Protein AF-0000000085270522 (afdb_homodimer)

Organism: Cherax quadricarinatus (NCBI:txid27406)

Radius of gyration: 50.1 Å; Cα contacts (8 Å, |Δi|>4): 2113; chains: 2; bounding box: 85×179×143 Å

Secondary structure (DSSP, 8-state):
----------------------------TTPBPPPPEEEEEEESS-TTTHHHHHHHHHT-SS-GGGEEEEEEE-S-SSSHHHHHHHHHHHHGGGSSEEEEEE-SS----TT-SSS----HHHHHHHHHHHHHHHHHHHHTT-SEEEEE-TT-EE--TTHHHHHHHHT-SEEEEPPB-STT--SEESEE-TTS-EE--TTHHHHHTTSS-SEEEESEE-SEEEEETTBGGGGG--S-GGGSTT--S-S-HHHHHHHHHHHHT--EEEE-SS--EE-PPPPPTT--HHHHHHHHHHHHHHHHHHSPPPP--TTTGGGSPPPPPPB-TTSSEEEEEE-TT-HHHHHHHHHHHHHHTB--EEEE---GGG--HHHHHHHT--B-TT---TTT-PPPBHHHHHHHHHHHHHHHHHHHHT-SEEEEEESSEEEPTTHHHHHHHHHHHHHHH---SEEEEEEEE-TT---PBPTT-SSEEE---EEEEEEEEEEHHHHHHHHHT-GGGGB--HHHHHHHHTT--S-HHHHHT-------EEEESS-SEEESS-TTSTT---TTTTS-B----------------------------------/----------------------------TTPBPPPPEEEEEEESS-TTTHHHHHHHHHT-SS-GGGEEEEEEE-S-SSSHHHHHHHHHHHHGGGSSEEEEEE-SS----TT-SSS----HHHHHHHHHHHHHHHHHHHHTT-SEEEEE-TT-EE--TTHHHHHHHHT-SEEEEPPB-STT--SEESEE-TTS-EE--TTHHHHHTTSS-SEEEESEE-SEEEEETTBGGGGG--S-GGGSTT--S-S-HHHHHHHHHHHHT--EEEE-SS--EE-PPPPPTT--HHHHHHHHHHHHHHHHHHSPPPP--TTTGGGSPPPPPPB-TTSSEEEEEE-TT-HHHHHHHHHHHHHHTB--EEEE---GGG--HHHHHHHT--B-TT---TTT--PPBHHHHHHHHHHHHHHHHHHHHT-SEEEEEESSEEEPTTHHHHHHHHHHHHHHH---SEEEEEEEE-TT---PBPTT-SSEEE---EEEEEEEEEEHHHHHHHHHT-GGGGB--HHHHHHHHTT--S-HHHHHT-------EEEESS-SEEESS-TTSTT---TTTTSPBPP--------------------------------

Foldseek 3Di:
DDPPDDPDPPPPPPPPPVPPPPPPPPPPPPDDADAAEEEEEEDAQCLAQQQLLVVQVVLAPHQQQSYEYEYEYAQHPDCVLVLVVLSCVPCQVRHNHYDYDYDPDHNADPPDDQRQADDPVNLVVVQVSVQVSLVVCVVVVGQKYKYAYSQWRFPDRHVVVVVVVLVAQKEFEWADAADLDTFAAQAADPQGDGDHDPCSVCVNVVVPFFKDFHLFGDNIMMGGCVDPLCVQFGQQQVSDPPRDYDSHRRSSRSNSCVVSVGTHIYGHNDHGTHGYDGDDNPDHCVVVVLRVLQRQLVCLLPHPGRDGDPSSVVSHDDFDAADQLPWPAEEEEDAPVCVSLVVSVVVNRRSVRHDHHYQHFQALQPDDPVVLVVVQADAAPPDADPPPRAFFFSLLVRNVVSVLVVLVVCLVVVTFKYKYFYRFKGFHRPLSVVVNLVVVCCVVQHPAFKEAQEFDDDPPDDWDARPPDDWKTQDAQTQGGGIMMGGNVNSVLLVVQVQRNHPDGPSQSLNLLCPHHPDVVSNVSRVHRNHHYMYTPPHGMYGSDDPPDPPDDDSRPPGHHDDPDDDDDDPPDCPVDDDDPPPCPPDDDDDDDDD/DDCPDDPPDPDPPPPPPVPPPPPPPPPPPPDDADAAEEEEEEDAQCLAQQQLLVVQVVLAPHQQQSYEYEYEYAQHPDCVLVLVVLSCVVCQVRHNHYDYDYDPDHNADPPDDQRQADDPVNLVVVQVSVQVSVVVCVVVVGQKYKYAYSQWRFPDRHVVVVVVVLVAQKEFEWADAADLDTFAAAAADPQGDGDHDPCSVCVRVVVPFFKDFHLFGDNIMMGGCVDPLNVQFGQQQVSDPPRDYDSHRRSSRSNSCVVSVGTHIYGHNDHGTHGYDGDDNPDHCVVVVLRVLQRQLVCLLPHPGRDGDPSSVVSHDDFDAADQLPWPAEEEEDAPVCVSLVVSVVVNRRSVRHDHHYQHFQALQPDDPVVLVVVLADAAPPDADPPPRAFFFSLLVRRVVSVLVVLVVCLVVVTFKYKYFYRQKGFHGPLSVVVNLVVVCPVVQHPAFKEAQEFDDDPPDDWDDRPPDDWKTQDAQTQGGGIMMGGNVNSVLLVVQVQRNHPDGPSQSLNLLCPHHPDVVSNVSRVHRNHHYMYTPPHGMYGSDDPPDPPDDDSRPPGHHDDPDDPPPDPPDCPVPCPPPPPCPPPDDDDPPDD

Solvent-accessible surface area (backbone atoms only — not comparable to full-atom values): 66411 Å² total; per-residue (Å²): 131,81,76,71,74,80,74,76,78,68,80,75,74,74,72,73,70,72,72,74,69,72,67,70,68,74,61,59,52,76,42,64,55,74,75,34,32,30,35,38,39,54,47,60,61,35,45,89,35,37,39,43,23,54,34,38,57,69,55,40,64,60,69,44,63,35,30,30,40,40,38,41,32,45,41,33,81,58,55,32,65,60,52,50,51,56,50,41,76,75,46,48,83,60,32,57,41,72,52,76,50,76,45,86,75,46,46,62,59,92,85,51,83,56,76,56,56,84,45,71,66,57,37,52,51,50,24,50,52,53,41,49,51,53,50,48,32,59,71,31,47,31,40,23,40,32,43,39,40,50,57,43,42,52,75,41,40,52,50,67,59,51,56,59,68,68,69,51,51,28,35,22,66,41,32,45,47,58,88,91,45,54,46,56,37,53,26,62,44,96,86,69,40,81,38,84,35,88,58,37,60,40,44,74,71,49,76,46,69,45,72,43,80,33,64,37,65,44,65,41,35,36,33,37,52,46,22,55,41,47,74,58,51,44,31,47,57,88,78,34,84,90,64,81,72,71,90,37,41,68,61,28,29,34,51,22,26,53,75,36,48,39,64,31,28,39,33,40,77,54,85,39,28,35,34,66,73,81,76,52,71,88,38,44,65,66,56,53,54,51,40,49,52,38,47,53,52,58,41,41,73,84,38,73,73,86,56,60,39,81,86,38,49,79,70,53,75,78,76,54,73,59,36,46,83,87,35,70,40,29,38,33,41,38,50,76,90,41,55,68,42,50,51,47,47,49,54,46,27,47,74,68,18,45,44,64,43,80,38,75,34,44,54,22,86,75,58,49,70,68,60,35,52,74,72,44,49,32,67,31,85,84,60,50,39,88,84,78,64,37,61,64,23,31,14,34,48,14,53,29,48,34,52,48,54,48,33,49,48,32,58,76,69,61,35,57,33,35,39,40,34,48,52,61,59,36,79,38,73,60,45,70,62,48,50,50,52,49,52,56,49,43,68,71,72,45,86,67,18,33,35,36,32,13,67,38,62,57,92,83,61,76,52,58,67,38,85,96,47,87,44,41,22,42,57,54,49,39,72,39,78,43,24,37,34,37,23,34,66,28,32,47,56,57,57,71,55,51,46,46,62,47,35,61,46,49,41,53,45,53,26,34,32,45,64,41,50,87,56,61,75,65,37,64,76,44,81,74,44,79,43,40,52,31,25,44,55,74,59,45,34,42,63,69,51,51,91,87,39,90,85,51,78,61,73,39,74,76,34,65,64,70,73,84,76,78,81,83,78,76,81,73,82,74,82,70,74,71,94,77,72,87,72,80,76,85,80,89,75,96,74,84,77,85,129,132,84,75,70,76,81,72,80,78,71,82,76,76,74,73,74,70,74,71,72,69,73,67,70,71,74,58,60,52,76,42,65,53,74,76,34,32,30,36,38,36,55,48,60,59,36,45,88,34,37,39,42,24,55,35,38,58,69,54,40,64,60,70,44,63,34,30,30,40,38,38,40,33,46,41,34,82,59,54,33,64,59,52,49,51,57,49,43,75,74,46,47,84,59,31,57,41,71,50,75,50,76,44,87,77,45,45,65,60,93,85,52,82,56,76,57,55,85,46,70,66,56,39,53,50,50,23,51,52,52,40,50,49,52,49,49,32,59,73,32,47,31,39,24,41,33,42,38,41,49,57,41,43,52,76,41,40,53,50,65,60,51,56,60,68,68,68,49,53,28,35,25,65,40,33,45,48,57,87,90,45,54,47,57,36,53,27,61,45,95,84,69,42,83,37,86,35,87,58,37,60,41,43,74,71,48,76,46,67,44,71,43,81,32,63,35,64,44,65,40,37,36,33,38,51,46,24,56,42,46,74,57,52,43,30,47,57,88,77,35,82,90,64,81,72,72,91,38,41,70,60,27,28,34,51,22,25,54,74,35,48,39,62,29,28,39,33,40,77,54,85,39,27,35,34,64,71,80,76,52,73,88,40,47,65,68,55,53,54,51,37,49,52,38,48,53,51,56,41,42,73,82,37,73,73,84,56,61,39,81,87,40,48,80,70,54,75,78,76,53,74,61,35,45,81,89,34,70,43,28,39,34,41,37,52,75,89,41,54,68,42,51,52,48,48,48,54,45,27,47,74,67,16,46,44,65,43,81,39,75,34,46,54,21,86,75,58,50,70,69,59,35,50,75,71,45,49,31,67,30,86,84,60,48,39,86,83,77,63,37,62,63,23,32,14,36,49,13,53,31,48,35,54,49,53,48,35,50,50,34,59,75,69,61,36,58,35,34,39,41,34,49,54,60,60,36,78,39,73,61,45,68,61,48,51,51,52,49,52,54,48,42,67,71,72,44,85,68,17,33,35,37,33,12,68,38,63,58,92,84,61,77,53,57,66,38,84,97,47,86,43,40,24,41,57,53,48,40,73,38,77,44,25,36,36,36,24,34,68,30,33,48,56,57,55,72,54,51,45,45,61,48,34,60,46,49,41,55,46,53,25,33,32,46,63,42,50,88,55,61,75,66,37,66,76,43,80,74,44,77,44,38,51,30,24,42,54,73,59,44,35,42,62,68,51,51,90,88,39,90,84,51,80,62,72,39,75,76,36,66,63,71,74,84,77,78,82,80,83,76,84,71,82,79,80,69,78,69,90,72,80,75,77,76,76,79,84,76,81,83,73,79,74,72,135

InterPro domains:
  IPR002654 Glycosyl transferase, family 25 [PF01755] (328-498)
  IPR002654 Glycosyl transferase, family 25 [cd06532] (329-510)
  IPR029044 Nucleotide-diphospho-sugar transferases [G3DSA:3.90.550.10] (20-205)
  IPR029044 Nucleotide-diphospho-sugar transferases [SSF53448] (37-293)
  IPR050757 Collagen-modifying Glycosyltransferase 25 [PTHR10730] (30-572)

Sequence (1190 aa):
MSYFPPIPSAPRLFLLLGSALIILGAADQNQLKKPSVLVVLLARNKEHTLPYFLTLFERLEYPKKRLSLFIRSDHNSDKTITILDDWLRHNKHKYHSCDVKLDGLSTSYPGDTKGTEWGQERFNNLIKIKEEALALARHKWADYIWFLDMDVFLTRGDILETLIYEGKGIVAPMLNSLATYSNYWGDMTEDYWYTRSEDYIPILERRQKGCFALPMVHSCVFVDLRRVASDRLTFAPLNVSNYNGPNDDIITFAVSAKNAGIDMYVCNSEVYGFIPPPLDDDQHIDVDLKQLLSIKLEVLVEHPPLPVSKLLSKYLPPMPKKDKAGFDEIYLISLPRRPERRERMNLCFDELGLDVKLFDAVDGKKLNESYLRELGVKQMNVYKDPWSKRDMTFGEIGCFLSHYFIWEDIVNNGYKKVLLFEDDIRFEPYFREKVKHMIRQADRLLKWDLIYLGRKKLKNSDEPWVEDSDTLVHVDYSYWTLCYAITLEGAKKLLDGQPLGQLVPVDEYLPIMFNKHPETEWMEMFPVRNLNAFSVAPLYVYPTHYTGELGYISDTEESPIIQETDETAAAMESNLEGKGLELEVGFNGLVKDEFMSYFPPIPSAPRLFLLLGSALIILGAADQNQLKKPSVLVVLLARNKEHTLPYFLTLFERLEYPKKRLSLFIRSDHNSDKTITILDDWLRHNKHKYHSCDVKLDGLSTSYPGDTKGTEWGQERFNNLIKIKEEALALARHKWADYIWFLDMDVFLTRGDILETLIYEGKGIVAPMLNSLATYSNYWGDMTEDYWYTRSEDYIPILERRQKGCFALPMVHSCVFVDLRRVASDRLTFAPLNVSNYNGPNDDIITFAVSAKNAGIDMYVCNSEVYGFIPPPLDDDQHIDVDLKQLLSIKLEVLVEHPPLPVSKLLSKYLPPMPKKDKAGFDEIYLISLPRRPERRERMNLCFDELGLDVKLFDAVDGKKLNESYLRELGVKQMNVYKDPWSKRDMTFGEIGCFLSHYFIWEDIVNNGYKKVLLFEDDIRFEPYFREKVKHMIRQADRLLKWDLIYLGRKKLKNSDEPWVEDSDTLVHVDYSYWTLCYAITLEGAKKLLDGQPLGQLVPVDEYLPIMFNKHPETEWMEMFPVRNLNAFSVAPLYVYPTHYTGELGYISDTEESPIIQETDETAAAMESNLEGKGLELEVGFNGLVKDEF

pLDDT: mean 85.93, std 21.38, range [16.38, 98.88]

Nearest PDB structures (foldseek):
  6tex-assembly1_A  TM=8.568E-01  e=4.575E-19  Homo sapiens
  6te3-assembly1_A-2  TM=8.269E-01  e=4.056E-19  Homo sapiens
  9gzk-assembly1_A  TM=5.766E-01  e=9.547E-09  Listeria monocytogenes
  6yv9-assembly1_A  TM=5.882E-01  e=3.180E-08  Pyrobaculum calidifontis JCM 11548
  6scy-assembly1_A  TM=4.820E-01  e=1.778E-02  Methanococcus maripaludis S2

Structure (mmCIF, N/CA/C/O backbone):
data_AF-0000000085270522-model_v1
#
loop_
_entity.id
_entity.type
_entity.pdbx_description
1 polymer 'Glycosyltransferase 25 family member'
#
loop_
_atom_site.group_PDB
_atom_site.id
_atom_site.type_symbol
_atom_site.label_atom_id
_atom_site.label_alt_id
_atom_site.label_comp_id
_atom_site.label_asym_id
_atom_site.label_entity_id
_atom_site.label_seq_id
_atom_site.pdbx_PDB_ins_code
_atom_site.Cartn_x
_atom_site.Cartn_y
_atom_site.Cartn_z
_atom_site.occupancy
_atom_site.B_iso_or_equiv
_atom_site.auth_seq_id
_atom_site.auth_comp_id
_atom_site.auth_asym_id
_atom_site.auth_atom_id
_atom_site.pdbx_PDB_model_num
ATOM 1 N N . MET A 1 1 ? -21.062 -22.078 77.938 1 22.45 1 MET A N 1
ATOM 2 C CA . MET A 1 1 ? -19.625 -22.188 77.812 1 22.45 1 MET A CA 1
ATOM 3 C C . MET A 1 1 ? -19.266 -23.344 76.875 1 22.45 1 MET A C 1
ATOM 5 O O . MET A 1 1 ? -18.109 -23.781 76.812 1 22.45 1 MET A O 1
ATOM 9 N N . SER A 1 2 ? -20.297 -23.812 76.188 1 23.7 2 SER A N 1
ATOM 10 C CA . SER A 1 2 ? -20.375 -25.125 75.562 1 23.7 2 SER A CA 1
ATOM 11 C C . SER A 1 2 ? -19.297 -25.266 74.5 1 23.7 2 SER A C 1
ATOM 13 O O . SER A 1 2 ? -19.078 -24.344 73.688 1 23.7 2 SER A O 1
ATOM 15 N N . TYR A 1 3 ? -18.312 -26.109 74.812 1 24.31 3 TYR A N 1
ATOM 16 C CA . TYR A 1 3 ? -17.016 -26.453 74.25 1 24.31 3 TYR A CA 1
ATOM 17 C C . TYR A 1 3 ? -17.156 -27.109 72.875 1 24.31 3 TYR A C 1
ATOM 19 O O . TYR A 1 3 ? -17.578 -28.25 72.812 1 24.31 3 TYR A O 1
ATOM 27 N N . PHE A 1 4 ? -17.797 -26.438 72 1 26.86 4 PHE A N 1
ATOM 28 C CA . PHE A 1 4 ? -18.125 -27.109 70.75 1 26.86 4 PHE A CA 1
ATOM 29 C C . PHE A 1 4 ? -16.875 -27.641 70.062 1 26.86 4 PHE A C 1
ATOM 31 O O . PHE A 1 4 ? -15.812 -27.016 70.125 1 26.86 4 PHE A O 1
ATOM 38 N N . PRO A 1 5 ? -16.891 -28.953 69.938 1 30.36 5 PRO A N 1
ATOM 39 C CA . PRO A 1 5 ? -15.734 -29.734 69.5 1 30.36 5 PRO A CA 1
ATOM 40 C C . PRO A 1 5 ? -15.133 -29.188 68.25 1 30.36 5 PRO A C 1
ATOM 42 O O . PRO A 1 5 ? -15.828 -28.547 67.438 1 30.36 5 PRO A O 1
ATOM 45 N N . PRO A 1 6 ? -13.734 -29.062 68.25 1 26.23 6 PRO A N 1
ATOM 46 C CA . PRO A 1 6 ? -12.938 -28.359 67.25 1 26.23 6 PRO A CA 1
ATOM 47 C C . PRO A 1 6 ? -12.961 -29.062 65.875 1 26.23 6 PRO A C 1
ATOM 49 O O . PRO A 1 6 ? -12.812 -30.297 65.812 1 26.23 6 PRO A O 1
ATOM 52 N N . ILE A 1 7 ? -13.977 -28.812 65.062 1 30.88 7 ILE A N 1
ATOM 53 C CA . ILE A 1 7 ? -14.188 -29.531 63.812 1 30.88 7 ILE A CA 1
ATOM 54 C C . ILE A 1 7 ? -12.867 -29.672 63.062 1 30.88 7 ILE A C 1
ATOM 56 O O . ILE A 1 7 ? -12.078 -28.734 63 1 30.88 7 ILE A O 1
ATOM 60 N N . PRO A 1 8 ? -12.531 -30.922 62.844 1 26.56 8 PRO A N 1
ATOM 61 C CA . PRO A 1 8 ? -11.25 -31.297 62.25 1 26.56 8 PRO A CA 1
ATOM 62 C C . PRO A 1 8 ? -10.93 -30.5 61 1 26.56 8 PRO A C 1
ATOM 64 O O . PRO A 1 8 ? -11.844 -29.984 60.344 1 26.56 8 PRO A O 1
ATOM 67 N N . SER A 1 9 ? -9.672 -30 60.906 1 24.62 9 SER A N 1
ATOM 68 C CA . SER A 1 9 ? -8.984 -29.125 59.969 1 24.62 9 SER A CA 1
ATOM 69 C C . SER A 1 9 ? -8.945 -29.734 58.562 1 24.62 9 SER A C 1
ATOM 71 O O . SER A 1 9 ? -8.344 -30.781 58.375 1 24.62 9 SER A O 1
ATOM 73 N N . ALA A 1 10 ? -10.07 -29.984 57.938 1 26.05 10 ALA A N 1
ATOM 74 C CA . ALA A 1 10 ? -9.961 -30.609 56.625 1 26.05 10 ALA A CA 1
ATOM 75 C C . ALA A 1 10 ? -8.859 -29.953 55.781 1 26.05 10 ALA A C 1
ATOM 77 O O . ALA A 1 10 ? -8.68 -28.734 55.844 1 26.05 10 ALA A O 1
ATOM 78 N N . PRO A 1 11 ? -7.875 -30.812 55.406 1 27.36 11 PRO A N 1
ATOM 79 C CA . PRO A 1 11 ? -6.754 -30.297 54.594 1 27.36 11 PRO A CA 1
ATOM 80 C C . PRO A 1 11 ? -7.215 -29.531 53.375 1 27.36 11 PRO A C 1
ATOM 82 O O . PRO A 1 11 ? -8.125 -29.969 52.656 1 27.36 11 PRO A O 1
ATOM 85 N N . ARG A 1 12 ? -7.301 -28.141 53.438 1 24.67 12 ARG A N 1
ATOM 86 C CA . ARG A 1 12 ? -7.629 -27.281 52.312 1 24.67 12 ARG A CA 1
ATOM 87 C C . ARG A 1 12 ? -6.77 -27.609 51.125 1 24.67 12 ARG A C 1
ATOM 89 O O . ARG A 1 12 ? -5.543 -27.484 51.156 1 24.67 12 ARG A O 1
ATOM 96 N N . LEU A 1 13 ? -7.094 -28.766 50.5 1 23.56 13 LEU A N 1
ATOM 97 C CA . LEU A 1 13 ? -6.48 -28.984 49.219 1 23.56 13 LEU A CA 1
ATOM 98 C C . LEU A 1 13 ? -6.516 -27.719 48.375 1 23.56 13 LEU A C 1
ATOM 100 O O . LEU A 1 13 ? -7.594 -27.203 48.062 1 23.56 13 LEU A O 1
ATOM 104 N N . PHE A 1 14 ? -5.492 -26.875 48.594 1 23.78 14 PHE A N 1
ATOM 105 C CA . PHE A 1 14 ? -5.242 -25.719 47.719 1 23.78 14 PHE A CA 1
ATOM 106 C C . PHE A 1 14 ? -5.219 -26.141 46.25 1 23.78 14 PHE A C 1
ATOM 108 O O . PHE A 1 14 ? -4.336 -26.891 45.844 1 23.78 14 PHE A O 1
ATOM 115 N N . LEU A 1 15 ? -6.414 -26.484 45.75 1 24.66 15 LEU A N 1
ATOM 116 C CA . LEU A 1 15 ? -6.453 -26.562 44.312 1 24.66 15 LEU A CA 1
ATOM 117 C C . LEU A 1 15 ? -5.793 -25.344 43.656 1 24.66 15 LEU A C 1
ATOM 119 O O . LEU A 1 15 ? -6.27 -24.219 43.844 1 24.66 15 LEU A O 1
ATOM 123 N N . LEU A 1 16 ? -4.496 -25.438 43.594 1 25.52 16 LEU A N 1
ATOM 124 C CA . LEU A 1 16 ? -3.768 -24.516 42.719 1 25.52 16 LEU A CA 1
ATOM 125 C C . LEU A 1 16 ? -4.418 -24.438 41.344 1 25.52 16 LEU A C 1
ATOM 127 O O . LEU A 1 16 ? -4.34 -25.375 40.562 1 25.52 16 LEU A O 1
ATOM 131 N N . LEU A 1 17 ? -5.664 -24.031 41.312 1 27.61 17 LEU A N 1
ATOM 132 C CA . LEU A 1 17 ? -6.16 -23.656 40 1 27.61 17 LEU A CA 1
ATOM 133 C C . LEU A 1 17 ? -5.148 -22.781 39.281 1 27.61 17 LEU A C 1
ATOM 135 O O . LEU A 1 17 ? -4.863 -21.656 39.688 1 27.61 17 LEU A O 1
ATOM 139 N N . GLY A 1 18 ? -4.137 -23.422 38.75 1 25.7 18 GLY A N 1
ATOM 140 C CA . GLY A 1 18 ? -3.299 -22.766 37.781 1 25.7 18 GLY A CA 1
ATOM 141 C C . GLY A 1 18 ? -4.09 -21.938 36.781 1 25.7 18 GLY A C 1
ATOM 142 O O . GLY A 1 18 ? -4.879 -22.484 36 1 25.7 18 GLY A O 1
ATOM 143 N N . SER A 1 19 ? -4.629 -20.844 37.219 1 27.61 19 SER A N 1
ATOM 144 C CA . SER A 1 19 ? -5.215 -19.906 36.281 1 27.61 19 SER A CA 1
ATOM 145 C C . SER A 1 19 ? -4.297 -19.688 35.094 1 27.61 19 SER A C 1
ATOM 147 O O . SER A 1 19 ? -3.166 -19.219 35.25 1 27.61 19 SER A O 1
ATOM 149 N N . ALA A 1 20 ? -4.266 -20.625 34.156 1 28.91 20 ALA A N 1
ATOM 150 C CA . ALA A 1 20 ? -3.76 -20.297 32.844 1 28.91 20 ALA A CA 1
ATOM 151 C C . ALA A 1 20 ? -4.18 -18.891 32.406 1 28.91 20 ALA A C 1
ATOM 153 O O . ALA A 1 20 ? -5.359 -18.625 32.156 1 28.91 20 ALA A O 1
ATOM 154 N N . LEU A 1 21 ? -3.621 -17.969 33.062 1 29.44 21 LEU A N 1
ATOM 155 C CA . LEU A 1 21 ? -3.711 -16.625 32.5 1 29.44 21 LEU A CA 1
ATOM 156 C C . LEU A 1 21 ? -3.549 -16.672 30.984 1 29.44 21 LEU A C 1
ATOM 158 O O . LEU A 1 21 ? -2.498 -17.078 30.484 1 29.44 21 LEU A O 1
ATOM 162 N N . ILE A 1 22 ? -4.555 -17.094 30.297 1 29.66 22 ILE A N 1
ATOM 163 C CA . ILE A 1 22 ? -4.613 -16.797 28.875 1 29.66 22 ILE A CA 1
ATOM 164 C C . ILE A 1 22 ? -3.979 -15.438 28.609 1 29.66 22 ILE A C 1
ATOM 166 O O . ILE A 1 22 ? -4.516 -14.406 29.016 1 29.66 22 ILE A O 1
ATOM 170 N N . ILE A 1 23 ? -2.732 -15.391 28.766 1 32.22 23 ILE A N 1
ATOM 171 C CA . ILE A 1 23 ? -2.043 -14.258 28.172 1 32.22 23 ILE A CA 1
ATOM 172 C C . ILE A 1 23 ? -2.645 -13.945 26.812 1 32.22 23 ILE A C 1
ATOM 174 O O . ILE A 1 23 ? -2.5 -14.734 25.859 1 32.22 23 ILE A O 1
ATOM 178 N N . LEU A 1 24 ? -3.838 -13.516 26.766 1 35.56 24 LEU A N 1
ATOM 179 C CA . LEU A 1 24 ? -4.191 -12.828 25.516 1 35.56 24 LEU A CA 1
ATOM 180 C C . LEU A 1 24 ? -2.982 -12.102 24.938 1 35.56 24 LEU A C 1
ATOM 182 O O . LEU A 1 24 ? -2.434 -11.195 25.562 1 35.56 24 LEU A O 1
ATOM 186 N N . GLY A 1 25 ? -2.102 -12.758 24.422 1 37.97 25 GLY A N 1
ATOM 187 C CA . GLY A 1 25 ? -1.004 -12.148 23.688 1 37.97 25 GLY A CA 1
ATOM 188 C C . GLY A 1 25 ? -1.348 -10.781 23.109 1 37.97 25 GLY A C 1
ATOM 189 O O . GLY A 1 25 ? -2.311 -10.648 22.359 1 37.97 25 GLY A O 1
ATOM 190 N N . ALA A 1 26 ? -1.16 -9.703 23.844 1 44.06 26 ALA A N 1
ATOM 191 C CA . ALA A 1 26 ? -1.218 -8.32 23.375 1 44.06 26 ALA A CA 1
ATOM 192 C C . ALA A 1 26 ? -0.814 -8.227 21.906 1 44.06 26 ALA A C 1
ATOM 194 O O . ALA A 1 26 ? 0.273 -8.672 21.516 1 44.06 26 ALA A O 1
ATOM 195 N N . ALA A 1 27 ? -1.762 -8.297 21 1 54.91 27 ALA A N 1
ATOM 196 C CA . ALA A 1 27 ? -1.503 -8.109 19.562 1 54.91 27 ALA A CA 1
ATOM 197 C C . ALA A 1 27 ? -0.39 -7.086 19.344 1 54.91 27 ALA A C 1
ATOM 199 O O . ALA A 1 27 ? -0.372 -6.031 19.984 1 54.91 27 ALA A O 1
ATOM 200 N N . ASP A 1 28 ? 0.717 -7.523 18.812 1 74.81 28 ASP A N 1
ATOM 201 C CA . ASP A 1 28 ? 1.861 -6.695 18.438 1 74.81 28 ASP A CA 1
ATOM 202 C C . ASP A 1 28 ? 1.429 -5.52 17.562 1 74.81 28 ASP A C 1
ATOM 204 O O . ASP A 1 28 ? 1.005 -5.711 16.422 1 74.81 28 ASP A O 1
ATOM 208 N N . GLN A 1 29 ? 1.287 -4.332 18.125 1 80 29 GLN A N 1
ATOM 209 C CA . GLN A 1 29 ? 0.833 -3.143 17.422 1 80 29 GLN A CA 1
ATOM 210 C C . GLN A 1 29 ? 1.698 -2.871 16.188 1 80 29 GLN A C 1
ATOM 212 O O . GLN A 1 29 ? 1.316 -2.092 15.312 1 80 29 GLN A O 1
ATOM 217 N N . ASN A 1 30 ? 2.736 -3.639 16.062 1 85.19 30 ASN A N 1
ATOM 218 C CA . ASN A 1 30 ? 3.648 -3.311 14.977 1 85.19 30 ASN A CA 1
ATOM 219 C C . ASN A 1 30 ? 3.574 -4.344 13.859 1 85.19 30 ASN A C 1
ATOM 221 O O . ASN A 1 30 ? 4.25 -4.207 12.836 1 85.19 30 ASN A O 1
ATOM 225 N N . GLN A 1 31 ? 2.707 -5.305 14.07 1 92.81 31 GLN A N 1
ATOM 226 C CA . GLN A 1 31 ? 2.566 -6.281 13 1 92.81 31 GLN A CA 1
ATOM 227 C C . GLN A 1 31 ? 1.949 -5.652 11.75 1 92.81 31 GLN A C 1
ATOM 229 O O . GLN A 1 31 ? 0.882 -5.039 11.828 1 92.81 31 GLN A O 1
ATOM 234 N N . LEU A 1 32 ? 2.602 -5.852 10.602 1 95.69 32 LEU A N 1
ATOM 235 C CA . LEU A 1 32 ? 2.121 -5.277 9.344 1 95.69 32 LEU A CA 1
ATOM 236 C C . LEU A 1 32 ? 1.318 -6.305 8.547 1 95.69 32 LEU A C 1
ATOM 238 O O . LEU A 1 32 ? 1.613 -7.5 8.594 1 95.69 32 LEU A O 1
ATOM 242 N N . LYS A 1 33 ? 0.346 -5.863 7.859 1 97.12 33 LYS A N 1
ATOM 243 C CA . LYS A 1 33 ? -0.403 -6.688 6.914 1 97.12 33 LYS A CA 1
ATOM 244 C C . LYS A 1 33 ? 0.466 -7.09 5.727 1 97.12 33 LYS A C 1
ATOM 246 O O . LYS A 1 33 ? 1.41 -6.379 5.371 1 97.12 33 LYS A O 1
ATOM 251 N N . LYS A 1 34 ? 0.089 -8.234 5.145 1 97.56 34 LYS A N 1
ATOM 252 C CA . LYS A 1 34 ? 0.748 -8.617 3.896 1 97.56 34 LYS A CA 1
ATOM 253 C C . LYS A 1 34 ? 0.37 -7.668 2.762 1 97.56 34 LYS A C 1
ATOM 255 O O . LYS A 1 34 ? -0.689 -7.039 2.799 1 97.56 34 LYS A O 1
ATOM 260 N N . PRO A 1 35 ? 1.231 -7.539 1.759 1 98.06 35 PRO A N 1
ATOM 261 C CA . PRO A 1 35 ? 0.934 -6.637 0.643 1 98.06 35 PRO A CA 1
ATOM 262 C C . PRO A 1 35 ? -0.366 -6.992 -0.074 1 98.06 35 PRO A C 1
ATOM 264 O O . PRO A 1 35 ? -0.77 -8.156 -0.083 1 98.06 35 PRO A O 1
ATOM 267 N N . SER A 1 36 ? -1.025 -5.973 -0.592 1 98.62 36 SER A N 1
ATOM 268 C CA . SER A 1 36 ? -2.262 -6.16 -1.346 1 98.62 36 SER A CA 1
ATOM 269 C C . SER A 1 36 ? -1.973 -6.57 -2.787 1 98.62 36 SER A C 1
ATOM 271 O O . SER A 1 36 ? -1.01 -6.094 -3.393 1 98.62 36 SER A O 1
ATOM 273 N N . VAL A 1 37 ? -2.832 -7.465 -3.293 1 98.81 37 VAL A N 1
ATOM 274 C CA . VAL A 1 37 ? -2.621 -7.977 -4.645 1 98.81 37 VAL A CA 1
ATOM 275 C C . VAL A 1 37 ? -3.943 -7.98 -5.41 1 98.81 37 VAL A C 1
ATOM 277 O O . VAL A 1 37 ? -4.945 -8.516 -4.926 1 98.81 37 VAL A O 1
ATOM 280 N N . LEU A 1 38 ? -3.967 -7.266 -6.535 1 98.88 38 LEU A N 1
ATOM 281 C CA . LEU A 1 38 ? -5.078 -7.449 -7.461 1 98.88 38 LEU A CA 1
ATOM 282 C C . LEU A 1 38 ? -4.793 -8.586 -8.438 1 98.88 38 LEU A C 1
ATOM 284 O O . LEU A 1 38 ? -3.816 -8.531 -9.188 1 98.88 38 LEU A O 1
ATOM 288 N N . VAL A 1 39 ? -5.602 -9.617 -8.398 1 98.88 39 VAL A N 1
ATOM 289 C CA . VAL A 1 39 ? -5.41 -10.781 -9.258 1 98.88 39 VAL A CA 1
ATOM 290 C C . VAL A 1 39 ? -6.316 -10.68 -10.477 1 98.88 39 VAL A C 1
ATOM 292 O O . VAL A 1 39 ? -7.535 -10.523 -10.344 1 98.88 39 VAL A O 1
ATOM 295 N N . VAL A 1 40 ? -5.695 -10.781 -11.641 1 98.88 40 VAL A N 1
ATOM 296 C CA . VAL A 1 40 ? -6.422 -10.703 -12.906 1 98.88 40 VAL A CA 1
ATOM 297 C C . VAL A 1 40 ? -6.645 -12.102 -13.461 1 98.88 40 VAL A C 1
ATOM 299 O O . VAL A 1 40 ? -5.684 -12.812 -13.781 1 98.88 40 VAL A O 1
ATOM 302 N N . LEU A 1 41 ? -7.898 -12.469 -13.562 1 98.75 41 LEU A N 1
ATOM 303 C CA . LEU A 1 41 ? -8.305 -13.789 -14.031 1 98.75 41 LEU A CA 1
ATOM 304 C C . LEU A 1 41 ? -9.203 -13.672 -15.258 1 98.75 41 LEU A C 1
ATOM 306 O O . LEU A 1 41 ? -10.328 -13.18 -15.164 1 98.75 41 LEU A O 1
ATOM 310 N N . LEU A 1 42 ? -8.664 -14.164 -16.391 1 98.12 42 LEU A N 1
ATOM 311 C CA . LEU A 1 42 ? -9.398 -14.109 -17.656 1 98.12 42 LEU A CA 1
ATOM 312 C C . LEU A 1 42 ? -9.641 -15.516 -18.203 1 98.12 42 LEU A C 1
ATOM 314 O O . LEU A 1 42 ? -8.734 -16.344 -18.219 1 98.12 42 LEU A O 1
ATOM 318 N N . ALA A 1 43 ? -10.914 -15.812 -18.625 1 96.19 43 ALA A N 1
ATOM 319 C CA . ALA A 1 43 ? -11.219 -17.172 -19.094 1 96.19 43 ALA A CA 1
ATOM 320 C C . ALA A 1 43 ? -12.023 -17.141 -20.391 1 96.19 43 ALA A C 1
ATOM 322 O O . ALA A 1 43 ? -12.922 -16.312 -20.547 1 96.19 43 ALA A O 1
ATOM 323 N N . ARG A 1 44 ? -11.625 -17.984 -21.297 1 94.81 44 ARG A N 1
ATOM 324 C CA . ARG A 1 44 ? -12.367 -18.312 -22.516 1 94.81 44 ARG A CA 1
ATOM 325 C C . ARG A 1 44 ? -12.25 -19.797 -22.859 1 94.81 44 ARG A C 1
ATOM 327 O O . ARG A 1 44 ? -11.164 -20.266 -23.203 1 94.81 44 ARG A O 1
ATOM 334 N N . ASN A 1 45 ? -13.375 -20.469 -22.766 1 92.88 45 ASN A N 1
ATOM 335 C CA . ASN A 1 45 ? -13.422 -21.906 -23.062 1 92.88 45 ASN A CA 1
ATOM 336 C C . ASN A 1 45 ? -12.438 -22.688 -22.188 1 92.88 45 ASN A C 1
ATOM 338 O O . ASN A 1 45 ? -11.609 -23.438 -22.703 1 92.88 45 ASN A O 1
ATOM 342 N N . LYS A 1 46 ? -12.617 -22.531 -20.906 1 95.31 46 LYS A N 1
ATOM 343 C CA . LYS A 1 46 ? -11.711 -23.156 -19.953 1 95.31 46 LYS A CA 1
ATOM 344 C C . LYS A 1 46 ? -12.461 -24.109 -19.031 1 95.31 46 LYS A C 1
ATOM 346 O O . LYS A 1 46 ? -12.023 -24.375 -17.906 1 95.31 46 LYS A O 1
ATOM 351 N N . GLU A 1 47 ? -13.516 -24.688 -19.562 1 96.12 47 GLU A N 1
ATOM 352 C CA . GLU A 1 47 ? -14.312 -25.625 -18.781 1 96.12 47 GLU A CA 1
ATOM 353 C C . GLU A 1 47 ? -13.453 -26.734 -18.188 1 96.12 47 GLU A C 1
ATOM 355 O O . GLU A 1 47 ? -13.586 -27.078 -17.016 1 96.12 47 GLU A O 1
ATOM 360 N N . HIS A 1 48 ? -12.539 -27.25 -18.922 1 95.38 48 HIS A N 1
ATOM 361 C CA . HIS A 1 48 ? -11.789 -28.438 -18.547 1 95.38 48 HIS A CA 1
ATOM 362 C C . HIS A 1 48 ? -10.68 -28.125 -17.562 1 95.38 48 HIS A C 1
ATOM 364 O O . HIS A 1 48 ? -10.203 -29 -16.844 1 95.38 48 HIS A O 1
ATOM 370 N N . THR A 1 49 ? -10.227 -26.859 -17.438 1 97.25 49 THR A N 1
ATOM 371 C CA . THR A 1 49 ? -9.117 -26.516 -16.562 1 97.25 49 THR A CA 1
ATOM 372 C C . THR A 1 49 ? -9.633 -25.859 -15.281 1 97.25 49 THR A C 1
ATOM 374 O O . THR A 1 49 ? -9.008 -25.969 -14.219 1 97.25 49 THR A O 1
ATOM 377 N N . LEU A 1 50 ? -10.789 -25.219 -15.273 1 98.25 50 LEU A N 1
ATOM 378 C CA . LEU A 1 50 ? -11.281 -24.328 -14.227 1 98.25 50 LEU A CA 1
ATOM 379 C C . LEU A 1 50 ? -11.43 -25.078 -12.906 1 98.25 50 LEU A C 1
ATOM 381 O O . LEU A 1 50 ? -11.078 -24.562 -11.844 1 98.25 50 LEU A O 1
ATOM 385 N N . PRO A 1 51 ? -11.953 -26.328 -12.938 1 98.38 51 PRO A N 1
ATOM 386 C CA . PRO A 1 51 ? -12.117 -27.016 -11.648 1 98.38 51 PRO A CA 1
ATOM 387 C C . PRO A 1 51 ? -10.789 -27.188 -10.914 1 98.38 51 PRO A C 1
ATOM 389 O O . PRO A 1 51 ? -10.719 -26.984 -9.695 1 98.38 51 PRO A O 1
ATOM 392 N N . TYR A 1 52 ? -9.734 -27.562 -11.656 1 98.19 52 TYR A N 1
ATOM 393 C CA . TYR A 1 52 ? -8.414 -27.734 -11.055 1 98.19 52 TYR A CA 1
ATOM 394 C C . TYR A 1 52 ? -7.812 -26.391 -10.656 1 98.19 52 TYR A C 1
ATOM 396 O O . TYR A 1 52 ? -7.312 -26.234 -9.539 1 98.19 52 TYR A O 1
ATOM 404 N N . PHE A 1 53 ? -7.945 -25.438 -11.57 1 98.44 53 PHE A N 1
ATOM 405 C CA . PHE A 1 53 ? -7.367 -24.125 -11.352 1 98.44 53 PHE A CA 1
ATOM 406 C C . PHE A 1 53 ? -7.961 -23.469 -10.109 1 98.44 53 PHE A C 1
ATOM 408 O O . PHE A 1 53 ? -7.227 -23 -9.234 1 98.44 53 PHE A O 1
ATOM 415 N N . LEU A 1 54 ? -9.281 -23.406 -10.078 1 98.75 54 LEU A N 1
ATOM 416 C CA . LEU A 1 54 ? -9.969 -22.719 -8.992 1 98.75 54 LEU A CA 1
ATOM 417 C C . LEU A 1 54 ? -9.719 -23.406 -7.656 1 98.75 54 LEU A C 1
ATOM 419 O O . LEU A 1 54 ? -9.594 -22.734 -6.629 1 98.75 54 LEU A O 1
ATOM 423 N N . THR A 1 55 ? -9.617 -24.734 -7.691 1 98.44 55 THR A N 1
ATOM 424 C CA . THR A 1 55 ? -9.305 -25.469 -6.469 1 98.44 55 THR A CA 1
ATOM 425 C C . THR A 1 55 ? -7.918 -25.109 -5.953 1 98.44 55 THR A C 1
ATOM 427 O O . THR A 1 55 ? -7.742 -24.828 -4.766 1 98.44 55 THR A O 1
ATOM 430 N N . LEU A 1 56 ? -6.996 -25.125 -6.855 1 98.19 56 LEU A N 1
ATOM 431 C CA . LEU A 1 56 ? -5.625 -24.766 -6.488 1 98.19 56 LEU A CA 1
ATOM 432 C C . LEU A 1 56 ? -5.535 -23.312 -6.059 1 98.19 56 LEU A C 1
ATOM 434 O O . LEU A 1 56 ? -4.789 -22.969 -5.137 1 98.19 56 LEU A O 1
ATOM 438 N N . PHE A 1 57 ? -6.305 -22.422 -6.672 1 98.31 57 PHE A N 1
ATOM 439 C CA . PHE A 1 57 ? -6.324 -21 -6.348 1 98.31 57 PHE A CA 1
ATOM 440 C C . PHE A 1 57 ? -6.848 -20.766 -4.934 1 98.31 57 PHE A C 1
ATOM 442 O O . PHE A 1 57 ? -6.309 -19.953 -4.191 1 98.31 57 PHE A O 1
ATOM 449 N N . GLU A 1 58 ? -7.809 -21.5 -4.551 1 97.25 58 GLU A N 1
ATOM 450 C CA . GLU A 1 58 ? -8.367 -21.422 -3.205 1 97.25 58 GLU A CA 1
ATOM 451 C C . GLU A 1 58 ? -7.34 -21.812 -2.152 1 97.25 58 GLU A C 1
ATOM 453 O O . GLU A 1 58 ? -7.387 -21.344 -1.017 1 97.25 58 GLU A O 1
ATOM 458 N N . ARG A 1 59 ? -6.422 -22.594 -2.559 1 96.31 59 ARG A N 1
ATOM 459 C CA . ARG A 1 59 ? -5.496 -23.188 -1.602 1 96.31 59 ARG A CA 1
ATOM 460 C C . ARG A 1 59 ? -4.238 -22.344 -1.454 1 96.31 59 ARG A C 1
ATOM 462 O O . ARG A 1 59 ? -3.309 -22.719 -0.737 1 96.31 59 ARG A O 1
ATOM 469 N N . LEU A 1 60 ? -4.207 -21.25 -2.152 1 97.5 60 LEU A N 1
ATOM 470 C CA . LEU A 1 60 ? -3.084 -20.328 -1.97 1 97.5 60 LEU A CA 1
ATOM 471 C C . LEU A 1 60 ? -2.945 -19.922 -0.506 1 97.5 60 LEU A C 1
ATOM 473 O O . LEU A 1 60 ? -3.945 -19.672 0.168 1 97.5 60 LEU A O 1
ATOM 477 N N . GLU A 1 61 ? -1.696 -19.938 -0.044 1 97.69 61 GLU A N 1
ATOM 478 C CA . GLU A 1 61 ? -1.402 -19.516 1.325 1 97.69 61 GLU A CA 1
ATOM 479 C C . GLU A 1 61 ? -1.135 -18.016 1.406 1 97.69 61 GLU A C 1
ATOM 481 O O . GLU A 1 61 ? 0.003 -17.594 1.626 1 97.69 61 GLU A O 1
ATOM 486 N N . TYR A 1 62 ? -2.092 -17.312 1.385 1 97.75 62 TYR A N 1
ATOM 487 C CA . TYR A 1 62 ? -2.105 -15.852 1.453 1 97.75 62 TYR A CA 1
ATOM 488 C C . TYR A 1 62 ? -3.438 -15.344 1.99 1 97.75 62 TYR A C 1
ATOM 490 O O . TYR A 1 62 ? -4.496 -15.875 1.643 1 97.75 62 TYR A O 1
ATOM 498 N N . PRO A 1 63 ? -3.441 -14.352 2.875 1 97.38 63 PRO A N 1
ATOM 499 C CA . PRO A 1 63 ? -4.727 -13.867 3.377 1 97.38 63 PRO A CA 1
ATOM 500 C C . PRO A 1 63 ? -5.664 -13.414 2.26 1 97.38 63 PRO A C 1
ATOM 502 O O . PRO A 1 63 ? -5.332 -12.5 1.502 1 97.38 63 PRO A O 1
ATOM 505 N N . LYS A 1 64 ? -6.824 -13.992 2.158 1 97.75 64 LYS A N 1
ATOM 506 C CA . LYS A 1 64 ? -7.754 -13.727 1.062 1 97.75 64 LYS A CA 1
ATOM 507 C C . LYS A 1 64 ? -8.234 -12.273 1.087 1 97.75 64 LYS A C 1
ATOM 509 O O . LYS A 1 64 ? -8.5 -11.688 0.038 1 97.75 64 LYS A O 1
ATOM 514 N N . LYS A 1 65 ? -8.203 -11.656 2.236 1 96.62 65 LYS A N 1
ATOM 515 C CA . LYS A 1 65 ? -8.641 -10.273 2.371 1 96.62 65 LYS A CA 1
ATOM 516 C C . LYS A 1 65 ? -7.602 -9.305 1.813 1 96.62 65 LYS A C 1
ATOM 518 O O . LYS A 1 65 ? -7.863 -8.109 1.677 1 96.62 65 LYS A O 1
ATOM 523 N N . ARG A 1 66 ? -6.422 -9.812 1.473 1 98.19 66 ARG A N 1
ATOM 524 C CA . ARG A 1 66 ? -5.398 -9 0.826 1 98.19 66 ARG A CA 1
ATOM 525 C C . ARG A 1 66 ? -5.395 -9.219 -0.684 1 98.19 66 ARG A C 1
ATOM 527 O O . ARG A 1 66 ? -4.547 -8.68 -1.394 1 98.19 66 ARG A O 1
ATOM 534 N N . LEU A 1 67 ? -6.41 -9.984 -1.111 1 98.69 67 LEU A N 1
ATOM 535 C CA . LEU A 1 67 ? -6.566 -10.266 -2.535 1 98.69 67 LEU A CA 1
ATOM 536 C C . LEU A 1 67 ? -7.863 -9.656 -3.064 1 98.69 67 LEU A C 1
ATOM 538 O O . LEU A 1 67 ? -8.938 -9.875 -2.496 1 98.69 67 LEU A O 1
ATOM 542 N N . SER A 1 68 ? -7.715 -8.82 -4.055 1 98.75 68 SER A N 1
ATOM 543 C CA . SER A 1 68 ? -8.852 -8.391 -4.871 1 98.75 68 SER A CA 1
ATOM 544 C C . SER A 1 68 ? -8.859 -9.102 -6.219 1 98.75 68 SER A C 1
ATOM 546 O O . SER A 1 68 ? -7.809 -9.297 -6.832 1 98.75 68 SER A O 1
ATOM 548 N N . LEU A 1 69 ? -10.062 -9.484 -6.652 1 98.81 69 LEU A N 1
ATOM 549 C CA . LEU A 1 69 ? -10.156 -10.266 -7.883 1 98.81 69 LEU A CA 1
ATOM 550 C C . LEU A 1 69 ? -10.758 -9.438 -9.008 1 98.81 69 LEU A C 1
ATOM 552 O O . LEU A 1 69 ? -11.719 -8.695 -8.797 1 98.81 69 LEU A O 1
ATOM 556 N N . PHE A 1 70 ? -10.102 -9.453 -10.133 1 98.81 70 PHE A N 1
ATOM 557 C CA . PHE A 1 70 ? -10.594 -8.945 -11.406 1 98.81 70 PHE A CA 1
ATOM 558 C C . PHE A 1 70 ? -10.867 -10.094 -12.375 1 98.81 70 PHE A C 1
ATOM 560 O O . PHE A 1 70 ? -9.938 -10.672 -12.945 1 98.81 70 PHE A O 1
ATOM 567 N N . ILE A 1 71 ? -12.188 -10.43 -12.617 1 98.81 71 ILE A N 1
ATOM 568 C CA . ILE A 1 71 ? -12.547 -11.617 -13.383 1 98.81 71 ILE A CA 1
ATOM 569 C C . ILE A 1 71 ? -13.359 -11.219 -14.609 1 98.81 71 ILE A C 1
ATOM 571 O O . ILE A 1 71 ? -14.375 -10.523 -14.484 1 98.81 71 ILE A O 1
ATOM 575 N N . ARG A 1 72 ? -12.852 -11.594 -15.75 1 98.56 72 ARG A N 1
ATOM 576 C CA . ARG A 1 72 ? -13.562 -11.391 -17.016 1 98.56 72 ARG A CA 1
ATOM 577 C C . ARG A 1 72 ? -13.656 -12.688 -17.797 1 98.56 72 ARG A C 1
ATOM 579 O O . ARG A 1 72 ? -12.703 -13.469 -17.844 1 98.56 72 ARG A O 1
ATOM 586 N N . SER A 1 73 ? -14.781 -12.984 -18.391 1 97.81 73 SER A N 1
ATOM 587 C CA . SER A 1 73 ? -14.992 -14.117 -19.281 1 97.81 73 SER A CA 1
ATOM 588 C C . SER A 1 73 ? -16 -13.773 -20.391 1 97.81 73 SER A C 1
ATOM 590 O O . SER A 1 73 ? -17.047 -13.18 -20.109 1 97.81 73 SER A O 1
ATOM 592 N N . ASP A 1 74 ? -15.547 -14.07 -21.562 1 94.5 74 ASP A N 1
ATOM 593 C CA . ASP A 1 74 ? -16.406 -13.805 -22.719 1 94.5 74 ASP A CA 1
ATOM 594 C C . ASP A 1 74 ? -16.141 -14.797 -23.844 1 94.5 74 ASP A C 1
ATOM 596 O O . ASP A 1 74 ? -15.18 -15.578 -23.781 1 94.5 74 ASP A O 1
ATOM 600 N N . HIS A 1 75 ? -17.109 -14.891 -24.859 1 93.31 75 HIS A N 1
ATOM 601 C CA . HIS A 1 75 ? -16.953 -15.664 -26.078 1 93.31 75 HIS A CA 1
ATOM 602 C C . HIS A 1 75 ? -16.672 -17.125 -25.781 1 93.31 75 HIS A C 1
ATOM 604 O O . HIS A 1 75 ? -15.758 -17.719 -26.328 1 93.31 75 HIS A O 1
ATOM 610 N N . ASN A 1 76 ? -17.438 -17.641 -24.844 1 92.88 76 ASN A N 1
ATOM 611 C CA . ASN A 1 76 ? -17.312 -19.047 -24.484 1 92.88 76 ASN A CA 1
ATOM 612 C C . ASN A 1 76 ? -18.344 -19.906 -25.234 1 92.88 76 ASN A C 1
ATOM 614 O O . ASN A 1 76 ? -19.469 -19.469 -25.453 1 92.88 76 ASN A O 1
ATOM 618 N N . SER A 1 77 ? -17.969 -21.078 -25.562 1 91.62 77 SER A N 1
ATOM 619 C CA . SER A 1 77 ? -18.875 -22.047 -26.156 1 91.62 77 SER A CA 1
ATOM 620 C C . SER A 1 77 ? -19.062 -23.266 -25.25 1 91.62 77 SER A C 1
ATOM 622 O O . SER A 1 77 ? -19.609 -24.281 -25.672 1 91.62 77 SER A O 1
ATOM 624 N N . ASP A 1 78 ? -18.578 -23.219 -24.062 1 92.75 78 ASP A N 1
ATOM 625 C CA . ASP A 1 78 ? -18.641 -24.312 -23.094 1 92.75 78 ASP A CA 1
ATOM 626 C C . ASP A 1 78 ? -19.203 -23.828 -21.766 1 92.75 78 ASP A C 1
ATOM 628 O O . ASP A 1 78 ? -19.891 -22.812 -21.703 1 92.75 78 ASP A O 1
ATOM 632 N N . LYS A 1 79 ? -18.922 -24.578 -20.656 1 96.12 79 LYS A N 1
ATOM 633 C CA . LYS A 1 79 ? -19.547 -24.281 -19.359 1 96.12 79 LYS A CA 1
ATOM 634 C C . LYS A 1 79 ? -18.641 -23.375 -18.516 1 96.12 79 LYS A C 1
ATOM 636 O O . LYS A 1 79 ? -18.75 -23.375 -17.281 1 96.12 79 LYS A O 1
ATOM 641 N N . THR A 1 80 ? -17.828 -22.625 -19.125 1 96.94 80 THR A N 1
ATOM 642 C CA . THR A 1 80 ? -16.875 -21.781 -18.406 1 96.94 80 THR A CA 1
ATOM 643 C C . THR A 1 80 ? -17.609 -20.797 -17.484 1 96.94 80 THR A C 1
ATOM 645 O O . THR A 1 80 ? -17.297 -20.719 -16.297 1 96.94 80 THR A O 1
ATOM 648 N N . ILE A 1 81 ? -18.594 -20.156 -17.984 1 97.88 81 ILE A N 1
ATOM 649 C CA . ILE A 1 81 ? -19.312 -19.141 -17.219 1 97.88 81 ILE A CA 1
ATOM 650 C C . ILE A 1 81 ? -20.062 -19.797 -16.062 1 97.88 81 ILE A C 1
ATOM 652 O O . ILE A 1 81 ? -20.062 -19.281 -14.938 1 97.88 81 ILE A O 1
ATOM 656 N N . THR A 1 82 ? -20.641 -20.938 -16.344 1 97.75 82 THR A N 1
ATOM 657 C CA . THR A 1 82 ? -21.375 -21.672 -15.32 1 97.75 82 THR A CA 1
ATOM 658 C C . THR A 1 82 ? -20.469 -22.031 -14.141 1 97.75 82 THR A C 1
ATOM 660 O O . THR A 1 82 ? -20.859 -21.875 -12.984 1 97.75 82 THR A O 1
ATOM 663 N N . ILE A 1 83 ? -19.312 -22.484 -14.438 1 98.38 83 ILE A N 1
ATOM 664 C CA . ILE A 1 83 ? -18.359 -22.891 -13.414 1 98.38 83 ILE A CA 1
ATOM 665 C C . ILE A 1 83 ? -17.922 -21.672 -12.609 1 98.38 83 ILE A C 1
ATOM 667 O O . ILE A 1 83 ? -17.891 -21.719 -11.375 1 98.38 83 ILE A O 1
ATOM 671 N N . LEU A 1 84 ? -17.625 -20.578 -13.266 1 98.5 84 LEU A N 1
ATOM 672 C CA . LEU A 1 84 ? -17.188 -19.359 -12.594 1 98.5 84 LEU A CA 1
ATOM 673 C C . LEU A 1 84 ? -18.297 -18.828 -11.68 1 98.5 84 LEU A C 1
ATOM 675 O O . LEU A 1 84 ? -18.016 -18.422 -10.547 1 98.5 84 LEU A O 1
ATOM 679 N N . ASP A 1 85 ? -19.469 -18.828 -12.164 1 98 85 ASP A N 1
ATOM 680 C CA . ASP A 1 85 ? -20.594 -18.359 -11.375 1 98 85 ASP A CA 1
ATOM 681 C C . ASP A 1 85 ? -20.766 -19.172 -10.102 1 98 85 ASP A C 1
ATOM 683 O O . ASP A 1 85 ? -20.984 -18.625 -9.023 1 98 85 ASP A O 1
ATOM 687 N N . ASP A 1 86 ? -20.734 -20.438 -10.305 1 98 86 ASP A N 1
ATOM 688 C CA . ASP A 1 86 ? -20.875 -21.328 -9.156 1 98 86 ASP A CA 1
ATOM 689 C C . ASP A 1 86 ? -19.766 -21.094 -8.141 1 98 86 ASP A C 1
ATOM 691 O O . ASP A 1 86 ? -20.016 -20.984 -6.938 1 98 86 ASP A O 1
ATOM 695 N N . TRP A 1 87 ? -18.578 -21 -8.578 1 98.44 87 TRP A N 1
ATOM 696 C CA . TRP A 1 87 ? -17.438 -20.766 -7.699 1 98.44 87 TRP A CA 1
ATOM 697 C C . TRP A 1 87 ? -17.578 -19.422 -6.977 1 98.44 87 TRP A C 1
ATOM 699 O O . TRP A 1 87 ? -17.328 -19.344 -5.77 1 98.44 87 TRP A O 1
ATOM 709 N N . LEU A 1 88 ? -18 -18.406 -7.672 1 98.38 88 LEU A N 1
ATOM 710 C CA . LEU A 1 88 ? -18.125 -17.047 -7.125 1 98.38 88 LEU A CA 1
ATOM 711 C C . LEU A 1 88 ? -19.219 -17.016 -6.062 1 98.38 88 LEU A C 1
ATOM 713 O O . LEU A 1 88 ? -19.094 -16.312 -5.059 1 98.38 88 LEU A O 1
ATOM 717 N N . ARG A 1 89 ? -20.281 -17.734 -6.258 1 97.75 89 ARG A N 1
ATOM 718 C CA . ARG A 1 89 ? -21.375 -17.781 -5.289 1 97.75 89 ARG A CA 1
ATOM 719 C C . ARG A 1 89 ? -20.875 -18.234 -3.926 1 97.75 89 ARG A C 1
ATOM 721 O O . ARG A 1 89 ? -21.344 -17.781 -2.891 1 97.75 89 ARG A O 1
ATOM 728 N N . HIS A 1 90 ? -19.859 -19.031 -3.963 1 97.5 90 HIS A N 1
ATOM 729 C CA . HIS A 1 90 ? -19.422 -19.656 -2.717 1 97.5 90 HIS A CA 1
ATOM 730 C C . HIS A 1 90 ? -18.172 -18.969 -2.176 1 97.5 90 HIS A C 1
ATOM 732 O O . HIS A 1 90 ? -17.891 -19.031 -0.975 1 97.5 90 HIS A O 1
ATOM 738 N N . ASN A 1 91 ? -17.438 -18.328 -3.045 1 97.62 91 ASN A N 1
ATOM 739 C CA . ASN A 1 91 ? -16.109 -17.922 -2.605 1 97.62 91 ASN A CA 1
ATOM 740 C C . ASN A 1 91 ? -15.945 -16.406 -2.678 1 97.62 91 ASN A C 1
ATOM 742 O O . ASN A 1 91 ? -15.023 -15.844 -2.074 1 97.62 91 ASN A O 1
ATOM 746 N N . LYS A 1 92 ? -16.781 -15.688 -3.359 1 97.56 92 LYS A N 1
ATOM 747 C CA . LYS A 1 92 ? -16.625 -14.266 -3.637 1 97.56 92 LYS A CA 1
ATOM 748 C C . LYS A 1 92 ? -16.453 -13.469 -2.344 1 97.56 92 LYS A C 1
ATOM 750 O O . LYS A 1 92 ? -15.625 -12.57 -2.266 1 97.56 92 LYS A O 1
ATOM 755 N N . HIS A 1 93 ? -17.188 -13.82 -1.273 1 97.06 93 HIS A N 1
ATOM 756 C CA . HIS A 1 93 ? -17.25 -13.055 -0.034 1 97.06 93 HIS A CA 1
ATOM 757 C C . HIS A 1 93 ? -15.953 -13.195 0.762 1 97.06 93 HIS A C 1
ATOM 759 O O . HIS A 1 93 ? -15.703 -12.414 1.685 1 97.06 93 HIS A O 1
ATOM 765 N N . LYS A 1 94 ? -15.133 -14.18 0.416 1 97.69 94 LYS A N 1
ATOM 766 C CA . LYS A 1 94 ? -13.906 -14.445 1.158 1 97.69 94 LYS A CA 1
ATOM 767 C C . LYS A 1 94 ? -12.805 -13.461 0.773 1 97.69 94 LYS A C 1
ATOM 769 O O . LYS A 1 94 ? -11.836 -13.289 1.512 1 97.69 94 LYS A O 1
ATOM 774 N N . TYR A 1 95 ? -12.953 -12.812 -0.339 1 98.38 95 TYR A N 1
ATOM 775 C CA . TYR A 1 95 ? -11.891 -11.953 -0.859 1 98.38 95 TYR A CA 1
ATOM 776 C C . TYR A 1 95 ? -12.188 -10.484 -0.561 1 98.38 95 TYR A C 1
ATOM 778 O O . TYR A 1 95 ? -13.305 -10.141 -0.167 1 98.38 95 TYR A O 1
ATOM 786 N N . HIS A 1 96 ? -11.125 -9.648 -0.667 1 98.19 96 HIS A N 1
ATOM 787 C CA . HIS A 1 96 ? -11.258 -8.227 -0.365 1 98.19 96 HIS A CA 1
ATOM 788 C C . HIS A 1 96 ? -12.336 -7.574 -1.229 1 98.19 96 HIS A C 1
ATOM 790 O O . HIS A 1 96 ? -13.195 -6.855 -0.721 1 98.19 96 HIS A O 1
ATOM 796 N N . SER A 1 97 ? -12.211 -7.781 -2.486 1 97.88 97 SER A N 1
ATOM 797 C CA . SER A 1 97 ? -13.203 -7.332 -3.451 1 97.88 97 SER A CA 1
ATOM 798 C C . SER A 1 97 ? -13.148 -8.156 -4.73 1 97.88 97 SER A C 1
ATOM 800 O O . SER A 1 97 ? -12.156 -8.836 -4.996 1 97.88 97 SER A O 1
ATOM 802 N N . CYS A 1 98 ? -14.312 -8.203 -5.434 1 98.12 98 CYS A N 1
ATOM 803 C CA . CYS A 1 98 ? -14.391 -8.914 -6.707 1 98.12 98 CYS A CA 1
ATOM 804 C C . CYS A 1 98 ? -15.07 -8.047 -7.766 1 98.12 98 CYS A C 1
ATOM 806 O O . CYS A 1 98 ? -16.234 -7.684 -7.617 1 98.12 98 CYS A O 1
ATOM 808 N N . ASP A 1 99 ? -14.305 -7.652 -8.727 1 98.44 99 ASP A N 1
ATOM 809 C CA . ASP A 1 99 ? -14.852 -7.027 -9.93 1 98.44 99 ASP A CA 1
ATOM 810 C C . ASP A 1 99 ? -15.078 -8.055 -11.031 1 98.44 99 ASP A C 1
ATOM 812 O O . ASP A 1 99 ? -14.125 -8.469 -11.703 1 98.44 99 ASP A O 1
ATOM 816 N N . VAL A 1 100 ? -16.359 -8.445 -11.25 1 98.5 100 VAL A N 1
ATOM 817 C CA . VAL A 1 100 ? -16.672 -9.594 -12.102 1 98.5 100 VAL A CA 1
ATOM 818 C C . VAL A 1 100 ? -17.578 -9.164 -13.25 1 98.5 100 VAL A C 1
ATOM 820 O O . VAL A 1 100 ? -18.594 -8.492 -13.031 1 98.5 100 VAL A O 1
ATOM 823 N N . LYS A 1 101 ? -17.156 -9.438 -14.461 1 98.19 101 LYS A N 1
ATOM 824 C CA . LYS A 1 101 ? -18 -9.312 -15.648 1 98.19 101 LYS A CA 1
ATOM 825 C C . LYS A 1 101 ? -17.969 -10.594 -16.469 1 98.19 101 LYS A C 1
ATOM 827 O O . LYS A 1 101 ? -16.953 -10.914 -17.109 1 98.19 101 LYS A O 1
ATOM 832 N N . LEU A 1 102 ? -19.062 -11.352 -16.484 1 97.38 102 LEU A N 1
ATOM 833 C CA . LEU A 1 102 ? -19.203 -12.602 -17.219 1 97.38 102 LEU A CA 1
ATOM 834 C C . LEU A 1 102 ? -20.234 -12.445 -18.344 1 97.38 102 LEU A C 1
ATOM 836 O O . LEU A 1 102 ? -21.422 -12.266 -18.078 1 97.38 102 LEU A O 1
ATOM 840 N N . ASP A 1 103 ? -19.719 -12.523 -19.531 1 94.69 103 ASP A N 1
ATOM 841 C CA . ASP A 1 103 ? -20.578 -12.383 -20.703 1 94.69 103 ASP A CA 1
ATOM 842 C C . ASP A 1 103 ? -21.109 -13.75 -21.156 1 94.69 103 ASP A C 1
ATOM 844 O O . ASP A 1 103 ? -20.422 -14.477 -21.875 1 94.69 103 ASP A O 1
ATOM 848 N N . GLY A 1 104 ? -22.359 -14.031 -20.922 1 90 104 GLY A N 1
ATOM 849 C CA . GLY A 1 104 ? -22.953 -15.297 -21.312 1 90 104 GLY A CA 1
ATOM 850 C C . GLY A 1 104 ? -23.578 -15.266 -22.688 1 90 104 GLY A C 1
ATOM 851 O O . GLY A 1 104 ? -24.094 -16.281 -23.172 1 90 104 GLY A O 1
ATOM 852 N N . LEU A 1 105 ? -23.406 -14.203 -23.375 1 88.19 105 LEU A N 1
ATOM 853 C CA . LEU A 1 105 ? -24.125 -14.031 -24.641 1 88.19 105 LEU A CA 1
ATOM 854 C C . LEU A 1 105 ? -23.219 -14.297 -25.828 1 88.19 105 LEU A C 1
ATOM 856 O O . LEU A 1 105 ? -23.594 -15.016 -26.75 1 88.19 105 LEU A O 1
ATOM 860 N N . SER A 1 106 ? -22.062 -13.781 -25.781 1 87.75 106 SER A N 1
ATOM 861 C CA . SER A 1 106 ? -21.141 -13.984 -26.906 1 87.75 106 SER A CA 1
ATOM 862 C C . SER A 1 106 ? -20.516 -15.375 -26.859 1 87.75 106 SER A C 1
ATOM 864 O O . SER A 1 106 ? -20.109 -15.836 -25.797 1 87.75 106 SER A O 1
ATOM 866 N N . THR A 1 107 ? -20.453 -15.945 -28.078 1 86.5 107 THR A N 1
ATOM 867 C CA . THR A 1 107 ? -19.938 -17.312 -28.094 1 86.5 107 THR A CA 1
ATOM 868 C C . THR A 1 107 ? -18.641 -17.391 -28.891 1 86.5 107 THR A C 1
ATOM 870 O O . THR A 1 107 ? -17.859 -18.328 -28.703 1 86.5 107 THR A O 1
ATOM 873 N N . SER A 1 108 ? -18.484 -16.484 -29.812 1 87.62 108 SER A N 1
ATOM 874 C CA . SER A 1 108 ? -17.297 -16.516 -30.641 1 87.62 108 SER A CA 1
ATOM 875 C C . SER A 1 108 ? -16.984 -15.133 -31.203 1 87.62 108 SER A C 1
ATOM 877 O O . SER A 1 108 ? -17.812 -14.227 -31.156 1 87.62 108 SER A O 1
ATOM 879 N N . TYR A 1 109 ? -15.719 -15.008 -31.625 1 87.19 109 TYR A N 1
ATOM 880 C CA . TYR A 1 109 ? -15.328 -13.82 -32.375 1 87.19 109 TYR A CA 1
ATOM 881 C C . TYR A 1 109 ? -15.625 -13.984 -33.844 1 87.19 109 TYR A C 1
ATOM 883 O O . TYR A 1 109 ? -15.711 -15.102 -34.344 1 87.19 109 TYR A O 1
ATOM 891 N N . PRO A 1 110 ? -15.742 -12.773 -34.469 1 84.12 110 PRO A N 1
ATOM 892 C CA . PRO A 1 110 ? -15.883 -12.898 -35.906 1 84.12 110 PRO A CA 1
ATOM 893 C C . PRO A 1 110 ? -14.695 -13.609 -36.562 1 84.12 110 PRO A C 1
ATOM 895 O O . PRO A 1 110 ? -13.539 -13.297 -36.25 1 84.12 110 PRO A O 1
ATOM 898 N N . GLY A 1 111 ? -14.953 -14.664 -37.344 1 81.31 111 GLY A N 1
ATOM 899 C CA . GLY A 1 111 ? -13.891 -15.383 -38.031 1 81.31 111 GLY A CA 1
ATOM 900 C C . GLY A 1 111 ? -13.469 -16.656 -37.312 1 81.31 111 GLY A C 1
ATOM 901 O O . GLY A 1 111 ? -12.688 -17.438 -37.844 1 81.31 111 GLY A O 1
ATOM 902 N N . ASP A 1 112 ? -14.023 -16.844 -36.156 1 82.06 112 ASP A N 1
ATOM 903 C CA . ASP A 1 112 ? -13.688 -18.047 -35.406 1 82.06 112 ASP A CA 1
ATOM 904 C C . ASP A 1 112 ? -14.258 -19.297 -36.094 1 82.06 112 ASP A C 1
ATOM 906 O O . ASP A 1 112 ? -15.422 -19.312 -36.469 1 82.06 112 ASP A O 1
ATOM 910 N N . THR A 1 113 ? -13.398 -20.203 -36.375 1 77.94 113 THR A N 1
ATOM 911 C CA . THR A 1 113 ? -13.859 -21.484 -36.906 1 77.94 113 THR A CA 1
ATOM 912 C C . THR A 1 113 ? -13.633 -22.594 -35.875 1 77.94 113 THR A C 1
ATOM 914 O O . THR A 1 113 ? -14.469 -23.484 -35.719 1 77.94 113 THR A O 1
ATOM 917 N N . LYS A 1 114 ? -12.602 -22.469 -35.156 1 75.12 114 LYS A N 1
ATOM 918 C CA . LYS A 1 114 ? -12.219 -23.516 -34.219 1 75.12 114 LYS A CA 1
ATOM 919 C C . LYS A 1 114 ? -12.398 -23.062 -32.781 1 75.12 114 LYS A C 1
ATOM 921 O O . LYS A 1 114 ? -12.406 -23.891 -31.859 1 75.12 114 LYS A O 1
ATOM 926 N N . GLY A 1 115 ? -12.641 -21.859 -32.625 1 73.69 115 GLY A N 1
ATOM 927 C CA . GLY A 1 115 ? -12.914 -21.328 -31.297 1 73.69 115 GLY A CA 1
ATOM 928 C C . GLY A 1 115 ? -11.656 -21.016 -30.516 1 73.69 115 GLY A C 1
ATOM 929 O O . GLY A 1 115 ? -11.734 -20.562 -29.375 1 73.69 115 GLY A O 1
ATOM 930 N N . THR A 1 116 ? -10.461 -21.156 -31.078 1 76.81 116 THR A N 1
ATOM 931 C CA . THR A 1 116 ? -9.203 -20.938 -30.359 1 76.81 116 THR A CA 1
ATOM 932 C C . THR A 1 116 ? -8.336 -19.922 -31.078 1 76.81 116 THR A C 1
ATOM 934 O O . THR A 1 116 ? -7.223 -19.625 -30.641 1 76.81 116 THR A O 1
ATOM 937 N N . GLU A 1 117 ? -8.883 -19.312 -32.094 1 79.19 117 GLU A N 1
ATOM 938 C CA . GLU A 1 117 ? -8.109 -18.422 -32.969 1 79.19 117 GLU A CA 1
ATOM 939 C C . GLU A 1 117 ? -7.809 -17.109 -32.281 1 79.19 117 GLU A C 1
ATOM 941 O O . GLU A 1 117 ? -8.57 -16.656 -31.406 1 79.19 117 GLU A O 1
ATOM 946 N N . TRP A 1 118 ? -6.684 -16.547 -32.656 1 85 118 TRP A N 1
ATOM 947 C CA . TRP A 1 118 ? -6.273 -15.227 -32.188 1 85 118 TRP A CA 1
ATOM 948 C C . TRP A 1 118 ? -6.469 -14.164 -33.25 1 85 118 TRP A C 1
ATOM 950 O O . TRP A 1 118 ? -5.512 -13.75 -33.906 1 85 118 TRP A O 1
ATOM 960 N N . GLY A 1 119 ? -7.668 -13.711 -33.375 1 86.25 119 GLY A N 1
ATOM 961 C CA . GLY A 1 119 ? -7.961 -12.641 -34.312 1 86.25 119 GLY A CA 1
ATOM 962 C C . GLY A 1 119 ? -7.688 -11.258 -33.75 1 86.25 119 GLY A C 1
ATOM 963 O O . GLY A 1 119 ? -7.379 -11.117 -32.562 1 86.25 119 GLY A O 1
ATOM 964 N N . GLN A 1 120 ? -7.773 -10.258 -34.594 1 90.19 120 GLN A N 1
ATOM 965 C CA . GLN A 1 120 ? -7.5 -8.883 -34.188 1 90.19 120 GLN A CA 1
ATOM 966 C C . GLN A 1 120 ? -8.484 -8.406 -33.125 1 90.19 120 GLN A C 1
ATOM 968 O O . GLN A 1 120 ? -8.117 -7.68 -32.188 1 90.19 120 GLN A O 1
ATOM 973 N N . GLU A 1 121 ? -9.68 -8.797 -33.281 1 91.94 121 GLU A N 1
ATOM 974 C CA . GLU A 1 121 ? -10.695 -8.391 -32.312 1 91.94 121 GLU A CA 1
ATOM 975 C C . GLU A 1 121 ? -10.43 -8.992 -30.938 1 91.94 121 GLU A C 1
ATOM 977 O O . GLU A 1 121 ? -10.664 -8.344 -29.922 1 91.94 121 GLU A O 1
ATOM 982 N N . ARG A 1 122 ? -10.031 -10.18 -30.906 1 92.06 122 ARG A N 1
ATOM 983 C CA . ARG A 1 122 ? -9.688 -10.812 -29.641 1 92.06 122 ARG A CA 1
ATOM 984 C C . ARG A 1 122 ? -8.516 -10.094 -28.969 1 92.06 122 ARG A C 1
ATOM 986 O O . ARG A 1 122 ? -8.555 -9.828 -27.766 1 92.06 122 ARG A O 1
ATOM 993 N N . PHE A 1 123 ? -7.543 -9.742 -29.781 1 94.25 123 PHE A N 1
ATOM 994 C CA . PHE A 1 123 ? -6.402 -9.008 -29.25 1 94.25 123 PHE A CA 1
ATOM 995 C C . PHE A 1 123 ? -6.84 -7.664 -28.688 1 94.25 123 PHE A C 1
ATOM 997 O O . PHE A 1 123 ? -6.449 -7.297 -27.578 1 94.25 123 PHE A O 1
ATOM 1004 N N . ASN A 1 124 ? -7.633 -6.996 -29.453 1 95.56 124 ASN A N 1
ATOM 1005 C CA . ASN A 1 124 ? -8.117 -5.695 -29 1 95.56 124 ASN A CA 1
ATOM 1006 C C . ASN A 1 124 ? -8.891 -5.805 -27.688 1 95.56 124 ASN A C 1
ATOM 1008 O O . ASN A 1 124 ? -8.711 -4.98 -26.781 1 95.56 124 ASN A O 1
ATOM 1012 N N . ASN A 1 125 ? -9.719 -6.75 -27.641 1 95.31 125 ASN A N 1
ATOM 1013 C CA . ASN A 1 125 ? -10.516 -6.957 -26.438 1 95.31 125 ASN A CA 1
ATOM 1014 C C . ASN A 1 125 ? -9.641 -7.266 -25.234 1 95.31 125 ASN A C 1
ATOM 1016 O O . ASN A 1 125 ? -9.844 -6.711 -24.156 1 95.31 125 ASN A O 1
ATOM 1020 N N . LEU A 1 126 ? -8.711 -8.102 -25.391 1 96.19 126 LEU A N 1
ATOM 1021 C CA . LEU A 1 126 ? -7.82 -8.484 -24.297 1 96.19 126 LEU A CA 1
ATOM 1022 C C . LEU A 1 126 ? -6.988 -7.289 -23.844 1 96.19 126 LEU A C 1
ATOM 1024 O O . LEU A 1 126 ? -6.766 -7.105 -22.641 1 96.19 126 LEU A O 1
ATOM 1028 N N . ILE A 1 127 ? -6.484 -6.551 -24.781 1 97.88 127 ILE A N 1
ATOM 1029 C CA . ILE A 1 127 ? -5.707 -5.355 -24.469 1 97.88 127 ILE A CA 1
ATOM 1030 C C . ILE A 1 127 ? -6.551 -4.391 -23.641 1 97.88 127 ILE A C 1
ATOM 1032 O O . ILE A 1 127 ? -6.09 -3.879 -22.609 1 97.88 127 ILE A O 1
ATOM 1036 N N . LYS A 1 128 ? -7.723 -4.254 -24.047 1 97.88 128 LYS A N 1
ATOM 1037 C CA . LYS A 1 128 ? -8.641 -3.373 -23.328 1 97.88 128 LYS A CA 1
ATOM 1038 C C . LYS A 1 128 ? -8.875 -3.871 -21.906 1 97.88 128 LYS A C 1
ATOM 1040 O O . LYS A 1 128 ? -8.828 -3.094 -20.953 1 97.88 128 LYS A O 1
ATOM 1045 N N . ILE A 1 129 ? -9.172 -5.105 -21.766 1 98.25 129 ILE A N 1
ATOM 1046 C CA . ILE A 1 129 ? -9.477 -5.707 -20.469 1 98.25 129 ILE A CA 1
ATOM 1047 C C . ILE A 1 129 ? -8.266 -5.582 -19.547 1 98.25 129 ILE A C 1
ATOM 1049 O O . ILE A 1 129 ? -8.398 -5.207 -18.375 1 98.25 129 ILE A O 1
ATOM 1053 N N . LYS A 1 130 ? -7.07 -5.875 -20.016 1 98.56 130 LYS A N 1
ATOM 1054 C CA . LYS A 1 130 ? -5.867 -5.828 -19.203 1 98.56 130 LYS A CA 1
ATOM 1055 C C . LYS A 1 130 ? -5.52 -4.395 -18.812 1 98.56 130 LYS A C 1
ATOM 1057 O O . LYS A 1 130 ? -5.027 -4.141 -17.719 1 98.56 130 LYS A O 1
ATOM 1062 N N . GLU A 1 131 ? -5.777 -3.465 -19.734 1 98.38 131 GLU A N 1
ATOM 1063 C CA . GLU A 1 131 ? -5.598 -2.055 -19.406 1 98.38 131 GLU A CA 1
ATOM 1064 C C . GLU A 1 131 ? -6.555 -1.616 -18.297 1 98.38 131 GLU A C 1
ATOM 1066 O O . GLU A 1 131 ? -6.184 -0.836 -17.422 1 98.38 131 GLU A O 1
ATOM 1071 N N . GLU A 1 132 ? -7.746 -2.104 -18.422 1 98.5 132 GLU A N 1
ATOM 1072 C CA . GLU A 1 132 ? -8.727 -1.813 -17.375 1 98.5 132 GLU A CA 1
ATOM 1073 C C . GLU A 1 132 ? -8.273 -2.359 -16.016 1 98.5 132 GLU A C 1
ATOM 1075 O O . GLU A 1 132 ? -8.43 -1.699 -14.992 1 98.5 132 GLU A O 1
ATOM 1080 N N . ALA A 1 133 ? -7.77 -3.553 -16.031 1 98.69 133 ALA A N 1
ATOM 1081 C CA . ALA A 1 133 ? -7.285 -4.172 -14.805 1 98.69 133 ALA A CA 1
ATOM 1082 C C . ALA A 1 133 ? -6.125 -3.377 -14.211 1 98.69 133 ALA A C 1
ATOM 1084 O O . ALA A 1 133 ? -6.078 -3.15 -13 1 98.69 133 ALA A O 1
ATOM 1085 N N . LEU A 1 134 ? -5.211 -2.982 -15.047 1 98.44 134 LEU A N 1
ATOM 1086 C CA . LEU A 1 134 ? -4.07 -2.184 -14.617 1 98.44 134 LEU A CA 1
ATOM 1087 C C . LEU A 1 134 ? -4.527 -0.868 -14 1 98.44 134 LEU A C 1
ATOM 1089 O O . LEU A 1 134 ? -4.039 -0.469 -12.938 1 98.44 134 LEU A O 1
ATOM 1093 N N . ALA A 1 135 ? -5.438 -0.235 -14.641 1 98.19 135 ALA A N 1
ATOM 1094 C CA . ALA A 1 135 ? -5.984 1.025 -14.141 1 98.19 135 ALA A CA 1
ATOM 1095 C C . ALA A 1 135 ? -6.676 0.833 -12.797 1 98.19 135 ALA A C 1
ATOM 1097 O O . ALA A 1 135 ? -6.508 1.646 -11.883 1 98.19 135 ALA A O 1
ATOM 1098 N N . LEU A 1 136 ? -7.438 -0.202 -12.711 1 98.31 136 LEU A N 1
ATOM 1099 C CA . LEU A 1 136 ? -8.141 -0.49 -11.469 1 98.31 136 LEU A CA 1
ATOM 1100 C C . LEU A 1 136 ? -7.152 -0.732 -10.328 1 98.31 136 LEU A C 1
ATOM 1102 O O . LEU A 1 136 ? -7.352 -0.246 -9.219 1 98.31 136 LEU A O 1
ATOM 1106 N N . ALA A 1 137 ? -6.152 -1.543 -10.617 1 98.62 137 ALA A N 1
ATOM 1107 C CA . ALA A 1 137 ? -5.145 -1.836 -9.602 1 98.62 137 ALA A CA 1
ATOM 1108 C C . ALA A 1 137 ? -4.496 -0.555 -9.078 1 98.62 137 ALA A C 1
ATOM 1110 O O . ALA A 1 137 ? -4.32 -0.386 -7.871 1 98.62 137 ALA A O 1
ATOM 1111 N N . ARG A 1 138 ? -4.133 0.331 -9.992 1 98.06 138 ARG A N 1
ATOM 1112 C CA . ARG A 1 138 ? -3.523 1.606 -9.625 1 98.06 138 ARG A CA 1
ATOM 1113 C C . ARG A 1 138 ? -4.496 2.473 -8.836 1 98.06 138 ARG A C 1
ATOM 1115 O O . ARG A 1 138 ? -4.117 3.09 -7.836 1 98.06 138 ARG A O 1
ATOM 1122 N N . HIS A 1 139 ? -5.699 2.49 -9.266 1 97.62 139 HIS A N 1
ATOM 1123 C CA . HIS A 1 139 ? -6.719 3.299 -8.602 1 97.62 139 HIS A CA 1
ATOM 1124 C C . HIS A 1 139 ? -6.969 2.811 -7.184 1 97.62 139 HIS A C 1
ATOM 1126 O O . HIS A 1 139 ? -7.234 3.613 -6.285 1 97.62 139 HIS A O 1
ATOM 1132 N N . LYS A 1 140 ? -6.875 1.549 -6.938 1 97.44 140 LYS A N 1
ATOM 1133 C CA . LYS A 1 140 ? -7.121 0.935 -5.637 1 97.44 140 LYS A CA 1
ATOM 1134 C C . LYS A 1 140 ? -5.875 0.997 -4.754 1 97.44 140 LYS A C 1
ATOM 1136 O O . LYS A 1 140 ? -5.922 0.648 -3.574 1 97.44 140 LYS A O 1
ATOM 1141 N N . TRP A 1 141 ? -4.789 1.417 -5.332 1 97.81 141 TRP A N 1
ATOM 1142 C CA . TRP A 1 141 ? -3.49 1.464 -4.668 1 97.81 141 TRP A CA 1
ATOM 1143 C C . TRP A 1 141 ? -3.033 0.066 -4.266 1 97.81 141 TRP A C 1
ATOM 1145 O O . TRP A 1 141 ? -2.518 -0.132 -3.162 1 97.81 141 TRP A O 1
ATOM 1155 N N . ALA A 1 142 ? -3.346 -0.937 -5.148 1 98.69 142 ALA A N 1
ATOM 1156 C CA . ALA A 1 142 ? -2.791 -2.27 -4.926 1 98.69 142 ALA A CA 1
ATOM 1157 C C . ALA A 1 142 ? -1.265 -2.236 -4.934 1 98.69 142 ALA A C 1
ATOM 1159 O O . ALA A 1 142 ? -0.656 -1.544 -5.754 1 98.69 142 ALA A O 1
ATOM 1160 N N . ASP A 1 143 ? -0.652 -2.988 -4.023 1 98.62 143 ASP A N 1
ATOM 1161 C CA . ASP A 1 143 ? 0.804 -3.086 -4.023 1 98.62 143 ASP A CA 1
ATOM 1162 C C . ASP A 1 143 ? 1.303 -3.832 -5.262 1 98.62 143 ASP A C 1
ATOM 1164 O O . ASP A 1 143 ? 2.328 -3.469 -5.84 1 98.62 143 ASP A O 1
ATOM 1168 N N . TYR A 1 144 ? 0.544 -4.855 -5.613 1 98.75 144 TYR A N 1
ATOM 1169 C CA . TYR A 1 144 ? 0.921 -5.707 -6.734 1 98.75 144 TYR A CA 1
ATOM 1170 C C . TYR A 1 144 ? -0.284 -6.02 -7.609 1 98.75 144 TYR A C 1
ATOM 1172 O O . TYR A 1 144 ? -1.427 -5.961 -7.152 1 98.75 144 TYR A O 1
ATOM 1180 N N . ILE A 1 145 ? 0.005 -6.281 -8.844 1 98.88 145 ILE A N 1
ATOM 1181 C CA . ILE A 1 145 ? -0.979 -6.879 -9.742 1 98.88 145 ILE A CA 1
ATOM 1182 C C . ILE A 1 145 ? -0.44 -8.195 -10.297 1 98.88 145 ILE A C 1
ATOM 1184 O O . ILE A 1 145 ? 0.747 -8.305 -10.609 1 98.88 145 ILE A O 1
ATOM 1188 N N . TRP A 1 146 ? -1.287 -9.18 -10.266 1 98.88 146 TRP A N 1
ATOM 1189 C CA . TRP A 1 146 ? -0.91 -10.531 -10.672 1 98.88 146 TRP A CA 1
ATOM 1190 C C . TRP A 1 146 ? -1.773 -11.016 -11.836 1 98.88 146 TRP A C 1
ATOM 1192 O O . TRP A 1 146 ? -2.963 -11.289 -11.656 1 98.88 146 TRP A O 1
ATOM 1202 N N . PHE A 1 147 ? -1.178 -11.078 -13.016 1 98.81 147 PHE A N 1
ATOM 1203 C CA . PHE A 1 147 ? -1.856 -11.641 -14.18 1 98.81 147 PHE A CA 1
ATOM 1204 C C . PHE A 1 147 ? -1.687 -13.156 -14.219 1 98.81 147 PHE A C 1
ATOM 1206 O O . PHE A 1 147 ? -0.586 -13.656 -14.461 1 98.81 147 PHE A O 1
ATOM 1213 N N . LEU A 1 148 ? -2.766 -13.852 -14 1 98.69 148 LEU A N 1
ATOM 1214 C CA . LEU A 1 148 ? -2.721 -15.305 -13.859 1 98.69 148 LEU A CA 1
ATOM 1215 C C . LEU A 1 148 ? -3.711 -15.977 -14.805 1 98.69 148 LEU A C 1
ATOM 1217 O O . LEU A 1 148 ? -4.926 -15.836 -14.633 1 98.69 148 LEU A O 1
ATOM 1221 N N . ASP A 1 149 ? -3.182 -16.719 -15.789 1 98 149 ASP A N 1
ATOM 1222 C CA . ASP A 1 149 ? -4.035 -17.453 -16.719 1 98 149 ASP A CA 1
ATOM 1223 C C . ASP A 1 149 ? -4.746 -18.609 -16.016 1 98 149 ASP A C 1
ATOM 1225 O O . ASP A 1 149 ? -4.152 -19.281 -15.172 1 98 149 ASP A O 1
ATOM 1229 N N . MET A 1 150 ? -5.902 -18.906 -16.438 1 97.69 150 MET A N 1
ATOM 1230 C CA . MET A 1 150 ? -6.73 -19.859 -15.688 1 97.69 150 MET A CA 1
ATOM 1231 C C . MET A 1 150 ? -6.5 -21.281 -16.172 1 97.69 150 MET A C 1
ATOM 1233 O O . MET A 1 150 ? -7.379 -22.141 -16.031 1 97.69 150 MET A O 1
ATOM 1237 N N . ASP A 1 151 ? -5.438 -21.484 -16.812 1 97.19 151 ASP A N 1
ATOM 1238 C CA . ASP A 1 151 ? -4.98 -22.844 -17.109 1 97.19 151 ASP A CA 1
ATOM 1239 C C . ASP A 1 151 ? -3.598 -23.094 -16.516 1 97.19 151 ASP A C 1
ATOM 1241 O O . ASP A 1 151 ? -2.918 -24.047 -16.891 1 97.19 151 ASP A O 1
ATOM 1245 N N . VAL A 1 152 ? -3.176 -22.172 -15.633 1 98.38 152 VAL A N 1
ATOM 1246 C CA . VAL A 1 152 ? -1.983 -22.391 -14.82 1 98.38 152 VAL A CA 1
ATOM 1247 C C . VAL A 1 152 ? -2.346 -23.188 -13.57 1 98.38 152 VAL A C 1
ATOM 1249 O O . VAL A 1 152 ? -3.271 -22.828 -12.844 1 98.38 152 VAL A O 1
ATOM 1252 N N . PHE A 1 153 ? -1.617 -24.281 -13.32 1 98.44 153 PHE A N 1
ATOM 1253 C CA . PHE A 1 153 ? -1.848 -25.109 -12.141 1 98.44 153 PHE A CA 1
ATOM 1254 C C . PHE A 1 153 ? -0.726 -24.922 -11.125 1 98.44 153 PHE A C 1
ATOM 1256 O O . PHE A 1 153 ? 0.316 -25.578 -11.219 1 98.44 153 PHE A O 1
ATOM 1263 N N . LEU A 1 154 ? -1.014 -24.125 -10.172 1 97.5 154 LEU A N 1
ATOM 1264 C CA . LEU A 1 154 ? -0.014 -23.812 -9.148 1 97.5 154 LEU A CA 1
ATOM 1265 C C . LEU A 1 154 ? 0.032 -24.906 -8.086 1 97.5 154 LEU A C 1
ATOM 1267 O O . LEU A 1 154 ? -0.915 -25.062 -7.312 1 97.5 154 LEU A O 1
ATOM 1271 N N . THR A 1 155 ? 1.13 -25.562 -7.988 1 94.94 155 THR A N 1
ATOM 1272 C CA . THR A 1 155 ? 1.245 -26.672 -7.062 1 94.94 155 THR A CA 1
ATOM 1273 C C . THR A 1 155 ? 1.85 -26.219 -5.734 1 94.94 155 THR A C 1
ATOM 1275 O O . THR A 1 155 ? 1.835 -26.969 -4.754 1 94.94 155 THR A O 1
ATOM 1278 N N . ARG A 1 156 ? 2.281 -25.031 -5.684 1 93.62 156 ARG A N 1
ATOM 1279 C CA . ARG A 1 156 ? 2.805 -24.469 -4.445 1 93.62 156 ARG A CA 1
ATOM 1280 C C . ARG A 1 156 ? 1.896 -23.359 -3.924 1 93.62 156 ARG A C 1
ATOM 1282 O O . ARG A 1 156 ? 1.658 -22.359 -4.613 1 93.62 156 ARG A O 1
ATOM 1289 N N . GLY A 1 157 ? 1.564 -23.531 -2.643 1 94.75 157 GLY A N 1
ATOM 1290 C CA . GLY A 1 157 ? 0.627 -22.562 -2.074 1 94.75 157 GLY A CA 1
ATOM 1291 C C . GLY A 1 157 ? 1.286 -21.266 -1.646 1 94.75 157 GLY A C 1
ATOM 1292 O O . GLY A 1 157 ? 0.612 -20.25 -1.48 1 94.75 157 GLY A O 1
ATOM 1293 N N . ASP A 1 158 ? 2.584 -21.234 -1.425 1 96.44 158 ASP A N 1
ATOM 1294 C CA . ASP A 1 158 ? 3.275 -20.062 -0.893 1 96.44 158 ASP A CA 1
ATOM 1295 C C . ASP A 1 158 ? 3.896 -19.234 -2.016 1 96.44 158 ASP A C 1
ATOM 1297 O O . ASP A 1 158 ? 4.824 -18.453 -1.779 1 96.44 158 ASP A O 1
ATOM 1301 N N . ILE A 1 159 ? 3.422 -19.438 -3.18 1 97 159 ILE A N 1
ATOM 1302 C CA . ILE A 1 159 ? 4.027 -18.844 -4.367 1 97 159 ILE A CA 1
ATOM 1303 C C . ILE A 1 159 ? 4.027 -17.328 -4.238 1 97 159 ILE A C 1
ATOM 1305 O O . ILE A 1 159 ? 5.004 -16.656 -4.602 1 97 159 ILE A O 1
ATOM 1309 N N . LEU A 1 160 ? 2.982 -16.672 -3.74 1 97.44 160 LEU A N 1
ATOM 1310 C CA . LEU A 1 160 ? 2.9 -15.219 -3.635 1 97.44 160 LEU A CA 1
ATOM 1311 C C . LEU A 1 160 ? 3.979 -14.688 -2.697 1 97.44 160 LEU A C 1
ATOM 1313 O O . LEU A 1 160 ? 4.637 -13.688 -3.01 1 97.44 160 LEU A O 1
ATOM 1317 N N . GLU A 1 161 ? 4.164 -15.352 -1.637 1 96.81 161 GLU A N 1
ATOM 1318 C CA . GLU A 1 161 ? 5.211 -14.938 -0.702 1 96.81 161 GLU A CA 1
ATOM 1319 C C . GLU A 1 161 ? 6.59 -15.023 -1.346 1 96.81 161 GLU A C 1
ATOM 1321 O O . GLU A 1 161 ? 7.434 -14.148 -1.139 1 96.81 161 GLU A O 1
ATOM 1326 N N . THR A 1 162 ? 6.711 -16.031 -2.084 1 96 162 THR A N 1
ATOM 1327 C CA . THR A 1 162 ? 7.988 -16.234 -2.764 1 96 162 THR A CA 1
ATOM 1328 C C . THR A 1 162 ? 8.242 -15.125 -3.773 1 96 162 THR A C 1
ATOM 1330 O O . THR A 1 162 ? 9.344 -14.578 -3.834 1 96 162 THR A O 1
ATOM 1333 N N . LEU A 1 163 ? 7.277 -14.844 -4.531 1 97 163 LEU A N 1
ATOM 1334 C CA . LEU A 1 163 ? 7.43 -13.812 -5.555 1 97 163 LEU A CA 1
ATOM 1335 C C . LEU A 1 163 ? 7.68 -12.445 -4.922 1 97 163 LEU A C 1
ATOM 1337 O O . LEU A 1 163 ? 8.477 -11.664 -5.434 1 97 163 LEU A O 1
ATOM 1341 N N . ILE A 1 164 ? 6.98 -12.125 -3.84 1 97.5 164 ILE A N 1
ATOM 1342 C CA . ILE A 1 164 ? 7.168 -10.867 -3.123 1 97.5 164 ILE A CA 1
ATOM 1343 C C . ILE A 1 164 ? 8.586 -10.797 -2.566 1 97.5 164 ILE A C 1
ATOM 1345 O O . ILE A 1 164 ? 9.242 -9.758 -2.646 1 97.5 164 ILE A O 1
ATOM 1349 N N . TYR A 1 165 ? 9.086 -11.875 -2.094 1 95.88 165 TYR A N 1
ATOM 1350 C CA . TYR A 1 165 ? 10.406 -11.961 -1.48 1 95.88 165 TYR A CA 1
ATOM 1351 C C . TYR A 1 165 ? 11.5 -11.688 -2.504 1 95.88 165 TYR A C 1
ATOM 1353 O O . TYR A 1 165 ? 12.539 -11.117 -2.168 1 95.88 165 TYR A O 1
ATOM 1361 N N . GLU A 1 166 ? 11.266 -12.062 -3.732 1 95.25 166 GLU A N 1
ATOM 1362 C CA . GLU A 1 166 ? 12.273 -11.867 -4.77 1 95.25 166 GLU A CA 1
ATOM 1363 C C . GLU A 1 166 ? 12.539 -10.383 -5 1 95.25 166 GLU A C 1
ATOM 1365 O O . GLU A 1 166 ? 13.609 -10 -5.477 1 95.25 166 GLU A O 1
ATOM 1370 N N . GLY A 1 167 ? 11.523 -9.547 -4.781 1 95.38 167 GLY A N 1
ATOM 1371 C CA . GLY A 1 167 ? 11.711 -8.102 -4.801 1 95.38 167 GLY A CA 1
ATOM 1372 C C . GLY A 1 167 ? 11.977 -7.555 -6.191 1 95.38 167 GLY A C 1
ATOM 1373 O O . GLY A 1 167 ? 12.781 -6.637 -6.363 1 95.38 167 GLY A O 1
ATOM 1374 N N . LYS A 1 168 ? 11.375 -8.18 -7.215 1 96.62 168 LYS A N 1
ATOM 1375 C CA . LYS A 1 168 ? 11.562 -7.738 -8.594 1 96.62 168 LYS A CA 1
ATOM 1376 C C . LYS A 1 168 ? 10.375 -6.906 -9.07 1 96.62 168 LYS A C 1
ATOM 1378 O O . LYS A 1 168 ? 9.266 -7.039 -8.555 1 96.62 168 LYS A O 1
ATOM 1383 N N . GLY A 1 169 ? 10.609 -5.988 -10.047 1 97.56 169 GLY A N 1
ATOM 1384 C CA . GLY A 1 169 ? 9.531 -5.199 -10.625 1 97.56 169 GLY A CA 1
ATOM 1385 C C . GLY A 1 169 ? 8.508 -6.039 -11.367 1 97.56 169 GLY A C 1
ATOM 1386 O O . GLY A 1 169 ? 7.305 -5.852 -11.203 1 97.56 169 GLY A O 1
ATOM 1387 N N . ILE A 1 170 ? 9.047 -6.891 -12.195 1 98.38 170 ILE A N 1
ATOM 1388 C CA . ILE A 1 170 ? 8.25 -7.879 -12.914 1 98.38 170 ILE A CA 1
ATOM 1389 C C . ILE A 1 170 ? 8.891 -9.258 -12.781 1 98.38 170 ILE A C 1
ATOM 1391 O O . ILE A 1 170 ? 10.062 -9.438 -13.125 1 98.38 170 ILE A O 1
ATOM 1395 N N . VAL A 1 171 ? 8.078 -10.188 -12.273 1 98.44 171 VAL A N 1
ATOM 1396 C CA . VAL A 1 171 ? 8.648 -11.516 -12.062 1 98.44 171 VAL A CA 1
ATOM 1397 C C . VAL A 1 171 ? 7.586 -12.578 -12.312 1 98.44 171 VAL A C 1
ATOM 1399 O O . VAL A 1 171 ? 6.391 -12.328 -12.125 1 98.44 171 VAL A O 1
ATOM 1402 N N . ALA A 1 172 ? 7.992 -13.719 -12.812 1 98.56 172 ALA A N 1
ATOM 1403 C CA . ALA A 1 172 ? 7.145 -14.898 -13 1 98.56 172 ALA A CA 1
ATOM 1404 C C . ALA A 1 172 ? 7.836 -16.156 -12.484 1 98.56 172 ALA A C 1
ATOM 1406 O O . ALA A 1 172 ? 9.055 -16.312 -12.625 1 98.56 172 ALA A O 1
ATOM 1407 N N . PRO A 1 173 ? 7.059 -17 -11.875 1 98.38 173 PRO A N 1
ATOM 1408 C CA . PRO A 1 173 ? 7.609 -18.344 -11.641 1 98.38 173 PRO A CA 1
ATOM 1409 C C . PRO A 1 173 ? 7.711 -19.172 -12.914 1 98.38 173 PRO A C 1
ATOM 1411 O O . PRO A 1 173 ? 6.793 -19.156 -13.742 1 98.38 173 PRO A O 1
ATOM 1414 N N . MET A 1 174 ? 8.781 -19.828 -13.078 1 98.19 174 MET A N 1
ATOM 1415 C CA . MET A 1 174 ? 8.859 -20.719 -14.234 1 98.19 174 MET A CA 1
ATOM 1416 C C . MET A 1 174 ? 7.863 -21.859 -14.109 1 98.19 174 MET A C 1
ATOM 1418 O O . MET A 1 174 ? 7.832 -22.547 -13.094 1 98.19 174 MET A O 1
ATOM 1422 N N . LEU A 1 175 ? 7.121 -22.016 -15.094 1 98.19 175 LEU A N 1
ATOM 1423 C CA . LEU A 1 175 ? 6.117 -23.062 -15.117 1 98.19 175 LEU A CA 1
ATOM 1424 C C . LEU A 1 175 ? 6.586 -24.234 -15.969 1 98.19 175 LEU A C 1
ATOM 1426 O O . LEU A 1 175 ? 7.172 -24.047 -17.031 1 98.19 175 LEU A O 1
ATOM 1430 N N . ASN A 1 176 ? 6.383 -25.406 -15.422 1 96.5 176 ASN A N 1
ATOM 1431 C CA . ASN A 1 176 ? 6.637 -26.609 -16.203 1 96.5 176 ASN A CA 1
ATOM 1432 C C . ASN A 1 176 ? 5.527 -26.859 -17.219 1 96.5 176 ASN A C 1
ATOM 1434 O O . ASN A 1 176 ? 4.367 -26.516 -16.969 1 96.5 176 ASN A O 1
ATOM 1438 N N . SER A 1 177 ? 5.949 -27.359 -18.297 1 96.44 177 SER A N 1
ATOM 1439 C CA . SER A 1 177 ? 5 -27.672 -19.359 1 96.44 177 SER A CA 1
ATOM 1440 C C . SER A 1 177 ? 5.41 -28.922 -20.141 1 96.44 177 SER A C 1
ATOM 1442 O O . SER A 1 177 ? 5.957 -29.859 -19.562 1 96.44 177 SER A O 1
ATOM 1444 N N . LEU A 1 178 ? 4.898 -28.953 -21.391 1 92.56 178 LEU A N 1
ATOM 1445 C CA . LEU A 1 178 ? 5.238 -30.078 -22.266 1 92.56 178 LEU A CA 1
ATOM 1446 C C . LEU A 1 178 ? 6.375 -29.703 -23.203 1 92.56 178 LEU A C 1
ATOM 1448 O O . LEU A 1 178 ? 6.453 -28.562 -23.672 1 92.56 178 LEU A O 1
ATOM 1452 N N . ALA A 1 179 ? 7.277 -30.625 -23.375 1 88.25 179 ALA A N 1
ATOM 1453 C CA . ALA A 1 179 ? 8.422 -30.422 -24.25 1 88.25 179 ALA A CA 1
ATOM 1454 C C . ALA A 1 179 ? 9.281 -29.25 -23.781 1 88.25 179 ALA A C 1
ATOM 1456 O O . ALA A 1 179 ? 9.672 -29.188 -22.609 1 88.25 179 ALA A O 1
ATOM 1457 N N . THR A 1 180 ? 9.57 -28.312 -24.688 1 90.69 180 THR A N 1
ATOM 1458 C CA . THR A 1 180 ? 10.453 -27.219 -24.328 1 90.69 180 THR A CA 1
ATOM 1459 C C . THR A 1 180 ? 9.664 -25.938 -24.109 1 90.69 180 THR A C 1
ATOM 1461 O O . THR A 1 180 ? 10.234 -24.844 -24.109 1 90.69 180 THR A O 1
ATOM 1464 N N . TYR A 1 181 ? 8.367 -26.109 -23.922 1 93.75 181 TYR A N 1
ATOM 1465 C CA . TYR A 1 181 ? 7.547 -24.906 -23.719 1 93.75 181 TYR A CA 1
ATOM 1466 C C . TYR A 1 181 ? 7.574 -24.484 -22.266 1 93.75 181 TYR A C 1
ATOM 1468 O O . TYR A 1 181 ? 7.598 -25.328 -21.359 1 93.75 181 TYR A O 1
ATOM 1476 N N . SER A 1 182 ? 7.598 -23.234 -22.062 1 96.19 182 SER A N 1
ATOM 1477 C CA . SER A 1 182 ? 7.398 -22.625 -20.766 1 96.19 182 SER A CA 1
ATOM 1478 C C . SER A 1 182 ? 6.824 -21.203 -20.891 1 96.19 182 SER A C 1
ATOM 1480 O O . SER A 1 182 ? 6.414 -20.797 -21.984 1 96.19 182 SER A O 1
ATOM 1482 N N . ASN A 1 183 ? 6.691 -20.484 -19.797 1 97.62 183 ASN A N 1
ATOM 1483 C CA . ASN A 1 183 ? 6.012 -19.203 -19.781 1 97.62 183 ASN A CA 1
ATOM 1484 C C . ASN A 1 183 ? 6.996 -18.047 -19.922 1 97.62 183 ASN A C 1
ATOM 1486 O O . ASN A 1 183 ? 6.812 -16.984 -19.312 1 97.62 183 ASN A O 1
ATOM 1490 N N . TYR A 1 184 ? 8.07 -18.25 -20.641 1 95.44 184 TYR A N 1
ATOM 1491 C CA . TYR A 1 184 ? 9.016 -17.172 -20.891 1 95.44 184 TYR A CA 1
ATOM 1492 C C . TYR A 1 184 ? 9.688 -17.344 -22.25 1 95.44 184 TYR A C 1
ATOM 1494 O O . TYR A 1 184 ? 9.664 -18.438 -22.812 1 95.44 184 TYR A O 1
ATOM 1502 N N . TRP A 1 185 ? 10.203 -16.234 -22.734 1 88.25 185 TRP A N 1
ATOM 1503 C CA . TRP A 1 185 ? 11.031 -16.234 -23.938 1 88.25 185 TRP A CA 1
ATOM 1504 C C . TRP A 1 185 ? 12.5 -16.031 -23.578 1 88.25 185 TRP A C 1
ATOM 1506 O O . TRP A 1 185 ? 12.844 -15.117 -22.828 1 88.25 185 TRP A O 1
ATOM 1516 N N . GLY A 1 186 ? 13.297 -16.859 -24.109 1 87.19 186 GLY A N 1
ATOM 1517 C CA . GLY A 1 186 ? 14.719 -16.703 -23.875 1 87.19 186 GLY A CA 1
ATOM 1518 C C . GLY A 1 186 ? 15.305 -15.477 -24.547 1 87.19 186 GLY A C 1
ATOM 1519 O O . GLY A 1 186 ? 16.219 -14.844 -24 1 87.19 186 GLY A O 1
ATOM 1520 N N . ASP A 1 187 ? 14.859 -15.172 -25.688 1 85.31 187 ASP A N 1
ATOM 1521 C CA . ASP A 1 187 ? 15.289 -13.992 -26.422 1 85.31 187 ASP A CA 1
ATOM 1522 C C . ASP A 1 187 ? 14.219 -13.547 -27.422 1 85.31 187 ASP A C 1
ATOM 1524 O O . ASP A 1 187 ? 13.227 -14.25 -27.641 1 85.31 187 ASP A O 1
ATOM 1528 N N . MET A 1 188 ? 14.398 -12.289 -27.828 1 83.06 188 MET A N 1
ATOM 1529 C CA . MET A 1 188 ? 13.453 -11.703 -28.781 1 83.06 188 MET A CA 1
ATOM 1530 C C . MET A 1 188 ? 14.195 -11 -29.922 1 83.06 188 MET A C 1
ATOM 1532 O O . MET A 1 188 ? 15.141 -10.25 -29.672 1 83.06 188 MET A O 1
ATOM 1536 N N . THR A 1 189 ? 13.766 -11.266 -31.078 1 80.44 189 THR A N 1
ATOM 1537 C CA . THR A 1 189 ? 14.383 -10.648 -32.25 1 80.44 189 THR A CA 1
ATOM 1538 C C . THR A 1 189 ? 13.969 -9.188 -32.375 1 80.44 189 THR A C 1
ATOM 1540 O O . THR A 1 189 ? 13.102 -8.719 -31.625 1 80.44 189 THR A O 1
ATOM 1543 N N . GLU A 1 190 ? 14.586 -8.578 -33.281 1 76.25 190 GLU A N 1
ATOM 1544 C CA . GLU A 1 190 ? 14.266 -7.176 -33.531 1 76.25 190 GLU A CA 1
ATOM 1545 C C . GLU A 1 190 ? 12.836 -7.016 -34.031 1 76.25 190 GLU A C 1
ATOM 1547 O O . GLU A 1 190 ? 12.203 -5.984 -33.812 1 76.25 190 GLU A O 1
ATOM 1552 N N . ASP A 1 191 ? 12.344 -8.078 -34.656 1 76.12 191 ASP A N 1
ATOM 1553 C CA . ASP A 1 191 ? 10.977 -8.055 -35.156 1 76.12 191 ASP A CA 1
ATOM 1554 C C . ASP A 1 191 ? 10.008 -8.656 -34.156 1 76.12 191 ASP A C 1
ATOM 1556 O O . ASP A 1 191 ? 8.883 -9.031 -34.5 1 76.12 191 ASP A O 1
ATOM 1560 N N . TYR A 1 192 ? 10.5 -8.859 -33.031 1 78.5 192 TYR A N 1
ATOM 1561 C CA . TYR A 1 192 ? 9.695 -9.172 -31.859 1 78.5 192 TYR A CA 1
ATOM 1562 C C . TYR A 1 192 ? 9.203 -10.617 -31.906 1 78.5 192 TYR A C 1
ATOM 1564 O O . TYR A 1 192 ? 8.109 -10.922 -31.422 1 78.5 192 TYR A O 1
ATOM 1572 N N . TRP A 1 193 ? 9.961 -11.492 -32.562 1 74.38 193 TRP A N 1
ATOM 1573 C CA . TRP A 1 193 ? 9.664 -12.914 -32.562 1 74.38 193 TRP A CA 1
ATOM 1574 C C . TRP A 1 193 ? 10.547 -13.656 -31.547 1 74.38 193 TRP A C 1
ATOM 1576 O O . TRP A 1 193 ? 11.68 -13.234 -31.281 1 74.38 193 TRP A O 1
ATOM 1586 N N . TYR A 1 194 ? 9.984 -14.68 -31.109 1 80.5 194 TYR A N 1
ATOM 1587 C CA . TYR A 1 194 ? 10.711 -15.523 -30.172 1 80.5 194 TYR A CA 1
ATOM 1588 C C . TYR A 1 194 ? 11.953 -16.125 -30.812 1 80.5 194 TYR A C 1
ATOM 1590 O O . TYR A 1 194 ? 11.914 -16.562 -31.969 1 80.5 194 TYR A O 1
ATOM 1598 N N . THR A 1 195 ? 13.086 -16.047 -30.062 1 80.38 195 THR A N 1
ATOM 1599 C CA . THR A 1 195 ? 14.289 -16.797 -30.406 1 80.38 195 THR A CA 1
ATOM 1600 C C . THR A 1 195 ? 14.906 -17.422 -29.156 1 80.38 195 THR A C 1
ATOM 1602 O O . THR A 1 195 ? 14.875 -16.812 -28.078 1 80.38 195 THR A O 1
ATOM 1605 N N . ARG A 1 196 ? 15.391 -18.656 -29.375 1 81.56 196 ARG A N 1
ATOM 1606 C CA . ARG A 1 196 ? 15.93 -19.359 -28.219 1 81.56 196 ARG A CA 1
ATOM 1607 C C . ARG A 1 196 ? 17.328 -18.859 -27.891 1 81.56 196 ARG A C 1
ATOM 1609 O O . ARG A 1 196 ? 18.172 -18.719 -28.781 1 81.56 196 ARG A O 1
ATOM 1616 N N . SER A 1 197 ? 17.469 -18.578 -26.703 1 85.44 197 SER A N 1
ATOM 1617 C CA . SER A 1 197 ? 18.781 -18.172 -26.219 1 85.44 197 SER A CA 1
ATOM 1618 C C . SER A 1 197 ? 19.609 -19.375 -25.781 1 85.44 197 SER A C 1
ATOM 1620 O O . SER A 1 197 ? 19.062 -20.469 -25.609 1 85.44 197 SER A O 1
ATOM 1622 N N . GLU A 1 198 ? 20.812 -19.172 -25.594 1 86.62 198 GLU A N 1
ATOM 1623 C CA . GLU A 1 198 ? 21.703 -20.25 -25.172 1 86.62 198 GLU A CA 1
ATOM 1624 C C . GLU A 1 198 ? 21.359 -20.766 -23.781 1 86.62 198 GLU A C 1
ATOM 1626 O O . GLU A 1 198 ? 21.531 -21.953 -23.484 1 86.62 198 GLU A O 1
ATOM 1631 N N . ASP A 1 199 ? 20.812 -19.891 -23.062 1 91.56 199 ASP A N 1
ATOM 1632 C CA . ASP A 1 199 ? 20.547 -20.25 -21.672 1 91.56 199 ASP A CA 1
ATOM 1633 C C . ASP A 1 199 ? 19.125 -20.781 -21.5 1 91.56 199 ASP A C 1
ATOM 1635 O O . ASP A 1 199 ? 18.719 -21.125 -20.391 1 91.56 199 ASP A O 1
ATOM 1639 N N . TYR A 1 200 ? 18.406 -20.906 -22.5 1 93.31 200 TYR A N 1
ATOM 1640 C CA . TYR A 1 200 ? 17.016 -21.297 -22.391 1 93.31 200 TYR A CA 1
ATOM 1641 C C . TYR A 1 200 ? 16.891 -22.688 -21.781 1 93.31 200 TYR A C 1
ATOM 1643 O O . TYR A 1 200 ? 16.172 -22.891 -20.812 1 93.31 200 TYR A O 1
ATOM 1651 N N . ILE A 1 201 ? 17.625 -23.641 -22.359 1 92.12 201 ILE A N 1
ATOM 1652 C CA . ILE A 1 201 ? 17.5 -25.031 -21.922 1 92.12 201 ILE A CA 1
ATOM 1653 C C . ILE A 1 201 ? 18.078 -25.203 -20.531 1 92.12 201 ILE A C 1
ATOM 1655 O O . ILE A 1 201 ? 17.469 -25.812 -19.656 1 92.12 201 ILE A O 1
ATOM 1659 N N . PRO A 1 202 ? 19.219 -24.594 -20.234 1 93.12 202 PRO A N 1
ATOM 1660 C CA . PRO A 1 202 ? 19.75 -24.688 -18.875 1 93.12 202 PRO A CA 1
ATOM 1661 C C . PRO A 1 202 ? 18.781 -24.125 -17.828 1 93.12 202 PRO A C 1
ATOM 1663 O O . PRO A 1 202 ? 18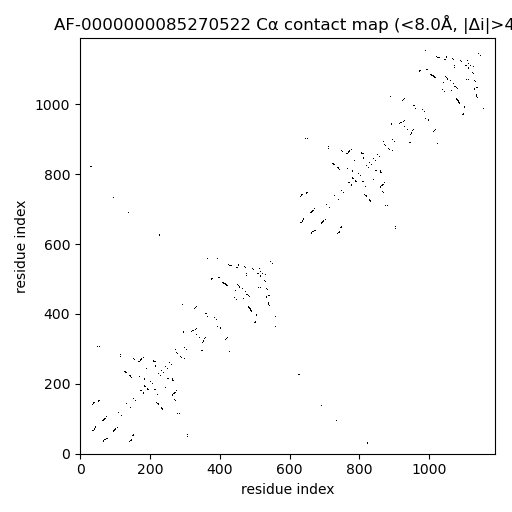.703 -24.672 -16.719 1 93.12 202 PRO A O 1
ATOM 1666 N N . ILE A 1 203 ? 18.109 -23.141 -18.156 1 95.38 203 ILE A N 1
ATOM 1667 C CA . ILE A 1 203 ? 17.141 -22.547 -17.234 1 95.38 203 ILE A CA 1
ATOM 1668 C C . ILE A 1 203 ? 15.914 -23.438 -17.109 1 95.38 203 ILE A C 1
ATOM 1670 O O . ILE A 1 203 ? 15.461 -23.75 -16.016 1 95.38 203 ILE A O 1
ATOM 1674 N N . LEU A 1 204 ? 15.492 -23.922 -18.234 1 95.31 204 LEU A N 1
ATOM 1675 C CA . LEU A 1 204 ? 14.297 -24.75 -18.297 1 95.31 204 LEU A CA 1
ATOM 1676 C C . LEU A 1 204 ? 14.484 -26.047 -17.5 1 95.31 204 LEU A C 1
ATOM 1678 O O . LEU A 1 204 ? 13.578 -26.469 -16.797 1 95.31 204 LEU A O 1
ATOM 1682 N N . GLU A 1 205 ? 15.703 -26.625 -17.609 1 91.31 205 GLU A N 1
ATOM 1683 C CA . GLU A 1 205 ? 15.992 -27.906 -16.984 1 91.31 205 GLU A CA 1
ATOM 1684 C C . GLU A 1 205 ? 16.547 -27.719 -15.578 1 91.31 205 GLU A C 1
ATOM 1686 O O . GLU A 1 205 ? 16.906 -28.703 -14.914 1 91.31 205 GLU A O 1
ATOM 1691 N N . ARG A 1 206 ? 16.672 -26.438 -15.125 1 93.5 206 ARG A N 1
ATOM 1692 C CA . ARG A 1 206 ? 17.125 -26.078 -13.789 1 93.5 206 ARG A CA 1
ATOM 1693 C C . ARG A 1 206 ? 18.562 -26.547 -13.555 1 93.5 206 ARG A C 1
ATOM 1695 O O . ARG A 1 206 ? 18.922 -26.953 -12.445 1 93.5 206 ARG A O 1
ATOM 1702 N N . ARG A 1 207 ? 19.25 -26.609 -14.602 1 92.56 207 ARG A N 1
ATOM 1703 C CA . ARG A 1 207 ? 20.703 -26.719 -14.445 1 92.56 207 ARG A CA 1
ATOM 1704 C C . ARG A 1 207 ? 21.297 -25.422 -13.914 1 92.56 207 ARG A C 1
ATOM 1706 O O . ARG A 1 207 ? 22.281 -25.438 -13.172 1 92.56 207 ARG A O 1
ATOM 1713 N N . GLN A 1 208 ? 20.609 -24.391 -14.305 1 93.94 208 GLN A N 1
ATOM 1714 C CA . GLN A 1 208 ? 20.828 -23.078 -13.727 1 93.94 208 GLN A CA 1
ATOM 1715 C C . GLN A 1 208 ? 19.625 -22.625 -12.906 1 93.94 208 GLN A C 1
ATOM 1717 O O . GLN A 1 208 ? 18.531 -22.438 -13.445 1 93.94 208 GLN A O 1
ATOM 1722 N N . LYS A 1 209 ? 19.953 -22.375 -11.609 1 96 209 LYS A N 1
ATOM 1723 C CA . LYS A 1 209 ? 18.844 -22.016 -10.727 1 96 209 LYS A CA 1
ATOM 1724 C C . LYS A 1 209 ? 18.953 -20.562 -10.281 1 96 209 LYS A C 1
ATOM 1726 O O . LYS A 1 209 ? 20.062 -20.047 -10.109 1 96 209 LYS A O 1
ATOM 1731 N N . GLY A 1 210 ? 17.828 -19.922 -10.133 1 96.44 210 GLY A N 1
ATOM 1732 C CA . GLY A 1 210 ? 17.781 -18.531 -9.703 1 96.44 210 GLY A CA 1
ATOM 1733 C C . GLY A 1 210 ? 16.688 -17.734 -10.406 1 96.44 210 GLY A C 1
ATOM 1734 O O . GLY A 1 210 ? 15.648 -18.281 -10.773 1 96.44 210 GLY A O 1
ATOM 1735 N N . CYS A 1 211 ? 16.844 -16.5 -10.383 1 97.06 211 CYS A N 1
ATOM 1736 C CA . CYS A 1 211 ? 16 -15.586 -11.125 1 97.06 211 CYS A CA 1
ATOM 1737 C C . CYS A 1 211 ? 16.766 -14.938 -12.273 1 97.06 211 CYS A C 1
ATOM 1739 O O . CYS A 1 211 ? 17.828 -14.336 -12.055 1 97.06 211 CYS A O 1
ATOM 1741 N N . PHE A 1 212 ? 16.234 -15 -13.438 1 97.12 212 PHE A N 1
ATOM 1742 C CA . PHE A 1 212 ? 16.969 -14.594 -14.641 1 97.12 212 PHE A CA 1
ATOM 1743 C C . PHE A 1 212 ? 16.219 -13.492 -15.375 1 97.12 212 PHE A C 1
ATOM 1745 O O . PHE A 1 212 ? 14.992 -13.562 -15.539 1 97.12 212 PHE A O 1
ATOM 1752 N N . ALA A 1 213 ? 16.922 -12.484 -15.781 1 95.44 213 ALA A N 1
ATOM 1753 C CA . ALA A 1 213 ? 16.344 -11.422 -16.594 1 95.44 213 ALA A CA 1
ATOM 1754 C C . ALA A 1 213 ? 16.125 -11.883 -18.031 1 95.44 213 ALA A C 1
ATOM 1756 O O . ALA A 1 213 ? 17.062 -12.375 -18.672 1 95.44 213 ALA A O 1
ATOM 1757 N N . LEU A 1 214 ? 14.914 -11.75 -18.484 1 94.69 214 LEU A N 1
ATOM 1758 C CA . LEU A 1 214 ? 14.539 -12.203 -19.812 1 94.69 214 LEU A CA 1
ATOM 1759 C C . LEU A 1 214 ? 13.719 -11.148 -20.547 1 94.69 214 LEU A C 1
ATOM 1761 O O . LEU A 1 214 ? 13.211 -10.211 -19.922 1 94.69 214 LEU A O 1
ATOM 1765 N N . PRO A 1 215 ? 13.609 -11.273 -21.844 1 92.56 215 PRO A N 1
ATOM 1766 C CA . PRO A 1 215 ? 12.859 -10.266 -22.609 1 92.56 215 PRO A CA 1
ATOM 1767 C C . PRO A 1 215 ? 11.359 -10.312 -22.328 1 92.56 215 PRO A C 1
ATOM 1769 O O . PRO A 1 215 ? 10.68 -9.289 -22.438 1 92.56 215 PRO A O 1
ATOM 1772 N N . MET A 1 216 ? 10.922 -11.539 -21.938 1 94.56 216 MET A N 1
ATOM 1773 C CA . MET A 1 216 ? 9.469 -11.594 -21.781 1 94.56 216 MET A CA 1
ATOM 1774 C C . MET A 1 216 ? 9.062 -12.758 -20.891 1 94.56 216 MET A C 1
ATOM 1776 O O . MET A 1 216 ? 9.633 -13.852 -20.984 1 94.56 216 MET A O 1
ATOM 1780 N N . VAL A 1 217 ? 8.156 -12.508 -20.047 1 97.31 217 VAL A N 1
ATOM 1781 C CA . VAL A 1 217 ? 7.445 -13.523 -19.281 1 97.31 217 VAL A CA 1
ATOM 1782 C C . VAL A 1 217 ? 5.938 -13.367 -19.484 1 97.31 217 VAL A C 1
ATOM 1784 O O . VAL A 1 217 ? 5.457 -12.266 -19.766 1 97.31 217 VAL A O 1
ATOM 1787 N N . HIS A 1 218 ? 5.23 -14.477 -19.344 1 96.81 218 HIS A N 1
ATOM 1788 C CA . HIS A 1 218 ? 3.793 -14.414 -19.594 1 96.81 218 HIS A CA 1
ATOM 1789 C C . HIS A 1 218 ? 3.051 -15.469 -18.781 1 96.81 218 HIS A C 1
ATOM 1791 O O . HIS A 1 218 ? 3.672 -16.25 -18.062 1 96.81 218 HIS A O 1
ATOM 1797 N N . SER A 1 219 ? 1.736 -15.438 -18.719 1 97.88 219 SER A N 1
ATOM 1798 C CA . SER A 1 219 ? 0.79 -16.422 -18.219 1 97.88 219 SER A CA 1
ATOM 1799 C C . SER A 1 219 ? 0.678 -16.359 -16.688 1 97.88 219 SER A C 1
ATOM 1801 O O . SER A 1 219 ? -0.325 -16.797 -16.125 1 97.88 219 SER A O 1
ATOM 1803 N N . CYS A 1 220 ? 1.67 -15.984 -16.031 1 98.5 220 CYS A N 1
ATOM 1804 C CA . CYS A 1 220 ? 1.733 -15.828 -14.586 1 98.5 220 CYS A CA 1
ATOM 1805 C C . CYS A 1 220 ? 2.664 -14.688 -14.203 1 98.5 220 CYS A C 1
ATOM 1807 O O . CYS A 1 220 ? 3.717 -14.906 -13.609 1 98.5 220 CYS A O 1
ATOM 1809 N N . VAL A 1 221 ? 2.215 -13.477 -14.438 1 98.75 221 VAL A N 1
ATOM 1810 C CA . VAL A 1 221 ? 3.07 -12.297 -14.352 1 98.75 221 VAL A CA 1
ATOM 1811 C C . VAL A 1 221 ? 2.713 -11.492 -13.102 1 98.75 221 VAL A C 1
ATOM 1813 O O . VAL A 1 221 ? 1.567 -11.07 -12.938 1 98.75 221 VAL A O 1
ATOM 1816 N N . PHE A 1 222 ? 3.711 -11.32 -12.25 1 98.69 222 PHE A N 1
ATOM 1817 C CA . PHE A 1 222 ? 3.586 -10.586 -11 1 98.69 222 PHE A CA 1
ATOM 1818 C C . PHE A 1 222 ? 4.309 -9.242 -11.078 1 98.69 222 PHE A C 1
ATOM 1820 O O . PHE A 1 222 ? 5.516 -9.195 -11.328 1 98.69 222 PHE A O 1
ATOM 1827 N N . VAL A 1 223 ? 3.57 -8.148 -10.898 1 98.81 223 VAL A N 1
ATOM 1828 C CA . VAL A 1 223 ? 4.117 -6.809 -11.109 1 98.81 223 VAL A CA 1
ATOM 1829 C C . VAL A 1 223 ? 4.055 -6.012 -9.812 1 98.81 223 VAL A C 1
ATOM 1831 O O . VAL A 1 223 ? 3.01 -5.965 -9.156 1 98.81 223 VAL A O 1
ATOM 1834 N N . ASP A 1 224 ? 5.145 -5.426 -9.391 1 98.5 224 ASP A N 1
ATOM 1835 C CA . ASP A 1 224 ? 5.219 -4.535 -8.234 1 98.5 224 ASP A CA 1
ATOM 1836 C C . ASP A 1 224 ? 4.785 -3.119 -8.609 1 98.5 224 ASP A C 1
ATOM 1838 O O . ASP A 1 224 ? 5.543 -2.377 -9.234 1 98.5 224 ASP A O 1
ATOM 1842 N N . LEU A 1 225 ? 3.619 -2.703 -8.25 1 98.31 225 LEU A N 1
ATOM 1843 C CA . LEU A 1 225 ? 3.053 -1.417 -8.633 1 98.31 225 LEU A CA 1
ATOM 1844 C C . LEU A 1 225 ? 3.557 -0.304 -7.723 1 98.31 225 LEU A C 1
ATOM 1846 O O . LEU A 1 225 ? 3.273 0.873 -7.957 1 98.31 225 LEU A O 1
ATOM 1850 N N . ARG A 1 226 ? 4.281 -0.626 -6.688 1 97.69 226 ARG A N 1
ATOM 1851 C CA . ARG A 1 226 ? 4.816 0.357 -5.754 1 97.69 226 ARG A CA 1
ATOM 1852 C C . ARG A 1 226 ? 5.984 1.121 -6.367 1 97.69 226 ARG A C 1
ATOM 1854 O O . ARG A 1 226 ? 6.391 2.164 -5.852 1 97.69 226 ARG A O 1
ATOM 1861 N N . ARG A 1 227 ? 6.512 0.64 -7.43 1 97.44 227 ARG A N 1
ATOM 1862 C CA . ARG A 1 227 ? 7.645 1.269 -8.102 1 97.44 227 ARG A CA 1
ATOM 1863 C C . ARG A 1 227 ? 7.18 2.408 -9 1 97.44 227 ARG A C 1
ATOM 1865 O O . ARG A 1 227 ? 6.172 2.285 -9.695 1 97.44 227 ARG A O 1
ATOM 1872 N N . VAL A 1 228 ? 7.949 3.48 -9 1 96.5 228 VAL A N 1
ATOM 1873 C CA . VAL A 1 228 ? 7.605 4.648 -9.805 1 96.5 228 VAL A CA 1
ATOM 1874 C C . VAL A 1 228 ? 7.59 4.266 -11.289 1 96.5 228 VAL A C 1
ATOM 1876 O O . 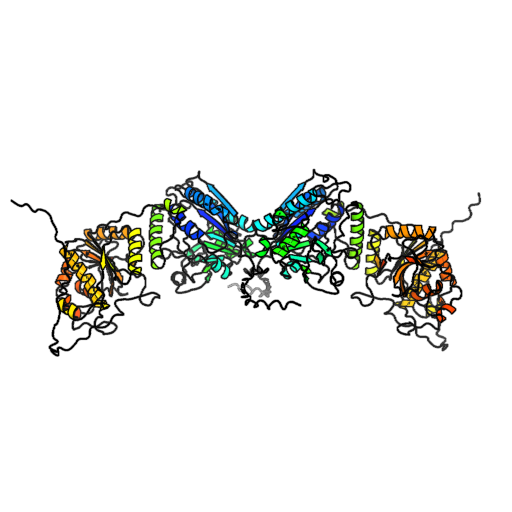VAL A 1 228 ? 6.684 4.656 -12.023 1 96.5 228 VAL A O 1
ATOM 1879 N N . ALA A 1 229 ? 8.523 3.457 -11.711 1 96.06 229 ALA A N 1
ATOM 1880 C CA . ALA A 1 229 ? 8.664 3.053 -13.109 1 96.06 229 ALA A CA 1
ATOM 1881 C C . ALA A 1 229 ? 7.445 2.268 -13.578 1 96.06 229 ALA A C 1
ATOM 1883 O O . ALA A 1 229 ? 7.152 2.219 -14.773 1 96.06 229 ALA A O 1
ATOM 1884 N N . SER A 1 230 ? 6.719 1.661 -12.672 1 97.19 230 SER A N 1
ATOM 1885 C CA . SER A 1 230 ? 5.578 0.822 -13.031 1 97.19 230 SER A CA 1
ATOM 1886 C C . SER A 1 230 ? 4.445 1.651 -13.625 1 97.19 230 SER A C 1
ATOM 1888 O O . SER A 1 230 ? 3.547 1.11 -14.273 1 97.19 230 SER A O 1
ATOM 1890 N N . ASP A 1 231 ? 4.477 2.965 -13.422 1 95.94 231 ASP A N 1
ATOM 1891 C CA . ASP A 1 231 ? 3.43 3.84 -13.945 1 95.94 231 ASP A CA 1
ATOM 1892 C C . ASP A 1 231 ? 3.455 3.875 -15.469 1 95.94 231 ASP A C 1
ATOM 1894 O O . ASP A 1 231 ? 2.475 4.266 -16.109 1 95.94 231 ASP A O 1
ATOM 1898 N N . ARG A 1 232 ? 4.508 3.451 -16.047 1 95.56 232 ARG A N 1
ATOM 1899 C CA . ARG A 1 232 ? 4.672 3.527 -17.484 1 95.56 232 ARG A CA 1
ATOM 1900 C C . ARG A 1 232 ? 4.309 2.203 -18.156 1 95.56 232 ARG A C 1
ATOM 1902 O O . ARG A 1 232 ? 4.328 2.094 -19.375 1 95.56 232 ARG A O 1
ATOM 1909 N N . LEU A 1 233 ? 4.023 1.224 -17.391 1 97.75 233 LEU A N 1
ATOM 1910 C CA . LEU A 1 233 ? 3.652 -0.078 -17.938 1 97.75 233 LEU A CA 1
ATOM 1911 C C . LEU A 1 233 ? 2.277 -0.02 -18.594 1 97.75 233 LEU A C 1
ATOM 1913 O O . LEU A 1 233 ? 1.359 0.612 -18.062 1 97.75 233 LEU A O 1
ATOM 1917 N N . THR A 1 234 ? 2.107 -0.627 -19.719 1 98.19 234 THR A N 1
ATOM 1918 C CA . THR A 1 234 ? 0.849 -0.626 -20.453 1 98.19 234 THR A CA 1
ATOM 1919 C C . THR A 1 234 ? 0.764 -1.835 -21.391 1 98.19 234 THR A C 1
ATOM 1921 O O . THR A 1 234 ? 1.789 -2.402 -21.766 1 98.19 234 THR A O 1
ATOM 1924 N N . PHE A 1 235 ? -0.441 -2.254 -21.656 1 98.06 235 PHE A N 1
ATOM 1925 C CA . PHE A 1 235 ? -0.695 -3.312 -22.625 1 98.06 235 PHE A CA 1
ATOM 1926 C C . PHE A 1 235 ? -1.137 -2.729 -23.953 1 98.06 235 PHE A C 1
ATOM 1928 O O . PHE A 1 235 ? -1.291 -3.459 -24.938 1 98.06 235 PHE A O 1
ATOM 1935 N N . ALA A 1 236 ? -1.309 -1.462 -24.016 1 97.25 236 ALA A N 1
ATOM 1936 C CA . ALA A 1 236 ? -1.831 -0.806 -25.203 1 97.25 236 ALA A CA 1
ATOM 1937 C C . ALA A 1 236 ? -0.699 -0.258 -26.062 1 97.25 236 ALA A C 1
ATOM 1939 O O . ALA A 1 236 ? 0.033 0.641 -25.641 1 97.25 236 ALA A O 1
ATOM 1940 N N . PRO A 1 237 ? -0.663 -0.703 -27.281 1 95.56 237 PRO A N 1
ATOM 1941 C CA . PRO A 1 237 ? 0.395 -0.23 -28.188 1 95.56 237 PRO A CA 1
ATOM 1942 C C . PRO A 1 237 ? 0.388 1.287 -28.359 1 95.56 237 PRO A C 1
ATOM 1944 O O . PRO A 1 237 ? 1.451 1.905 -28.453 1 95.56 237 PRO A O 1
ATOM 1947 N N . LEU A 1 238 ? -0.697 1.899 -28.297 1 94.19 238 LEU A N 1
ATOM 1948 C CA . LEU A 1 238 ? -0.841 3.334 -28.531 1 94.19 238 LEU A CA 1
ATOM 1949 C C . LEU A 1 238 ? -0.197 4.129 -27.391 1 94.19 238 LEU A C 1
ATOM 1951 O O . LEU A 1 238 ? 0.136 5.301 -27.562 1 94.19 238 LEU A O 1
ATOM 1955 N N . ASN A 1 239 ? -0.032 3.521 -26.297 1 94.69 239 ASN A N 1
ATOM 1956 C CA . ASN A 1 239 ? 0.524 4.199 -25.125 1 94.69 239 ASN A CA 1
ATOM 1957 C C . ASN A 1 239 ? 2.041 4.047 -25.062 1 94.69 239 ASN A C 1
ATOM 1959 O O . ASN A 1 239 ? 2.686 4.594 -24.172 1 94.69 239 ASN A O 1
ATOM 1963 N N . VAL A 1 240 ? 2.576 3.318 -25.953 1 93.19 240 VAL A N 1
ATOM 1964 C CA . VAL A 1 240 ? 4.02 3.107 -25.969 1 93.19 240 VAL A CA 1
ATOM 1965 C C . VAL A 1 240 ? 4.656 4.012 -27.016 1 93.19 240 VAL A C 1
ATOM 1967 O O . VAL A 1 240 ? 4.277 3.975 -28.188 1 93.19 240 VAL A O 1
ATOM 1970 N N . SER A 1 241 ? 5.578 4.699 -26.547 1 90.38 241 SER A N 1
ATOM 1971 C CA . SER A 1 241 ? 6.25 5.617 -27.453 1 90.38 241 SER A CA 1
ATOM 1972 C C . SER A 1 241 ? 7.031 4.863 -28.531 1 90.38 241 SER A C 1
ATOM 1974 O O . SER A 1 241 ? 7.789 3.938 -28.219 1 90.38 241 SER A O 1
ATOM 1976 N N . ASN A 1 242 ? 6.848 5.215 -29.797 1 88.38 242 ASN A N 1
ATOM 1977 C CA . ASN A 1 242 ? 7.578 4.664 -30.938 1 88.38 242 ASN A CA 1
ATOM 1978 C C . ASN A 1 242 ? 7.398 3.152 -31.031 1 88.38 242 ASN A C 1
ATOM 1980 O O . ASN A 1 242 ? 8.367 2.424 -31.281 1 88.38 242 ASN A O 1
ATOM 1984 N N . TYR A 1 243 ? 6.219 2.758 -30.781 1 90.88 243 TYR A N 1
ATOM 1985 C CA . TYR A 1 243 ? 5.961 1.324 -30.844 1 90.88 243 TYR A CA 1
ATOM 1986 C C . TYR A 1 243 ? 5.828 0.859 -32.281 1 90.88 243 TYR A C 1
ATOM 1988 O O . TYR A 1 243 ? 5.004 1.38 -33.062 1 90.88 243 TYR A O 1
ATOM 1996 N N . ASN A 1 244 ? 6.617 -0.123 -32.688 1 88.56 244 ASN A N 1
ATOM 1997 C CA . ASN A 1 244 ? 6.57 -0.692 -34.031 1 88.56 244 ASN A CA 1
ATOM 1998 C C . ASN A 1 244 ? 6.332 -2.199 -34 1 88.56 244 ASN A C 1
ATOM 2000 O O . ASN A 1 244 ? 6.648 -2.906 -34.969 1 88.56 244 ASN A O 1
ATOM 2004 N N . GLY A 1 245 ? 5.867 -2.688 -32.969 1 89.62 245 GLY A N 1
ATOM 2005 C CA . GLY A 1 245 ? 5.605 -4.109 -32.844 1 89.62 245 GLY A CA 1
ATOM 2006 C C . GLY A 1 245 ? 4.184 -4.492 -33.219 1 89.62 245 GLY A C 1
ATOM 2007 O O . GLY A 1 245 ? 3.418 -3.66 -33.688 1 89.62 245 GLY A O 1
ATOM 2008 N N . PRO A 1 246 ? 3.893 -5.738 -33.094 1 91.88 246 PRO A N 1
ATOM 2009 C CA . PRO A 1 246 ? 2.545 -6.211 -33.406 1 91.88 246 PRO A CA 1
ATOM 2010 C C . PRO A 1 246 ? 1.504 -5.789 -32.375 1 91.88 246 PRO A C 1
ATOM 2012 O O . PRO A 1 246 ? 1.86 -5.355 -31.281 1 91.88 246 PRO A O 1
ATOM 2015 N N . ASN A 1 247 ? 0.226 -5.867 -32.812 1 93.25 247 ASN A N 1
ATOM 2016 C CA . ASN A 1 247 ? -0.877 -5.668 -31.891 1 93.25 247 ASN A CA 1
ATOM 2017 C C . ASN A 1 247 ? -1.06 -6.875 -30.969 1 93.25 247 ASN A C 1
ATOM 2019 O O . ASN A 1 247 ? -1.92 -7.723 -31.219 1 93.25 247 ASN A O 1
ATOM 2023 N N . ASP A 1 248 ? -0.287 -6.914 -29.984 1 92.94 248 ASP A N 1
ATOM 2024 C CA . ASP A 1 248 ? -0.199 -8.023 -29.047 1 92.94 248 ASP A CA 1
ATOM 2025 C C . ASP A 1 248 ? 0.026 -7.512 -27.625 1 92.94 248 ASP A C 1
ATOM 2027 O O . ASP A 1 248 ? 0.954 -6.738 -27.375 1 92.94 248 ASP A O 1
ATOM 2031 N N . ASP A 1 249 ? -0.794 -7.973 -26.75 1 95.31 249 ASP A N 1
ATOM 2032 C CA . ASP A 1 249 ? -0.745 -7.457 -25.375 1 95.31 249 ASP A CA 1
ATOM 2033 C C . ASP A 1 249 ? 0.58 -7.812 -24.703 1 95.31 249 ASP A C 1
ATOM 2035 O O . ASP A 1 249 ? 1.181 -6.977 -24.031 1 95.31 249 ASP A O 1
ATOM 2039 N N . ILE A 1 250 ? 1.075 -9.047 -24.859 1 94.81 250 ILE A N 1
ATOM 2040 C CA . ILE A 1 250 ? 2.248 -9.531 -24.141 1 94.81 250 ILE A CA 1
ATOM 2041 C C . ILE A 1 250 ? 3.5 -8.836 -24.656 1 94.81 250 ILE A C 1
ATOM 2043 O O . ILE A 1 250 ? 4.355 -8.414 -23.875 1 94.81 250 ILE A O 1
ATOM 2047 N N . ILE A 1 251 ? 3.625 -8.672 -25.984 1 94.19 251 ILE A N 1
ATOM 2048 C CA . ILE A 1 251 ? 4.781 -8.016 -26.594 1 94.19 251 ILE A CA 1
ATOM 2049 C C . ILE A 1 251 ? 4.773 -6.531 -26.25 1 94.19 251 ILE A C 1
ATOM 2051 O O . ILE A 1 251 ? 5.809 -5.965 -25.891 1 94.19 251 ILE A O 1
ATOM 2055 N N . THR A 1 252 ? 3.613 -5.922 -26.359 1 96.06 252 THR A N 1
ATOM 2056 C CA . THR A 1 252 ? 3.494 -4.512 -26 1 96.06 252 THR A CA 1
ATOM 2057 C C . THR A 1 252 ? 3.943 -4.277 -24.562 1 96.06 252 THR A C 1
ATOM 2059 O O . THR A 1 252 ? 4.688 -3.334 -24.281 1 96.06 252 THR A O 1
ATOM 2062 N N . PHE A 1 253 ? 3.475 -5.125 -23.688 1 97.75 253 PHE A N 1
ATOM 2063 C CA . PHE A 1 253 ? 3.832 -5.004 -22.281 1 97.75 253 PHE A CA 1
ATOM 2064 C C . PHE A 1 253 ? 5.336 -5.141 -22.094 1 97.75 253 PHE A C 1
ATOM 2066 O O . PHE A 1 253 ? 5.945 -4.375 -21.344 1 97.75 253 PHE A O 1
ATOM 2073 N N . ALA A 1 254 ? 5.926 -6.09 -22.75 1 95.94 254 ALA A N 1
ATOM 2074 C CA . ALA A 1 254 ? 7.367 -6.305 -22.656 1 95.94 254 ALA A CA 1
ATOM 2075 C C . ALA A 1 254 ? 8.133 -5.078 -23.141 1 95.94 254 ALA A C 1
ATOM 2077 O O . ALA A 1 254 ? 9.117 -4.668 -22.531 1 95.94 254 ALA A O 1
ATOM 2078 N N . VAL A 1 255 ? 7.688 -4.523 -24.219 1 94.88 255 VAL A N 1
ATOM 2079 C CA . VAL A 1 255 ? 8.352 -3.35 -24.781 1 94.88 255 VAL A CA 1
ATOM 2080 C C . VAL A 1 255 ? 8.172 -2.158 -23.828 1 94.88 255 VAL A C 1
ATOM 2082 O O . VAL A 1 255 ? 9.109 -1.387 -23.625 1 94.88 255 VAL A O 1
ATOM 2085 N N . SER A 1 256 ? 6.988 -2.059 -23.297 1 96.19 256 SER A N 1
ATOM 2086 C CA . SER A 1 256 ? 6.75 -0.974 -22.359 1 96.19 256 SER A CA 1
ATOM 2087 C C . SER A 1 256 ? 7.641 -1.109 -21.125 1 96.19 256 SER A C 1
ATOM 2089 O O . SER A 1 256 ? 8.133 -0.11 -20.594 1 96.19 256 SER A O 1
ATOM 2091 N N . ALA A 1 257 ? 7.801 -2.297 -20.625 1 96.25 257 ALA A N 1
ATOM 2092 C CA . ALA A 1 257 ? 8.68 -2.555 -19.5 1 96.25 257 ALA A CA 1
ATOM 2093 C C . ALA A 1 257 ? 10.125 -2.174 -19.812 1 96.25 257 ALA A C 1
ATOM 2095 O O . ALA A 1 257 ? 10.781 -1.501 -19.016 1 96.25 257 ALA A O 1
ATOM 2096 N N . LYS A 1 258 ? 10.555 -2.566 -20.953 1 93 258 LYS A N 1
ATOM 2097 C CA . LYS A 1 258 ? 11.906 -2.225 -21.391 1 93 258 LYS A CA 1
ATOM 2098 C C . LYS A 1 258 ? 12.094 -0.711 -21.453 1 93 258 LYS A C 1
ATOM 2100 O O . LYS A 1 258 ? 13.094 -0.182 -20.969 1 93 258 LYS A O 1
ATOM 2105 N N . ASN A 1 259 ? 11.148 -0.052 -22.031 1 93.75 259 ASN A N 1
ATOM 2106 C CA . ASN A 1 259 ? 11.195 1.402 -22.141 1 93.75 259 ASN A CA 1
ATOM 2107 C C . ASN A 1 259 ? 11.195 2.07 -20.766 1 93.75 259 ASN A C 1
ATOM 2109 O O . ASN A 1 259 ? 11.789 3.137 -20.594 1 93.75 259 ASN A O 1
ATOM 2113 N N . ALA A 1 260 ? 10.523 1.422 -19.859 1 93.94 260 ALA A N 1
ATOM 2114 C CA . ALA A 1 260 ? 10.43 1.968 -18.5 1 93.94 260 ALA A CA 1
ATOM 2115 C C . ALA A 1 260 ? 11.664 1.624 -17.688 1 93.94 260 ALA A C 1
ATOM 2117 O O . ALA A 1 260 ? 11.805 2.068 -16.547 1 93.94 260 ALA A O 1
ATOM 2118 N N . GLY A 1 261 ? 12.492 0.811 -18.203 1 93.81 261 GLY A N 1
ATOM 2119 C CA . GLY A 1 261 ? 13.695 0.393 -17.5 1 93.81 261 GLY A CA 1
ATOM 2120 C C . GLY A 1 261 ? 13.438 -0.683 -16.469 1 93.81 261 GLY A C 1
ATOM 2121 O O . GLY A 1 261 ? 14.133 -0.753 -15.445 1 93.81 261 GLY A O 1
ATOM 2122 N N . ILE A 1 262 ? 12.406 -1.416 -16.672 1 95.62 262 ILE A N 1
ATOM 2123 C CA . ILE A 1 262 ? 12.086 -2.506 -15.75 1 95.62 262 ILE A CA 1
ATOM 2124 C C . ILE A 1 262 ? 12.406 -3.846 -16.406 1 95.62 262 ILE A C 1
ATOM 2126 O O . ILE A 1 262 ? 11.852 -4.176 -17.469 1 95.62 262 ILE A O 1
ATOM 2130 N N . ASP A 1 263 ? 13.242 -4.602 -15.766 1 95.38 263 ASP A N 1
ATOM 2131 C CA . ASP A 1 263 ? 13.547 -5.938 -16.266 1 95.38 263 ASP A CA 1
ATOM 2132 C C . ASP A 1 263 ? 12.461 -6.934 -15.859 1 95.38 263 ASP A C 1
ATOM 2134 O O . ASP A 1 263 ? 11.852 -6.797 -14.805 1 95.38 263 ASP A O 1
ATOM 2138 N N . MET A 1 264 ? 12.273 -7.898 -16.734 1 97.31 264 MET A N 1
ATOM 2139 C CA . MET A 1 264 ? 11.391 -9.016 -16.422 1 97.31 264 MET A CA 1
ATOM 2140 C C . MET A 1 264 ? 12.195 -10.242 -16 1 97.31 264 MET A C 1
ATOM 2142 O O . MET A 1 264 ? 13.219 -10.555 -16.609 1 97.31 264 MET A O 1
ATOM 2146 N N . TYR A 1 265 ? 11.695 -10.922 -14.945 1 97.88 265 TYR A N 1
ATOM 2147 C CA . TYR A 1 265 ? 12.461 -12.039 -14.406 1 97.88 265 TYR A CA 1
ATOM 2148 C C . TYR A 1 265 ? 11.625 -13.312 -14.391 1 97.88 265 TYR A C 1
ATOM 2150 O O . TYR A 1 265 ? 10.414 -13.266 -14.195 1 97.88 265 TYR A O 1
ATOM 2158 N N . VAL A 1 266 ? 12.289 -14.43 -14.625 1 97.88 266 VAL A N 1
ATOM 2159 C CA . VAL A 1 266 ? 11.711 -15.742 -14.352 1 97.88 266 VAL A CA 1
ATOM 2160 C C . VAL A 1 266 ? 12.508 -16.438 -13.242 1 97.88 266 VAL A C 1
ATOM 2162 O O . VAL A 1 266 ? 13.742 -16.406 -13.242 1 97.88 266 VAL A O 1
ATOM 2165 N N . CYS A 1 267 ? 11.805 -16.969 -12.289 1 98 267 CYS A N 1
ATOM 2166 C CA . CYS A 1 267 ? 12.453 -17.656 -11.18 1 98 267 CYS A CA 1
ATOM 2167 C C . CYS A 1 267 ? 12.148 -19.156 -11.211 1 98 267 CYS A C 1
ATOM 2169 O O . CYS A 1 267 ? 10.992 -19.547 -11.367 1 98 267 CYS A O 1
ATOM 2171 N N . ASN A 1 268 ? 13.242 -19.984 -11.055 1 96.81 268 ASN A N 1
ATOM 2172 C CA . ASN A 1 268 ? 13.023 -21.422 -11.242 1 96.81 268 ASN A CA 1
ATOM 2173 C C . ASN A 1 268 ? 13.602 -22.219 -10.086 1 96.81 268 ASN A C 1
ATOM 2175 O O . ASN A 1 268 ? 13.938 -23.406 -10.258 1 96.81 268 ASN A O 1
ATOM 2179 N N . SER A 1 269 ? 13.719 -21.578 -8.938 1 94.81 269 SER A N 1
ATOM 2180 C CA . SER A 1 269 ? 14.352 -22.25 -7.801 1 94.81 269 SER A CA 1
ATOM 2181 C C . SER A 1 269 ? 13.555 -23.469 -7.371 1 94.81 269 SER A C 1
ATOM 2183 O O . SER A 1 269 ? 14.117 -24.422 -6.809 1 94.81 269 SER A O 1
ATOM 2185 N N . GLU A 1 270 ? 12.312 -23.484 -7.617 1 93.5 270 GLU A N 1
ATOM 2186 C CA . GLU A 1 270 ? 11.422 -24.594 -7.312 1 93.5 270 GLU A CA 1
ATOM 2187 C C . GLU A 1 270 ? 10.43 -24.844 -8.445 1 93.5 270 GLU A C 1
ATOM 2189 O O . GLU A 1 270 ? 10.367 -24.047 -9.398 1 93.5 270 GLU A O 1
ATOM 2194 N N . VAL A 1 271 ? 9.828 -26.016 -8.32 1 94.75 271 VAL A N 1
ATOM 2195 C CA . VAL A 1 271 ? 8.703 -26.25 -9.227 1 94.75 271 VAL A CA 1
ATOM 2196 C C . VAL A 1 271 ? 7.445 -25.594 -8.664 1 94.75 271 VAL A C 1
ATOM 2198 O O . VAL A 1 271 ? 6.875 -26.062 -7.68 1 94.75 271 VAL A O 1
ATOM 2201 N N . TYR A 1 272 ? 7.012 -24.609 -9.367 1 95.88 272 TYR A N 1
ATOM 2202 C CA . TYR A 1 272 ? 5.945 -23.781 -8.836 1 95.88 272 TYR A CA 1
ATOM 2203 C C . TYR A 1 272 ? 4.586 -24.219 -9.375 1 95.88 272 TYR A C 1
ATOM 2205 O O . TYR A 1 272 ? 3.553 -23.953 -8.758 1 95.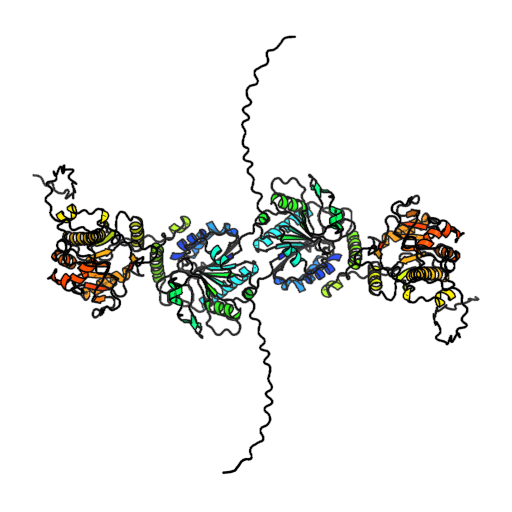88 272 TYR A O 1
ATOM 2213 N N . GLY A 1 273 ? 4.645 -24.688 -10.523 1 97.56 273 GLY A N 1
ATOM 2214 C CA . GLY A 1 273 ? 3.393 -25.062 -11.164 1 97.56 273 GLY A CA 1
ATOM 2215 C C . GLY A 1 273 ? 3.568 -25.516 -12.602 1 97.56 273 GLY A C 1
ATOM 2216 O O . GLY A 1 273 ? 4.695 -25.703 -13.07 1 97.56 273 GLY A O 1
ATOM 2217 N N . PHE A 1 274 ? 2.406 -25.781 -13.289 1 98.12 274 PHE A N 1
ATOM 2218 C CA . PHE A 1 274 ? 2.379 -26.344 -14.633 1 98.12 274 PHE A CA 1
ATOM 2219 C C . PHE A 1 274 ? 1.438 -25.547 -15.531 1 98.12 274 PHE A C 1
ATOM 2221 O O . PHE A 1 274 ? 0.495 -24.906 -15.047 1 98.12 274 PHE A O 1
ATOM 2228 N N . ILE A 1 275 ? 1.706 -25.562 -16.812 1 98.06 275 ILE A N 1
ATOM 2229 C CA . ILE A 1 275 ? 0.848 -24.891 -17.766 1 98.06 275 ILE A CA 1
ATOM 2230 C C . ILE A 1 275 ? 0.87 -25.656 -19.094 1 98.06 275 ILE A C 1
ATOM 2232 O O . ILE A 1 275 ? 1.923 -26.125 -19.531 1 98.06 275 ILE A O 1
ATOM 2236 N N . PRO A 1 276 ? -0.296 -25.859 -19.719 1 96.25 276 PRO A N 1
ATOM 2237 C CA . PRO A 1 276 ? -0.27 -26.438 -21.062 1 96.25 276 PRO A CA 1
ATOM 2238 C C . PRO A 1 276 ? 0.259 -25.469 -22.109 1 96.25 276 PRO A C 1
ATOM 2240 O O . PRO A 1 276 ? 0.13 -24.25 -21.953 1 96.25 276 PRO A O 1
ATOM 2243 N N . PRO A 1 277 ? 0.884 -26.047 -23.141 1 94 277 PRO A N 1
ATOM 2244 C CA . PRO A 1 277 ? 1.261 -25.156 -24.25 1 94 277 PRO A CA 1
ATOM 2245 C C . PRO A 1 277 ? 0.052 -24.547 -24.953 1 94 277 PRO A C 1
ATOM 2247 O O . PRO A 1 277 ? -1.041 -25.125 -24.906 1 94 277 PRO A O 1
ATOM 2250 N N . PRO A 1 278 ? 0.279 -23.469 -25.562 1 90 278 PRO A N 1
ATOM 2251 C CA . PRO A 1 278 ? -0.829 -22.844 -26.297 1 90 278 PRO A CA 1
ATOM 2252 C C . PRO A 1 278 ? -1.234 -23.641 -27.531 1 90 278 PRO A C 1
ATOM 2254 O O . PRO A 1 278 ? -0.426 -24.391 -28.078 1 90 278 PRO A O 1
ATOM 2257 N N . LEU A 1 279 ? -2.459 -23.375 -27.906 1 87.81 279 LEU A N 1
ATOM 2258 C CA . LEU A 1 279 ? -2.957 -24.016 -29.109 1 87.81 279 LEU A CA 1
ATOM 2259 C C . LEU A 1 279 ? -2.527 -23.25 -30.359 1 87.81 279 LEU A C 1
ATOM 2261 O O . LEU A 1 279 ? -2.5 -22.016 -30.344 1 87.81 279 LEU A O 1
ATOM 2265 N N . ASP A 1 280 ? -2.256 -24.016 -31.328 1 80.81 280 ASP A N 1
ATOM 2266 C CA . ASP A 1 280 ? -2.033 -23.375 -32.625 1 80.81 280 ASP A CA 1
ATOM 2267 C C . ASP A 1 280 ? -3.357 -22.984 -33.281 1 80.81 280 ASP A C 1
ATOM 2269 O O . ASP A 1 280 ? -4.414 -23.516 -32.906 1 80.81 280 ASP A O 1
ATOM 2273 N N . ASP A 1 281 ? -3.283 -22.094 -34.219 1 75.19 281 ASP A N 1
ATOM 2274 C CA . ASP A 1 281 ? -4.473 -21.531 -34.844 1 75.19 281 ASP A CA 1
ATOM 2275 C C . ASP A 1 281 ? -5.305 -22.625 -35.5 1 75.19 281 ASP A C 1
ATOM 2277 O O . ASP A 1 281 ? -6.527 -22.484 -35.625 1 75.19 281 ASP A O 1
ATOM 2281 N N . ASP A 1 282 ? -4.715 -23.641 -35.844 1 78 282 ASP A N 1
ATOM 2282 C CA . ASP A 1 282 ? -5.434 -24.656 -36.594 1 78 282 ASP A CA 1
ATOM 2283 C C . ASP A 1 282 ? -5.883 -25.812 -35.688 1 78 282 ASP A C 1
ATOM 2285 O O . ASP A 1 282 ? -6.547 -26.734 -36.156 1 78 282 ASP A O 1
ATOM 2289 N N . GLN A 1 283 ? -5.707 -25.609 -34.406 1 83.19 283 GLN A N 1
ATOM 2290 C CA . GLN A 1 283 ? -6.031 -26.688 -33.5 1 83.19 283 GLN A CA 1
ATOM 2291 C C . GLN A 1 283 ? -7.34 -26.422 -32.75 1 83.19 283 GLN A C 1
ATOM 2293 O O . GLN A 1 283 ? -7.645 -25.281 -32.406 1 83.19 283 GLN A O 1
ATOM 2298 N N . HIS A 1 284 ? -8.062 -27.5 -32.594 1 83.44 284 HIS A N 1
ATOM 2299 C CA . HIS A 1 284 ? -9.344 -27.438 -31.891 1 83.44 284 HIS A CA 1
ATOM 2300 C C . HIS A 1 284 ? -9.18 -27.656 -30.391 1 83.44 284 HIS A C 1
ATOM 2302 O O . HIS A 1 284 ? -8.109 -28.094 -29.938 1 83.44 284 HIS A O 1
ATOM 2308 N N . ILE A 1 285 ? -10.219 -27.438 -29.672 1 85.94 285 ILE A N 1
ATOM 2309 C CA . ILE A 1 285 ? -10.242 -27.5 -28.219 1 85.94 285 ILE A CA 1
ATOM 2310 C C . ILE A 1 285 ? -9.938 -28.922 -27.75 1 85.94 285 ILE A C 1
ATOM 2312 O O . ILE A 1 285 ? -9.469 -29.125 -26.641 1 85.94 285 ILE A O 1
ATOM 2316 N N . ASP A 1 286 ? -10.133 -29.875 -28.625 1 87.25 286 ASP A N 1
ATOM 2317 C CA . ASP A 1 286 ? -9.859 -31.266 -28.297 1 87.25 286 ASP A CA 1
ATOM 2318 C C . ASP A 1 286 ? -8.383 -31.484 -27.984 1 87.25 286 ASP A C 1
ATOM 2320 O O . ASP A 1 286 ? -8.023 -32.312 -27.156 1 87.25 286 ASP A O 1
ATOM 2324 N N . VAL A 1 287 ? -7.613 -30.734 -28.625 1 89.62 287 VAL A N 1
ATOM 2325 C CA . VAL A 1 287 ? -6.176 -30.812 -28.375 1 89.62 287 VAL A CA 1
ATOM 2326 C C . VAL A 1 287 ? -5.855 -30.312 -26.969 1 89.62 287 VAL A C 1
ATOM 2328 O O . VAL A 1 287 ? -4.977 -30.844 -26.297 1 89.62 287 VAL A O 1
ATOM 2331 N N . ASP A 1 288 ? -6.57 -29.359 -26.594 1 90.88 288 ASP A N 1
ATOM 2332 C CA . ASP A 1 288 ? -6.363 -28.812 -25.266 1 90.88 288 ASP A CA 1
ATOM 2333 C C . ASP A 1 288 ? -6.691 -29.828 -24.188 1 90.88 288 ASP A C 1
ATOM 2335 O O . ASP A 1 288 ? -6.027 -29.891 -23.141 1 90.88 288 ASP A O 1
ATOM 2339 N N . LEU A 1 289 ? -7.68 -30.594 -24.438 1 92 289 LEU A N 1
ATOM 2340 C CA . LEU A 1 289 ? -8.047 -31.672 -23.516 1 92 289 LEU A CA 1
ATOM 2341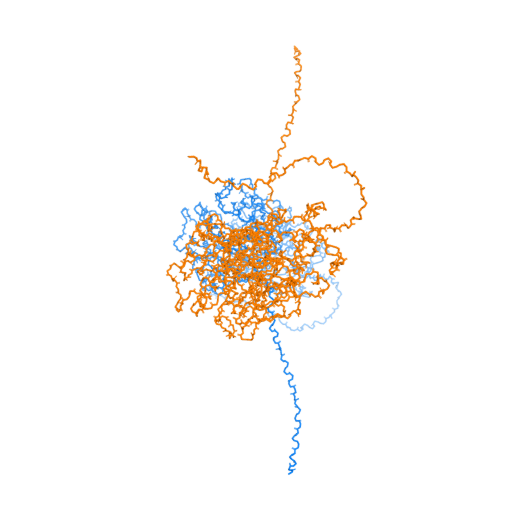 C C . LEU A 1 289 ? -6.934 -32.688 -23.391 1 92 289 LEU A C 1
ATOM 2343 O O . LEU A 1 289 ? -6.621 -33.156 -22.297 1 92 289 LEU A O 1
ATOM 2347 N N . LYS A 1 290 ? -6.379 -33 -24.484 1 92.19 290 LYS A N 1
ATOM 2348 C CA . LYS A 1 290 ? -5.273 -33.969 -24.5 1 92.19 290 LYS A CA 1
ATOM 2349 C C . LYS A 1 290 ? -4.039 -33.375 -23.812 1 92.19 290 LYS A C 1
ATOM 2351 O O . LYS A 1 290 ? -3.291 -34.125 -23.156 1 92.19 290 LYS A O 1
ATOM 2356 N N . GLN A 1 291 ? -3.875 -32.156 -24 1 93.88 291 GLN A N 1
ATOM 2357 C CA . GLN A 1 291 ? -2.748 -31.516 -23.344 1 93.88 291 GLN A CA 1
ATOM 2358 C C . GLN A 1 291 ? -2.928 -31.5 -21.828 1 93.88 291 GLN A C 1
ATOM 2360 O O . GLN A 1 291 ? -1.963 -31.688 -21.078 1 93.88 291 GLN A O 1
ATOM 2365 N N . LEU A 1 292 ? -4.145 -31.219 -21.438 1 95.75 292 LEU A N 1
ATOM 2366 C CA . LEU A 1 292 ? -4.418 -31.281 -20.016 1 95.75 292 LEU A CA 1
ATOM 2367 C C . LEU A 1 292 ? -4.102 -32.688 -19.453 1 95.75 292 LEU A C 1
ATOM 2369 O O . LEU A 1 292 ? -3.512 -32.812 -18.391 1 95.75 292 LEU A O 1
ATOM 2373 N N . LEU A 1 293 ? -4.527 -33.688 -20.188 1 95.44 293 LEU A N 1
ATOM 2374 C CA . LEU A 1 293 ? -4.207 -35.062 -19.781 1 95.44 293 LEU A CA 1
ATOM 2375 C C . LEU A 1 293 ? -2.701 -35.25 -19.641 1 95.44 293 LEU A C 1
ATOM 2377 O O . LEU A 1 293 ? -2.229 -35.812 -18.656 1 95.44 293 LEU A O 1
ATOM 2381 N N . SER A 1 294 ? -1.982 -34.781 -20.609 1 95.56 294 SER A N 1
ATOM 2382 C CA . SER A 1 294 ? -0.527 -34.875 -20.594 1 95.56 294 SER A CA 1
ATOM 2383 C C . SER A 1 294 ? 0.071 -34.125 -19.406 1 95.56 294 SER A C 1
ATOM 2385 O O . SER A 1 294 ? 1.037 -34.594 -18.797 1 95.56 294 SER A O 1
ATOM 2387 N N . ILE A 1 295 ? -0.47 -33 -19.125 1 96.75 295 ILE A N 1
ATOM 2388 C CA . ILE A 1 295 ? 0.005 -32.219 -18 1 96.75 295 ILE A CA 1
ATOM 2389 C C . ILE A 1 295 ? -0.256 -32.969 -16.688 1 96.75 295 ILE A C 1
ATOM 2391 O O . ILE A 1 295 ? 0.606 -33.031 -15.812 1 96.75 295 ILE A O 1
ATOM 2395 N N . LYS A 1 296 ? -1.431 -33.531 -16.578 1 96.88 296 LYS A N 1
ATOM 2396 C CA . LYS A 1 296 ? -1.764 -34.312 -15.383 1 96.88 296 LYS A CA 1
ATOM 2397 C C . LYS A 1 296 ? -0.775 -35.469 -15.172 1 96.88 296 LYS A C 1
ATOM 2399 O O . LYS A 1 296 ? -0.374 -35.75 -14.047 1 96.88 296 LYS A O 1
ATOM 2404 N N . LEU A 1 297 ? -0.42 -36.094 -16.25 1 96.31 297 LEU A N 1
ATOM 2405 C CA . LEU A 1 297 ? 0.558 -37.156 -16.172 1 96.31 297 LEU A CA 1
ATOM 2406 C C . LEU A 1 297 ? 1.918 -36.656 -15.734 1 96.31 297 LEU A C 1
ATOM 2408 O O . LEU A 1 297 ? 2.602 -37.281 -14.922 1 96.31 297 LEU A O 1
ATOM 2412 N N . GLU A 1 298 ? 2.25 -35.5 -16.266 1 94.62 298 GLU A N 1
ATOM 2413 C CA . GLU A 1 298 ? 3.512 -34.875 -15.883 1 94.62 298 GLU A CA 1
ATOM 2414 C C . GLU A 1 298 ? 3.521 -34.5 -14.398 1 94.62 298 GLU A C 1
ATOM 2416 O O . GLU A 1 298 ? 4.543 -34.656 -13.727 1 94.62 298 GLU A O 1
ATOM 2421 N N . VAL A 1 299 ? 2.457 -34.031 -13.93 1 95.88 299 VAL A N 1
ATOM 2422 C CA . VAL A 1 299 ? 2.316 -33.625 -12.523 1 95.88 299 VAL A CA 1
ATOM 2423 C C . VAL A 1 299 ? 2.564 -34.844 -11.633 1 95.88 299 VAL A C 1
ATOM 2425 O O . VAL A 1 299 ? 3.238 -34.75 -10.609 1 95.88 299 VAL A O 1
ATOM 2428 N N . LEU A 1 300 ? 2.096 -36.031 -12.031 1 94.75 300 LEU A N 1
ATOM 2429 C CA . LEU A 1 300 ? 2.143 -37.25 -11.234 1 94.75 300 LEU A CA 1
ATOM 2430 C C . LEU A 1 300 ? 3.578 -37.719 -11.07 1 94.75 300 LEU A C 1
ATOM 2432 O O . LEU A 1 300 ? 3.855 -38.594 -10.227 1 94.75 300 LEU A O 1
ATOM 2436 N N . VAL A 1 301 ? 4.465 -37.25 -11.867 1 91.5 301 VAL A N 1
ATOM 2437 C CA . VAL A 1 301 ? 5.852 -37.688 -11.789 1 91.5 301 VAL A CA 1
ATOM 2438 C C . VAL A 1 301 ? 6.434 -37.344 -10.422 1 91.5 301 VAL A C 1
ATOM 2440 O O . VAL A 1 301 ? 7.129 -38.156 -9.812 1 91.5 301 VAL A O 1
ATOM 2443 N N . GLU A 1 302 ? 6.078 -36.156 -9.945 1 89.06 302 GLU A N 1
ATOM 2444 C CA . GLU A 1 302 ? 6.691 -35.781 -8.68 1 89.06 302 GLU A CA 1
ATOM 2445 C C . GLU A 1 302 ? 5.66 -35.188 -7.723 1 89.06 302 GLU A C 1
ATOM 2447 O O . GLU A 1 302 ? 5.996 -34.781 -6.605 1 89.06 302 GLU A O 1
ATOM 2452 N N . HIS A 1 303 ? 4.457 -35.156 -8.156 1 91.88 303 HIS A N 1
ATOM 2453 C CA . HIS A 1 303 ? 3.424 -34.531 -7.34 1 91.88 303 HIS A CA 1
ATOM 2454 C C . HIS A 1 303 ? 2.176 -35.406 -7.266 1 91.88 303 HIS A C 1
ATOM 2456 O O . HIS A 1 303 ? 1.976 -36.281 -8.109 1 91.88 303 HIS A O 1
ATOM 2462 N N . PRO A 1 304 ? 1.438 -35.188 -6.152 1 94.06 304 PRO A N 1
ATOM 2463 C CA . PRO A 1 304 ? 0.121 -35.844 -6.145 1 94.06 304 PRO A CA 1
ATOM 2464 C C . PRO A 1 304 ? -0.79 -35.312 -7.258 1 94.06 304 PRO A C 1
ATOM 2466 O O . PRO A 1 304 ? -0.498 -34.281 -7.879 1 94.06 304 PRO A O 1
ATOM 2469 N N . PRO A 1 305 ? -1.798 -36.094 -7.504 1 95.94 305 PRO A N 1
ATOM 2470 C CA . PRO A 1 305 ? -2.732 -35.625 -8.539 1 95.94 305 PRO A CA 1
ATOM 2471 C C . PRO A 1 305 ? -3.299 -34.25 -8.242 1 95.94 305 PRO A C 1
ATOM 2473 O O . PRO A 1 305 ? -3.475 -33.875 -7.082 1 95.94 305 PRO A O 1
ATOM 2476 N N . LEU A 1 306 ? -3.602 -33.469 -9.297 1 96.94 306 LEU A N 1
ATOM 2477 C CA . LEU A 1 306 ? -4.23 -32.156 -9.125 1 96.94 306 LEU A CA 1
ATOM 2478 C C . LEU A 1 306 ? -5.527 -32.281 -8.328 1 96.94 306 LEU A C 1
ATOM 2480 O O . LEU A 1 306 ? -6.406 -33.094 -8.68 1 96.94 306 LEU A O 1
ATOM 2484 N N . PRO A 1 307 ? -5.621 -31.547 -7.312 1 97.12 307 PRO A N 1
ATOM 2485 C CA . PRO A 1 307 ? -6.828 -31.641 -6.484 1 97.12 307 PRO A CA 1
ATOM 2486 C C . PRO A 1 307 ? -8.031 -30.938 -7.113 1 97.12 307 PRO A C 1
ATOM 2488 O O . PRO A 1 307 ? -7.855 -30.016 -7.918 1 97.12 307 PRO A O 1
ATOM 2491 N N . VAL A 1 308 ? -9.211 -31.375 -6.793 1 97.75 308 VAL A N 1
ATOM 2492 C CA . VAL A 1 308 ? -10.461 -30.719 -7.168 1 97.75 308 VAL A CA 1
ATOM 2493 C C . VAL A 1 308 ? -11.398 -30.672 -5.965 1 97.75 308 VAL A C 1
ATOM 2495 O O . VAL A 1 308 ? -11.609 -31.688 -5.289 1 97.75 308 VAL A O 1
ATOM 2498 N N . SER A 1 309 ? -11.953 -29.531 -5.703 1 97.19 309 SER A N 1
ATOM 2499 C CA . SER A 1 309 ? -12.867 -29.375 -4.578 1 97.19 309 SER A CA 1
ATOM 2500 C C . SER A 1 309 ? -14.164 -30.141 -4.797 1 97.19 309 SER A C 1
ATOM 2502 O O . SER A 1 309 ? -14.539 -30.422 -5.938 1 97.19 309 SER A O 1
ATOM 2504 N N . LYS A 1 310 ? -14.828 -30.375 -3.643 1 96.75 310 LYS A N 1
ATOM 2505 C CA . LYS A 1 310 ? -16.109 -31.062 -3.73 1 96.75 310 LYS A CA 1
ATOM 2506 C C . LYS A 1 310 ? -17.109 -30.234 -4.547 1 96.75 310 LYS A C 1
ATOM 2508 O O . LYS A 1 310 ? -17.891 -30.797 -5.328 1 96.75 310 LYS A O 1
ATOM 2513 N N . LEU A 1 311 ? -17.016 -28.969 -4.434 1 96.56 311 LEU A N 1
ATOM 2514 C CA . LEU A 1 311 ? -17.906 -28.047 -5.133 1 96.56 311 LEU A CA 1
ATOM 2515 C C . LEU A 1 311 ? -17.75 -28.188 -6.645 1 96.56 311 LEU A C 1
ATOM 2517 O O . LEU A 1 311 ? -18.734 -28.125 -7.379 1 96.56 311 LEU A O 1
ATOM 2521 N N . LEU A 1 312 ? -16.531 -28.422 -7.086 1 97.81 312 LEU A N 1
ATOM 2522 C CA . LEU A 1 312 ? -16.25 -28.312 -8.516 1 97.81 312 LEU A CA 1
ATOM 2523 C C . LEU A 1 312 ? -16.109 -29.703 -9.141 1 97.81 312 LEU A C 1
ATOM 2525 O O . LEU A 1 312 ? -15.992 -29.828 -10.359 1 97.81 312 LEU A O 1
ATOM 2529 N N . SER A 1 313 ? -16.219 -30.75 -8.359 1 96.94 313 SER A N 1
ATOM 2530 C CA . SER A 1 313 ? -16.031 -32.125 -8.828 1 96.94 313 SER A CA 1
ATOM 2531 C C . SER A 1 313 ? -17.109 -32.5 -9.828 1 96.94 313 SER A C 1
ATOM 2533 O O . SER A 1 313 ? -16.859 -33.344 -10.719 1 96.94 313 SER A O 1
ATOM 2535 N N . LYS A 1 314 ? -18.266 -31.906 -9.734 1 96.62 314 LYS A N 1
ATOM 2536 C CA . LYS A 1 314 ? -19.391 -32.25 -10.594 1 96.62 314 LYS A CA 1
ATOM 2537 C C . LYS A 1 314 ? -19.125 -31.812 -12.039 1 96.62 314 LYS A C 1
ATOM 2539 O O . LYS A 1 314 ? -19.797 -32.281 -12.961 1 96.62 314 LYS A O 1
ATOM 2544 N N . TYR A 1 315 ? -18.203 -30.938 -12.203 1 96.81 315 TYR A N 1
ATOM 2545 C CA . TYR A 1 315 ? -17.938 -30.406 -13.539 1 96.81 315 TYR A CA 1
ATOM 2546 C C . TYR A 1 315 ? -16.844 -31.203 -14.234 1 96.81 315 TYR A C 1
ATOM 2548 O O . TYR A 1 315 ? -16.531 -30.953 -15.398 1 96.81 315 TYR A O 1
ATOM 2556 N N . LEU A 1 316 ? -16.219 -32.188 -13.57 1 94.88 316 LEU A N 1
ATOM 2557 C CA . LEU A 1 316 ? -15.195 -33.031 -14.18 1 94.88 316 LEU A CA 1
ATOM 2558 C C . LEU A 1 316 ? -15.828 -34.062 -15.109 1 94.88 316 LEU A C 1
ATOM 2560 O O . LEU A 1 316 ? -16.891 -34.594 -14.805 1 94.88 316 LEU A O 1
ATOM 2564 N N . PRO A 1 317 ? -15.148 -34.25 -16.188 1 89 317 PRO A N 1
ATOM 2565 C CA . PRO A 1 317 ? -15.633 -35.375 -17 1 89 317 PRO A CA 1
ATOM 2566 C C . PRO A 1 317 ? -15.43 -36.719 -16.328 1 89 317 PRO A C 1
ATOM 2568 O O . PRO A 1 317 ? -14.562 -36.875 -15.469 1 89 317 PRO A O 1
ATOM 2571 N N . PRO A 1 318 ? -16.281 -37.625 -16.703 1 89.62 318 PRO A N 1
ATOM 2572 C CA . PRO A 1 318 ? -16.047 -38.969 -16.172 1 89.62 318 PRO A CA 1
ATOM 2573 C C . PRO A 1 318 ? -14.695 -39.562 -16.594 1 89.62 318 PRO A C 1
ATOM 2575 O O . PRO A 1 318 ? -14.172 -39.188 -17.641 1 89.62 318 PRO A O 1
ATOM 2578 N N . MET A 1 319 ? -14.18 -40.375 -15.711 1 90.38 319 MET A N 1
ATOM 2579 C CA . MET A 1 319 ? -12.938 -41.031 -16.062 1 90.38 319 MET A CA 1
ATOM 2580 C C . MET A 1 319 ? -13.109 -41.906 -17.312 1 90.38 319 MET A C 1
ATOM 2582 O O . MET A 1 319 ? -14.18 -42.469 -17.531 1 90.38 319 MET A O 1
ATOM 2586 N N . PRO A 1 320 ? -12.039 -41.969 -18.031 1 92.06 320 PRO A N 1
ATOM 2587 C CA . PRO A 1 320 ? -12.164 -42.781 -19.234 1 92.06 320 PRO A CA 1
ATOM 2588 C C . PRO A 1 320 ? -12.344 -44.25 -18.938 1 92.06 320 PRO A C 1
ATOM 2590 O O . PRO A 1 320 ? -11.789 -44.781 -17.969 1 92.06 320 PRO A O 1
ATOM 2593 N N . LYS A 1 321 ? -13.094 -44.812 -19.812 1 94.44 321 LYS A N 1
ATOM 2594 C CA . LYS A 1 321 ? -13.227 -46.25 -19.703 1 94.44 321 LYS A CA 1
ATOM 2595 C C . LYS A 1 321 ? -11.898 -46.938 -20 1 94.44 321 LYS A C 1
ATOM 2597 O O . LYS A 1 321 ? -11.219 -46.594 -20.984 1 94.44 321 LYS A O 1
ATOM 2602 N N . LYS A 1 322 ? -11.609 -47.844 -19.172 1 96.56 322 LYS A N 1
ATOM 2603 C CA . LYS A 1 322 ? -10.328 -48.531 -19.328 1 96.56 322 LYS A CA 1
ATOM 2604 C C . LYS A 1 322 ? -10.422 -49.656 -20.375 1 96.56 322 LYS A C 1
ATOM 2606 O O . LYS A 1 322 ? -11.438 -50.344 -20.453 1 96.56 322 LYS A O 1
ATOM 2611 N N . ASP A 1 323 ? -9.445 -49.656 -21.156 1 97 323 ASP A N 1
ATOM 2612 C CA . ASP A 1 323 ? -9.312 -50.719 -22.141 1 97 323 ASP A CA 1
ATOM 2613 C C . ASP A 1 323 ? -7.844 -51.062 -22.375 1 97 323 ASP A C 1
ATOM 2615 O O . ASP A 1 323 ? -6.961 -50.594 -21.656 1 97 323 ASP A O 1
ATOM 2619 N N . LYS A 1 324 ? -7.586 -52.094 -23.172 1 96.5 324 LYS A N 1
ATOM 2620 C CA . LYS A 1 324 ? -6.23 -52.594 -23.359 1 96.5 324 LYS A CA 1
ATOM 2621 C C . LYS A 1 324 ? -5.574 -52 -24.594 1 96.5 324 LYS A C 1
ATOM 2623 O O . LYS A 1 324 ? -4.566 -52.5 -25.078 1 96.5 324 LYS A O 1
ATOM 2628 N N . ALA A 1 325 ? -6.102 -51 -25.109 1 94.69 325 ALA A N 1
ATOM 2629 C CA . ALA A 1 325 ? -5.547 -50.156 -26.188 1 94.69 325 ALA A CA 1
ATOM 2630 C C . ALA A 1 325 ? -5.141 -51.031 -27.375 1 94.69 325 ALA A C 1
ATOM 2632 O O . ALA A 1 325 ? -4.094 -50.812 -27.984 1 94.69 325 ALA A O 1
ATOM 2633 N N . GLY A 1 326 ? -5.84 -52.062 -27.656 1 92.88 326 GLY A N 1
ATOM 2634 C CA . GLY A 1 326 ? -5.582 -52.906 -28.828 1 92.88 326 GLY A CA 1
ATOM 2635 C C . GLY A 1 326 ? -4.715 -54.094 -28.531 1 92.88 326 GLY A C 1
ATOM 2636 O O . GLY A 1 326 ? -4.492 -54.938 -29.406 1 92.88 326 GLY A O 1
ATOM 2637 N N . PHE A 1 327 ? -4.281 -54.281 -27.344 1 97.62 327 PHE A N 1
ATOM 2638 C CA . PHE A 1 327 ? -3.49 -55.438 -26.938 1 97.62 327 PHE A CA 1
ATOM 2639 C C . PHE A 1 327 ? -4.375 -56.5 -26.297 1 97.62 327 PHE A C 1
ATOM 2641 O O . PHE A 1 327 ? -5.516 -56.219 -25.922 1 97.62 327 PHE A O 1
ATOM 2648 N N . ASP A 1 328 ? -3.801 -57.656 -26.25 1 97.94 328 ASP A N 1
ATOM 2649 C CA . ASP A 1 328 ? -4.5 -58.719 -25.531 1 97.94 328 ASP A CA 1
ATOM 2650 C C . ASP A 1 328 ? -4.359 -58.562 -24.031 1 97.94 328 ASP A C 1
ATOM 2652 O O . ASP A 1 328 ? -5.266 -58.906 -23.266 1 97.94 328 ASP A O 1
ATOM 2656 N N . GLU A 1 329 ? -3.223 -58.062 -23.688 1 98 329 GLU A N 1
ATOM 2657 C CA . GLU A 1 329 ? -2.941 -57.812 -22.281 1 98 329 GLU A CA 1
ATOM 2658 C C . GLU A 1 329 ? -1.878 -56.719 -22.125 1 98 329 GLU A C 1
ATOM 2660 O O . GLU A 1 329 ? -1.054 -56.531 -23.016 1 98 329 GLU A O 1
ATOM 2665 N N . ILE A 1 330 ? -2.012 -56 -21.016 1 98.44 330 ILE A N 1
ATOM 2666 C CA . ILE A 1 330 ? -1.008 -55 -20.625 1 98.44 330 ILE A CA 1
ATOM 2667 C C . ILE A 1 330 ? -0.521 -55.312 -19.203 1 98.44 330 ILE A C 1
ATOM 2669 O O . ILE A 1 330 ? -1.328 -55.5 -18.297 1 98.44 330 ILE A O 1
ATOM 2673 N N . TYR A 1 331 ? 0.814 -55.375 -19.062 1 98.25 331 TYR A N 1
ATOM 2674 C CA . TYR A 1 331 ? 1.378 -55.719 -17.766 1 98.25 331 TYR A CA 1
ATOM 2675 C C . TYR A 1 331 ? 2.135 -54.531 -17.172 1 98.25 331 TYR A C 1
ATOM 2677 O O . TYR A 1 331 ? 2.775 -53.781 -17.906 1 98.25 331 TYR A O 1
ATOM 2685 N N . LEU A 1 332 ? 2.02 -54.406 -15.875 1 98 332 LEU A N 1
ATOM 2686 C CA . LEU A 1 332 ? 2.918 -53.562 -15.102 1 98 332 LEU A CA 1
ATOM 2687 C C . LEU A 1 332 ? 3.758 -54.375 -14.141 1 98 332 LEU A C 1
ATOM 2689 O O . LEU A 1 332 ? 3.213 -55.125 -13.305 1 98 332 LEU A O 1
ATOM 2693 N N . ILE A 1 333 ? 5.02 -54.312 -14.312 1 96.5 333 ILE A N 1
ATOM 2694 C CA . ILE A 1 333 ? 5.926 -54.969 -13.383 1 96.5 333 ILE A CA 1
ATOM 2695 C C . ILE A 1 333 ? 6.27 -54 -12.234 1 96.5 333 ILE A C 1
ATOM 2697 O O . ILE A 1 333 ? 6.863 -52.969 -12.453 1 96.5 333 ILE A O 1
ATOM 2701 N N . SER A 1 334 ? 5.938 -54.375 -11.047 1 94.81 334 SER A N 1
ATOM 2702 C CA . SER A 1 334 ? 6.203 -53.5 -9.891 1 94.81 334 SER A CA 1
ATOM 2703 C C . SER A 1 334 ? 6.434 -54.344 -8.633 1 94.81 334 SER A C 1
ATOM 2705 O O . SER A 1 334 ? 5.758 -55.344 -8.414 1 94.81 334 SER A O 1
ATOM 2707 N N . LEU A 1 335 ? 7.352 -53.844 -7.863 1 92.81 335 LEU A N 1
ATOM 2708 C CA . LEU A 1 335 ? 7.633 -54.5 -6.598 1 92.81 335 LEU A CA 1
ATOM 2709 C C . LEU A 1 335 ? 6.543 -54.219 -5.574 1 92.81 335 LEU A C 1
ATOM 2711 O O . LEU A 1 335 ? 6.18 -53.062 -5.359 1 92.81 335 LEU A O 1
ATOM 2715 N N . PRO A 1 336 ? 6.113 -55.188 -4.871 1 90.94 336 PRO A N 1
ATOM 2716 C CA . PRO A 1 336 ? 5.09 -54.969 -3.846 1 90.94 336 PRO A CA 1
ATOM 2717 C C . PRO A 1 336 ? 5.57 -54.031 -2.727 1 90.94 336 PRO A C 1
ATOM 2719 O O . PRO A 1 336 ? 4.77 -53.312 -2.139 1 90.94 336 PRO A O 1
ATOM 2722 N N . ARG A 1 337 ? 6.801 -54 -2.469 1 91 337 ARG A N 1
ATOM 2723 C CA . ARG A 1 337 ? 7.305 -53.188 -1.357 1 91 337 ARG A CA 1
ATOM 2724 C C . ARG A 1 337 ? 7.469 -51.75 -1.765 1 91 337 ARG A C 1
ATOM 2726 O O . ARG A 1 337 ? 7.879 -50.906 -0.954 1 91 337 ARG A O 1
ATOM 2733 N N . ARG A 1 338 ? 7.18 -51.438 -2.922 1 90.69 338 ARG A N 1
ATOM 2734 C CA . ARG A 1 338 ? 7.191 -50.062 -3.404 1 90.69 338 ARG A CA 1
ATOM 2735 C C . ARG A 1 338 ? 5.785 -49.562 -3.744 1 90.69 338 ARG A C 1
ATOM 2737 O O . ARG A 1 338 ? 5.496 -49.25 -4.898 1 90.69 338 ARG A O 1
ATOM 2744 N N . PRO A 1 339 ? 5.055 -49.406 -2.771 1 91.94 339 PRO A N 1
ATOM 2745 C CA . PRO A 1 339 ? 3.652 -49.062 -3.029 1 91.94 339 PRO A CA 1
ATOM 2746 C C . PRO A 1 339 ? 3.492 -47.688 -3.67 1 91.94 339 PRO A C 1
ATOM 2748 O O . PRO A 1 339 ? 2.551 -47.469 -4.434 1 91.94 339 PRO A O 1
ATOM 2751 N N . GLU A 1 340 ? 4.348 -46.75 -3.445 1 91.44 340 GLU A N 1
ATOM 2752 C CA . GLU A 1 340 ? 4.254 -45.406 -4.004 1 91.44 340 GLU A CA 1
ATOM 2753 C C . GLU A 1 340 ? 4.348 -45.438 -5.527 1 91.44 340 GLU A C 1
ATOM 2755 O O . GLU A 1 340 ? 3.625 -44.719 -6.211 1 91.44 340 GLU A O 1
ATOM 2760 N N . ARG A 1 341 ? 5.254 -46.281 -6.051 1 92.06 341 ARG A N 1
ATOM 2761 C CA . ARG A 1 341 ? 5.402 -46.406 -7.5 1 92.06 341 ARG A CA 1
ATOM 2762 C C . ARG A 1 341 ? 4.164 -47.031 -8.125 1 92.06 341 ARG A C 1
ATOM 2764 O O . ARG A 1 341 ? 3.713 -46.594 -9.188 1 92.06 341 ARG A O 1
ATOM 2771 N N . ARG A 1 342 ? 3.65 -48 -7.449 1 93.62 342 ARG A N 1
ATOM 2772 C CA . ARG A 1 342 ? 2.449 -48.688 -7.918 1 93.62 342 ARG A CA 1
ATOM 2773 C C . ARG A 1 342 ? 1.263 -47.719 -7.969 1 93.62 342 ARG A C 1
ATOM 2775 O O . ARG A 1 342 ? 0.519 -47.688 -8.953 1 93.62 342 ARG A O 1
ATOM 2782 N N . GLU A 1 343 ? 1.144 -47.062 -6.918 1 95.31 343 GLU A N 1
ATOM 2783 C CA . GLU A 1 343 ? 0.032 -46.094 -6.828 1 95.31 343 GLU A CA 1
ATOM 2784 C C . GLU A 1 343 ? 0.123 -45.031 -7.918 1 95.31 343 GLU A C 1
ATOM 2786 O O . GLU A 1 343 ? -0.878 -44.719 -8.562 1 95.31 343 GLU A O 1
ATOM 2791 N N . ARG A 1 344 ? 1.289 -44.469 -8.125 1 95.56 344 ARG A N 1
ATOM 2792 C CA . ARG A 1 344 ? 1.495 -43.469 -9.156 1 95.56 344 ARG A CA 1
ATOM 2793 C C . ARG A 1 344 ? 1.128 -44 -10.539 1 95.56 344 ARG A C 1
ATOM 2795 O O . ARG A 1 344 ? 0.428 -43.344 -11.305 1 95.56 344 ARG A O 1
ATOM 2802 N N . MET A 1 345 ? 1.549 -45.188 -10.82 1 96.56 345 MET A N 1
ATOM 2803 C CA . MET A 1 345 ? 1.295 -45.781 -12.125 1 96.56 345 MET A CA 1
ATOM 2804 C C . MET A 1 345 ? -0.194 -46.062 -12.32 1 96.56 345 MET A C 1
ATOM 2806 O O . MET A 1 345 ? -0.727 -45.844 -13.414 1 96.56 345 MET A O 1
ATOM 2810 N N . ASN A 1 346 ? -0.744 -46.5 -11.281 1 96.38 346 ASN A N 1
ATOM 2811 C CA . ASN A 1 346 ? -2.18 -46.719 -11.375 1 96.38 346 ASN A CA 1
ATOM 2812 C C . ASN A 1 346 ? -2.943 -45.438 -11.672 1 96.38 346 ASN A C 1
ATOM 2814 O O . ASN A 1 346 ? -3.9 -45.438 -12.453 1 96.38 346 ASN A O 1
ATOM 2818 N N . LEU A 1 347 ? -2.555 -44.375 -11.047 1 96.31 347 LEU A N 1
ATOM 2819 C CA . LEU A 1 347 ? -3.158 -43.094 -11.32 1 96.31 347 LEU A CA 1
ATOM 2820 C C . LEU A 1 347 ? -2.945 -42.688 -12.781 1 96.31 347 LEU A C 1
ATOM 2822 O O . LEU A 1 347 ? -3.854 -42.156 -13.422 1 96.31 347 LEU A O 1
ATOM 2826 N N . CYS A 1 348 ? -1.752 -42.969 -13.289 1 97.12 348 CYS A N 1
ATOM 2827 C CA . CYS A 1 348 ? -1.465 -42.688 -14.695 1 97.12 348 CYS A CA 1
ATOM 2828 C C . CYS A 1 348 ? -2.373 -43.5 -15.602 1 97.12 348 CYS A C 1
ATOM 2830 O O . CYS A 1 348 ? -2.916 -42.969 -16.578 1 97.12 348 CYS A O 1
ATOM 2832 N N . PHE A 1 349 ? -2.578 -44.75 -15.266 1 97.62 349 PHE A N 1
ATOM 2833 C CA . PHE A 1 349 ? -3.391 -45.625 -16.078 1 97.62 349 PHE A CA 1
ATOM 2834 C C . PHE A 1 349 ? -4.859 -45.219 -16.031 1 97.62 349 PHE A C 1
ATOM 2836 O O . PHE A 1 349 ? -5.582 -45.375 -17.016 1 97.62 349 PHE A O 1
ATOM 2843 N N . ASP A 1 350 ? -5.258 -44.75 -14.891 1 96.31 350 ASP A N 1
ATOM 2844 C CA . ASP A 1 350 ? -6.613 -44.219 -14.773 1 96.31 350 ASP A CA 1
ATOM 2845 C C . ASP A 1 350 ? -6.832 -43.062 -15.734 1 96.31 350 ASP A C 1
ATOM 2847 O O . ASP A 1 350 ? -7.84 -43 -16.438 1 96.31 350 ASP A O 1
ATOM 2851 N N . GLU A 1 351 ? -5.887 -42.156 -15.766 1 95.62 351 GLU A N 1
ATOM 2852 C CA . GLU A 1 351 ? -5.973 -41 -16.641 1 95.62 351 GLU A CA 1
ATOM 2853 C C . GLU A 1 351 ? -5.914 -41.406 -18.109 1 95.62 351 GLU A C 1
ATOM 2855 O O . GLU A 1 351 ? -6.598 -40.844 -18.953 1 95.62 351 GLU A O 1
ATOM 2860 N N . LEU A 1 352 ? -5.133 -42.438 -18.391 1 96.5 352 LEU A N 1
ATOM 2861 C CA . LEU A 1 352 ? -4.906 -42.875 -19.766 1 96.5 352 LEU A CA 1
ATOM 2862 C C . LEU A 1 352 ? -6.008 -43.812 -20.219 1 96.5 352 LEU A C 1
ATOM 2864 O O . LEU A 1 352 ? -6.137 -44.094 -21.406 1 96.5 352 LEU A O 1
ATOM 2868 N N . GLY A 1 353 ? -6.793 -44.344 -19.297 1 96.5 353 GLY A N 1
ATOM 2869 C CA . GLY A 1 353 ? -7.805 -45.312 -19.625 1 96.5 353 GLY A CA 1
ATOM 2870 C C . GLY A 1 353 ? -7.215 -46.656 -20.047 1 96.5 353 GLY A C 1
ATOM 2871 O O . GLY A 1 353 ? -7.676 -47.281 -21.016 1 96.5 353 GLY A O 1
ATOM 2872 N N . LEU A 1 354 ? -6.246 -47.094 -19.344 1 97.5 354 LEU A N 1
ATOM 2873 C CA . LEU A 1 354 ? -5.594 -48.375 -19.656 1 97.5 354 LEU A CA 1
ATOM 2874 C C . LEU A 1 354 ? -5.918 -49.438 -18.609 1 97.5 354 LEU A C 1
ATOM 2876 O O . LEU A 1 354 ? -5.793 -49.188 -17.406 1 97.5 354 LEU A O 1
ATOM 2880 N N . ASP A 1 355 ? -6.422 -50.469 -19.109 1 97.94 355 ASP A N 1
ATOM 2881 C CA . ASP A 1 355 ? -6.602 -51.625 -18.266 1 97.94 355 ASP A CA 1
ATOM 2882 C C . ASP A 1 355 ? -5.309 -52.438 -18.156 1 97.94 355 ASP A C 1
ATOM 2884 O O . ASP A 1 355 ? -4.984 -53.219 -19.047 1 97.94 355 ASP A O 1
ATOM 2888 N N . VAL A 1 356 ? -4.645 -52.375 -17 1 97.94 356 VAL A N 1
ATOM 2889 C CA . VAL A 1 356 ? -3.305 -52.938 -16.859 1 97.94 356 VAL A CA 1
ATOM 2890 C C . VAL A 1 356 ? -3.314 -54 -15.766 1 97.94 356 VAL A C 1
ATOM 2892 O O . VAL A 1 356 ? -3.855 -53.781 -14.68 1 97.94 356 VAL A O 1
ATOM 2895 N N . LYS A 1 357 ? -2.75 -55.062 -16.094 1 97.62 357 LYS A N 1
ATOM 2896 C CA . LYS A 1 357 ? -2.582 -56.156 -15.125 1 97.62 357 LYS A CA 1
ATOM 2897 C C . LYS A 1 357 ? -1.293 -56 -14.328 1 97.62 357 LYS A C 1
ATOM 2899 O O . LYS A 1 357 ? -0.203 -55.938 -14.898 1 97.62 357 LYS A O 1
ATOM 2904 N N . LEU A 1 358 ? -1.493 -55.969 -13.031 1 96.62 358 LEU A N 1
ATOM 2905 C CA . LEU A 1 358 ? -0.336 -55.844 -12.148 1 96.62 358 LEU A CA 1
ATOM 2906 C C . LEU A 1 358 ? 0.381 -57.188 -12.008 1 96.62 358 LEU A C 1
ATOM 2908 O O . LEU A 1 358 ? -0.255 -58.219 -11.758 1 96.62 358 LEU A O 1
ATOM 2912 N N . PHE A 1 359 ? 1.655 -57.188 -12.273 1 96.56 359 PHE A N 1
ATOM 2913 C CA . PHE A 1 359 ? 2.518 -58.344 -12.031 1 96.56 359 PHE A CA 1
ATOM 2914 C C . PHE A 1 359 ? 3.479 -58.062 -10.883 1 96.56 359 PHE A C 1
ATOM 2916 O O . PHE A 1 359 ? 4.32 -57.188 -10.977 1 96.56 359 PHE A O 1
ATOM 2923 N N . ASP A 1 360 ? 3.318 -58.812 -9.82 1 94.88 360 ASP A N 1
ATOM 2924 C CA . ASP A 1 360 ? 4.254 -58.688 -8.711 1 94.88 360 ASP A CA 1
ATOM 2925 C C . ASP A 1 360 ? 5.664 -59.094 -9.117 1 94.88 360 ASP A C 1
ATOM 2927 O O . ASP A 1 360 ? 5.922 -60.281 -9.344 1 94.88 360 ASP A O 1
ATOM 2931 N N . ALA A 1 361 ? 6.465 -58.156 -9.18 1 92.56 361 ALA A N 1
ATOM 2932 C CA . ALA A 1 361 ? 7.844 -58.438 -9.57 1 92.56 361 ALA A CA 1
ATOM 2933 C C . ALA A 1 361 ? 8.508 -59.406 -8.586 1 92.56 361 ALA A C 1
ATOM 2935 O O . ALA A 1 361 ? 8.211 -59.375 -7.391 1 92.56 361 ALA A O 1
ATOM 2936 N N . VAL A 1 362 ? 9.398 -60.156 -9.133 1 91.5 362 VAL A N 1
ATOM 2937 C CA . VAL A 1 362 ? 10.203 -61.031 -8.281 1 91.5 362 VAL A CA 1
ATOM 2938 C C . VAL A 1 362 ? 11.211 -60.219 -7.492 1 91.5 362 VAL A C 1
ATOM 2940 O O . VAL A 1 362 ? 12.031 -59.5 -8.078 1 91.5 362 VAL A O 1
ATOM 2943 N N . ASP A 1 363 ? 11.117 -60.375 -6.191 1 88.56 363 ASP A N 1
ATOM 2944 C CA . ASP A 1 363 ? 11.977 -59.562 -5.316 1 88.56 363 ASP A CA 1
ATOM 2945 C C . ASP A 1 363 ? 13.336 -60.25 -5.137 1 88.56 363 ASP A C 1
ATOM 2947 O O . ASP A 1 363 ? 13.445 -61.281 -4.504 1 88.56 363 ASP A O 1
ATOM 2951 N N . GLY A 1 364 ? 14.305 -59.594 -5.645 1 84.88 364 GLY A N 1
ATOM 2952 C CA . GLY A 1 364 ? 15.656 -60.125 -5.488 1 84.88 364 GLY A CA 1
ATOM 2953 C C . GLY A 1 364 ? 16.047 -60.312 -4.039 1 84.88 364 GLY A C 1
ATOM 2954 O O . GLY A 1 364 ? 16.828 -61.219 -3.729 1 84.88 364 GLY A O 1
ATOM 2955 N N . LYS A 1 365 ? 15.453 -59.625 -3.18 1 82 365 LYS A N 1
ATOM 2956 C CA . LYS A 1 365 ? 15.773 -59.719 -1.758 1 82 365 LYS A CA 1
ATOM 2957 C C . LYS A 1 365 ? 15.211 -61 -1.147 1 82 365 LYS A C 1
ATOM 2959 O O . LYS A 1 365 ? 15.664 -61.438 -0.091 1 82 365 LYS A O 1
ATOM 2964 N N . LYS A 1 366 ? 14.273 -61.5 -1.824 1 82.38 366 LYS A N 1
ATOM 2965 C CA . LYS A 1 366 ? 13.625 -62.719 -1.29 1 82.38 366 LYS A CA 1
ATOM 2966 C C . LYS A 1 366 ? 14.148 -63.969 -1.976 1 82.38 366 LYS A C 1
ATOM 2968 O O . LYS A 1 366 ? 13.719 -65.062 -1.66 1 82.38 366 LYS A O 1
ATOM 2973 N N . LEU A 1 367 ? 15.062 -63.688 -2.861 1 84.5 367 LEU A N 1
ATOM 2974 C CA . LEU A 1 367 ? 15.609 -64.812 -3.588 1 84.5 367 LEU A CA 1
ATOM 2975 C C . LEU A 1 367 ? 16.719 -65.5 -2.789 1 84.5 367 LEU A C 1
ATOM 2977 O O . LEU A 1 367 ? 17.453 -64.812 -2.066 1 84.5 367 LEU A O 1
ATOM 2981 N N . ASN A 1 368 ? 16.719 -66.75 -2.805 1 82.81 368 ASN A N 1
ATOM 2982 C CA . ASN A 1 368 ? 17.812 -67.5 -2.207 1 82.81 368 ASN A CA 1
ATOM 2983 C C . ASN A 1 368 ? 18.344 -68.562 -3.172 1 82.81 368 ASN A C 1
ATOM 2985 O O . ASN A 1 368 ? 17.734 -68.875 -4.203 1 82.81 368 ASN A O 1
ATOM 2989 N N . GLU A 1 369 ? 19.422 -69.125 -2.854 1 81.06 369 GLU A N 1
ATOM 2990 C CA . GLU A 1 369 ? 20.141 -70.062 -3.748 1 81.06 369 GLU A CA 1
ATOM 2991 C C . GLU A 1 369 ? 19.344 -71.312 -3.996 1 81.06 369 GLU A C 1
ATOM 2993 O O . GLU A 1 369 ? 19.375 -71.875 -5.098 1 81.06 369 GLU A O 1
ATOM 2998 N N . SER A 1 370 ? 18.703 -71.75 -2.977 1 81.56 370 SER A N 1
ATOM 2999 C CA . SER A 1 370 ? 17.922 -72.938 -3.113 1 81.56 370 SER A CA 1
ATOM 3000 C C . SER A 1 370 ? 16.797 -72.812 -4.125 1 81.56 370 SER A C 1
ATOM 3002 O O . SER A 1 370 ? 16.578 -73.688 -4.961 1 81.56 370 SER A O 1
ATOM 3004 N N . TYR A 1 371 ? 16.203 -71.688 -4.031 1 83.38 371 TYR A N 1
ATOM 3005 C CA . TYR A 1 371 ? 15.125 -71.375 -4.961 1 83.38 371 TYR A CA 1
ATOM 3006 C C . TYR A 1 371 ? 15.641 -71.25 -6.391 1 83.38 371 TYR A C 1
ATOM 3008 O O . TYR A 1 371 ? 15.023 -71.812 -7.324 1 83.38 371 TYR A O 1
ATOM 3016 N N . LEU A 1 372 ? 16.703 -70.688 -6.582 1 86 372 LEU A N 1
ATOM 3017 C CA . LEU A 1 372 ? 17.312 -70.5 -7.898 1 86 372 LEU A CA 1
ATOM 3018 C C . LEU A 1 372 ? 17.719 -71.875 -8.508 1 86 372 LEU A C 1
ATOM 3020 O O . LEU A 1 372 ? 17.547 -72.062 -9.703 1 86 372 LEU A O 1
ATOM 3024 N N . ARG A 1 373 ? 18.141 -72.625 -7.68 1 82.5 373 ARG A N 1
ATOM 3025 C CA . ARG A 1 373 ? 18.531 -74 -8.141 1 82.5 373 ARG A CA 1
ATOM 3026 C C . ARG A 1 373 ? 17.312 -74.812 -8.594 1 82.5 373 ARG A C 1
ATOM 3028 O O . ARG A 1 373 ? 17.375 -75.5 -9.594 1 82.5 373 ARG A O 1
ATOM 3035 N N . GLU A 1 374 ? 16.375 -74.688 -7.855 1 83.69 374 GLU A N 1
ATOM 3036 C CA . GLU A 1 374 ? 15.148 -75.375 -8.195 1 83.69 374 GLU A CA 1
ATOM 3037 C C . GLU A 1 374 ? 14.602 -74.938 -9.539 1 83.69 374 GLU A C 1
ATOM 3039 O O . GLU A 1 374 ? 14.055 -75.688 -10.305 1 83.69 374 GLU A O 1
ATOM 3044 N N . LEU A 1 375 ? 14.828 -73.688 -9.781 1 85.5 375 LEU A N 1
ATOM 3045 C CA . LEU A 1 375 ? 14.328 -73.125 -11.031 1 85.5 375 LEU A CA 1
ATOM 3046 C C . LEU A 1 375 ? 15.312 -73.375 -12.172 1 85.5 375 LEU A C 1
ATOM 3048 O O . LEU A 1 375 ? 14.992 -73.125 -13.336 1 85.5 375 LEU A O 1
ATOM 3052 N N . GLY A 1 376 ? 16.516 -73.812 -11.781 1 84.81 376 GLY A N 1
ATOM 3053 C CA . GLY A 1 376 ? 17.547 -74.062 -12.773 1 84.81 376 GLY A CA 1
ATOM 3054 C C . GLY A 1 376 ? 18.281 -72.812 -13.203 1 84.81 376 GLY A C 1
ATOM 3055 O O . GLY A 1 376 ? 18.781 -72.75 -14.328 1 84.81 376 GLY A O 1
ATOM 3056 N N . VAL A 1 377 ? 18.297 -71.875 -12.344 1 87.25 377 VAL A N 1
ATOM 3057 C CA . VAL A 1 377 ? 18.891 -70.625 -12.672 1 87.25 377 VAL A CA 1
ATOM 3058 C C . VAL A 1 377 ? 20.406 -70.688 -12.422 1 87.25 377 VAL A C 1
ATOM 3060 O O . VAL A 1 377 ? 20.844 -71 -11.32 1 87.25 377 VAL A O 1
ATOM 3063 N N . LYS A 1 378 ? 21.141 -70.375 -13.406 1 88.06 378 LYS A N 1
ATOM 3064 C CA . LYS A 1 378 ? 22.594 -70.312 -13.328 1 88.06 378 LYS A CA 1
ATOM 3065 C C . LYS A 1 378 ? 23.125 -69.125 -14.133 1 88.06 378 LYS A C 1
ATOM 3067 O O . LYS A 1 378 ? 22.75 -68.938 -15.297 1 88.06 378 LYS A O 1
ATOM 3072 N N . GLN A 1 379 ? 23.906 -68.438 -13.484 1 89.44 379 GLN A N 1
ATOM 3073 C CA . GLN A 1 379 ? 24.531 -67.312 -14.195 1 89.44 379 GLN A CA 1
ATOM 3074 C C . GLN A 1 379 ? 25.469 -67.812 -15.305 1 89.44 379 GLN A C 1
ATOM 3076 O O . GLN A 1 379 ? 26.156 -68.812 -15.133 1 89.44 379 GLN A O 1
ATOM 3081 N N . MET A 1 380 ? 25.453 -67.125 -16.344 1 88.5 380 MET A N 1
ATOM 3082 C CA . MET A 1 380 ? 26.406 -67.438 -17.391 1 88.5 380 MET A CA 1
ATOM 3083 C C . MET A 1 380 ? 27.844 -67.312 -16.875 1 88.5 380 MET A C 1
ATOM 3085 O O . MET A 1 380 ? 28.203 -66.312 -16.234 1 88.5 380 MET A O 1
ATOM 3089 N N . ASN A 1 381 ? 28.625 -68.25 -17.172 1 83.62 381 ASN A N 1
ATOM 3090 C CA . ASN A 1 381 ? 29.969 -68.375 -16.609 1 83.62 381 ASN A CA 1
ATOM 3091 C C . ASN A 1 381 ? 30.859 -67.188 -17.047 1 83.62 381 ASN A C 1
ATOM 3093 O O . ASN A 1 381 ? 31.672 -66.688 -16.281 1 83.62 381 ASN A O 1
ATOM 3097 N N . VAL A 1 382 ? 30.578 -66.75 -18.188 1 83.12 382 VAL A N 1
ATOM 3098 C CA . VAL A 1 382 ? 31.484 -65.75 -18.75 1 83.12 382 VAL A CA 1
ATOM 3099 C C . VAL A 1 382 ? 30.938 -64.375 -18.484 1 83.12 382 VAL A C 1
ATOM 3101 O O . VAL A 1 382 ? 31.594 -63.344 -18.812 1 83.12 382 VAL A O 1
ATOM 3104 N N . TYR A 1 383 ? 29.906 -64.312 -17.844 1 88 383 TYR A N 1
ATOM 3105 C CA . TYR A 1 383 ? 29.297 -62.969 -17.672 1 88 383 TYR A CA 1
ATOM 3106 C C . TYR A 1 383 ? 29.938 -62.219 -16.5 1 88 383 TYR A C 1
ATOM 3108 O O . TYR A 1 383 ? 30.125 -62.812 -15.422 1 88 383 TYR A O 1
ATOM 3116 N N . LYS A 1 384 ? 30.266 -60.969 -16.734 1 80.62 384 LYS A N 1
ATOM 3117 C CA . LYS A 1 384 ? 30.625 -59.969 -15.719 1 80.62 384 LYS A CA 1
ATOM 3118 C C . LYS A 1 384 ? 30.031 -58.594 -16.062 1 80.62 384 LYS A C 1
ATOM 3120 O O . LYS A 1 384 ? 30 -58.219 -17.219 1 80.62 384 LYS A O 1
ATOM 3125 N N . ASP A 1 385 ? 29.547 -58.094 -15.031 1 79.25 385 ASP A N 1
ATOM 3126 C CA . ASP A 1 385 ? 29 -56.75 -15.25 1 79.25 385 ASP A CA 1
ATOM 3127 C C . ASP A 1 385 ? 30 -55.844 -15.961 1 79.25 385 ASP A C 1
ATOM 3129 O O . ASP A 1 385 ? 31.172 -55.812 -15.578 1 79.25 385 ASP A O 1
ATOM 3133 N N . PRO A 1 386 ? 29.578 -55.25 -16.984 1 71.12 386 PRO A N 1
ATOM 3134 C CA . PRO A 1 386 ? 30.516 -54.469 -17.797 1 71.12 386 PRO A CA 1
ATOM 3135 C C . PRO A 1 386 ? 31.156 -53.312 -17.031 1 71.12 386 PRO A C 1
ATOM 3137 O O . PRO A 1 386 ? 32.281 -52.938 -17.344 1 71.12 386 PRO A O 1
ATOM 3140 N N . TRP A 1 387 ? 30.516 -52.875 -16.125 1 68.94 387 TRP A N 1
ATOM 3141 C CA . TRP A 1 387 ? 31.016 -51.688 -15.438 1 68.94 387 TRP A CA 1
ATOM 3142 C C . TRP A 1 387 ? 31.766 -52.094 -14.172 1 68.94 387 TRP A C 1
ATOM 3144 O O . TRP A 1 387 ? 32.906 -51.656 -13.953 1 68.94 387 TRP A O 1
ATOM 3154 N N . SER A 1 388 ? 31.172 -52.938 -13.359 1 70.62 388 SER A N 1
ATOM 3155 C CA . SER A 1 388 ? 31.734 -53.25 -12.047 1 70.62 388 SER A CA 1
ATOM 3156 C C . SER A 1 388 ? 32.469 -54.594 -12.062 1 70.62 388 SER A C 1
ATOM 3158 O O . SER A 1 388 ? 33.156 -54.938 -11.094 1 70.62 388 SER A O 1
ATOM 3160 N N . LYS A 1 389 ? 32.375 -55.312 -13.18 1 74.81 389 LYS A N 1
ATOM 3161 C CA . LYS A 1 389 ? 33.031 -56.594 -13.359 1 74.81 389 LYS A CA 1
ATOM 3162 C C . LYS A 1 389 ? 32.625 -57.594 -12.273 1 74.81 389 LYS A C 1
ATOM 3164 O O . LYS A 1 389 ? 33.438 -58.406 -11.82 1 74.81 389 LYS A O 1
ATOM 3169 N N . ARG A 1 390 ? 31.391 -57.406 -11.82 1 77.75 390 ARG A N 1
ATOM 3170 C CA . ARG A 1 390 ? 30.844 -58.281 -10.781 1 77.75 390 ARG A CA 1
ATOM 3171 C C . ARG A 1 390 ? 29.859 -59.281 -11.375 1 77.75 390 ARG A C 1
ATOM 3173 O O . ARG A 1 390 ? 29.453 -59.156 -12.539 1 77.75 390 ARG A O 1
ATOM 3180 N N . ASP A 1 391 ? 29.578 -60.281 -10.5 1 84.25 391 ASP A N 1
ATOM 3181 C CA . ASP A 1 391 ? 28.5 -61.188 -10.852 1 84.25 391 ASP A CA 1
ATOM 3182 C C . ASP A 1 391 ? 27.141 -60.531 -10.727 1 84.25 391 ASP A C 1
ATOM 3184 O O . ASP A 1 391 ? 27.031 -59.406 -10.227 1 84.25 391 ASP A O 1
ATOM 3188 N N . MET A 1 392 ? 26.156 -61.125 -11.188 1 87.06 392 MET A N 1
ATOM 3189 C CA . MET A 1 392 ? 24.797 -60.594 -11.172 1 87.06 392 MET A CA 1
ATOM 3190 C C . MET A 1 392 ? 24.297 -60.406 -9.742 1 87.06 392 MET A C 1
ATOM 3192 O O . MET A 1 392 ? 24.625 -61.219 -8.867 1 87.06 392 MET A O 1
ATOM 3196 N N . THR A 1 393 ? 23.562 -59.438 -9.477 1 85.56 393 THR A N 1
ATOM 3197 C CA . THR A 1 393 ? 22.922 -59.219 -8.188 1 85.56 393 THR A CA 1
ATOM 3198 C C . THR A 1 393 ? 21.594 -59.938 -8.125 1 85.56 393 THR A C 1
ATOM 3200 O O . THR A 1 393 ? 21.016 -60.281 -9.156 1 85.56 393 THR A O 1
ATOM 3203 N N . PHE A 1 394 ? 21.125 -60.156 -6.926 1 85.56 394 PHE A N 1
ATOM 3204 C CA . PHE A 1 394 ? 19.812 -60.781 -6.758 1 85.56 394 PHE A CA 1
ATOM 3205 C C . PHE A 1 394 ? 18.719 -59.906 -7.34 1 85.56 394 PHE A C 1
ATOM 3207 O O . PHE A 1 394 ? 17.703 -60.406 -7.82 1 85.56 394 PHE A O 1
ATOM 3214 N N . GLY A 1 395 ? 19 -58.625 -7.289 1 86.94 395 GLY A N 1
ATOM 3215 C CA . GLY A 1 395 ? 18.062 -57.719 -7.898 1 86.94 395 GLY A CA 1
ATOM 3216 C C . GLY A 1 395 ? 17.938 -57.875 -9.398 1 86.94 395 GLY A C 1
ATOM 3217 O O . GLY A 1 395 ? 16.844 -57.844 -9.945 1 86.94 395 GLY A O 1
ATOM 3218 N N . GLU A 1 396 ? 19.062 -58.094 -10.008 1 89.06 396 GLU A N 1
ATOM 3219 C CA . GLU A 1 396 ? 19.078 -58.312 -11.453 1 89.06 396 GLU A CA 1
ATOM 3220 C C . GLU A 1 396 ? 18.391 -59.625 -11.812 1 89.06 396 GLU A C 1
ATOM 3222 O O . GLU A 1 396 ? 17.703 -59.719 -12.82 1 89.06 396 GLU A O 1
ATOM 3227 N N . ILE A 1 397 ? 18.625 -60.531 -10.992 1 90.69 397 ILE A N 1
ATOM 3228 C CA . ILE A 1 397 ? 18 -61.844 -11.211 1 90.69 397 ILE A CA 1
ATOM 3229 C C . ILE A 1 397 ? 16.484 -61.688 -11.055 1 90.69 397 ILE A C 1
ATOM 3231 O O . ILE A 1 397 ? 15.727 -62.219 -11.875 1 90.69 397 ILE A O 1
ATOM 3235 N N . GLY A 1 398 ? 16.125 -61.062 -10.047 1 91.56 398 GLY A N 1
ATOM 3236 C CA . GLY A 1 398 ? 14.703 -60.812 -9.836 1 91.56 398 GLY A CA 1
ATOM 3237 C C . GLY A 1 398 ? 14.039 -60.125 -11.016 1 91.56 398 GLY A C 1
ATOM 3238 O O . GLY A 1 398 ? 12.93 -60.5 -11.414 1 91.56 398 GLY A O 1
ATOM 3239 N N . CYS A 1 399 ? 14.68 -59.125 -11.523 1 92.94 399 CYS A N 1
ATOM 3240 C CA . CYS A 1 399 ? 14.164 -58.406 -12.68 1 92.94 399 CYS A CA 1
ATOM 3241 C C . CYS A 1 399 ? 14.016 -59.344 -13.875 1 92.94 399 CYS A C 1
ATOM 3243 O O . CYS A 1 399 ? 12.992 -59.312 -14.562 1 92.94 399 CYS A O 1
ATOM 3245 N N . PHE A 1 400 ? 14.992 -60.156 -14.117 1 94.31 400 PHE A N 1
ATOM 3246 C CA . PHE A 1 400 ? 14.938 -61.094 -15.227 1 94.31 400 PHE A CA 1
ATOM 3247 C C . PHE A 1 400 ? 13.773 -62.062 -15.055 1 94.31 400 PHE A C 1
ATOM 3249 O O . PHE A 1 400 ? 13.008 -62.281 -15.992 1 94.31 400 PHE A O 1
ATOM 3256 N N . LEU A 1 401 ? 13.727 -62.562 -13.898 1 94.69 401 LEU A N 1
ATOM 3257 C CA . LEU A 1 401 ? 12.688 -63.562 -13.625 1 94.69 401 LEU A CA 1
ATOM 3258 C C . LEU A 1 401 ? 11.297 -62.938 -13.789 1 94.69 401 LEU A C 1
ATOM 3260 O O . LEU A 1 401 ? 10.367 -63.625 -14.219 1 94.69 401 LEU A O 1
ATOM 3264 N N . SER A 1 402 ? 11.148 -61.75 -13.43 1 95.88 402 SER A N 1
ATOM 3265 C CA . SER A 1 402 ? 9.867 -61.062 -13.609 1 95.88 402 SER A CA 1
ATOM 3266 C C . SER A 1 402 ? 9.461 -61.062 -15.078 1 95.88 402 SER A C 1
ATOM 3268 O O . SER A 1 402 ? 8.328 -61.406 -15.422 1 95.88 402 SER A O 1
ATOM 3270 N N . HIS A 1 403 ? 10.367 -60.625 -15.93 1 96.88 403 HIS A N 1
ATOM 3271 C CA . HIS A 1 403 ? 10.086 -60.656 -17.359 1 96.88 403 HIS A CA 1
ATOM 3272 C C . HIS A 1 403 ? 9.852 -62.062 -17.859 1 96.88 403 HIS A C 1
ATOM 3274 O O . HIS A 1 403 ? 8.914 -62.312 -18.625 1 96.88 403 HIS A O 1
ATOM 3280 N N . TYR A 1 404 ? 10.648 -62.969 -17.406 1 97 404 TYR A N 1
ATOM 3281 C CA . TYR A 1 404 ? 10.57 -64.375 -17.812 1 97 404 TYR A CA 1
ATOM 3282 C C . TYR A 1 404 ? 9.195 -64.938 -17.516 1 97 404 TYR A C 1
ATOM 3284 O O . TYR A 1 404 ? 8.586 -65.625 -18.375 1 97 404 TYR A O 1
ATOM 3292 N N . PHE A 1 405 ? 8.766 -64.75 -16.328 1 96.44 405 PHE A N 1
ATOM 3293 C CA . PHE A 1 405 ? 7.477 -65.312 -15.93 1 96.44 405 PHE A CA 1
ATOM 3294 C C . PHE A 1 405 ? 6.34 -64.688 -16.719 1 96.44 405 PHE A C 1
ATOM 3296 O O . PHE A 1 405 ? 5.312 -65.312 -16.969 1 96.44 405 PHE A O 1
ATOM 3303 N N . ILE A 1 406 ? 6.5 -63.469 -17.125 1 97.56 406 ILE A N 1
ATOM 3304 C CA . ILE A 1 406 ? 5.5 -62.812 -17.969 1 97.56 406 ILE A CA 1
ATOM 3305 C C . ILE A 1 406 ? 5.504 -63.469 -19.359 1 97.56 406 ILE A C 1
ATOM 3307 O O . ILE A 1 406 ? 4.445 -63.688 -19.938 1 97.56 406 ILE A O 1
ATOM 3311 N N . TRP A 1 407 ? 6.738 -63.75 -19.938 1 98.25 407 TRP A N 1
ATOM 3312 C CA . TRP A 1 407 ? 6.809 -64.438 -21.203 1 98.25 407 TRP A CA 1
ATOM 3313 C C . TRP A 1 407 ? 6.082 -65.812 -21.141 1 98.25 407 TRP A C 1
ATOM 3315 O O . TRP A 1 407 ? 5.34 -66.125 -22.047 1 98.25 407 TRP A O 1
ATOM 3325 N N . GLU A 1 408 ? 6.316 -66.438 -20 1 97.69 408 GLU A N 1
ATOM 3326 C CA . GLU A 1 408 ? 5.629 -67.75 -19.797 1 97.69 408 GLU A CA 1
ATOM 3327 C C . GLU A 1 408 ? 4.117 -67.562 -19.781 1 97.69 408 GLU A C 1
ATOM 3329 O O . GLU A 1 408 ? 3.381 -68.312 -20.391 1 97.69 408 GLU A O 1
ATOM 3334 N N . ASP A 1 409 ? 3.73 -66.562 -19.125 1 97.56 409 ASP A N 1
ATOM 3335 C CA . ASP A 1 409 ? 2.301 -66.25 -19.031 1 97.56 409 ASP A CA 1
ATOM 3336 C C . ASP A 1 409 ? 1.709 -65.938 -20.406 1 97.56 409 ASP A C 1
ATOM 3338 O O . ASP A 1 409 ? 0.59 -66.375 -20.703 1 97.56 409 ASP A O 1
ATOM 3342 N N . ILE A 1 410 ? 2.369 -65.25 -21.156 1 98.06 410 ILE A N 1
ATOM 3343 C CA . ILE A 1 410 ? 1.934 -64.875 -22.516 1 98.06 410 ILE A CA 1
ATOM 3344 C C . ILE A 1 410 ? 1.717 -66.188 -23.328 1 98.06 410 ILE A C 1
ATOM 3346 O O . ILE A 1 410 ? 0.675 -66.312 -23.969 1 98.06 410 ILE A O 1
ATOM 3350 N N . VAL A 1 411 ? 2.66 -67.062 -23.312 1 98.06 411 VAL A N 1
ATOM 3351 C CA . VAL A 1 411 ? 2.617 -68.312 -24.094 1 98.06 411 VAL A CA 1
ATOM 3352 C C . VAL A 1 411 ? 1.514 -69.188 -23.562 1 98.06 411 VAL A C 1
ATOM 3354 O O . VAL A 1 411 ? 0.754 -69.812 -24.344 1 98.06 411 VAL A O 1
ATOM 3357 N N . ASN A 1 412 ? 1.445 -69.312 -22.25 1 97.88 412 ASN A N 1
ATOM 3358 C CA . ASN A 1 412 ? 0.449 -70.188 -21.641 1 97.88 412 ASN A CA 1
ATOM 3359 C C . ASN A 1 412 ? -0.971 -69.688 -21.969 1 97.88 412 ASN A C 1
ATOM 3361 O O . ASN A 1 412 ? -1.868 -70.562 -22.125 1 97.88 412 ASN A O 1
ATOM 3365 N N . ASN A 1 413 ? -1.2 -68.438 -22.109 1 97.56 413 ASN A N 1
ATOM 3366 C CA . ASN A 1 413 ? -2.531 -67.875 -22.375 1 97.56 413 ASN A CA 1
ATOM 3367 C C . ASN A 1 413 ? -2.748 -67.625 -23.859 1 97.56 413 ASN A C 1
ATOM 3369 O O . ASN A 1 413 ? -3.863 -67.312 -24.281 1 97.56 413 ASN A O 1
ATOM 3373 N N . GLY A 1 414 ? -1.729 -67.688 -24.594 1 97.69 414 GLY A N 1
ATOM 3374 C CA . GLY A 1 414 ? -1.812 -67.438 -26.031 1 97.69 414 GLY A CA 1
ATOM 3375 C C . GLY A 1 414 ? -2.076 -66 -26.406 1 97.69 414 GLY A C 1
ATOM 3376 O O . GLY A 1 414 ? -2.797 -65.75 -27.375 1 97.69 414 GLY A O 1
ATOM 3377 N N . TYR A 1 415 ? -1.603 -65.062 -25.625 1 98 415 TYR A N 1
ATOM 3378 C CA . TYR A 1 415 ? -1.759 -63.688 -25.969 1 98 415 TYR A CA 1
ATOM 3379 C C . TYR A 1 415 ? -0.953 -63.312 -27.219 1 98 415 TYR A C 1
ATOM 3381 O O . TYR A 1 415 ? 0.261 -63.531 -27.25 1 98 415 TYR A O 1
ATOM 3389 N N . LYS A 1 416 ? -1.542 -62.75 -28.188 1 97.94 416 LYS A N 1
ATOM 3390 C CA . LYS A 1 416 ? -0.886 -62.469 -29.469 1 97.94 416 LYS A CA 1
ATOM 3391 C C . LYS A 1 416 ? 0.009 -61.219 -29.359 1 97.94 416 LYS A C 1
ATOM 3393 O O . LYS A 1 416 ? 1.108 -61.219 -29.922 1 97.94 416 LYS A O 1
ATOM 3398 N N . LYS A 1 417 ? -0.497 -60.156 -28.75 1 98 417 LYS A N 1
ATOM 3399 C CA . LYS A 1 417 ? 0.244 -58.906 -28.531 1 98 417 LYS A CA 1
ATOM 3400 C C . LYS A 1 417 ? 0.119 -58.438 -27.078 1 98 417 LYS A C 1
ATOM 3402 O O . LYS A 1 417 ? -0.986 -58.375 -26.547 1 98 417 LYS A O 1
ATOM 3407 N N . VAL A 1 418 ? 1.236 -58.125 -26.531 1 98.31 418 VAL A N 1
ATOM 3408 C CA . VAL A 1 418 ? 1.261 -57.719 -25.125 1 98.31 418 VAL A CA 1
ATOM 3409 C C . VAL A 1 418 ? 2.123 -56.469 -24.969 1 98.31 418 VAL A C 1
ATOM 3411 O O . VAL A 1 418 ? 3.139 -56.312 -25.641 1 98.31 418 VAL A O 1
ATOM 3414 N N . LEU A 1 419 ? 1.632 -55.531 -24.141 1 98.25 419 LEU A N 1
ATOM 3415 C CA . LEU A 1 419 ? 2.404 -54.375 -23.734 1 98.25 419 LEU A CA 1
ATOM 3416 C C . LEU A 1 419 ? 2.889 -54.5 -22.297 1 98.25 419 LEU A C 1
ATOM 3418 O O . LEU A 1 419 ? 2.127 -54.906 -21.422 1 98.25 419 LEU A O 1
ATOM 3422 N N . LEU A 1 420 ? 4.168 -54.219 -22.078 1 97.94 420 LEU A N 1
ATOM 3423 C CA . LEU A 1 420 ? 4.754 -54.375 -20.766 1 97.94 420 LEU A CA 1
ATOM 3424 C C . LEU A 1 420 ? 5.367 -53.062 -20.266 1 97.94 420 LEU A C 1
ATOM 3426 O O . LEU A 1 420 ? 6.156 -52.438 -20.984 1 97.94 420 LEU A O 1
ATOM 3430 N N . PHE A 1 421 ? 4.988 -52.656 -18.984 1 97 421 PHE A N 1
ATOM 3431 C CA . PHE A 1 421 ? 5.523 -51.469 -18.344 1 97 421 PHE A CA 1
ATOM 3432 C C . PHE A 1 421 ? 6.352 -51.844 -17.125 1 97 421 PHE A C 1
ATOM 3434 O O . PHE A 1 421 ? 5.969 -52.719 -16.344 1 97 421 PHE A O 1
ATOM 3441 N N . GLU A 1 422 ? 7.52 -51.125 -16.969 1 94.56 422 GLU A N 1
ATOM 3442 C CA . GLU A 1 422 ? 8.109 -51.031 -15.633 1 94.56 422 GLU A CA 1
ATOM 3443 C C . GLU A 1 422 ? 7.496 -49.875 -14.852 1 94.56 422 GLU A C 1
ATOM 3445 O O . GLU A 1 422 ? 6.746 -49.062 -15.406 1 94.56 422 GLU A O 1
ATOM 3450 N N . ASP A 1 423 ? 7.797 -49.688 -13.516 1 92.56 423 ASP A N 1
ATOM 3451 C CA . ASP A 1 423 ? 6.988 -48.781 -12.68 1 92.56 423 ASP A CA 1
ATOM 3452 C C . ASP A 1 423 ? 7.68 -47.438 -12.484 1 92.56 423 ASP A C 1
ATOM 3454 O O . ASP A 1 423 ? 7.188 -46.594 -11.734 1 92.56 423 ASP A O 1
ATOM 3458 N N . ASP A 1 424 ? 8.82 -47.188 -13.047 1 90.62 424 ASP A N 1
ATOM 3459 C CA . ASP A 1 424 ? 9.516 -45.938 -12.883 1 90.62 424 ASP A CA 1
ATOM 3460 C C . ASP A 1 424 ? 9.602 -45.188 -14.203 1 90.62 424 ASP A C 1
ATOM 3462 O O . ASP A 1 424 ? 10.68 -44.719 -14.594 1 90.62 424 ASP A O 1
ATOM 3466 N N . ILE A 1 425 ? 8.43 -45 -14.828 1 93.06 425 ILE A N 1
ATOM 3467 C CA . ILE A 1 425 ? 8.438 -44.375 -16.156 1 93.06 425 ILE A CA 1
ATOM 3468 C C . ILE A 1 425 ? 7.602 -43.125 -16.172 1 93.06 425 ILE A C 1
ATOM 3470 O O . ILE A 1 425 ? 6.766 -42.906 -15.281 1 93.06 425 ILE A O 1
ATOM 3474 N N . ARG A 1 426 ? 7.848 -42.281 -17.125 1 93.12 426 ARG A N 1
ATOM 3475 C CA . ARG A 1 426 ? 7.023 -41.125 -17.469 1 93.12 426 ARG A CA 1
ATOM 3476 C C . ARG A 1 426 ? 6.516 -41.219 -18.906 1 93.12 426 ARG A C 1
ATOM 3478 O O . ARG A 1 426 ? 7.238 -41.688 -19.797 1 93.12 426 ARG A O 1
ATOM 3485 N N . PHE A 1 427 ? 5.316 -40.781 -19.109 1 95.25 427 PHE A N 1
ATOM 3486 C CA . PHE A 1 427 ? 4.672 -40.906 -20.406 1 95.25 427 PHE A CA 1
ATOM 3487 C C . PHE A 1 427 ? 4.883 -39.656 -21.25 1 95.25 427 PHE A C 1
ATOM 3489 O O . PHE A 1 427 ? 4.816 -38.531 -20.734 1 95.25 427 PHE A O 1
ATOM 3496 N N . GLU A 1 428 ? 5.188 -39.844 -22.469 1 93.81 428 GLU A N 1
ATOM 3497 C CA . GLU A 1 428 ? 5.18 -38.719 -23.422 1 93.81 428 GLU A CA 1
ATOM 3498 C C . GLU A 1 428 ? 3.752 -38.312 -23.781 1 93.81 428 GLU A C 1
ATOM 3500 O O . GLU A 1 428 ? 2.84 -39.156 -23.734 1 93.81 428 GLU A O 1
ATOM 3505 N N . PRO A 1 429 ? 3.646 -37.125 -24.219 1 92.25 429 PRO A N 1
ATOM 3506 C CA . PRO A 1 429 ? 2.312 -36.656 -24.625 1 92.25 429 PRO A CA 1
ATOM 3507 C C . PRO A 1 429 ? 1.699 -37.531 -25.719 1 92.25 429 PRO A C 1
ATOM 3509 O O . PRO A 1 429 ? 2.416 -38.031 -26.594 1 92.25 429 PRO A O 1
ATOM 3512 N N . TYR A 1 430 ? 0.396 -37.719 -25.641 1 91.81 430 TYR A N 1
ATOM 3513 C CA . TYR A 1 430 ? -0.38 -38.438 -26.656 1 91.81 430 TYR A CA 1
ATOM 3514 C C . TYR A 1 430 ? 0.03 -39.875 -26.719 1 91.81 430 TYR A C 1
ATOM 3516 O O . TYR A 1 430 ? 0.134 -40.469 -27.797 1 91.81 430 TYR A O 1
ATOM 3524 N N . PHE A 1 431 ? 0.292 -40.438 -25.609 1 94.31 431 PHE A N 1
ATOM 3525 C CA . PHE A 1 431 ? 0.79 -41.812 -25.516 1 94.31 431 PHE A CA 1
ATOM 3526 C C . PHE A 1 431 ? -0.155 -42.781 -26.219 1 94.31 431 PHE A C 1
ATOM 3528 O O . PHE A 1 431 ? 0.277 -43.594 -27.047 1 94.31 431 PHE A O 1
ATOM 3535 N N . ARG A 1 432 ? -1.448 -42.75 -25.938 1 93.25 432 ARG A N 1
ATOM 3536 C CA . ARG A 1 432 ? -2.416 -43.688 -26.5 1 93.25 432 ARG A CA 1
ATOM 3537 C C . ARG A 1 432 ? -2.465 -43.594 -28.016 1 93.25 432 ARG A C 1
ATOM 3539 O O . ARG A 1 432 ? -2.473 -44.625 -28.703 1 93.25 432 ARG A O 1
ATOM 3546 N N . GLU A 1 433 ? -2.551 -42.406 -28.438 1 91.88 433 GLU A N 1
ATOM 3547 C CA . GLU A 1 433 ? -2.605 -42.188 -29.875 1 91.88 433 GLU A CA 1
ATOM 3548 C C . GLU A 1 433 ? -1.335 -42.688 -30.562 1 91.88 433 GLU A C 1
ATOM 3550 O O . GLU A 1 433 ? -1.396 -43.281 -31.641 1 91.88 433 GLU A O 1
ATOM 3555 N N . LYS A 1 434 ? -0.282 -42.438 -29.953 1 95.19 434 LYS A N 1
ATOM 3556 C CA . LYS A 1 434 ? 1.004 -42.875 -30.5 1 95.19 434 LYS A CA 1
ATOM 3557 C C . LYS A 1 434 ? 1.107 -44.375 -30.547 1 95.19 434 LYS A C 1
ATOM 3559 O O . LYS A 1 434 ? 1.592 -44.938 -31.531 1 95.19 434 LYS A O 1
ATOM 3564 N N . VAL A 1 435 ? 0.664 -45 -29.547 1 96.25 435 VAL A N 1
ATOM 3565 C CA . VAL A 1 435 ? 0.714 -46.469 -29.469 1 96.25 435 VAL A CA 1
ATOM 3566 C C . VAL A 1 435 ? -0.165 -47.062 -30.562 1 96.25 435 VAL A C 1
ATOM 3568 O O . VAL A 1 435 ? 0.24 -48 -31.234 1 96.25 435 VAL A O 1
ATOM 3571 N N . LYS A 1 436 ? -1.341 -46.531 -30.719 1 94.12 436 LYS A N 1
ATOM 3572 C CA . LYS A 1 436 ? -2.248 -47.031 -31.75 1 94.12 436 LYS A CA 1
ATOM 3573 C C . LYS A 1 436 ? -1.629 -46.875 -33.125 1 94.12 436 LYS A C 1
ATOM 3575 O O . LYS A 1 436 ? -1.712 -47.781 -33.969 1 94.12 436 LYS A O 1
ATOM 3580 N N . HIS A 1 437 ? -1.07 -45.781 -33.312 1 95.31 437 HIS A N 1
ATOM 3581 C CA . HIS A 1 437 ? -0.423 -45.5 -34.594 1 95.31 437 HIS A CA 1
ATOM 3582 C C . HIS A 1 437 ? 0.747 -46.438 -34.812 1 95.31 437 HIS A C 1
ATOM 3584 O O . HIS A 1 437 ? 0.907 -46.969 -35.938 1 95.31 437 HIS A O 1
ATOM 3590 N N . MET A 1 438 ? 1.493 -46.625 -33.844 1 95.62 438 MET A N 1
ATOM 3591 C CA . MET A 1 438 ? 2.662 -47.5 -33.938 1 95.62 438 MET A CA 1
ATOM 3592 C C . MET A 1 438 ? 2.25 -48.938 -34.25 1 95.62 438 MET A C 1
ATOM 3594 O O . MET A 1 438 ? 2.844 -49.594 -35.125 1 95.62 438 MET A O 1
ATOM 3598 N N . ILE A 1 439 ? 1.251 -49.469 -33.625 1 95.12 439 ILE A N 1
ATOM 3599 C CA . ILE A 1 439 ? 0.8 -50.844 -33.812 1 95.12 439 ILE A CA 1
ATOM 3600 C C . ILE A 1 439 ? 0.289 -51.031 -35.219 1 95.12 439 ILE A C 1
ATOM 3602 O O . ILE A 1 439 ? 0.575 -52.031 -35.875 1 95.12 439 ILE A O 1
ATOM 3606 N N . ARG A 1 440 ? -0.411 -50.062 -35.719 1 94.88 440 ARG A N 1
ATOM 3607 C CA . ARG A 1 440 ? -0.923 -50.125 -37.062 1 94.88 440 ARG A CA 1
ATOM 3608 C C . ARG A 1 440 ? 0.217 -50.219 -38.094 1 94.88 440 ARG A C 1
ATOM 3610 O O . ARG A 1 440 ? 0.171 -51.031 -39 1 94.88 440 ARG A O 1
ATOM 3617 N N . GLN A 1 441 ? 1.155 -49.469 -37.875 1 96.12 441 GLN A N 1
ATOM 3618 C CA . GLN A 1 441 ? 2.291 -49.469 -38.781 1 96.12 441 GLN A CA 1
ATOM 3619 C C . GLN A 1 441 ? 3.096 -50.75 -38.688 1 96.12 441 GLN A C 1
ATOM 3621 O O . GLN A 1 441 ? 3.508 -51.312 -39.688 1 96.12 441 GLN A O 1
ATOM 3626 N N . ALA A 1 442 ? 3.287 -51.156 -37.5 1 96.5 442 ALA A N 1
ATOM 3627 C CA . ALA A 1 442 ? 4.086 -52.344 -37.25 1 96.5 442 ALA A CA 1
ATOM 3628 C C . ALA A 1 442 ? 3.43 -53.594 -37.875 1 96.5 442 ALA A C 1
ATOM 3630 O O . ALA A 1 442 ? 4.102 -54.406 -38.5 1 96.5 442 ALA A O 1
ATOM 3631 N N . ASP A 1 443 ? 2.17 -53.688 -37.75 1 94.62 443 ASP A N 1
ATOM 3632 C CA . ASP A 1 443 ? 1.437 -54.844 -38.25 1 94.62 443 ASP A CA 1
ATOM 3633 C C . ASP A 1 443 ? 1.413 -54.875 -39.781 1 94.62 443 ASP A C 1
ATOM 3635 O O . ASP A 1 443 ? 1.363 -55.938 -40.406 1 94.62 443 ASP A O 1
ATOM 3639 N N . ARG A 1 444 ? 1.467 -53.719 -40.281 1 95.31 444 ARG A N 1
ATOM 3640 C CA . ARG A 1 444 ? 1.385 -53.594 -41.75 1 95.31 444 ARG A CA 1
ATOM 3641 C C . ARG A 1 444 ? 2.754 -53.781 -42.375 1 95.31 444 ARG A C 1
ATOM 3643 O O . ARG A 1 444 ? 2.865 -54.406 -43.438 1 95.31 444 ARG A O 1
ATOM 3650 N N . LEU A 1 445 ? 3.752 -53.375 -41.719 1 94.5 445 LEU A N 1
ATOM 3651 C CA . LEU A 1 445 ? 5.035 -53.25 -42.406 1 94.5 445 LEU A CA 1
ATOM 3652 C C . LEU A 1 445 ? 6.008 -54.344 -41.969 1 94.5 445 LEU A C 1
ATOM 3654 O O . LEU A 1 445 ? 6.98 -54.625 -42.656 1 94.5 445 LEU A O 1
ATOM 3658 N N . LEU A 1 446 ? 5.699 -54.938 -40.844 1 94.88 446 LEU A N 1
ATOM 3659 C CA . LEU A 1 446 ? 6.773 -55.75 -40.281 1 94.88 446 LEU A CA 1
ATOM 3660 C C . LEU A 1 446 ? 6.242 -57.062 -39.75 1 94.88 446 LEU A C 1
ATOM 3662 O O . LEU A 1 446 ? 5.055 -57.188 -39.406 1 94.88 446 LEU A O 1
ATOM 3666 N N . LYS A 1 447 ? 7.145 -58.031 -39.812 1 95.81 447 LYS A N 1
ATOM 3667 C CA . LYS A 1 447 ? 7.027 -59.188 -38.906 1 95.81 447 LYS A CA 1
ATOM 3668 C C . LYS A 1 447 ? 7.812 -58.969 -37.625 1 95.81 447 LYS A C 1
ATOM 3670 O O . LYS A 1 447 ? 8.938 -59.469 -37.469 1 95.81 447 LYS A O 1
ATOM 3675 N N . TRP A 1 448 ? 7.18 -58.312 -36.719 1 97.44 448 TRP A N 1
ATOM 3676 C CA . TRP A 1 448 ? 7.887 -57.906 -35.531 1 97.44 448 TRP A CA 1
ATOM 3677 C C . TRP A 1 448 ? 7.629 -58.875 -34.375 1 97.44 448 TRP A C 1
ATOM 3679 O O . TRP A 1 448 ? 6.578 -59.5 -34.312 1 97.44 448 TRP A O 1
ATOM 3689 N N . ASP A 1 449 ? 8.664 -58.969 -33.469 1 98.31 449 ASP A N 1
ATOM 3690 C CA . ASP A 1 449 ? 8.562 -59.75 -32.25 1 98.31 449 ASP A CA 1
ATOM 3691 C C . ASP A 1 449 ? 8.555 -58.875 -31.016 1 98.31 449 ASP A C 1
ATOM 3693 O O . ASP A 1 449 ? 7.879 -59.156 -30.031 1 98.31 449 ASP A O 1
ATOM 3697 N N . LEU A 1 450 ? 9.297 -57.781 -31.094 1 98.19 450 LEU A N 1
ATOM 3698 C CA . LEU A 1 450 ? 9.469 -56.906 -29.953 1 98.19 450 LEU A CA 1
ATOM 3699 C C . LEU A 1 450 ? 9.672 -55.469 -30.438 1 98.19 450 LEU A C 1
ATOM 3701 O O . LEU A 1 450 ? 10.398 -55.219 -31.391 1 98.19 450 LEU A O 1
ATOM 3705 N N . ILE A 1 451 ? 8.992 -54.531 -29.812 1 98.12 451 ILE A N 1
ATOM 3706 C CA . ILE A 1 451 ? 9.156 -53.094 -30.109 1 98.12 451 ILE A CA 1
ATOM 3707 C C . ILE A 1 451 ? 9.383 -52.312 -28.812 1 98.12 451 ILE A C 1
ATOM 3709 O O . ILE A 1 451 ? 8.508 -52.281 -27.938 1 98.12 451 ILE A O 1
ATOM 3713 N N . TYR A 1 452 ? 10.547 -51.688 -28.75 1 97.5 452 TYR A N 1
ATOM 3714 C CA . TYR A 1 452 ? 10.828 -50.812 -27.609 1 97.5 452 TYR A CA 1
ATOM 3715 C C . TYR A 1 452 ? 10.008 -49.531 -27.656 1 97.5 452 TYR A C 1
ATOM 3717 O O . TYR A 1 452 ? 9.977 -48.875 -28.688 1 97.5 452 TYR A O 1
ATOM 3725 N N . LEU A 1 453 ? 9.375 -49.156 -26.562 1 97.19 453 LEU A N 1
ATOM 3726 C CA . LEU A 1 453 ? 8.727 -47.875 -26.422 1 97.19 453 LEU A CA 1
ATOM 3727 C C . LEU A 1 453 ? 9.508 -46.969 -25.469 1 97.19 453 LEU A C 1
ATOM 3729 O O . LEU A 1 453 ? 9.336 -45.75 -25.484 1 97.19 453 LEU A O 1
ATOM 3733 N N . GLY A 1 454 ? 10.234 -47.531 -24.578 1 95.31 454 GLY A N 1
ATOM 3734 C CA . GLY A 1 454 ? 11.141 -46.875 -23.672 1 95.31 454 GLY A CA 1
ATOM 3735 C C . GLY A 1 454 ? 12.414 -47.656 -23.406 1 95.31 454 GLY A C 1
ATOM 3736 O O . GLY A 1 454 ? 12.359 -48.812 -23.016 1 95.31 454 GLY A O 1
ATOM 3737 N N . ARG A 1 455 ? 13.5 -47 -23.609 1 92.94 455 ARG A N 1
ATOM 3738 C CA . ARG A 1 455 ? 14.797 -47.656 -23.484 1 92.94 455 ARG A CA 1
ATOM 3739 C C . ARG A 1 455 ? 15.922 -46.625 -23.375 1 92.94 455 ARG A C 1
ATOM 3741 O O . ARG A 1 455 ? 15.672 -45.406 -23.469 1 92.94 455 ARG A O 1
ATOM 3748 N N . LYS A 1 456 ? 17.094 -47.125 -23.094 1 89.12 456 LYS A N 1
ATOM 3749 C CA . LYS A 1 456 ? 18.312 -46.344 -23.266 1 89.12 456 LYS A CA 1
ATOM 3750 C C . LYS A 1 456 ? 19.266 -46.969 -24.266 1 89.12 456 LYS A C 1
ATOM 3752 O O . LYS A 1 456 ? 19.531 -48.188 -24.172 1 89.12 456 LYS A O 1
ATOM 3757 N N . LYS A 1 457 ? 19.625 -46.219 -25.141 1 84.44 457 LYS A N 1
ATOM 3758 C CA . LYS A 1 457 ? 20.578 -46.719 -26.141 1 84.44 457 LYS A CA 1
ATOM 3759 C C . LYS A 1 457 ? 21.906 -45.969 -26.047 1 84.44 457 LYS A C 1
ATOM 3761 O O . LYS A 1 457 ? 22.016 -44.969 -25.312 1 84.44 457 LYS A O 1
ATOM 3766 N N . LEU A 1 458 ? 22.844 -46.531 -26.766 1 76.06 458 LEU A N 1
ATOM 3767 C CA . LEU A 1 458 ? 24.125 -45.844 -26.812 1 76.06 458 LEU A CA 1
ATOM 3768 C C . LEU A 1 458 ? 24.062 -44.625 -27.719 1 76.06 458 LEU A C 1
ATOM 3770 O O . LEU A 1 458 ? 23.328 -44.625 -28.719 1 76.06 458 LEU A O 1
ATOM 3774 N N . LYS A 1 459 ? 24.797 -43.531 -27.422 1 72 459 LYS A N 1
ATOM 3775 C CA . LYS A 1 459 ? 24.797 -42.25 -28.125 1 72 459 LYS A CA 1
ATOM 3776 C C . LYS A 1 459 ? 25.109 -42.469 -29.609 1 72 459 LYS A C 1
ATOM 3778 O O . LYS A 1 459 ? 24.5 -41.812 -30.453 1 72 459 LYS A O 1
ATOM 3783 N N . ASN A 1 460 ? 25.906 -43.375 -30 1 71.75 460 ASN A N 1
ATOM 3784 C CA . ASN A 1 460 ? 26.375 -43.5 -31.375 1 71.75 460 ASN A CA 1
ATOM 3785 C C . ASN A 1 460 ? 25.734 -44.688 -32.094 1 71.75 460 ASN A C 1
ATOM 3787 O O . ASN A 1 460 ? 26.234 -45.156 -33.094 1 71.75 460 ASN A O 1
ATOM 3791 N N . SER A 1 461 ? 24.516 -44.906 -31.703 1 75.75 461 SER A N 1
ATOM 3792 C CA . SER A 1 461 ? 23.875 -46.094 -32.312 1 75.75 461 SER A CA 1
ATOM 3793 C C . SER A 1 461 ? 23.281 -45.75 -33.688 1 75.75 461 SER A C 1
ATOM 3795 O O . SER A 1 461 ? 22.734 -44.656 -33.875 1 75.75 461 SER A O 1
ATOM 3797 N N . ASP A 1 462 ? 23.562 -46.531 -34.594 1 80.75 462 ASP A N 1
ATOM 3798 C CA . ASP A 1 462 ? 22.984 -46.406 -35.906 1 80.75 462 ASP A CA 1
ATOM 3799 C C . ASP A 1 462 ? 21.672 -47.188 -36.031 1 80.75 462 ASP A C 1
ATOM 3801 O O . ASP A 1 462 ? 21.656 -48.406 -36.031 1 80.75 462 ASP A O 1
ATOM 3805 N N . GLU A 1 463 ? 20.562 -46.531 -36.062 1 92.31 463 GLU A N 1
ATOM 3806 C CA . GLU A 1 463 ? 19.234 -47.125 -36.125 1 92.31 463 GLU A CA 1
ATOM 3807 C C . GLU A 1 463 ? 18.453 -46.594 -37.312 1 92.31 463 GLU A C 1
ATOM 3809 O O . GLU A 1 463 ? 17.688 -45.625 -37.188 1 92.31 463 GLU A O 1
ATOM 3814 N N . PRO A 1 464 ? 18.625 -47.25 -38.438 1 93.38 464 PRO A N 1
ATOM 3815 C CA . PRO A 1 464 ? 17.938 -46.781 -39.625 1 93.38 464 PRO A CA 1
ATOM 3816 C C . PRO A 1 464 ? 16.422 -46.875 -39.531 1 93.38 464 PRO A C 1
ATOM 3818 O O . PRO A 1 464 ? 15.914 -47.812 -38.875 1 93.38 464 PRO A O 1
ATOM 3821 N N . TRP A 1 465 ? 15.711 -46.125 -40.219 1 95.12 465 TRP A N 1
ATOM 3822 C CA . TRP A 1 465 ? 14.25 -46.125 -40.25 1 95.12 465 TRP A CA 1
ATOM 3823 C C . TRP A 1 465 ? 13.711 -47.344 -40.969 1 95.12 465 TRP A C 1
ATOM 3825 O O . TRP A 1 465 ? 14.305 -47.812 -41.969 1 95.12 465 TRP A O 1
ATOM 3835 N N . VAL A 1 466 ? 12.602 -47.844 -40.469 1 95.5 466 VAL A N 1
ATOM 3836 C CA . VAL A 1 466 ? 11.852 -48.844 -41.25 1 95.5 466 VAL A CA 1
ATOM 3837 C C . VAL A 1 466 ? 11.242 -48.188 -42.469 1 95.5 466 VAL A C 1
ATOM 3839 O O . VAL A 1 466 ? 10.656 -47.125 -42.406 1 95.5 466 VAL A O 1
ATOM 3842 N N . GLU A 1 467 ? 11.406 -48.875 -43.531 1 94.19 467 GLU A N 1
ATOM 3843 C CA . GLU A 1 467 ? 10.883 -48.344 -44.781 1 94.19 467 GLU A CA 1
ATOM 3844 C C . GLU A 1 467 ? 9.391 -48.062 -44.656 1 94.19 467 GLU A C 1
ATOM 3846 O O . GLU A 1 467 ? 8.625 -48.906 -44.188 1 94.19 467 GLU A O 1
ATOM 3851 N N . ASP A 1 468 ? 8.992 -46.844 -44.969 1 94 468 ASP A N 1
ATOM 3852 C CA . ASP A 1 468 ? 7.602 -46.406 -45.062 1 94 468 ASP A CA 1
ATOM 3853 C C . ASP A 1 468 ? 7.031 -46.156 -43.656 1 94 468 ASP A C 1
ATOM 3855 O O . ASP A 1 468 ? 5.812 -46.062 -43.5 1 94 468 ASP A O 1
ATOM 3859 N N . SER A 1 469 ? 7.906 -46.125 -42.688 1 94.75 469 SER A N 1
ATOM 3860 C CA . SER A 1 469 ? 7.438 -45.812 -41.344 1 94.75 469 SER A CA 1
ATOM 3861 C C . SER A 1 469 ? 7.898 -44.438 -40.906 1 94.75 469 SER A C 1
ATOM 3863 O O . SER A 1 469 ? 8.977 -43.969 -41.281 1 94.75 469 SER A O 1
ATOM 3865 N N . ASP A 1 470 ? 7.074 -43.812 -40.094 1 94.81 470 ASP A N 1
ATOM 3866 C CA . ASP A 1 470 ? 7.445 -42.531 -39.531 1 94.81 470 ASP A CA 1
ATOM 3867 C C . ASP A 1 470 ? 7.668 -42.625 -38.031 1 94.81 470 ASP A C 1
ATOM 3869 O O . ASP A 1 470 ? 7.828 -41.625 -37.344 1 94.81 470 ASP A O 1
ATOM 3873 N N . THR A 1 471 ? 7.656 -43.844 -37.469 1 95.25 471 THR A N 1
ATOM 3874 C CA . THR A 1 471 ? 7.785 -43.938 -36 1 95.25 471 THR A CA 1
ATOM 3875 C C . THR A 1 471 ? 8.703 -45.094 -35.625 1 95.25 471 THR A C 1
ATOM 3877 O O . THR A 1 471 ? 9.195 -45.156 -34.5 1 95.25 471 THR A O 1
ATOM 3880 N N . LEU A 1 472 ? 9 -46 -36.562 1 96.88 472 LEU A N 1
ATOM 3881 C CA . LEU A 1 472 ? 9.711 -47.25 -36.219 1 96.88 472 LEU A CA 1
ATOM 3882 C C . LEU A 1 472 ? 11.117 -47.25 -36.812 1 96.88 472 LEU A C 1
ATOM 3884 O O . LEU A 1 472 ? 11.336 -46.781 -37.938 1 96.88 472 LEU A O 1
ATOM 3888 N N . VAL A 1 473 ? 12.008 -47.781 -36.031 1 96.38 473 VAL A N 1
ATOM 3889 C CA . VAL A 1 473 ? 13.398 -47.938 -36.438 1 96.38 473 VAL A CA 1
ATOM 3890 C C . VAL A 1 473 ? 13.883 -49.344 -36.156 1 96.38 473 VAL A C 1
ATOM 3892 O O . VAL A 1 473 ? 13.312 -50.031 -35.312 1 96.38 473 VAL A O 1
ATOM 3895 N N . HIS A 1 474 ? 14.922 -49.75 -36.875 1 95.44 474 HIS A N 1
ATOM 3896 C CA . HIS A 1 474 ? 15.633 -50.969 -36.531 1 95.44 474 HIS A CA 1
ATOM 3897 C C . HIS A 1 474 ? 16.516 -50.781 -35.312 1 95.44 474 HIS A C 1
ATOM 3899 O O . HIS A 1 474 ? 17.344 -49.875 -35.281 1 95.44 474 HIS A O 1
ATOM 3905 N N . VAL A 1 475 ? 16.344 -51.625 -34.375 1 94.5 475 VAL A N 1
ATOM 3906 C CA . VAL A 1 475 ? 16.969 -51.406 -33.094 1 94.5 475 VAL A CA 1
ATOM 3907 C C . VAL A 1 475 ? 18.438 -51.781 -33.156 1 94.5 475 VAL A C 1
ATOM 3909 O O . VAL A 1 475 ? 18.844 -52.625 -33.938 1 94.5 475 VAL A O 1
ATOM 3912 N N . ASP A 1 476 ? 19.188 -51.062 -32.406 1 93.38 476 ASP A N 1
ATOM 3913 C CA . ASP A 1 476 ? 20.562 -51.438 -32.062 1 93.38 476 ASP A CA 1
ATOM 3914 C C . ASP A 1 476 ? 20.672 -51.781 -30.594 1 93.38 476 ASP A C 1
ATOM 3916 O O . ASP A 1 476 ? 19.672 -52.031 -29.922 1 93.38 476 ASP A O 1
ATOM 3920 N N . TYR A 1 477 ? 21.828 -51.812 -30.078 1 92.44 477 TYR A N 1
ATOM 3921 C CA . TYR A 1 477 ? 22.078 -52.25 -28.703 1 92.44 477 TYR A CA 1
ATOM 3922 C C . TYR A 1 477 ? 21.375 -51.312 -27.719 1 92.44 477 TYR A C 1
ATOM 3924 O O . TYR A 1 477 ? 21.391 -50.094 -27.875 1 92.44 477 TYR A O 1
ATOM 3932 N N . SER A 1 478 ? 20.609 -51.875 -26.797 1 90.94 478 SER A N 1
ATOM 3933 C CA . SER A 1 478 ? 19.938 -51.188 -25.703 1 90.94 478 SER A CA 1
ATOM 3934 C C . SER A 1 478 ? 20.422 -51.719 -24.344 1 90.94 478 SER A C 1
ATOM 3936 O O . SER A 1 478 ? 20.5 -52.906 -24.125 1 90.94 478 SER A O 1
ATOM 3938 N N . TYR A 1 479 ? 20.719 -50.781 -23.391 1 86.38 479 TYR A N 1
ATOM 3939 C CA . TYR A 1 479 ? 21.25 -51.25 -22.125 1 86.38 479 TYR A CA 1
ATOM 3940 C C . TYR A 1 479 ? 20.266 -51 -20.984 1 86.38 479 TYR A C 1
ATOM 3942 O O . TYR A 1 479 ? 20.562 -51.281 -19.828 1 86.38 479 TYR A O 1
ATOM 3950 N N . TRP A 1 480 ? 19.141 -50.375 -21.203 1 87.56 480 TRP A N 1
ATOM 3951 C CA . TRP A 1 480 ? 18.094 -50.125 -20.234 1 87.56 480 TRP A CA 1
ATOM 3952 C C . TRP A 1 480 ? 16.703 -50.281 -20.859 1 87.56 480 TRP A C 1
ATOM 3954 O O . TRP A 1 480 ? 16.422 -49.688 -21.891 1 87.56 480 TRP A O 1
ATOM 3964 N N . THR A 1 481 ? 15.875 -51.125 -20.266 1 90.88 481 THR A N 1
ATOM 3965 C CA . THR A 1 481 ? 14.539 -51.375 -20.781 1 90.88 481 THR A CA 1
ATOM 3966 C C . THR A 1 481 ? 13.477 -50.844 -19.812 1 90.88 481 THR A C 1
ATOM 3968 O O . THR A 1 481 ? 13.5 -51.156 -18.625 1 90.88 481 THR A O 1
ATOM 3971 N N . LEU A 1 482 ? 12.562 -50.094 -20.344 1 93.81 482 LEU A N 1
ATOM 3972 C CA . LEU A 1 482 ? 11.508 -49.469 -19.547 1 93.81 482 LEU A CA 1
ATOM 3973 C C . LEU A 1 482 ? 10.133 -50 -19.953 1 93.81 482 LEU A C 1
ATOM 3975 O O . LEU A 1 482 ? 9.281 -50.25 -19.094 1 93.81 482 LEU A O 1
ATOM 3979 N N . CYS A 1 483 ? 9.977 -50.125 -21.188 1 96.69 483 CYS A N 1
ATOM 3980 C CA . CYS A 1 483 ? 8.688 -50.5 -21.766 1 96.69 483 CYS A CA 1
ATOM 3981 C C . CYS A 1 483 ? 8.844 -51.062 -23.156 1 96.69 483 CYS A C 1
ATOM 3983 O O . CYS A 1 483 ? 9.609 -50.531 -23.969 1 96.69 483 CYS A O 1
ATOM 3985 N N . TYR A 1 484 ? 8.141 -52.188 -23.406 1 97.94 484 TYR A N 1
ATOM 3986 C CA . TYR A 1 484 ? 8.172 -52.719 -24.766 1 97.94 484 TYR A CA 1
ATOM 3987 C C . TYR A 1 484 ? 6.898 -53.531 -25.062 1 97.94 484 TYR A C 1
ATOM 3989 O O . TYR A 1 484 ? 6.211 -53.969 -24.141 1 97.94 484 TYR A O 1
ATOM 3997 N N . ALA A 1 485 ? 6.582 -53.594 -26.328 1 98.19 485 ALA A N 1
ATOM 3998 C CA . ALA A 1 485 ? 5.551 -54.5 -26.844 1 98.19 485 ALA A CA 1
ATOM 3999 C C . ALA A 1 485 ? 6.156 -55.812 -27.328 1 98.19 485 ALA A C 1
ATOM 4001 O O . ALA A 1 485 ? 7.258 -55.812 -27.875 1 98.19 485 ALA A O 1
ATOM 4002 N N . ILE A 1 486 ? 5.414 -56.906 -27.141 1 98.5 486 ILE A N 1
ATOM 4003 C CA . ILE A 1 486 ? 5.941 -58.219 -27.531 1 98.5 486 ILE A CA 1
ATOM 4004 C C . ILE A 1 486 ? 4.816 -59.094 -28.094 1 98.5 486 ILE A C 1
ATOM 4006 O O . ILE A 1 486 ? 3.668 -58.969 -27.656 1 98.5 486 ILE A O 1
ATOM 4010 N N . THR A 1 487 ? 5.137 -59.906 -29.047 1 98.38 487 THR A N 1
ATOM 4011 C CA . THR A 1 487 ? 4.176 -60.844 -29.641 1 98.38 487 THR A CA 1
ATOM 4012 C C . THR A 1 487 ? 4.305 -62.219 -29.016 1 98.38 487 THR A C 1
ATOM 4014 O O . THR A 1 487 ? 5.281 -62.5 -28.312 1 98.38 487 THR A O 1
ATOM 4017 N N . LEU A 1 488 ? 3.301 -63 -29.266 1 98.38 488 LEU A N 1
ATOM 4018 C CA . LEU A 1 488 ? 3.359 -64.375 -28.828 1 98.38 488 LEU A CA 1
ATOM 4019 C C . LEU A 1 488 ? 4.613 -65.062 -29.375 1 98.38 488 LEU A C 1
ATOM 4021 O O . LEU A 1 488 ? 5.316 -65.75 -28.625 1 98.38 488 LEU A O 1
ATOM 4025 N N . GLU A 1 489 ? 4.898 -64.938 -30.625 1 98.25 489 GLU A N 1
ATOM 4026 C CA . GLU A 1 489 ? 6.086 -65.5 -31.25 1 98.25 489 GLU A CA 1
ATOM 4027 C C . GLU A 1 489 ? 7.363 -65 -30.594 1 98.25 489 GLU A C 1
ATOM 4029 O O . GLU A 1 489 ? 8.312 -65.75 -30.406 1 98.25 489 GLU A O 1
ATOM 4034 N N . GLY A 1 490 ? 7.359 -63.719 -30.344 1 98.44 490 GLY A N 1
ATOM 4035 C CA . GLY A 1 490 ? 8.516 -63.156 -29.656 1 98.44 490 GLY A CA 1
ATOM 4036 C C . GLY A 1 490 ? 8.758 -63.781 -28.297 1 98.44 490 GLY A C 1
ATOM 4037 O O . GLY A 1 490 ? 9.898 -64.125 -27.953 1 98.44 490 GLY A O 1
ATOM 4038 N N . ALA A 1 491 ? 7.738 -63.938 -27.516 1 98.5 491 ALA A N 1
ATOM 4039 C CA . ALA A 1 491 ? 7.844 -64.562 -26.203 1 98.5 491 ALA A CA 1
ATOM 4040 C C . ALA A 1 491 ? 8.359 -66 -26.328 1 98.5 491 ALA A C 1
ATOM 4042 O O . ALA A 1 491 ? 9.203 -66.438 -25.531 1 98.5 491 ALA A O 1
ATOM 4043 N N . LYS A 1 492 ? 7.891 -66.688 -27.281 1 98.31 492 LYS A N 1
ATOM 4044 C CA . LYS A 1 492 ? 8.344 -68.062 -27.516 1 98.31 492 LYS A CA 1
ATOM 4045 C C . LYS A 1 492 ? 9.836 -68.125 -27.844 1 98.31 492 LYS A C 1
ATOM 4047 O O . LYS A 1 492 ? 10.57 -68.938 -27.312 1 98.31 492 LYS A O 1
ATOM 4052 N N . LYS A 1 493 ? 10.211 -67.25 -28.703 1 98.31 493 LYS A N 1
ATOM 4053 C CA . LYS A 1 493 ? 11.617 -67.188 -29.109 1 98.31 493 LYS A CA 1
ATOM 4054 C C . LYS A 1 493 ? 12.516 -66.875 -27.906 1 98.31 493 LYS A C 1
ATOM 4056 O O . LYS A 1 493 ? 13.609 -67.438 -27.797 1 98.31 493 LYS A O 1
ATOM 4061 N N . LEU A 1 494 ? 12.062 -66.062 -27.062 1 98.06 494 LEU A N 1
ATOM 4062 C CA . LEU A 1 494 ? 12.844 -65.688 -25.875 1 98.06 494 LEU A CA 1
ATOM 4063 C C . LEU A 1 494 ? 12.938 -66.875 -24.938 1 98.06 494 LEU A C 1
ATOM 4065 O O . LEU A 1 494 ? 13.992 -67.125 -24.344 1 98.06 494 LEU A O 1
ATOM 4069 N N . LEU A 1 495 ? 11.844 -67.625 -24.766 1 97 495 LEU A N 1
ATOM 4070 C CA . LEU A 1 495 ? 11.828 -68.812 -23.891 1 97 495 LEU A CA 1
ATOM 4071 C C . LEU A 1 495 ? 12.641 -69.938 -24.5 1 97 495 LEU A C 1
ATOM 4073 O O . LEU A 1 495 ? 13.32 -70.688 -23.781 1 97 495 LEU A O 1
ATOM 4077 N N . ASP A 1 496 ? 12.578 -70.062 -25.781 1 96.69 496 ASP A N 1
ATOM 4078 C CA . ASP A 1 496 ? 13.273 -71.125 -26.484 1 96.69 496 ASP A CA 1
ATOM 4079 C C . ASP A 1 496 ? 14.789 -70.938 -26.344 1 96.69 496 ASP A C 1
ATOM 4081 O O . ASP A 1 496 ? 15.523 -71.938 -26.5 1 96.69 496 ASP A O 1
ATOM 4085 N N . GLY A 1 497 ? 15.195 -69.812 -26.031 1 95 497 GLY A N 1
ATOM 4086 C CA . GLY A 1 497 ? 16.609 -69.625 -25.781 1 95 497 GLY A CA 1
ATOM 4087 C C . GLY A 1 497 ? 17.109 -70.25 -24.5 1 95 497 GLY A C 1
ATOM 4088 O O . GLY A 1 497 ? 18.312 -70.375 -24.297 1 95 497 GLY A O 1
ATOM 4089 N N . GLN A 1 498 ? 16.297 -70.688 -23.656 1 93.69 498 GLN A N 1
ATOM 4090 C CA . GLN A 1 498 ? 16.594 -71.312 -22.375 1 93.69 498 GLN A CA 1
ATOM 4091 C C . GLN A 1 498 ? 17.547 -70.438 -21.547 1 93.69 498 GLN A C 1
ATOM 4093 O O . GLN A 1 498 ? 18.609 -70.938 -21.125 1 93.69 498 GLN A O 1
ATOM 4098 N N . PRO A 1 499 ? 17.062 -69.312 -21.281 1 94.38 499 PRO A N 1
ATOM 4099 C CA . PRO A 1 499 ? 17.984 -68.312 -20.656 1 94.38 499 PRO A CA 1
ATOM 4100 C C . PRO A 1 499 ? 18.281 -68.625 -19.203 1 94.38 499 PRO A C 1
ATOM 4102 O O . PRO A 1 499 ? 19.266 -68.188 -18.641 1 94.38 499 PRO A O 1
ATOM 4105 N N . LEU A 1 500 ? 17.547 -69.438 -18.484 1 93.69 500 LEU A N 1
ATOM 4106 C CA . LEU A 1 500 ? 17.703 -69.625 -17.062 1 93.69 500 LEU A CA 1
ATOM 4107 C C . LEU A 1 500 ? 19.031 -70.375 -16.766 1 93.69 500 LEU A C 1
ATOM 4109 O O . LEU A 1 500 ? 19.625 -70.125 -15.711 1 93.69 500 LEU A O 1
ATOM 4113 N N . GLY A 1 501 ? 19.469 -71.188 -17.688 1 91.56 501 GLY A N 1
ATOM 4114 C CA . GLY A 1 501 ? 20.703 -71.875 -17.469 1 91.56 501 GLY A CA 1
ATOM 4115 C C . GLY A 1 501 ? 21.938 -71.062 -17.844 1 91.56 501 GLY A C 1
ATOM 4116 O O . GLY A 1 501 ? 23.062 -71.5 -17.578 1 91.56 501 GLY A O 1
ATOM 4117 N N . GLN A 1 502 ? 21.75 -70 -18.469 1 91.75 502 GLN A N 1
ATOM 4118 C CA . GLN A 1 502 ? 22.781 -69 -18.859 1 91.75 502 GLN A CA 1
ATOM 4119 C C . GLN A 1 502 ? 22.328 -67.562 -18.641 1 91.75 502 GLN A C 1
ATOM 4121 O O . GLN A 1 502 ? 22.312 -66.812 -19.578 1 91.75 502 GLN A O 1
ATOM 4126 N N . LEU A 1 503 ? 22.188 -67.312 -17.406 1 92.81 503 LEU A N 1
ATOM 4127 C CA . LEU A 1 503 ? 21.422 -66.125 -17.078 1 92.81 503 LEU A CA 1
ATOM 4128 C C . LEU A 1 503 ? 22.297 -64.875 -17.188 1 92.81 503 LEU A C 1
ATOM 4130 O O . LEU A 1 503 ? 23.438 -64.875 -16.719 1 92.81 503 LEU A O 1
ATOM 4134 N N . VAL A 1 504 ? 21.828 -63.875 -17.812 1 92.75 504 VAL A N 1
ATOM 4135 C CA . VAL A 1 504 ? 22.344 -62.5 -17.875 1 92.75 504 VAL A CA 1
ATOM 4136 C C . VAL A 1 504 ? 21.219 -61.5 -17.609 1 92.75 504 VAL A C 1
ATOM 4138 O O . VAL A 1 504 ? 20.047 -61.875 -17.656 1 92.75 504 VAL A O 1
ATOM 4141 N N . PRO A 1 505 ? 21.562 -60.344 -17.25 1 92.19 505 PRO A N 1
ATOM 4142 C CA . PRO A 1 505 ? 20.484 -59.375 -17.047 1 92.19 505 PRO A CA 1
ATOM 4143 C C . PRO A 1 505 ? 19.578 -59.25 -18.281 1 92.19 505 PRO A C 1
ATOM 4145 O O . PRO A 1 505 ? 20.047 -59.406 -19.406 1 92.19 505 PRO A O 1
ATOM 4148 N N . VAL A 1 506 ? 18.312 -58.938 -18.016 1 94.12 506 VAL A N 1
ATOM 4149 C CA . VAL A 1 506 ? 17.328 -58.906 -19.094 1 94.12 506 VAL A CA 1
ATOM 4150 C C . VAL A 1 506 ? 17.75 -57.906 -20.156 1 94.12 506 VAL A C 1
ATOM 4152 O O . VAL A 1 506 ? 17.516 -58.094 -21.344 1 94.12 506 VAL A O 1
ATOM 4155 N N . ASP A 1 507 ? 18.359 -56.781 -19.766 1 92.25 507 ASP A N 1
ATOM 4156 C CA . ASP A 1 507 ? 18.781 -55.719 -20.672 1 92.25 507 ASP A CA 1
ATOM 4157 C C . ASP A 1 507 ? 19.906 -56.188 -21.578 1 92.25 507 ASP A C 1
ATOM 4159 O O . ASP A 1 507 ? 20.172 -55.562 -22.625 1 92.25 507 ASP A O 1
ATOM 4163 N N . GLU A 1 508 ? 20.516 -57.219 -21.172 1 92.31 508 GLU A N 1
ATOM 4164 C CA . GLU A 1 508 ? 21.562 -57.812 -21.984 1 92.31 508 GLU A CA 1
ATOM 4165 C C . GLU A 1 508 ? 21.031 -58.969 -22.828 1 92.31 508 GLU A C 1
ATOM 4167 O O . GLU A 1 508 ? 21.469 -59.188 -23.969 1 92.31 508 GLU A O 1
ATOM 4172 N N . TYR A 1 509 ? 20.125 -59.688 -22.25 1 95.69 509 TYR A N 1
ATOM 4173 C CA . TYR A 1 509 ? 19.562 -60.844 -22.922 1 95.69 509 TYR A CA 1
ATOM 4174 C C . TYR A 1 509 ? 18.812 -60.438 -24.188 1 95.69 509 TYR A C 1
ATOM 4176 O O . TYR A 1 509 ? 18.984 -61.062 -25.234 1 95.69 509 TYR A O 1
ATOM 4184 N N . LEU A 1 510 ? 18.062 -59.375 -24.141 1 96.44 510 LEU A N 1
ATOM 4185 C CA . LEU A 1 510 ? 17.234 -58.969 -25.266 1 96.44 510 LEU A CA 1
ATOM 4186 C C . LEU A 1 510 ? 18.109 -58.594 -26.469 1 96.44 510 LEU A C 1
ATOM 4188 O O . LEU A 1 510 ? 17.906 -59.094 -27.562 1 96.44 510 LEU A O 1
ATOM 4192 N N . PRO A 1 511 ? 19.062 -57.781 -26.266 1 95.75 511 PRO A N 1
ATOM 4193 C CA . PRO A 1 511 ? 19.922 -57.438 -27.406 1 95.75 511 PRO A CA 1
ATOM 4194 C C . PRO A 1 511 ? 20.641 -58.656 -27.969 1 95.75 511 PRO A C 1
ATOM 4196 O O . PRO A 1 511 ? 20.922 -58.719 -29.172 1 95.75 511 PRO A O 1
ATOM 4199 N N . ILE A 1 512 ? 20.969 -59.656 -27.172 1 95.75 512 ILE A N 1
ATOM 4200 C CA . ILE A 1 512 ? 21.578 -60.906 -27.641 1 95.75 512 ILE A CA 1
ATOM 4201 C C . ILE A 1 512 ? 20.609 -61.625 -28.594 1 95.75 512 ILE A C 1
ATOM 4203 O O . ILE A 1 512 ? 21 -62.031 -29.688 1 95.75 512 ILE A O 1
ATOM 4207 N N . MET A 1 513 ? 19.406 -61.656 -28.188 1 96.81 513 MET A N 1
ATOM 4208 C CA . MET A 1 513 ? 18.406 -62.438 -28.906 1 96.81 513 MET A CA 1
ATOM 4209 C C . MET A 1 513 ? 18.047 -61.781 -30.219 1 96.81 513 MET A C 1
ATOM 4211 O O . MET A 1 513 ? 17.594 -62.438 -31.156 1 96.81 513 MET A O 1
ATOM 4215 N N . PHE A 1 514 ? 18.234 -60.438 -30.344 1 95.62 514 PHE A N 1
ATOM 4216 C CA . PHE A 1 514 ? 17.984 -59.844 -31.641 1 95.62 514 PHE A CA 1
ATOM 4217 C C . PHE A 1 514 ? 19.297 -59.5 -32.344 1 95.62 514 PHE A C 1
ATOM 4219 O O . PHE A 1 514 ? 19.312 -58.688 -33.281 1 95.62 514 PHE A O 1
ATOM 4226 N N . ASN A 1 515 ? 20.375 -60.062 -31.875 1 95.38 515 ASN A N 1
ATOM 4227 C CA . ASN A 1 515 ? 21.672 -60.188 -32.562 1 95.38 515 ASN A CA 1
ATOM 4228 C C . ASN A 1 515 ? 22.359 -58.844 -32.719 1 95.38 515 ASN A C 1
ATOM 4230 O O . ASN A 1 515 ? 22.922 -58.531 -33.75 1 95.38 515 ASN A O 1
ATOM 4234 N N . LYS A 1 516 ? 22.25 -58.031 -31.75 1 93.5 516 LYS A N 1
ATOM 4235 C CA . LYS A 1 516 ? 22.875 -56.688 -31.812 1 93.5 516 LYS A CA 1
ATOM 4236 C C . LYS A 1 516 ? 23.719 -56.438 -30.562 1 93.5 516 LYS A C 1
ATOM 4238 O O . LYS A 1 516 ? 24.062 -55.281 -30.266 1 93.5 516 LYS A O 1
ATOM 4243 N N . HIS A 1 517 ? 24.172 -57.406 -29.891 1 92.19 517 HIS A N 1
ATOM 4244 C CA . HIS A 1 517 ? 24.984 -57.219 -28.688 1 92.19 517 HIS A CA 1
ATOM 4245 C C . HIS A 1 517 ? 26.453 -57.094 -29.016 1 92.19 517 HIS A C 1
ATOM 4247 O O . HIS A 1 517 ? 26.969 -57.781 -29.906 1 92.19 517 HIS A O 1
ATOM 4253 N N . PRO A 1 518 ? 27.172 -56.312 -28.312 1 88.75 518 PRO A N 1
ATOM 4254 C CA . PRO A 1 518 ? 28.578 -56.094 -28.625 1 88.75 518 PRO A CA 1
ATOM 4255 C C . PRO A 1 518 ? 29.484 -57.25 -28.141 1 88.75 518 PRO A C 1
ATOM 4257 O O . PRO A 1 518 ? 30.562 -57.469 -28.703 1 88.75 518 PRO A O 1
ATOM 4260 N N . GLU A 1 519 ? 29.094 -57.969 -27.141 1 90.19 519 GLU A N 1
ATOM 4261 C CA . GLU A 1 519 ? 29.906 -59.062 -26.594 1 90.19 519 GLU A CA 1
ATOM 4262 C C . GLU A 1 519 ? 29.656 -60.375 -27.344 1 90.19 519 GLU A C 1
ATOM 4264 O O . GLU A 1 519 ? 28.766 -61.156 -26.969 1 90.19 519 GLU A O 1
ATOM 4269 N N . THR A 1 520 ? 30.562 -60.719 -28.109 1 91 520 THR A N 1
ATOM 4270 C CA . THR A 1 520 ? 30.406 -61.906 -28.969 1 91 520 THR A CA 1
ATOM 4271 C C . THR A 1 520 ? 30.422 -63.188 -28.141 1 91 520 THR A C 1
ATOM 4273 O O . THR A 1 520 ? 29.734 -64.125 -28.484 1 91 520 THR A O 1
ATOM 4276 N N . GLU A 1 521 ? 31.156 -63.156 -27.125 1 91.31 521 GLU A N 1
ATOM 4277 C CA . GLU A 1 521 ? 31.25 -64.375 -26.266 1 91.31 5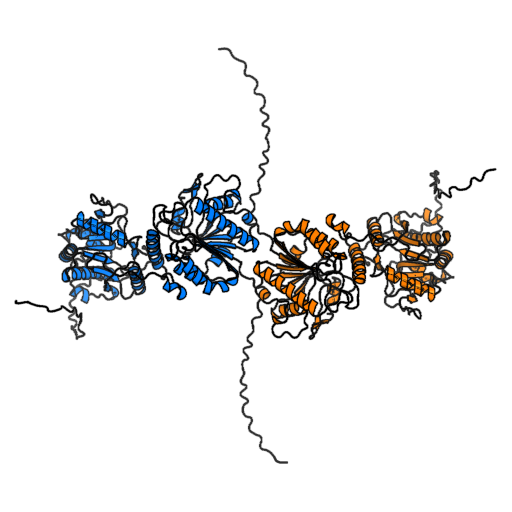21 GLU A CA 1
ATOM 4278 C C . GLU A 1 521 ? 29.906 -64.688 -25.641 1 91.31 521 GLU A C 1
ATOM 4280 O O . GLU A 1 521 ? 29.547 -65.875 -25.5 1 91.31 521 GLU A O 1
ATOM 4285 N N . TRP A 1 522 ? 29.219 -63.656 -25.219 1 92.56 522 TRP A N 1
ATOM 4286 C CA . TRP A 1 522 ? 27.891 -63.875 -24.625 1 92.56 522 TRP A CA 1
ATOM 4287 C C . TRP A 1 522 ? 26.906 -64.375 -25.688 1 92.56 522 TRP A C 1
ATOM 4289 O O . TRP A 1 522 ? 26.078 -65.25 -25.406 1 92.56 522 TRP A O 1
ATOM 4299 N N . MET A 1 523 ? 27.047 -63.844 -26.875 1 93.81 523 MET A N 1
ATOM 4300 C CA . MET A 1 523 ? 26.141 -64.188 -27.969 1 93.81 523 MET A CA 1
ATOM 4301 C C . MET A 1 523 ? 26.266 -65.688 -28.328 1 93.81 523 MET A C 1
ATOM 4303 O O . MET A 1 523 ? 25.281 -66.312 -28.672 1 93.81 523 MET A O 1
ATOM 4307 N N . GLU A 1 524 ? 27.438 -66.125 -28.25 1 93 524 GLU A N 1
ATOM 4308 C CA . GLU A 1 524 ? 27.719 -67.562 -28.641 1 93 524 GLU A CA 1
ATOM 4309 C C . GLU A 1 524 ? 26.984 -68.5 -27.75 1 93 524 GLU A C 1
ATOM 4311 O O . GLU A 1 524 ? 26.719 -69.688 -28.156 1 93 524 GLU A O 1
ATOM 4316 N N . MET A 1 525 ? 26.641 -68.062 -26.625 1 92.94 525 MET A N 1
ATOM 4317 C CA . MET A 1 525 ? 25.938 -68.938 -25.688 1 92.94 525 MET A CA 1
ATOM 4318 C C . MET A 1 525 ? 24.484 -69.125 -26.094 1 92.94 525 MET A C 1
ATOM 4320 O O . MET A 1 525 ? 23.797 -70 -25.609 1 92.94 525 MET A O 1
ATOM 4324 N N . PHE A 1 526 ? 24.031 -68.25 -26.953 1 95.62 526 PHE A N 1
ATOM 4325 C CA . PHE A 1 526 ? 22.688 -68.375 -27.5 1 95.62 526 PHE A CA 1
ATOM 4326 C C . PHE A 1 526 ? 22.734 -68.5 -29.016 1 95.62 526 PHE A C 1
ATOM 4328 O O . PHE A 1 526 ? 22.594 -67.5 -29.734 1 95.62 526 PHE A O 1
ATOM 4335 N N . PRO A 1 527 ? 22.766 -69.625 -29.547 1 93.5 527 PRO A N 1
ATOM 4336 C CA . PRO A 1 527 ? 23.031 -69.812 -30.969 1 93.5 527 PRO A CA 1
ATOM 4337 C C . PRO A 1 527 ? 21.875 -69.375 -31.859 1 93.5 527 PRO A C 1
ATOM 4339 O O . PRO A 1 527 ? 22.094 -68.938 -33 1 93.5 527 PRO A O 1
ATOM 4342 N N . VAL A 1 528 ? 20.688 -69.5 -31.328 1 95.88 528 VAL A N 1
ATOM 4343 C CA . VAL A 1 528 ? 19.531 -69.062 -32.125 1 95.88 528 VAL A CA 1
ATOM 4344 C C . VAL A 1 528 ? 19.125 -67.625 -31.703 1 95.88 528 VAL A C 1
ATOM 4346 O O . VAL A 1 528 ? 18.531 -67.438 -30.625 1 95.88 528 VAL A O 1
ATOM 4349 N N . ARG A 1 529 ? 19.422 -66.688 -32.531 1 96.44 529 ARG A N 1
ATOM 4350 C CA . ARG A 1 529 ? 19.141 -65.312 -32.281 1 96.44 529 ARG A CA 1
ATOM 4351 C C . ARG A 1 529 ? 18.234 -64.75 -33.375 1 96.44 529 ARG A C 1
ATOM 4353 O O . ARG A 1 529 ? 18.719 -64 -34.25 1 96.44 529 ARG A O 1
ATOM 4360 N N . ASN A 1 530 ? 17 -64.938 -33.188 1 95.81 530 ASN A N 1
ATOM 4361 C CA . ASN A 1 530 ? 16.078 -64.688 -34.312 1 95.81 530 ASN A CA 1
ATOM 4362 C C . ASN A 1 530 ? 14.961 -63.719 -33.875 1 95.81 530 ASN A C 1
ATOM 4364 O O . ASN A 1 530 ? 13.875 -63.75 -34.438 1 95.81 530 ASN A O 1
ATOM 4368 N N . LEU A 1 531 ? 15.188 -63 -32.812 1 97.5 531 LEU A N 1
ATOM 4369 C CA . LEU A 1 531 ? 14.188 -62.062 -32.375 1 97.5 531 LEU A CA 1
ATOM 4370 C C . LEU A 1 531 ? 14.141 -60.844 -33.281 1 97.5 531 LEU A C 1
ATOM 4372 O O . LEU A 1 531 ? 15.125 -60.125 -33.406 1 97.5 531 LEU A O 1
ATOM 4376 N N . ASN A 1 532 ? 13 -60.594 -33.969 1 97.69 532 ASN A N 1
ATOM 4377 C CA . ASN A 1 532 ? 12.82 -59.375 -34.75 1 97.69 532 ASN A CA 1
ATOM 4378 C C . ASN A 1 532 ? 12.422 -58.188 -33.875 1 97.69 532 ASN A C 1
ATOM 4380 O O . ASN A 1 532 ? 11.234 -58 -33.594 1 97.69 532 ASN A O 1
ATOM 4384 N N . ALA A 1 533 ? 13.406 -57.375 -33.625 1 97.25 533 ALA A N 1
ATOM 4385 C CA . ALA A 1 533 ? 13.164 -56.281 -32.656 1 97.25 533 ALA A CA 1
ATOM 4386 C C . ALA A 1 533 ? 13.234 -54.938 -33.344 1 97.25 533 ALA A C 1
ATOM 4388 O O . ALA A 1 533 ? 14.023 -54.75 -34.281 1 97.25 533 ALA A O 1
ATOM 4389 N N . PHE A 1 534 ? 12.461 -53.969 -32.875 1 97.69 534 PHE A N 1
ATOM 4390 C CA . PHE A 1 534 ? 12.375 -52.625 -33.375 1 97.69 534 PHE A CA 1
ATOM 4391 C C . PHE A 1 534 ? 12.195 -51.625 -32.219 1 97.69 534 PHE A C 1
ATOM 4393 O O . PHE A 1 534 ? 12.117 -52.031 -31.062 1 97.69 534 PHE A O 1
ATOM 4400 N N . SER A 1 535 ? 12.258 -50.375 -32.531 1 97 535 SER A N 1
ATOM 4401 C CA . SER A 1 535 ? 12.039 -49.312 -31.547 1 97 535 SER A CA 1
ATOM 4402 C C . SER A 1 535 ? 11.273 -48.125 -32.156 1 97 535 SER A C 1
ATOM 4404 O O . SER A 1 535 ? 11.352 -47.906 -33.344 1 97 535 SER A O 1
ATOM 4406 N N . VAL A 1 536 ? 10.562 -47.531 -31.25 1 96.56 536 VAL A N 1
ATOM 4407 C CA . VAL A 1 536 ? 9.961 -46.25 -31.688 1 96.56 536 VAL A CA 1
ATOM 4408 C C . VAL A 1 536 ? 10.984 -45.125 -31.562 1 96.56 536 VAL A C 1
ATOM 4410 O O . VAL A 1 536 ? 11.867 -45.188 -30.703 1 96.56 536 VAL A O 1
ATOM 4413 N N . ALA A 1 537 ? 10.875 -44.156 -32.469 1 92.88 537 ALA A N 1
ATOM 4414 C CA . ALA A 1 537 ? 11.688 -42.938 -32.438 1 92.88 537 ALA A CA 1
ATOM 4415 C C . ALA A 1 537 ? 10.867 -41.719 -32.844 1 92.88 537 ALA A C 1
ATOM 4417 O O . ALA A 1 537 ? 10.391 -41.625 -33.969 1 92.88 537 ALA A O 1
ATOM 4418 N N . PRO A 1 538 ? 10.625 -40.75 -31.953 1 91.94 538 PRO A N 1
ATOM 4419 C CA . PRO A 1 538 ? 11.109 -40.688 -30.562 1 91.94 538 PRO A CA 1
ATOM 4420 C C . PRO A 1 538 ? 10.398 -41.656 -29.641 1 91.94 538 PRO A C 1
ATOM 4422 O O . PRO A 1 538 ? 9.375 -42.25 -30.031 1 91.94 538 PRO A O 1
ATOM 4425 N N . LEU A 1 539 ? 10.992 -41.844 -28.5 1 95.06 539 LEU A N 1
ATOM 4426 C CA . LEU A 1 539 ? 10.414 -42.812 -27.547 1 95.06 539 LEU A CA 1
ATOM 4427 C C . LEU A 1 539 ? 9.102 -42.281 -26.984 1 95.06 539 LEU A C 1
ATOM 4429 O O . LEU A 1 539 ? 8.82 -41.062 -27.062 1 95.06 539 LEU A O 1
ATOM 4433 N N . TYR A 1 540 ? 8.297 -43.25 -26.453 1 96.06 540 TYR A N 1
ATOM 4434 C CA . TYR A 1 540 ? 6.98 -42.906 -25.938 1 96.06 540 TYR A CA 1
ATOM 4435 C C . TYR A 1 540 ? 6.996 -42.812 -24.422 1 96.06 540 TYR A C 1
ATOM 4437 O O . TYR A 1 540 ? 6.074 -42.25 -23.812 1 96.06 540 TYR A O 1
ATOM 4445 N N . VAL A 1 541 ? 7.996 -43.438 -23.812 1 95.19 541 VAL A N 1
ATOM 4446 C CA . VAL A 1 541 ? 8.148 -43.375 -22.359 1 95.19 541 VAL A CA 1
ATOM 4447 C C . VAL A 1 541 ? 9.609 -43.125 -22 1 95.19 541 VAL A C 1
ATOM 4449 O O . VAL A 1 541 ? 10.516 -43.531 -22.734 1 95.19 541 VAL A O 1
ATOM 4452 N N . TYR A 1 542 ? 9.797 -42.438 -20.922 1 91.75 542 TYR A N 1
ATOM 4453 C CA . TYR A 1 542 ? 11.117 -42.156 -20.359 1 91.75 542 TYR A CA 1
ATOM 4454 C C . TYR A 1 542 ? 11.164 -42.438 -18.875 1 91.75 542 TYR A C 1
ATOM 4456 O O . TYR A 1 542 ? 10.117 -42.594 -18.234 1 91.75 542 TYR A O 1
ATOM 4464 N N . PRO A 1 543 ? 12.328 -42.594 -18.375 1 89.44 543 PRO A N 1
ATOM 4465 C CA . PRO A 1 543 ? 12.398 -42.781 -16.922 1 89.44 543 PRO A CA 1
ATOM 4466 C C . PRO A 1 543 ? 12.031 -41.531 -16.125 1 89.44 543 PRO A C 1
ATOM 4468 O O . PRO A 1 543 ? 12.258 -40.406 -16.594 1 89.44 543 PRO A O 1
ATOM 4471 N N . THR A 1 544 ? 11.516 -41.75 -14.945 1 86.06 544 THR A N 1
ATOM 4472 C CA . THR A 1 544 ? 11.227 -40.594 -14.078 1 86.06 544 THR A CA 1
ATOM 4473 C C . THR A 1 544 ? 12.508 -39.938 -13.609 1 86.06 544 THR A C 1
ATOM 4475 O O . THR A 1 544 ? 12.578 -38.719 -13.508 1 86.06 544 THR A O 1
ATOM 4478 N N . HIS A 1 545 ? 13.461 -40.75 -13.312 1 79.56 545 HIS A N 1
ATOM 4479 C CA . HIS A 1 545 ? 14.773 -40.281 -12.875 1 79.56 545 HIS A CA 1
ATOM 4480 C C . HIS A 1 545 ? 15.891 -41.062 -13.562 1 79.56 545 HIS A C 1
ATOM 4482 O O . HIS A 1 545 ? 15.773 -42.25 -13.766 1 79.56 545 HIS A O 1
ATOM 4488 N N . TYR A 1 546 ? 16.734 -40.25 -13.977 1 67.5 546 TYR A N 1
ATOM 4489 C CA . TYR A 1 546 ? 17.938 -40.906 -14.492 1 67.5 546 TYR A CA 1
ATOM 4490 C C . TYR A 1 546 ? 18.922 -41.219 -13.367 1 67.5 546 TYR A C 1
ATOM 4492 O O . TYR A 1 546 ? 18.844 -40.625 -12.289 1 67.5 546 TYR A O 1
ATOM 4500 N N . THR A 1 547 ? 19.797 -42.125 -13.68 1 66.06 547 THR A N 1
ATOM 4501 C CA . THR A 1 547 ? 20.812 -42.469 -12.695 1 66.06 547 THR A CA 1
ATOM 4502 C C . THR A 1 547 ? 21.594 -41.219 -12.266 1 66.06 547 THR A C 1
ATOM 4504 O O . THR A 1 547 ? 22.016 -40.438 -13.102 1 66.06 547 THR A O 1
ATOM 4507 N N . GLY A 1 548 ? 21.672 -41 -10.969 1 60.09 548 GLY A N 1
ATOM 4508 C CA . GLY A 1 548 ? 22.422 -39.875 -10.445 1 60.09 548 GLY A CA 1
ATOM 4509 C C . GLY A 1 548 ? 21.547 -38.688 -10.078 1 60.09 548 GLY A C 1
ATOM 4510 O O . GLY A 1 548 ? 21.984 -37.781 -9.352 1 60.09 548 GLY A O 1
ATOM 4511 N N . GLU A 1 549 ? 20.422 -38.781 -10.578 1 66.88 549 GLU A N 1
ATOM 4512 C CA . GLU A 1 549 ? 19.516 -37.656 -10.273 1 66.88 549 GLU A CA 1
ATOM 4513 C C . GLU A 1 549 ? 18.922 -37.812 -8.875 1 66.88 549 GLU A C 1
ATOM 4515 O O . GLU A 1 549 ? 18.844 -38.906 -8.336 1 66.88 549 GLU A O 1
ATOM 4520 N N . LEU A 1 550 ? 18.688 -36.656 -8.305 1 65.38 550 LEU A N 1
ATOM 4521 C CA . LEU A 1 550 ? 18.078 -36.656 -6.984 1 65.38 550 LEU A CA 1
ATOM 4522 C C . LEU A 1 550 ? 16.734 -37.406 -7.008 1 65.38 550 LEU A C 1
ATOM 4524 O O . LEU A 1 550 ? 15.906 -37.156 -7.883 1 65.38 550 LEU A O 1
ATOM 4528 N N . GLY A 1 551 ? 16.625 -38.406 -6.219 1 63.88 551 GLY A N 1
ATOM 4529 C CA . GLY A 1 551 ? 15.391 -39.156 -6.113 1 63.88 551 GLY A CA 1
ATOM 4530 C C . GLY A 1 551 ? 15.461 -40.5 -6.809 1 63.88 551 GLY A C 1
ATOM 4531 O O . GLY A 1 551 ? 14.539 -41.312 -6.695 1 63.88 551 GLY A O 1
ATOM 4532 N N . TYR A 1 552 ? 16.531 -40.719 -7.504 1 63.03 552 TYR A N 1
ATOM 4533 C CA . TYR A 1 552 ? 16.672 -42 -8.203 1 63.03 552 TYR A CA 1
ATOM 4534 C C . TYR A 1 552 ? 16.875 -43.156 -7.223 1 63.03 552 TYR A C 1
ATOM 4536 O O . TYR A 1 552 ? 17.75 -43.094 -6.359 1 63.03 552 TYR A O 1
ATOM 4544 N N . ILE A 1 553 ? 16.047 -44.188 -7.25 1 63.12 553 ILE A N 1
ATOM 4545 C CA . ILE A 1 553 ? 16.141 -45.375 -6.43 1 63.12 553 ILE A CA 1
ATOM 4546 C C . ILE A 1 553 ? 16.156 -46.625 -7.324 1 63.12 553 ILE A C 1
ATOM 4548 O O . ILE A 1 553 ? 15.258 -46.812 -8.148 1 63.12 553 ILE A O 1
ATOM 4552 N N . SER A 1 554 ? 17.297 -47.312 -7.293 1 68.69 554 SER A N 1
ATOM 4553 C CA . SER A 1 554 ? 17.359 -48.531 -8.062 1 68.69 554 SER A CA 1
ATOM 4554 C C . SER A 1 554 ? 17.328 -49.75 -7.152 1 68.69 554 SER A C 1
ATOM 4556 O O . SER A 1 554 ? 18.234 -49.938 -6.328 1 68.69 554 SER A O 1
ATOM 4558 N N . ASP A 1 555 ? 16.344 -50.594 -7.32 1 67.19 555 ASP A N 1
ATOM 4559 C CA . ASP A 1 555 ? 16.219 -51.812 -6.52 1 67.19 555 ASP A CA 1
ATOM 4560 C C . ASP A 1 555 ? 17.062 -52.938 -7.094 1 67.19 555 ASP A C 1
ATOM 4562 O O . ASP A 1 555 ? 17.297 -53.969 -6.426 1 67.19 555 ASP A O 1
ATOM 4566 N N . THR A 1 556 ? 17.547 -52.844 -8.289 1 69.56 556 THR A N 1
ATOM 4567 C CA . THR A 1 556 ? 18.344 -53.875 -8.93 1 69.56 556 THR A CA 1
ATOM 4568 C C . THR A 1 556 ? 19.812 -53.719 -8.539 1 69.56 556 THR A C 1
ATOM 4570 O O . THR A 1 556 ? 20.484 -54.719 -8.258 1 69.56 556 THR A O 1
ATOM 4573 N N . GLU A 1 557 ? 20.219 -52.562 -8.383 1 58.53 557 GLU A N 1
ATOM 4574 C CA . GLU A 1 557 ? 21.641 -52.312 -8.172 1 58.53 557 GLU A CA 1
ATOM 4575 C C . GLU A 1 557 ? 22 -52.406 -6.691 1 58.53 557 GLU A C 1
ATOM 4577 O O . GLU A 1 557 ? 23.125 -52.812 -6.34 1 58.53 557 GLU A O 1
ATOM 4582 N N . GLU A 1 558 ? 21.109 -52.156 -5.844 1 61.56 558 GLU A N 1
ATOM 4583 C CA . GLU A 1 558 ? 21.422 -52.094 -4.418 1 61.56 558 GLU A CA 1
ATOM 4584 C C . GLU A 1 558 ? 21.156 -53.469 -3.756 1 61.56 558 GLU A C 1
ATOM 4586 O O . GLU A 1 558 ? 20.953 -53.531 -2.543 1 61.56 558 GLU A O 1
ATOM 4591 N N . SER A 1 559 ? 21.344 -54.562 -4.508 1 67.06 559 SER A N 1
ATOM 4592 C CA . SER A 1 559 ? 21.078 -55.875 -3.947 1 67.06 559 SER A CA 1
ATOM 4593 C C . SER A 1 559 ? 22.359 -56.719 -3.861 1 67.06 559 SER A C 1
ATOM 4595 O O . SER A 1 559 ? 23.344 -56.438 -4.555 1 67.06 559 SER A O 1
ATOM 4597 N N . PRO A 1 560 ? 22.438 -57.719 -2.896 1 67.75 560 PRO A N 1
ATOM 4598 C CA . PRO A 1 560 ? 23.625 -58.562 -2.736 1 67.75 560 PRO A CA 1
ATOM 4599 C C . PRO A 1 560 ? 23.969 -59.344 -4 1 67.75 560 PRO A C 1
ATOM 4601 O O . PRO A 1 560 ? 23.109 -59.562 -4.855 1 67.75 560 PRO A O 1
ATOM 4604 N N . ILE A 1 561 ? 25.344 -59.781 -4.164 1 72.06 561 ILE A N 1
ATOM 4605 C CA . ILE A 1 561 ? 25.875 -60.5 -5.32 1 72.06 561 ILE A CA 1
ATOM 4606 C C . ILE A 1 561 ? 25.797 -62 -5.078 1 72.06 561 ILE A C 1
ATOM 4608 O O . ILE A 1 561 ? 26 -62.469 -3.957 1 72.06 561 ILE A O 1
ATOM 4612 N N . ILE A 1 562 ? 25.516 -62.781 -6.016 1 69.94 562 ILE A N 1
ATOM 4613 C CA . ILE A 1 562 ? 25.484 -64.25 -5.922 1 69.94 562 ILE A CA 1
ATOM 4614 C C . ILE A 1 562 ? 26.891 -64.812 -5.719 1 69.94 562 ILE A C 1
ATOM 4616 O O . ILE A 1 562 ? 27.828 -64.375 -6.379 1 69.94 562 ILE A O 1
ATOM 4620 N N . GLN A 1 563 ? 27.266 -65.5 -4.512 1 60.41 563 GLN A N 1
ATOM 4621 C CA . GLN A 1 563 ? 28.562 -66.125 -4.227 1 60.41 563 GLN A CA 1
ATOM 4622 C C . GLN A 1 563 ? 28.656 -67.5 -4.84 1 60.41 563 GLN A C 1
ATOM 4624 O O . GLN A 1 563 ? 27.703 -68.25 -4.785 1 60.41 563 GLN A O 1
ATOM 4629 N N . GLU A 1 564 ? 29.5 -67.75 -5.691 1 49.5 564 GLU A N 1
ATOM 4630 C CA . GLU A 1 564 ? 29.766 -69.125 -6.211 1 49.5 564 GLU A CA 1
ATOM 4631 C C . GLU A 1 564 ? 30.141 -70.062 -5.09 1 49.5 564 GLU A C 1
ATOM 4633 O O . GLU A 1 564 ? 31.141 -69.875 -4.406 1 49.5 564 GLU A O 1
ATOM 4638 N N . THR A 1 565 ? 29.312 -70.688 -4.176 1 40.56 565 THR A N 1
ATOM 4639 C CA . THR A 1 565 ? 29.781 -71.688 -3.271 1 40.56 565 THR A CA 1
ATOM 4640 C C . THR A 1 565 ? 30.391 -72.875 -4.055 1 40.56 565 THR A C 1
ATOM 4642 O O . THR A 1 565 ? 29.812 -73.375 -5.02 1 40.56 565 THR A O 1
ATOM 4645 N N . ASP A 1 566 ? 31.672 -73.25 -3.844 1 34.56 566 ASP A N 1
ATOM 4646 C CA . ASP A 1 566 ? 32.281 -74.562 -4.129 1 34.56 566 ASP A CA 1
ATOM 4647 C C . ASP A 1 566 ? 31.469 -75.688 -3.537 1 34.56 566 ASP A C 1
ATOM 4649 O O . ASP A 1 566 ? 30.859 -75.5 -2.473 1 34.56 566 ASP A O 1
ATOM 4653 N N . GLU A 1 567 ? 31.234 -76.875 -4.18 1 34.03 567 GLU A N 1
ATOM 4654 C CA . GLU A 1 567 ? 30.516 -78.125 -3.912 1 34.03 567 GLU A CA 1
ATOM 4655 C C . GLU A 1 567 ? 30.953 -78.75 -2.582 1 34.03 567 GLU A C 1
ATOM 4657 O O . GLU A 1 567 ? 30.781 -79.938 -2.363 1 34.03 567 GLU A O 1
ATOM 4662 N N . THR A 1 568 ? 31.469 -78.375 -1.439 1 30.62 568 THR A N 1
ATOM 4663 C CA . THR A 1 568 ? 31.547 -79.438 -0.449 1 30.62 568 THR A CA 1
ATOM 4664 C C . THR A 1 568 ? 30.156 -79.875 -0.025 1 30.62 568 THR A C 1
ATOM 4666 O O . THR A 1 568 ? 29.281 -79.062 0.237 1 30.62 568 THR A O 1
ATOM 4669 N N . ALA A 1 569 ? 29.844 -81.375 -0.028 1 25.77 569 ALA A N 1
ATOM 4670 C CA . ALA A 1 569 ? 28.734 -82.25 0.185 1 25.77 569 ALA A CA 1
ATOM 4671 C C . ALA A 1 569 ? 28.203 -82.188 1.612 1 25.77 569 ALA A C 1
ATOM 4673 O O . ALA A 1 569 ? 28.484 -83 2.449 1 25.77 569 ALA A O 1
ATOM 4674 N N . ALA A 1 570 ? 28.234 -81.25 2.49 1 25.91 570 ALA A N 1
ATOM 4675 C CA . ALA A 1 570 ? 27.578 -81.625 3.729 1 25.91 570 ALA A CA 1
ATOM 4676 C C . ALA A 1 570 ? 26.109 -82 3.482 1 25.91 570 ALA A C 1
ATOM 4678 O O . ALA A 1 570 ? 25.422 -81.312 2.734 1 25.91 570 ALA A O 1
ATOM 4679 N N . ALA A 1 571 ? 25.688 -83.438 3.904 1 24.61 571 ALA A N 1
ATOM 4680 C CA . ALA A 1 571 ? 24.438 -84.125 4.031 1 24.61 571 ALA A CA 1
ATOM 4681 C C . ALA A 1 571 ? 23.406 -83.375 4.844 1 24.61 571 ALA A C 1
ATOM 4683 O O . ALA A 1 571 ? 23.422 -83.375 6.074 1 24.61 571 ALA A O 1
ATOM 4684 N N . MET A 1 572 ? 23.344 -82.062 4.914 1 23.62 572 MET A N 1
ATOM 4685 C CA . MET A 1 572 ? 22.359 -81.625 5.883 1 23.62 572 MET A CA 1
ATOM 4686 C C . MET A 1 572 ? 20.969 -82.188 5.566 1 23.62 572 MET A C 1
ATOM 4688 O O . MET A 1 572 ? 20.594 -82.312 4.398 1 23.62 572 MET A O 1
ATOM 4692 N N . GLU A 1 573 ? 20.359 -82.938 6.543 1 22.88 573 GLU A N 1
ATOM 4693 C CA . GLU A 1 573 ? 19.016 -83.438 6.746 1 22.88 573 GLU A CA 1
ATOM 4694 C C . GLU A 1 573 ? 17.938 -82.438 6.363 1 22.88 573 GLU A C 1
ATOM 4696 O O . GLU A 1 573 ? 18.016 -81.312 6.766 1 22.88 573 GLU A O 1
ATOM 4701 N N . SER A 1 574 ? 17.266 -82.688 5.18 1 21.92 574 SER A N 1
ATOM 4702 C CA . SER A 1 574 ? 16.125 -82.125 4.48 1 21.92 574 SER A CA 1
ATOM 4703 C C . SER A 1 574 ? 14.914 -82 5.395 1 21.92 574 SER A C 1
ATOM 4705 O O . SER A 1 574 ? 14.031 -82.875 5.371 1 21.92 574 SER A O 1
ATOM 4707 N N . ASN A 1 575 ? 15.055 -81.688 6.715 1 21.84 575 ASN A N 1
ATOM 4708 C CA . ASN A 1 575 ? 13.734 -81.562 7.328 1 21.84 575 ASN A CA 1
ATOM 4709 C C . ASN A 1 575 ? 12.852 -80.562 6.621 1 21.84 575 ASN A C 1
ATOM 4711 O O . ASN A 1 575 ? 12.945 -79.375 6.883 1 21.84 575 ASN A O 1
ATOM 4715 N N . LEU A 1 576 ? 12.5 -80.938 5.301 1 21.34 576 LEU A N 1
ATOM 4716 C CA . LEU A 1 576 ? 11.547 -80.312 4.387 1 21.34 576 LEU A CA 1
ATOM 4717 C C . LEU A 1 576 ? 10.141 -80.312 4.98 1 21.34 576 LEU A C 1
ATOM 4719 O O . LEU A 1 576 ? 9.359 -81.25 4.742 1 21.34 576 LEU A O 1
ATOM 4723 N N . GLU A 1 577 ? 9.898 -80.25 6.215 1 19.95 577 GLU A N 1
ATOM 4724 C CA . GLU A 1 577 ? 8.445 -80.312 6.363 1 19.95 577 GLU A CA 1
ATOM 4725 C C . GLU A 1 577 ? 7.75 -79.312 5.445 1 19.95 577 GLU A C 1
ATOM 4727 O O . GLU A 1 577 ? 8.367 -78.375 4.969 1 19.95 577 GLU A O 1
ATOM 4732 N N . GLY A 1 578 ? 6.32 -79.125 5.5 1 18.95 578 GLY A N 1
ATOM 4733 C CA . GLY A 1 578 ? 5.137 -79 4.664 1 18.95 578 GLY A CA 1
ATOM 4734 C C . GLY A 1 578 ? 5.008 -77.625 3.986 1 18.95 578 GLY A C 1
ATOM 4735 O O . GLY A 1 578 ? 4.23 -77.5 3.043 1 18.95 578 GLY A O 1
ATOM 4736 N N . LYS A 1 579 ? 5.102 -76.438 4.5 1 24.66 579 LYS A N 1
ATOM 4737 C CA . LYS A 1 579 ? 3.969 -75.562 4.148 1 24.66 579 LYS A CA 1
ATOM 4738 C C . LYS A 1 579 ? 3.951 -75.312 2.654 1 24.66 579 LYS A C 1
ATOM 4740 O O . LYS A 1 579 ? 4.938 -74.812 2.104 1 24.66 579 LYS A O 1
ATOM 4745 N N . GLY A 1 580 ? 2.902 -76.062 1.759 1 17.14 580 GLY A N 1
ATOM 4746 C CA . GLY A 1 580 ? 2.428 -76.062 0.385 1 17.14 580 GLY A CA 1
ATOM 4747 C C . GLY A 1 580 ? 2.311 -74.688 -0.242 1 17.14 580 GLY A C 1
ATOM 4748 O O . GLY A 1 580 ? 2.15 -73.688 0.464 1 17.14 580 GLY A O 1
ATOM 4749 N N . LEU A 1 581 ? 2.746 -74.5 -1.496 1 21.27 581 LEU A N 1
ATOM 4750 C CA . LEU A 1 581 ? 2.725 -73.375 -2.453 1 21.27 581 LEU A CA 1
ATOM 4751 C C . LEU A 1 581 ? 1.299 -73.062 -2.891 1 21.27 581 LEU A C 1
ATOM 4753 O O . LEU A 1 581 ? 1.084 -72.5 -3.975 1 21.27 581 LEU A O 1
ATOM 4757 N N . GLU A 1 582 ? 0.137 -73.188 -2.291 1 19.52 582 GLU A N 1
ATOM 4758 C CA . GLU A 1 582 ? -1.035 -73.25 -3.156 1 19.52 582 GLU A CA 1
ATOM 4759 C C . GLU A 1 582 ? -1.079 -72.062 -4.133 1 19.52 582 GLU A C 1
ATOM 4761 O O . GLU A 1 582 ? -1.347 -70.938 -3.736 1 19.52 582 GLU A O 1
ATOM 4766 N N . LEU A 1 583 ? -0.201 -72 -5.109 1 18.38 583 LEU A N 1
ATOM 4767 C CA . LEU A 1 583 ? -0.387 -71.188 -6.316 1 18.38 583 LEU A CA 1
ATOM 4768 C C . LEU A 1 583 ? -1.617 -71.625 -7.09 1 18.38 583 LEU A C 1
ATOM 4770 O O . LEU A 1 583 ? -1.631 -72.75 -7.641 1 18.38 583 LEU A O 1
ATOM 4774 N N . GLU A 1 584 ? -2.918 -71.562 -6.637 1 19.58 584 GLU A N 1
ATOM 4775 C CA . GLU A 1 584 ? -4.172 -71.812 -7.336 1 19.58 584 GLU A CA 1
ATOM 4776 C C . GLU A 1 584 ? -4.184 -71.125 -8.711 1 19.58 584 GLU A C 1
ATOM 4778 O O . GLU A 1 584 ? -4.309 -69.938 -8.82 1 19.58 584 GLU A O 1
ATOM 4783 N N . VAL A 1 585 ? -3.416 -71.562 -9.711 1 19.17 585 VAL A N 1
ATOM 4784 C CA . VAL A 1 585 ? -3.666 -71.25 -11.125 1 19.17 585 VAL A CA 1
ATOM 4785 C C . VAL A 1 585 ? -4.973 -71.938 -11.555 1 19.17 585 VAL A C 1
ATOM 4787 O O . VAL A 1 585 ? -5.102 -73.125 -11.516 1 19.17 585 VAL A O 1
ATOM 4790 N N . GLY A 1 586 ? -6.27 -71.5 -11.227 1 18.45 586 GLY A N 1
ATOM 4791 C CA . GLY A 1 586 ? -7.578 -72 -11.633 1 18.45 586 GLY A CA 1
ATOM 4792 C C . GLY A 1 586 ? -7.688 -72.25 -13.125 1 18.45 586 GLY A C 1
ATOM 4793 O O . GLY A 1 586 ? -7.672 -71.312 -13.914 1 18.45 586 GLY A O 1
ATOM 4794 N N . PHE A 1 587 ? -7.262 -73.438 -13.75 1 17.28 587 PHE A N 1
ATOM 4795 C CA . PHE A 1 587 ? -7.551 -74 -15.047 1 17.28 587 PHE A CA 1
ATOM 4796 C C . PHE A 1 587 ? -9.023 -74.375 -15.156 1 17.28 587 PHE A C 1
ATOM 4798 O O . PHE A 1 587 ? -9.539 -75.125 -14.344 1 17.28 587 PHE A O 1
ATOM 4805 N N . ASN A 1 588 ? -10.039 -73.625 -15.703 1 17.2 588 ASN A N 1
ATOM 4806 C CA . ASN A 1 588 ? -11.375 -74 -16.141 1 17.2 588 ASN A CA 1
ATOM 4807 C C . ASN A 1 588 ? -11.336 -75.25 -17.047 1 17.2 588 ASN A C 1
ATOM 4809 O O . ASN A 1 588 ? -10.344 -75.438 -17.734 1 17.2 588 ASN A O 1
ATOM 4813 N N . GLY A 1 589 ? -12.234 -76.375 -17.078 1 17.97 589 GLY A N 1
ATOM 4814 C CA . GLY A 1 589 ? -12.656 -77.688 -17.484 1 17.97 589 GLY A CA 1
ATOM 4815 C C . GLY A 1 589 ? -13.156 -77.75 -18.922 1 17.97 589 GLY A C 1
ATOM 4816 O O . GLY A 1 589 ? -13.375 -78.812 -19.469 1 17.97 589 GLY A O 1
ATOM 4817 N N . LEU A 1 590 ? -14.25 -77 -19.438 1 19.22 590 LEU A N 1
ATOM 4818 C CA . LEU A 1 590 ? -15.078 -77.25 -20.609 1 19.22 590 LEU A CA 1
ATOM 4819 C C . LEU A 1 590 ? -14.211 -77.688 -21.797 1 19.22 590 LEU A C 1
ATOM 4821 O O . LEU A 1 590 ? -13.234 -77 -22.125 1 19.22 590 LEU A O 1
ATOM 4825 N N . VAL A 1 591 ? -14.5 -78.688 -22.234 1 18.89 591 VAL A N 1
ATOM 4826 C CA . VAL A 1 591 ? -15.039 -80 -22.531 1 18.89 591 VAL A CA 1
ATOM 4827 C C . VAL A 1 591 ? -15.609 -80.062 -23.953 1 18.89 591 VAL A C 1
ATOM 4829 O O . VAL A 1 591 ? -16.031 -79 -24.484 1 18.89 591 VAL A O 1
ATOM 4832 N N . LYS A 1 592 ? -15.742 -81.312 -24.531 1 21.94 592 LYS A N 1
ATOM 4833 C CA . LYS A 1 592 ? -16.312 -82 -25.672 1 21.94 592 LYS A CA 1
ATOM 4834 C C . LYS A 1 592 ? -17.812 -81.75 -25.797 1 21.94 592 LYS A C 1
ATOM 4836 O O . LYS A 1 592 ? -18.578 -82.062 -24.891 1 21.94 592 LYS A O 1
ATOM 4841 N N . ASP A 1 593 ? -18.375 -80.812 -26.438 1 18.02 593 ASP A N 1
ATOM 4842 C CA . ASP A 1 593 ? -19.625 -81.062 -27.125 1 18.02 593 ASP A CA 1
ATOM 4843 C C . ASP A 1 593 ? -19.484 -82.25 -28.109 1 18.02 593 ASP A C 1
ATOM 4845 O O . ASP A 1 593 ? -18.469 -82.312 -28.812 1 18.02 593 ASP A O 1
ATOM 4849 N N . GLU A 1 594 ? -20.062 -83.375 -27.984 1 19.67 594 GLU A N 1
ATOM 4850 C CA . GLU A 1 594 ? -20.672 -84.312 -28.938 1 19.67 594 GLU A CA 1
ATOM 4851 C C . GLU A 1 594 ? -21.453 -83.562 -30 1 19.67 594 GLU A C 1
ATOM 4853 O O . GLU A 1 594 ? -21.203 -83.75 -31.203 1 19.67 594 GLU A O 1
ATOM 4858 N N . PHE A 1 595 ? -22.906 -83.688 -30.125 1 19.77 595 PHE A N 1
ATOM 4859 C CA . PHE A 1 595 ? -23.875 -83.125 -31.078 1 19.77 595 PHE A CA 1
ATOM 4860 C C . PHE A 1 595 ? -23.922 -81.625 -31.031 1 19.77 595 PHE A C 1
ATOM 4862 O O . PHE A 1 595 ? -23.797 -81 -29.969 1 19.77 595 PHE A O 1
ATOM 4869 N N . MET B 1 1 ? 52.031 15.117 -66.562 1 22.66 1 MET B N 1
ATOM 4870 C CA . MET B 1 1 ? 52.531 14.719 -65.25 1 22.66 1 MET B CA 1
ATOM 4871 C C . MET B 1 1 ? 52.312 15.836 -64.188 1 22.66 1 MET B C 1
ATOM 4873 O O . MET B 1 1 ? 52.938 15.844 -63.156 1 22.66 1 MET B O 1
ATOM 4877 N N . SER B 1 2 ? 51.469 16.703 -64.562 1 23.91 2 SER B N 1
ATOM 4878 C CA . SER B 1 2 ? 51.312 18.062 -64.062 1 23.91 2 SER B CA 1
ATOM 4879 C C . SER B 1 2 ? 51.031 18.047 -62.531 1 23.91 2 SER B C 1
ATOM 4881 O O . SER B 1 2 ? 50.25 17.234 -62.062 1 23.91 2 SER B O 1
ATOM 4883 N N . TYR B 1 3 ? 52.031 18.516 -61.75 1 24.19 3 TYR B N 1
ATOM 4884 C CA . TYR B 1 3 ? 52.375 18.578 -60.344 1 24.19 3 TYR B CA 1
ATOM 4885 C C . TYR B 1 3 ? 51.375 19.438 -59.562 1 24.19 3 TYR B C 1
ATOM 4887 O O . TYR B 1 3 ? 51.406 20.672 -59.688 1 24.19 3 TYR B O 1
ATOM 4895 N N . PHE B 1 4 ? 50.125 19.172 -59.719 1 27.8 4 PHE B N 1
ATOM 4896 C CA . PHE B 1 4 ? 49.188 20.141 -59.156 1 27.8 4 PHE B CA 1
ATOM 4897 C C . PHE B 1 4 ? 49.469 20.359 -57.688 1 27.8 4 PHE B C 1
ATOM 4899 O O . PHE B 1 4 ? 49.844 19.422 -56.969 1 27.8 4 PHE B O 1
ATOM 4906 N N . PRO B 1 5 ? 49.812 21.578 -57.375 1 30.38 5 PRO B N 1
ATOM 4907 C CA . PRO B 1 5 ? 50.312 21.969 -56.062 1 30.38 5 PRO B CA 1
ATOM 4908 C C . PRO B 1 5 ? 49.344 21.562 -54.938 1 30.38 5 PRO B C 1
ATOM 4910 O O . PRO B 1 5 ? 48.156 21.422 -55.156 1 30.38 5 PRO B O 1
ATOM 4913 N N . PRO B 1 6 ? 49.906 20.922 -53.781 1 25.83 6 PRO B N 1
ATOM 4914 C CA . PRO B 1 6 ? 49.188 20.25 -52.719 1 25.83 6 PRO B CA 1
ATOM 4915 C C . PRO B 1 6 ? 48.375 21.203 -51.844 1 25.83 6 PRO B C 1
ATOM 4917 O O . PRO B 1 6 ? 48.844 22.312 -51.531 1 25.83 6 PRO B O 1
ATOM 4920 N N . ILE B 1 7 ? 47.125 21.422 -52.156 1 31.33 7 ILE B N 1
ATOM 4921 C CA . ILE B 1 7 ? 46.281 22.422 -51.5 1 31.33 7 ILE B CA 1
ATOM 4922 C C . ILE B 1 7 ? 46.406 22.281 -49.969 1 31.33 7 ILE B C 1
ATOM 4924 O O . ILE B 1 7 ? 46.406 21.172 -49.438 1 31.33 7 ILE B O 1
ATOM 4928 N N . PRO B 1 8 ? 46.844 23.328 -49.344 1 27.09 8 PRO B N 1
ATOM 4929 C CA . PRO B 1 8 ? 47.156 23.344 -47.906 1 27.09 8 PRO B CA 1
ATOM 4930 C C . PRO B 1 8 ? 45.969 22.891 -47.031 1 27.09 8 PRO B C 1
ATOM 4932 O O . PRO B 1 8 ? 44.812 23.094 -47.406 1 27.09 8 PRO B O 1
ATOM 4935 N N . SER B 1 9 ? 46.125 21.781 -46.25 1 24.06 9 SER B N 1
ATOM 4936 C CA . SER B 1 9 ? 45.156 21.031 -45.469 1 24.06 9 SER B CA 1
ATOM 4937 C C . SER B 1 9 ? 44.594 21.906 -44.344 1 24.06 9 SER B C 1
ATOM 4939 O O . SER B 1 9 ? 45.344 22.469 -43.531 1 24.06 9 SER B O 1
ATOM 4941 N N . ALA B 1 10 ? 43.625 22.766 -44.594 1 27.09 10 ALA B N 1
ATOM 4942 C CA . ALA B 1 10 ? 43.031 23.625 -43.562 1 27.09 10 ALA B CA 1
ATOM 4943 C C . ALA B 1 10 ? 42.75 22.828 -42.281 1 27.09 10 ALA B C 1
ATOM 4945 O O . ALA B 1 10 ? 42.375 21.656 -42.344 1 27.09 10 ALA B O 1
ATOM 4946 N N . PRO B 1 11 ? 43.25 23.328 -41.156 1 26.8 11 PRO B N 1
ATOM 4947 C CA . PRO B 1 11 ? 43.125 22.672 -39.844 1 26.8 11 PRO B CA 1
ATOM 4948 C C . PRO B 1 11 ? 41.656 22.438 -39.438 1 26.8 11 PRO B C 1
ATOM 4950 O O . PRO B 1 11 ? 40.844 23.328 -39.594 1 26.8 11 PRO B O 1
ATOM 4953 N N . ARG B 1 12 ? 41.062 21.219 -39.75 1 24.12 12 ARG B N 1
ATOM 4954 C CA . ARG B 1 12 ? 39.719 20.828 -39.375 1 24.12 12 ARG B CA 1
ATOM 4955 C C . ARG B 1 12 ? 39.469 21.047 -37.875 1 24.12 12 ARG B C 1
ATOM 4957 O O . ARG B 1 12 ? 40.188 20.484 -37.031 1 24.12 12 ARG B O 1
ATOM 4964 N N . LEU B 1 13 ? 39.219 22.297 -37.531 1 23.78 13 LEU B N 1
ATOM 4965 C CA . LEU B 1 13 ? 38.719 22.578 -36.188 1 23.78 13 LEU B CA 1
ATOM 4966 C C . LEU B 1 13 ? 37.656 21.594 -35.781 1 23.78 13 LEU B C 1
ATOM 4968 O O . LEU B 1 13 ? 36.594 21.531 -36.406 1 23.78 13 LEU B O 1
ATOM 4972 N N . PHE B 1 14 ? 38.062 20.406 -35.344 1 23.67 14 PHE B N 1
ATOM 4973 C CA . PHE B 1 14 ? 37.156 19.438 -34.75 1 23.67 14 PHE B CA 1
ATOM 4974 C C . PHE B 1 14 ? 36.344 20.094 -33.656 1 23.67 14 PHE B C 1
ATOM 4976 O O . PHE B 1 14 ? 36.875 20.516 -32.625 1 23.67 14 PHE B O 1
ATOM 4983 N N . LEU B 1 15 ? 35.344 20.891 -34.062 1 24.81 15 LEU B N 1
ATOM 4984 C CA . LEU B 1 15 ? 34.312 21.25 -33.094 1 24.81 15 LEU B CA 1
ATOM 4985 C C . LEU B 1 15 ? 33.875 20.031 -32.281 1 24.81 15 LEU B C 1
ATOM 4987 O O . LEU B 1 15 ? 33.312 19.078 -32.844 1 24.81 15 LEU B O 1
ATOM 4991 N N . LEU B 1 16 ? 34.656 19.734 -31.281 1 25.48 16 LEU B N 1
ATOM 4992 C CA . LEU B 1 16 ? 34.219 18.812 -30.234 1 25.48 16 LEU B CA 1
ATOM 4993 C C . LEU B 1 16 ? 32.844 19.172 -29.75 1 25.48 16 LEU B C 1
ATOM 4995 O O . LEU B 1 16 ? 32.656 20.156 -29.047 1 25.48 16 LEU B O 1
ATOM 4999 N N . LEU B 1 17 ? 31.859 19.188 -30.672 1 27.7 17 LEU B N 1
ATOM 5000 C CA . LEU B 1 17 ? 30.516 19.219 -30.141 1 27.7 17 LEU B CA 1
ATOM 5001 C C . LEU B 1 17 ? 30.359 18.203 -29 1 27.7 17 LEU B C 1
ATOM 5003 O O . LEU B 1 17 ? 30.484 17 -29.203 1 27.7 17 LEU B O 1
ATOM 5007 N N . GLY B 1 18 ? 30.844 18.609 -27.859 1 25.58 18 GLY B N 1
ATOM 5008 C CA . GLY B 1 18 ? 30.484 17.922 -26.625 1 25.58 18 GLY B CA 1
ATOM 5009 C C . GLY B 1 18 ? 29.031 17.5 -26.578 1 25.58 18 GLY B C 1
ATOM 5010 O O . GLY B 1 18 ? 28.125 18.344 -26.547 1 25.58 18 GLY B O 1
ATOM 5011 N N . SER B 1 19 ? 28.656 16.578 -27.438 1 27.52 19 SER B N 1
ATOM 5012 C CA . SER B 1 19 ? 27.328 15.984 -27.297 1 27.52 19 SER B CA 1
ATOM 5013 C C . SER B 1 19 ? 27.031 15.656 -25.828 1 27.52 19 SER B C 1
ATOM 5015 O O . SER B 1 19 ? 27.734 14.844 -25.219 1 27.52 19 SER B O 1
ATOM 5017 N N . ALA B 1 20 ? 26.703 16.656 -25.031 1 28.73 20 ALA B N 1
ATOM 5018 C CA . ALA B 1 20 ? 26.016 16.375 -23.781 1 28.73 20 ALA B CA 1
ATOM 5019 C C . ALA B 1 20 ? 25.031 15.219 -23.938 1 28.73 20 ALA B C 1
ATOM 5021 O O . ALA B 1 20 ? 24 15.367 -24.594 1 28.73 20 ALA B O 1
ATOM 5022 N N . LEU B 1 21 ? 25.562 14.109 -24.141 1 29.39 21 LEU B N 1
ATOM 5023 C CA . LEU B 1 21 ? 24.688 12.945 -23.969 1 29.39 21 LEU B CA 1
ATOM 5024 C C . LEU B 1 21 ? 23.781 13.125 -22.75 1 29.39 21 LEU B C 1
ATOM 5026 O O . LEU B 1 21 ? 24.266 13.266 -21.625 1 29.39 21 LEU B O 1
ATOM 5030 N N . ILE B 1 22 ? 22.766 13.883 -22.891 1 29.75 22 ILE B N 1
ATOM 5031 C CA . ILE B 1 22 ? 21.656 13.789 -21.938 1 29.75 22 ILE B CA 1
ATOM 5032 C C . ILE B 1 22 ? 21.531 12.359 -21.438 1 29.75 22 ILE B C 1
ATOM 5034 O O . ILE B 1 22 ? 21.188 11.453 -22.203 1 29.75 22 ILE B O 1
ATOM 5038 N N . ILE B 1 23 ? 22.469 11.984 -20.703 1 32 23 ILE B N 1
ATOM 5039 C CA . ILE B 1 23 ? 22.203 10.797 -19.891 1 32 23 ILE B CA 1
ATOM 5040 C C . ILE B 1 23 ? 20.781 10.828 -19.375 1 32 23 ILE B C 1
ATOM 5042 O O . ILE B 1 23 ? 20.438 11.664 -18.531 1 32 23 ILE B O 1
ATOM 5046 N N . LEU B 1 24 ? 19.828 10.742 -20.203 1 35.44 24 LEU B N 1
ATOM 5047 C CA . LEU B 1 24 ? 18.547 10.328 -19.641 1 35.44 24 LEU B CA 1
ATOM 5048 C C . LEU B 1 24 ? 18.75 9.398 -18.453 1 35.44 24 LEU B C 1
ATOM 5050 O O . LEU B 1 24 ? 19.328 8.312 -18.594 1 35.44 24 LEU B O 1
ATOM 5054 N N . GLY B 1 25 ? 19.156 9.859 -17.391 1 37.94 25 GLY B N 1
ATOM 5055 C CA . GLY B 1 25 ? 19.219 9.094 -16.156 1 37.94 25 GLY B CA 1
ATOM 5056 C C . GLY B 1 25 ? 18.234 7.934 -16.125 1 37.94 25 GLY B C 1
ATOM 5057 O O . GLY B 1 25 ? 17.031 8.125 -16.281 1 37.94 25 GLY B O 1
ATOM 5058 N N . ALA B 1 26 ? 18.594 6.766 -16.609 1 43.56 26 ALA B N 1
ATOM 5059 C CA . ALA B 1 26 ? 17.891 5.5 -16.453 1 43.56 26 ALA B CA 1
ATOM 5060 C C . ALA B 1 26 ? 17.109 5.477 -15.141 1 43.56 26 ALA B C 1
ATOM 5062 O O . ALA B 1 26 ? 17.672 5.656 -14.07 1 43.56 26 ALA B O 1
ATOM 5063 N N . ALA B 1 27 ? 15.859 5.906 -15.164 1 54.62 27 ALA B N 1
ATOM 5064 C CA . ALA B 1 27 ? 14.992 5.812 -13.992 1 54.62 27 ALA B CA 1
ATOM 5065 C C . ALA B 1 27 ? 15.305 4.57 -13.164 1 54.62 27 ALA B C 1
ATOM 5067 O O . ALA B 1 27 ? 15.484 3.48 -13.719 1 54.62 27 ALA B O 1
ATOM 5068 N N . ASP B 1 28 ? 15.789 4.762 -11.961 1 74.81 28 ASP B N 1
ATOM 5069 C CA . ASP B 1 28 ? 16.062 3.705 -10.992 1 74.81 28 ASP B CA 1
ATOM 5070 C C . ASP B 1 28 ? 14.867 2.783 -10.82 1 74.81 28 ASP B C 1
ATOM 5072 O O . ASP B 1 28 ? 13.82 3.199 -10.312 1 74.81 28 ASP B O 1
ATOM 5076 N N . GLN B 1 29 ? 14.859 1.621 -11.453 1 79.75 29 GLN B N 1
ATOM 5077 C CA . GLN B 1 29 ? 13.75 0.677 -11.414 1 79.75 29 GLN B CA 1
ATOM 5078 C C . GLN B 1 29 ? 13.375 0.33 -9.977 1 79.75 29 GLN B C 1
ATOM 5080 O O . GLN B 1 29 ? 12.297 -0.219 -9.727 1 79.75 29 GLN B O 1
ATOM 5085 N N . ASN B 1 30 ? 14.164 0.814 -9.07 1 85.44 30 ASN B N 1
ATOM 5086 C CA . ASN B 1 30 ? 13.898 0.386 -7.699 1 85.44 30 ASN B CA 1
ATOM 5087 C C . ASN B 1 30 ? 13.328 1.524 -6.855 1 85.44 30 ASN B C 1
ATOM 5089 O O . ASN B 1 30 ? 13.008 1.332 -5.684 1 85.44 30 ASN B O 1
ATOM 5093 N N . GLN B 1 31 ? 13.164 2.643 -7.508 1 92.88 31 GLN B N 1
ATOM 5094 C CA . GLN B 1 31 ? 12.57 3.74 -6.75 1 92.88 31 GLN B CA 1
ATOM 5095 C C . GLN B 1 31 ? 11.117 3.439 -6.395 1 92.88 31 GLN B C 1
ATOM 5097 O O . GLN B 1 31 ? 10.312 3.121 -7.27 1 92.88 31 GLN B O 1
ATOM 5102 N N . LEU B 1 32 ? 10.781 3.602 -5.105 1 95.75 32 LEU B N 1
ATOM 5103 C CA . LEU B 1 32 ? 9.43 3.318 -4.641 1 95.75 32 LEU B CA 1
ATOM 5104 C C . LEU B 1 32 ? 8.602 4.602 -4.543 1 95.75 32 LEU B C 1
ATOM 5106 O O . LEU B 1 32 ? 9.141 5.664 -4.234 1 95.75 32 LEU B O 1
ATOM 5110 N N . LYS B 1 33 ? 7.363 4.516 -4.797 1 97.12 33 LYS B N 1
ATOM 5111 C CA . LYS B 1 33 ? 6.418 5.605 -4.574 1 97.12 33 LYS B CA 1
ATOM 5112 C C . LYS B 1 33 ? 6.254 5.898 -3.086 1 97.12 33 LYS B C 1
ATOM 5114 O O . LYS B 1 33 ? 6.445 5.016 -2.248 1 97.12 33 LYS B O 1
ATOM 5119 N N . LYS B 1 34 ? 5.883 7.16 -2.816 1 97.56 34 LYS B N 1
ATOM 5120 C CA . LYS B 1 34 ? 5.535 7.492 -1.438 1 97.56 34 LYS B CA 1
ATOM 5121 C C . LYS B 1 34 ? 4.238 6.809 -1.018 1 97.56 34 LYS B C 1
ATOM 5123 O O . LYS B 1 34 ? 3.402 6.477 -1.861 1 97.56 34 LYS B O 1
ATOM 5128 N N . PRO B 1 35 ? 4.066 6.566 0.281 1 98.06 35 PRO B N 1
ATOM 5129 C CA . PRO B 1 35 ? 2.846 5.902 0.75 1 98.06 35 PRO B CA 1
ATOM 5130 C C . PRO B 1 35 ? 1.578 6.664 0.373 1 98.06 35 PRO B C 1
ATOM 5132 O O . PRO B 1 35 ? 1.609 7.891 0.228 1 98.06 35 PRO B O 1
ATOM 5135 N N . SER B 1 36 ? 0.508 5.914 0.15 1 98.62 36 SER B N 1
ATOM 5136 C CA . SER B 1 36 ? -0.788 6.5 -0.178 1 98.62 36 SER B CA 1
ATOM 5137 C C . SER B 1 36 ? -1.513 6.977 1.077 1 98.62 36 SER B C 1
ATOM 5139 O O . SER B 1 36 ? -1.434 6.332 2.127 1 98.62 36 SER B O 1
ATOM 5141 N N . VAL B 1 37 ? -2.203 8.117 0.923 1 98.81 37 VAL B N 1
ATOM 5142 C CA . VAL B 1 37 ? -2.889 8.695 2.072 1 98.81 37 VAL B CA 1
ATOM 5143 C C . VAL B 1 37 ? -4.297 9.133 1.671 1 98.81 37 VAL B C 1
ATOM 5145 O O . VAL B 1 37 ? -4.477 9.852 0.686 1 98.81 37 VAL B O 1
ATOM 5148 N N . LEU B 1 38 ? -5.301 8.57 2.365 1 98.88 38 LEU B N 1
ATOM 5149 C CA . LEU B 1 38 ? -6.637 9.141 2.246 1 98.88 38 LEU B CA 1
ATOM 5150 C C . LEU B 1 38 ? -6.844 10.266 3.258 1 98.88 38 LEU B C 1
ATOM 5152 O O . LEU B 1 38 ? -6.75 10.039 4.469 1 98.88 38 LEU B O 1
ATOM 5156 N N . VAL B 1 39 ? -7.086 11.453 2.773 1 98.88 39 VAL B N 1
ATOM 5157 C CA . VAL B 1 39 ? -7.262 12.617 3.639 1 98.88 39 VAL B CA 1
ATOM 5158 C C . VAL B 1 39 ? -8.75 12.891 3.838 1 98.88 39 VAL B C 1
ATOM 5160 O O . VAL B 1 39 ? -9.492 13.039 2.865 1 98.88 39 VAL B O 1
ATOM 5163 N N . VAL B 1 40 ? -9.133 12.961 5.102 1 98.88 40 VAL B N 1
ATOM 5164 C CA . VAL B 1 40 ? -10.531 13.211 5.457 1 98.88 40 VAL B CA 1
ATOM 5165 C C . VAL B 1 40 ? -10.703 14.672 5.848 1 98.88 40 VAL B C 1
ATOM 5167 O O . VAL B 1 40 ? -10.117 15.141 6.828 1 98.88 40 VAL B O 1
ATOM 5170 N N . LEU B 1 41 ? -11.516 15.359 5.07 1 98.75 41 LEU B N 1
ATOM 5171 C CA . LEU B 1 41 ? -11.773 16.781 5.258 1 98.75 41 LEU B CA 1
ATOM 5172 C C . LEU B 1 41 ? -13.266 17.031 5.465 1 98.75 41 LEU B C 1
ATOM 5174 O O . LEU B 1 41 ? -14.062 16.844 4.551 1 98.75 41 LEU B O 1
ATOM 5178 N N . LEU B 1 42 ? -13.578 17.5 6.688 1 98.12 42 LEU B N 1
ATOM 5179 C CA . LEU B 1 42 ? -14.969 17.781 7.047 1 98.12 42 LEU B CA 1
ATOM 5180 C C . LEU B 1 42 ? -15.148 19.25 7.406 1 98.12 42 LEU B C 1
ATOM 5182 O O . LEU B 1 42 ? -14.344 19.812 8.156 1 98.12 42 LEU B O 1
ATOM 5186 N N . ALA B 1 43 ? -16.203 19.906 6.844 1 96.19 43 ALA B N 1
ATOM 5187 C CA . ALA B 1 43 ? -16.375 21.344 7.102 1 96.19 43 ALA B CA 1
ATOM 5188 C C . ALA B 1 43 ? -17.828 21.656 7.438 1 96.19 43 ALA B C 1
ATOM 5190 O O . ALA B 1 43 ? -18.75 21.109 6.828 1 96.19 43 ALA B O 1
ATOM 5191 N N . ARG B 1 44 ? -18 22.469 8.445 1 94.88 44 ARG B N 1
ATOM 5192 C CA . ARG B 1 44 ? -19.25 23.109 8.805 1 94.88 44 ARG B CA 1
ATOM 5193 C C . ARG B 1 44 ? -19.031 24.531 9.297 1 94.88 44 ARG B C 1
ATOM 5195 O O . ARG B 1 44 ? -18.438 24.75 10.352 1 94.88 44 ARG B O 1
ATOM 5202 N N . ASN B 1 45 ? -19.531 25.484 8.516 1 92.88 45 ASN B N 1
ATOM 5203 C CA . ASN B 1 45 ? -19.391 26.891 8.852 1 92.88 45 ASN B CA 1
ATOM 5204 C C . ASN B 1 45 ? -17.938 27.297 9.023 1 92.88 45 ASN B C 1
ATOM 5206 O O . ASN B 1 45 ? -17.562 27.844 10.055 1 92.88 45 ASN B O 1
ATOM 5210 N N . LYS B 1 46 ? -17.188 27.031 7.988 1 95.31 46 LYS B N 1
ATOM 5211 C CA . LYS B 1 46 ? -15.758 27.297 8.039 1 95.31 46 LYS B CA 1
ATOM 5212 C C . LYS B 1 46 ? -15.352 28.312 6.977 1 95.31 46 LYS B C 1
ATOM 5214 O O . LYS B 1 46 ? -14.203 28.328 6.527 1 95.31 46 LYS B O 1
ATOM 5219 N N . GLU B 1 47 ? -16.266 29.203 6.656 1 96.12 47 GLU B N 1
ATOM 5220 C CA . GLU B 1 47 ? -15.992 30.219 5.648 1 96.12 47 GLU B CA 1
ATOM 5221 C C . GLU B 1 47 ? -14.727 31 5.977 1 96.12 47 GLU B C 1
ATOM 5223 O O . GLU B 1 47 ? -13.898 31.234 5.098 1 96.12 47 GLU B O 1
ATOM 5228 N N . HIS B 1 48 ? -14.508 31.312 7.188 1 95.31 48 HIS B N 1
ATOM 5229 C CA . HIS B 1 48 ? -13.445 32.219 7.602 1 95.31 48 HIS B CA 1
ATOM 5230 C C . HIS B 1 48 ? -12.102 31.516 7.652 1 95.31 48 HIS B C 1
ATOM 5232 O O . HIS B 1 48 ? -11.047 32.156 7.582 1 95.31 48 HIS B O 1
ATOM 5238 N N . THR B 1 49 ? -12.039 30.188 7.742 1 97.25 49 THR B N 1
ATOM 5239 C CA . THR B 1 49 ? -10.781 29.469 7.867 1 97.25 49 THR B CA 1
ATOM 5240 C C . THR B 1 49 ? -10.383 28.828 6.535 1 97.25 49 THR B C 1
ATOM 5242 O O . THR B 1 49 ? -9.195 28.656 6.258 1 97.25 49 THR B O 1
ATOM 5245 N N . LEU B 1 50 ? -11.312 28.516 5.648 1 98.25 50 LEU B N 1
ATOM 5246 C CA . LEU B 1 50 ? -11.125 27.688 4.465 1 98.25 50 LEU B CA 1
ATOM 5247 C C . LEU B 1 50 ? -10.094 28.297 3.527 1 98.25 50 LEU B C 1
ATOM 5249 O O . LEU B 1 50 ? -9.25 27.594 2.979 1 98.25 50 LEU B O 1
ATOM 5253 N N . PRO B 1 51 ? -10.141 29.641 3.316 1 98.38 51 PRO B N 1
ATOM 5254 C CA . PRO B 1 51 ? -9.156 30.188 2.381 1 98.38 51 PRO B CA 1
ATOM 5255 C C . PRO B 1 51 ? -7.715 29.938 2.822 1 98.38 51 PRO B C 1
ATOM 5257 O O . PRO B 1 51 ? -6.863 29.594 2 1 98.38 51 PRO B O 1
ATOM 5260 N N . TYR B 1 52 ? -7.449 30.109 4.133 1 98.19 52 TYR B N 1
ATOM 5261 C CA . TYR B 1 52 ? -6.113 29.859 4.664 1 98.19 52 TYR B CA 1
ATOM 5262 C C . TYR B 1 52 ? -5.785 28.375 4.66 1 98.19 52 TYR B C 1
ATOM 5264 O O . TYR B 1 52 ? -4.707 27.969 4.215 1 98.19 52 TYR B O 1
ATOM 5272 N N . PHE B 1 53 ? -6.766 27.594 5.102 1 98.44 53 PHE B N 1
ATOM 5273 C CA . PHE B 1 53 ? -6.57 26.141 5.211 1 98.44 53 PHE B CA 1
ATOM 5274 C C . PHE B 1 53 ? -6.25 25.547 3.848 1 98.44 53 PHE B C 1
ATOM 5276 O O . PHE B 1 53 ? -5.27 24.812 3.705 1 98.44 53 PHE B O 1
ATOM 5283 N N . LEU B 1 54 ? -7.113 25.828 2.885 1 98.75 54 LEU B N 1
ATOM 5284 C CA . LEU B 1 54 ? -6.98 25.219 1.566 1 98.75 54 LEU B CA 1
ATOM 5285 C C . LEU B 1 54 ? -5.688 25.672 0.891 1 98.75 54 LEU B C 1
ATOM 5287 O O . LEU B 1 54 ? -5.047 24.875 0.186 1 98.75 54 LEU B O 1
ATOM 5291 N N . THR B 1 55 ? -5.305 26.922 1.135 1 98.44 55 THR B N 1
ATOM 5292 C CA . THR B 1 55 ? -4.047 27.406 0.583 1 98.44 55 THR B CA 1
ATOM 5293 C C . THR B 1 55 ? -2.863 26.641 1.167 1 98.44 55 THR B C 1
ATOM 5295 O O . THR B 1 55 ? -1.977 26.203 0.431 1 98.44 55 THR B O 1
ATOM 5298 N N . LEU B 1 56 ? -2.885 26.516 2.451 1 98.25 56 LEU B N 1
ATOM 5299 C CA . LEU B 1 56 ? -1.815 25.797 3.121 1 98.25 56 LEU B CA 1
ATOM 5300 C C . LEU B 1 56 ? -1.831 24.312 2.727 1 98.25 56 LEU B C 1
ATOM 5302 O O . LEU B 1 56 ? -0.774 23.703 2.57 1 98.25 56 LEU B O 1
ATOM 5306 N N . PHE B 1 57 ? -2.996 23.719 2.508 1 98.25 57 PHE B N 1
ATOM 5307 C CA . PHE B 1 57 ? -3.148 22.328 2.107 1 98.25 57 PHE B CA 1
ATOM 5308 C C . PHE B 1 57 ? -2.545 22.094 0.728 1 98.25 57 PHE B C 1
ATOM 5310 O O . PHE B 1 57 ? -1.884 21.078 0.498 1 98.25 57 PHE B O 1
ATOM 5317 N N . GLU B 1 58 ? -2.723 23 -0.14 1 97.31 58 GLU B N 1
ATOM 5318 C CA . GLU B 1 58 ? -2.158 22.922 -1.483 1 97.31 58 GLU B CA 1
ATOM 5319 C C . GLU B 1 58 ? -0.632 22.922 -1.442 1 97.31 58 GLU B C 1
ATOM 5321 O O . GLU B 1 58 ? 0.019 22.359 -2.322 1 97.31 58 GLU B O 1
ATOM 5326 N N . ARG B 1 59 ? -0.11 23.469 -0.425 1 96.25 59 ARG B N 1
ATOM 5327 C CA . ARG B 1 59 ? 1.33 23.688 -0.368 1 96.25 59 ARG B CA 1
ATOM 5328 C C . ARG B 1 59 ? 2.039 22.531 0.323 1 96.25 59 ARG B C 1
ATOM 5330 O O . ARG B 1 59 ? 3.256 22.578 0.523 1 96.25 59 ARG B O 1
ATOM 5337 N N . LEU B 1 60 ? 1.285 21.562 0.707 1 97.44 60 LEU B N 1
ATOM 5338 C CA . LEU B 1 60 ? 1.911 20.359 1.268 1 97.44 60 LEU B CA 1
ATOM 5339 C C . LEU B 1 60 ? 2.932 19.781 0.298 1 97.44 60 LEU B C 1
ATOM 5341 O O . LEU B 1 60 ? 2.686 19.719 -0.909 1 97.44 60 LEU B O 1
ATOM 5345 N N . GLU B 1 61 ? 4.082 19.406 0.86 1 97.69 61 GLU B N 1
ATOM 5346 C CA . GLU B 1 61 ? 5.137 18.781 0.066 1 97.69 61 GLU B CA 1
ATOM 5347 C C . GLU B 1 61 ? 4.98 17.266 0.029 1 97.69 61 GLU B C 1
ATOM 5349 O O . GLU B 1 61 ? 5.777 16.547 0.627 1 97.69 61 GLU B O 1
ATOM 5354 N N . TYR B 1 62 ? 4.148 16.844 -0.72 1 97.81 62 TYR B N 1
ATOM 5355 C CA . TYR B 1 62 ? 3.811 15.438 -0.941 1 97.81 62 TYR B CA 1
ATOM 5356 C C . TYR B 1 62 ? 3.18 15.242 -2.314 1 97.81 62 TYR B C 1
ATOM 5358 O O . TYR B 1 62 ? 2.375 16.062 -2.76 1 97.81 62 TYR B O 1
ATOM 5366 N N . PRO B 1 63 ? 3.545 14.195 -3.047 1 97.38 63 PRO B N 1
ATOM 5367 C CA . PRO B 1 63 ? 2.928 14.016 -4.363 1 97.38 63 PRO B CA 1
ATOM 5368 C C . PRO B 1 63 ? 1.404 13.945 -4.293 1 97.38 63 PRO B C 1
ATOM 5370 O O . PRO B 1 63 ? 0.85 13.07 -3.631 1 97.38 63 PRO B O 1
ATOM 5373 N N . LYS B 1 64 ? 0.72 14.805 -4.98 1 97.75 64 LYS B N 1
ATOM 5374 C CA . LYS B 1 64 ? -0.734 14.914 -4.898 1 97.75 64 LYS B CA 1
ATOM 5375 C C . LYS B 1 64 ? -1.407 13.648 -5.418 1 97.75 64 LYS B C 1
ATOM 5377 O O . LYS B 1 64 ? -2.479 13.266 -4.945 1 97.75 64 LYS B O 1
ATOM 5382 N N . LYS B 1 65 ? -0.74 12.922 -6.266 1 96.62 65 LYS B N 1
ATOM 5383 C CA . LYS B 1 65 ? -1.291 11.688 -6.828 1 96.62 65 LYS B CA 1
ATOM 5384 C C . LYS B 1 65 ? -1.248 10.555 -5.809 1 96.62 65 LYS B C 1
ATOM 5386 O O . LYS B 1 65 ? -1.831 9.492 -6.031 1 96.62 65 LYS B O 1
ATOM 5391 N N . ARG B 1 66 ? -0.584 10.773 -4.68 1 98.25 66 ARG B N 1
ATOM 5392 C CA . ARG B 1 66 ? -0.578 9.797 -3.594 1 98.25 66 ARG B CA 1
ATOM 5393 C C . ARG B 1 66 ? -1.586 10.18 -2.514 1 98.25 66 ARG B C 1
ATOM 5395 O O . ARG B 1 66 ? -1.667 9.516 -1.475 1 98.25 66 ARG B O 1
ATOM 5402 N N . LEU B 1 67 ? -2.357 11.227 -2.84 1 98.69 67 LEU B N 1
ATOM 5403 C CA . LEU B 1 67 ? -3.4 11.688 -1.931 1 98.69 67 LEU B CA 1
ATOM 5404 C C . LEU B 1 67 ? -4.781 11.492 -2.545 1 98.69 67 LEU B C 1
ATOM 5406 O O . LEU B 1 67 ? -5.027 11.922 -3.676 1 98.69 67 LEU B O 1
ATOM 5410 N N . SER B 1 68 ? -5.594 10.766 -1.849 1 98.75 68 SER B N 1
ATOM 5411 C CA . SER B 1 68 ? -7.027 10.734 -2.129 1 98.75 68 SER B CA 1
ATOM 5412 C C . SER B 1 68 ? -7.805 11.57 -1.118 1 98.75 68 SER B C 1
ATOM 5414 O O . SER B 1 68 ? -7.496 11.555 0.076 1 98.75 68 SER B O 1
ATOM 5416 N N . LEU B 1 69 ? -8.812 12.297 -1.619 1 98.81 69 LEU B N 1
ATOM 5417 C CA . LEU B 1 69 ? -9.539 13.211 -0.741 1 98.81 69 LEU B CA 1
ATOM 5418 C C . LEU B 1 69 ? -10.945 12.688 -0.47 1 98.81 69 LEU B C 1
ATOM 5420 O O . LEU B 1 69 ? -11.617 12.203 -1.382 1 98.81 69 LEU B O 1
ATOM 5424 N N . PHE B 1 70 ? -11.312 12.672 0.775 1 98.88 70 PHE B N 1
ATOM 5425 C CA . PHE B 1 70 ? -12.672 12.453 1.263 1 98.88 70 PHE B CA 1
ATOM 5426 C C . PHE B 1 70 ? -13.234 13.734 1.872 1 98.88 70 PHE B C 1
ATOM 5428 O O . PHE B 1 70 ? -12.883 14.102 2.992 1 98.88 70 PHE B O 1
ATOM 5435 N N . ILE B 1 71 ? -14.18 14.422 1.144 1 98.81 71 ILE B N 1
ATOM 5436 C CA . ILE B 1 71 ? -14.648 15.742 1.553 1 98.81 71 ILE B CA 1
ATOM 5437 C C . ILE B 1 71 ? -16.156 15.703 1.789 1 98.81 71 ILE B C 1
ATOM 5439 O O . ILE B 1 71 ? -16.922 15.281 0.914 1 98.81 71 ILE B O 1
ATOM 5443 N N . ARG B 1 72 ? -16.531 16.062 2.992 1 98.56 72 ARG B N 1
ATOM 5444 C CA . ARG B 1 72 ? -17.938 16.188 3.348 1 98.56 72 ARG B CA 1
ATOM 5445 C C . ARG B 1 72 ? -18.219 17.547 3.98 1 98.56 72 ARG B C 1
ATOM 5447 O O . ARG B 1 72 ? -17.422 18.047 4.766 1 98.56 72 ARG B O 1
ATOM 5454 N N . SER B 1 73 ? -19.297 18.172 3.633 1 97.81 73 SER B N 1
ATOM 5455 C CA . SER B 1 73 ? -19.781 19.422 4.234 1 97.81 73 SER B CA 1
ATOM 5456 C C . SER B 1 73 ? -21.297 19.469 4.254 1 97.81 73 SER B C 1
ATOM 5458 O O . SER B 1 73 ? -21.953 19.156 3.256 1 97.81 73 SER B O 1
ATOM 5460 N N . ASP B 1 74 ? -21.781 19.781 5.422 1 94.5 74 ASP B N 1
ATOM 5461 C CA . ASP B 1 74 ? -23.219 19.875 5.586 1 94.5 74 ASP B CA 1
ATOM 5462 C C . ASP B 1 74 ? -23.594 20.875 6.676 1 94.5 74 ASP B C 1
ATOM 5464 O O . ASP B 1 74 ? -22.719 21.359 7.391 1 94.5 74 ASP B O 1
ATOM 5468 N N . HIS B 1 75 ? -24.922 21.312 6.711 1 93.31 75 HIS B N 1
ATOM 5469 C CA . HIS B 1 75 ? -25.484 22.156 7.758 1 93.31 75 HIS B CA 1
ATOM 5470 C C . HIS B 1 75 ? -24.703 23.453 7.902 1 93.31 75 HIS B C 1
ATOM 5472 O O . HIS B 1 75 ? -24.344 23.844 9.016 1 93.31 75 HIS B O 1
ATOM 5478 N N . ASN B 1 76 ? -24.406 24.031 6.77 1 92.94 76 ASN B N 1
ATOM 5479 C CA . ASN B 1 76 ? -23.719 25.328 6.754 1 92.94 76 ASN B CA 1
ATOM 5480 C C . ASN B 1 76 ? -24.703 26.484 6.656 1 92.94 76 ASN B C 1
ATOM 5482 O O . ASN B 1 76 ? -25.703 26.391 5.953 1 92.94 76 ASN B O 1
ATOM 5486 N N . SER B 1 77 ? -24.391 27.547 7.273 1 91.62 77 SER B N 1
ATOM 5487 C CA . SER B 1 77 ? -25.156 28.781 7.156 1 91.62 77 SER B CA 1
ATOM 5488 C C . SER B 1 77 ? -24.312 29.906 6.539 1 91.62 77 SER B C 1
ATOM 5490 O O . SER B 1 77 ? -24.719 31.062 6.555 1 91.62 77 SER B O 1
ATOM 5492 N N . ASP B 1 78 ? -23.172 29.594 6.035 1 92.81 78 ASP B N 1
ATOM 5493 C CA . ASP B 1 78 ? -22.25 30.547 5.438 1 92.81 78 ASP B CA 1
ATOM 5494 C C . ASP B 1 78 ? -21.781 30.094 4.055 1 92.81 78 ASP B C 1
ATOM 5496 O O . ASP B 1 78 ? -22.469 29.281 3.41 1 92.81 78 ASP B O 1
ATOM 5500 N N . LYS B 1 79 ? -20.609 30.609 3.574 1 96.06 79 LYS B N 1
ATOM 5501 C CA . LYS B 1 79 ? -20.188 30.344 2.203 1 96.06 79 LYS B CA 1
ATOM 5502 C C . LYS B 1 79 ? -19.234 29.156 2.146 1 96.06 79 LYS B C 1
ATOM 5504 O O . LYS B 1 79 ? -18.438 29.031 1.216 1 96.06 79 LYS B O 1
ATOM 5509 N N . THR B 1 80 ? -19.312 28.297 3.061 1 96.94 80 THR B N 1
ATOM 5510 C CA . THR B 1 80 ? -18.422 27.156 3.143 1 96.94 80 THR B CA 1
ATOM 5511 C C . THR B 1 80 ? -18.5 26.312 1.874 1 96.94 80 THR B C 1
ATOM 5513 O O . THR B 1 80 ? -17.469 26.016 1.254 1 96.94 80 THR B O 1
ATOM 5516 N N . ILE B 1 81 ? -19.656 25.984 1.447 1 97.88 81 ILE B N 1
ATOM 5517 C CA . ILE B 1 81 ? -19.844 25.109 0.29 1 97.88 81 ILE B CA 1
ATOM 5518 C C . ILE B 1 81 ? -19.344 25.828 -0.97 1 97.88 81 ILE B C 1
ATOM 5520 O O . ILE B 1 81 ? -18.703 25.203 -1.817 1 97.88 81 ILE B O 1
ATOM 5524 N N . THR B 1 82 ? -19.641 27.094 -1.048 1 97.75 82 THR B N 1
ATOM 5525 C CA . THR B 1 82 ? -19.203 27.875 -2.199 1 97.75 82 THR B CA 1
ATOM 5526 C C . THR B 1 82 ? -17.688 27.859 -2.342 1 97.75 82 THR B C 1
ATOM 5528 O O . THR B 1 82 ? -17.172 27.688 -3.445 1 97.75 82 THR B O 1
ATOM 5531 N N . ILE B 1 83 ? -17.016 28.031 -1.263 1 98.31 83 ILE B N 1
ATOM 5532 C CA . ILE B 1 83 ? -15.562 28.062 -1.26 1 98.31 83 ILE B CA 1
ATOM 5533 C C . ILE B 1 83 ? -15.016 26.688 -1.645 1 98.31 83 ILE B C 1
ATOM 5535 O O . ILE B 1 83 ? -14.109 26.578 -2.479 1 98.31 83 ILE B O 1
ATOM 5539 N N . LEU B 1 84 ? -15.578 25.641 -1.111 1 98.5 84 LEU B N 1
ATOM 5540 C CA . LEU B 1 84 ? -15.133 24.281 -1.412 1 98.5 84 LEU B CA 1
ATOM 5541 C C . LEU B 1 84 ? -15.344 23.953 -2.887 1 98.5 84 LEU B C 1
ATOM 5543 O O . LEU B 1 84 ? -14.469 23.375 -3.531 1 98.5 84 LEU B O 1
ATOM 5547 N N . ASP B 1 85 ? -16.453 24.312 -3.377 1 98 85 ASP B N 1
ATOM 5548 C CA . ASP B 1 85 ? -16.766 24.062 -4.781 1 98 85 ASP B CA 1
ATOM 5549 C C . ASP B 1 85 ? -15.766 24.766 -5.699 1 98 85 ASP B C 1
ATOM 5551 O O . ASP B 1 85 ? -15.281 24.172 -6.668 1 98 85 ASP B O 1
ATOM 5555 N N . ASP B 1 86 ? -15.562 25.984 -5.391 1 98 86 ASP B N 1
ATOM 5556 C CA . ASP B 1 86 ? -14.609 26.75 -6.184 1 98 86 ASP B CA 1
ATOM 5557 C C . ASP B 1 86 ? -13.219 26.125 -6.137 1 98 86 ASP B C 1
ATOM 5559 O O . ASP B 1 86 ? -12.562 25.969 -7.168 1 98 86 ASP B O 1
ATOM 5563 N N . TRP B 1 87 ? -12.773 25.766 -5.008 1 98.5 87 TRP B N 1
ATOM 5564 C CA . TRP B 1 87 ? -11.461 25.156 -4.844 1 98.5 87 TRP B CA 1
ATOM 5565 C C . TRP B 1 87 ? -11.391 23.828 -5.602 1 98.5 87 TRP B C 1
ATOM 5567 O O . TRP B 1 87 ? -10.398 23.547 -6.273 1 98.5 87 TRP B O 1
ATOM 5577 N N . LEU B 1 88 ? -12.422 23.016 -5.52 1 98.38 88 LEU B N 1
ATOM 5578 C CA . LEU B 1 88 ? -12.477 21.703 -6.152 1 98.38 88 LEU B CA 1
ATOM 5579 C C . LEU B 1 88 ? -12.453 21.828 -7.672 1 98.38 88 LEU B C 1
ATOM 5581 O O . LEU B 1 88 ? -11.836 21.016 -8.359 1 98.38 88 LEU B O 1
ATOM 5585 N N . ARG B 1 89 ? -13.094 22.812 -8.195 1 97.81 89 ARG B N 1
ATOM 5586 C CA . ARG B 1 89 ? -13.109 23.031 -9.641 1 97.81 89 ARG B CA 1
ATOM 5587 C C . ARG B 1 89 ? -11.695 23.203 -10.18 1 97.81 89 ARG B C 1
ATOM 5589 O O . ARG B 1 89 ? -11.398 22.766 -11.297 1 97.81 89 ARG B O 1
ATOM 5596 N N . HIS B 1 90 ? -10.852 23.703 -9.359 1 97.5 90 HIS B N 1
ATOM 5597 C CA . HIS B 1 90 ? -9.523 24.047 -9.852 1 97.5 90 HIS B CA 1
ATOM 5598 C C . HIS B 1 90 ? -8.492 23.016 -9.422 1 97.5 90 HIS B C 1
ATOM 5600 O O . HIS B 1 90 ? -7.441 22.875 -10.047 1 97.5 90 HIS B O 1
ATOM 5606 N N . ASN B 1 91 ? -8.805 22.297 -8.375 1 97.62 91 ASN B N 1
ATOM 5607 C CA . ASN B 1 91 ? -7.73 21.516 -7.785 1 97.62 91 ASN B CA 1
ATOM 5608 C C . ASN B 1 91 ? -8.062 20.016 -7.781 1 97.62 91 ASN B C 1
ATOM 5610 O O . ASN B 1 91 ? -7.176 19.188 -7.609 1 97.62 91 ASN B O 1
ATOM 5614 N N . LYS B 1 92 ? -9.273 19.625 -7.988 1 97.56 92 LYS B N 1
ATOM 5615 C CA . LYS B 1 92 ? -9.734 18.25 -7.84 1 97.56 92 LYS B CA 1
ATOM 5616 C C . LYS B 1 92 ? -8.914 17.312 -8.719 1 97.56 92 LYS B C 1
ATOM 5618 O O . LYS B 1 92 ? -8.547 16.219 -8.281 1 97.56 92 LYS B O 1
ATOM 5623 N N . HIS B 1 93 ? -8.555 17.703 -9.938 1 97.06 93 HIS B N 1
ATOM 5624 C CA . HIS B 1 93 ? -7.91 16.859 -10.93 1 97.06 93 HIS B CA 1
ATOM 5625 C C . HIS B 1 93 ? -6.461 16.562 -10.555 1 97.06 93 HIS B C 1
ATOM 5627 O O . HIS B 1 93 ? -5.84 15.656 -11.109 1 97.06 93 HIS B O 1
ATOM 5633 N N . LYS B 1 94 ? -5.914 17.344 -9.617 1 97.69 94 LYS B N 1
ATOM 5634 C CA . LYS B 1 94 ? -4.512 17.188 -9.234 1 97.69 94 LYS B CA 1
ATOM 5635 C C . LYS B 1 94 ? -4.316 16 -8.297 1 97.69 94 LYS B C 1
ATOM 5637 O O . LYS B 1 94 ? -3.201 15.5 -8.148 1 97.69 94 LYS B O 1
ATOM 5642 N N . TYR B 1 95 ? -5.367 15.547 -7.695 1 98.44 95 TYR B N 1
ATOM 5643 C CA . TYR B 1 95 ? -5.266 14.5 -6.68 1 98.44 95 TYR B CA 1
ATOM 5644 C C . TYR B 1 95 ? -5.633 13.141 -7.262 1 98.44 95 TYR B C 1
ATOM 5646 O O . TYR B 1 95 ? -6.176 13.055 -8.367 1 98.44 95 TYR B O 1
ATOM 5654 N N . HIS B 1 96 ? -5.227 12.07 -6.527 1 98.19 96 HIS B N 1
ATOM 5655 C CA . HIS B 1 96 ? -5.469 10.711 -6.992 1 98.19 96 HIS B CA 1
ATOM 5656 C C . HIS B 1 96 ? -6.957 10.461 -7.219 1 98.19 96 HIS B C 1
ATOM 5658 O O . HIS B 1 96 ? -7.352 9.938 -8.266 1 98.19 96 HIS B O 1
ATOM 5664 N N . SER B 1 97 ? -7.711 10.773 -6.238 1 97.88 97 SER B N 1
ATOM 5665 C CA . SER B 1 97 ? -9.164 10.711 -6.32 1 97.88 97 SER B CA 1
ATOM 5666 C C . SER B 1 97 ? -9.82 11.625 -5.293 1 97.88 97 SER B C 1
ATOM 5668 O O . SER B 1 97 ? -9.172 12.047 -4.328 1 97.88 97 SER B O 1
ATOM 5670 N N . CYS B 1 98 ? -11.078 12.039 -5.617 1 98.12 98 CYS B N 1
ATOM 5671 C CA . CYS B 1 98 ? -11.844 12.875 -4.703 1 98.12 98 CYS B CA 1
ATOM 5672 C C . CYS B 1 98 ? -13.266 12.344 -4.543 1 98.12 98 CYS B C 1
ATOM 5674 O O . CYS B 1 98 ? -14.023 12.273 -5.516 1 98.12 98 CYS B O 1
ATOM 5676 N N . ASP B 1 99 ? -13.547 11.883 -3.371 1 98.44 99 ASP B N 1
ATOM 5677 C CA . ASP B 1 99 ? -14.914 11.555 -2.996 1 98.44 99 ASP B CA 1
ATOM 5678 C C . ASP B 1 99 ? -15.578 12.719 -2.264 1 98.44 99 ASP B C 1
ATOM 5680 O O . ASP B 1 99 ? -15.312 12.953 -1.081 1 98.44 99 ASP B O 1
ATOM 5684 N N . VAL B 1 100 ? -16.484 13.453 -2.986 1 98.5 100 VAL B N 1
ATOM 5685 C CA . VAL B 1 100 ? -16.984 14.727 -2.488 1 98.5 100 VAL B CA 1
ATOM 5686 C C . VAL B 1 100 ? -18.5 14.68 -2.373 1 98.5 100 VAL B C 1
ATOM 5688 O O . VAL B 1 100 ? -19.188 14.281 -3.314 1 98.5 100 VAL B O 1
ATOM 5691 N N . LYS B 1 101 ? -19.016 14.969 -1.203 1 98.19 101 LYS B N 1
ATOM 5692 C CA . LYS B 1 101 ? -20.438 15.195 -0.976 1 98.19 101 LYS B CA 1
ATOM 5693 C C . LYS B 1 101 ? -20.672 16.516 -0.236 1 98.19 101 LYS B C 1
ATOM 5695 O O . LYS B 1 101 ? -20.375 16.625 0.954 1 98.19 101 LYS B O 1
ATOM 5700 N N . LEU B 1 102 ? -21.203 17.516 -0.909 1 97.38 102 LEU B N 1
ATOM 5701 C CA . LEU B 1 102 ? -21.5 18.844 -0.358 1 97.38 102 LEU B CA 1
ATOM 5702 C C . LEU B 1 102 ? -23 19.078 -0.321 1 97.38 102 LEU B C 1
ATOM 5704 O O . LEU B 1 102 ? -23.656 19.188 -1.369 1 97.38 102 LEU B O 1
ATOM 5708 N N . ASP B 1 103 ? -23.484 19.141 0.89 1 94.69 103 ASP B N 1
ATOM 5709 C CA . ASP B 1 103 ? -24.922 19.375 1.071 1 94.69 103 ASP B CA 1
ATOM 5710 C C . ASP B 1 103 ? -25.234 20.859 1.174 1 94.69 103 ASP B C 1
ATOM 5712 O O . ASP B 1 103 ? -25.094 21.453 2.246 1 94.69 103 ASP B O 1
ATOM 5716 N N . GLY B 1 104 ? -25.797 21.438 0.154 1 89.94 104 GLY B N 1
ATOM 5717 C CA . GLY B 1 104 ? -26.141 22.844 0.142 1 89.94 104 GLY B CA 1
ATOM 5718 C C . GLY B 1 104 ? -27.547 23.125 0.665 1 89.94 104 GLY B C 1
ATOM 5719 O O . GLY B 1 104 ? -27.953 24.281 0.748 1 89.94 104 GLY B O 1
ATOM 5720 N N . LEU B 1 105 ? -28.188 22.125 1.131 1 88.06 105 LEU B N 1
ATOM 572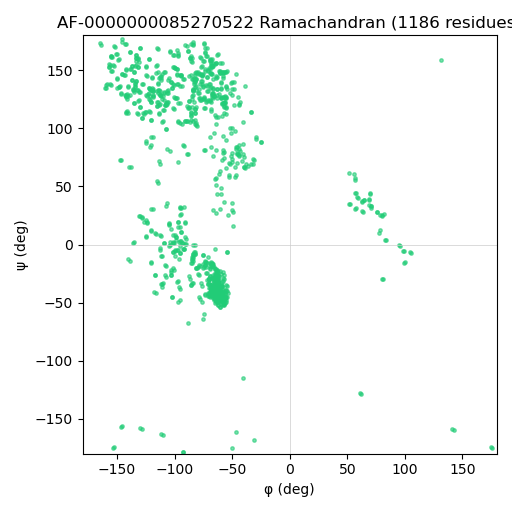1 C CA . LEU B 1 105 ? -29.594 22.281 1.481 1 88.06 105 LEU B CA 1
ATOM 5722 C C . LEU B 1 105 ? -29.766 22.422 2.988 1 88.06 105 LEU B C 1
ATOM 5724 O O . LEU B 1 105 ? -30.5 23.312 3.449 1 88.06 105 LEU B O 1
ATOM 5728 N N . SER B 1 106 ? -29.125 21.625 3.721 1 87.69 106 SER B N 1
ATOM 5729 C CA . SER B 1 106 ? -29.25 21.703 5.172 1 87.69 106 SER B CA 1
ATOM 5730 C C . SER B 1 106 ? -28.453 22.875 5.738 1 87.69 106 SER B C 1
ATOM 5732 O O . SER B 1 106 ? -27.312 23.109 5.328 1 87.69 106 SER B O 1
ATOM 5734 N N . THR B 1 107 ? -29.109 23.547 6.691 1 86.25 107 THR B N 1
ATOM 5735 C CA . THR B 1 107 ? -28.438 24.719 7.215 1 86.25 107 THR B CA 1
ATOM 5736 C C . THR B 1 107 ? -28.125 24.562 8.695 1 86.25 107 THR B C 1
ATOM 5738 O O . THR B 1 107 ? -27.219 25.219 9.227 1 86.25 107 THR B O 1
ATOM 5741 N N . SER B 1 108 ? -28.906 23.766 9.359 1 87.62 108 SER B N 1
ATOM 5742 C CA . SER B 1 108 ? -28.703 23.562 10.789 1 87.62 108 SER B CA 1
ATOM 5743 C C . SER B 1 108 ? -29.25 22.219 11.25 1 87.62 108 SER B C 1
ATOM 5745 O O . SER B 1 108 ? -30.016 21.562 10.523 1 87.62 108 SER B O 1
ATOM 5747 N N . TYR B 1 109 ? -28.75 21.812 12.43 1 87.06 109 TYR B N 1
ATOM 5748 C CA . TYR B 1 109 ? -29.344 20.656 13.086 1 87.06 109 TYR B CA 1
ATOM 5749 C C . TYR B 1 109 ? -30.531 21.047 13.938 1 87.06 109 TYR B C 1
ATOM 5751 O O . TYR B 1 109 ? -30.656 22.203 14.344 1 87.06 109 TYR B O 1
ATOM 5759 N N . PRO B 1 110 ? -31.344 20 14.148 1 83.88 110 PRO B N 1
ATOM 5760 C CA . PRO B 1 110 ? -32.438 20.312 15.086 1 83.88 110 PRO B CA 1
ATOM 5761 C C . PRO B 1 110 ? -31.922 20.75 16.453 1 83.88 110 PRO B C 1
ATOM 5763 O O . PRO B 1 110 ? -31.016 20.125 17.016 1 83.88 110 PRO B O 1
ATOM 5766 N N . GLY B 1 111 ? -32.375 21.906 16.938 1 81.38 111 GLY B N 1
ATOM 5767 C CA . GLY B 1 111 ? -31.984 22.406 18.234 1 81.38 111 GLY B CA 1
ATOM 5768 C C . GLY B 1 111 ? -30.875 23.422 18.172 1 81.38 111 GLY B C 1
ATOM 5769 O O . GLY B 1 111 ? -30.531 24.047 19.188 1 81.38 111 GLY B O 1
ATOM 5770 N N . ASP B 1 112 ? -30.359 23.625 16.984 1 82 112 ASP B N 1
ATOM 5771 C CA . ASP B 1 112 ? -29.297 24.609 16.828 1 82 112 ASP B CA 1
ATOM 5772 C C . ASP B 1 112 ? -29.828 26.031 17.047 1 82 112 ASP B C 1
ATOM 5774 O O . ASP B 1 112 ? -30.875 26.391 16.5 1 82 112 ASP B O 1
ATOM 5778 N N . THR B 1 113 ? -29.25 26.703 17.953 1 78.06 113 THR B N 1
ATOM 5779 C CA . THR B 1 113 ? -29.578 28.109 18.125 1 78.06 113 THR B CA 1
ATOM 5780 C C . THR B 1 113 ? -28.422 29 17.703 1 78.06 113 THR B C 1
ATOM 5782 O O . THR B 1 113 ? -28.641 30.062 17.109 1 78.06 113 THR B O 1
ATOM 5785 N N . LYS B 1 114 ? -27.266 28.547 17.906 1 75.19 114 LYS B N 1
ATOM 5786 C CA . LYS B 1 114 ? -26.078 29.344 17.656 1 75.19 114 LYS B CA 1
ATOM 5787 C C . LYS B 1 114 ? -25.281 28.797 16.469 1 75.19 114 LYS B C 1
ATOM 5789 O O . LYS B 1 114 ? -24.438 29.484 15.914 1 75.19 114 LYS B O 1
ATOM 5794 N N . GLY B 1 115 ? -25.656 27.688 16.062 1 74 115 GLY B N 1
ATOM 5795 C CA . GLY B 1 115 ? -25.031 27.109 14.883 1 74 115 GLY B CA 1
ATOM 5796 C C . GLY B 1 115 ? -23.734 26.391 15.188 1 74 115 GLY B C 1
ATOM 5797 O O . GLY B 1 115 ? -23.094 25.859 14.289 1 74 115 GLY B O 1
ATOM 5798 N N . THR B 1 116 ? -23.297 26.266 16.438 1 76.94 116 THR B N 1
ATOM 5799 C CA . THR B 1 116 ? -22.031 25.672 16.812 1 76.94 116 THR B CA 1
ATOM 5800 C C . THR B 1 116 ? -22.234 24.531 17.812 1 76.94 116 THR B C 1
ATOM 5802 O O . THR B 1 116 ? -21.266 23.906 18.266 1 76.94 116 THR B O 1
ATOM 5805 N N . GLU B 1 117 ? -23.469 24.203 18.062 1 79.44 117 GLU B N 1
ATOM 5806 C CA . GLU B 1 117 ? -23.812 23.25 19.109 1 79.44 117 GLU B CA 1
ATOM 5807 C C . GLU B 1 117 ? -23.453 21.828 18.688 1 79.44 117 GLU B C 1
ATOM 5809 O O . GLU B 1 117 ? -23.453 21.516 17.5 1 79.44 117 GLU B O 1
ATOM 5814 N N . TRP B 1 118 ? -23.156 21.047 19.719 1 85.25 118 TRP B N 1
ATOM 5815 C CA . TRP B 1 118 ? -22.891 19.625 19.516 1 85.25 118 TRP B CA 1
ATOM 5816 C C . TRP B 1 118 ? -24.047 18.781 20.016 1 85.25 118 TRP B C 1
ATOM 5818 O O . TRP B 1 118 ? -24 18.203 21.109 1 85.25 118 TRP B O 1
ATOM 5828 N N . GLY B 1 119 ? -25.031 18.672 19.203 1 86.25 119 GLY B N 1
ATOM 5829 C CA . GLY B 1 119 ? -26.172 17.812 19.531 1 86.25 119 GLY B CA 1
ATOM 5830 C C . GLY B 1 119 ? -25.953 16.359 19.172 1 86.25 119 GLY B C 1
ATOM 5831 O O . GLY B 1 119 ? -24.938 16.016 18.547 1 86.25 119 GLY B O 1
ATOM 5832 N N . GLN B 1 120 ? -26.859 15.516 19.578 1 90.19 120 GLN B N 1
ATOM 5833 C CA . GLN B 1 120 ? -26.75 14.078 19.344 1 90.19 120 GLN B CA 1
ATOM 5834 C C . GLN B 1 120 ? -26.781 13.766 17.844 1 90.19 120 GLN B C 1
ATOM 5836 O O . GLN B 1 120 ? -26.062 12.867 17.375 1 90.19 120 GLN B O 1
ATOM 5841 N N . GLU B 1 121 ? -27.578 14.461 17.156 1 92 121 GLU B N 1
ATOM 5842 C CA . GLU B 1 121 ? -27.672 14.227 15.711 1 92 121 GLU B CA 1
ATOM 5843 C C . GLU B 1 121 ? -26.359 14.578 15.008 1 92 121 GLU B C 1
ATOM 5845 O O . GLU B 1 121 ? -25.953 13.906 14.055 1 92 121 GLU B O 1
ATOM 5850 N N . ARG B 1 122 ? -25.766 15.617 15.414 1 92.19 122 ARG B N 1
ATOM 5851 C CA . ARG B 1 122 ? -24.484 15.992 14.836 1 92.19 122 ARG B CA 1
ATOM 5852 C C . ARG B 1 122 ? -23.422 14.93 15.117 1 92.19 122 ARG B C 1
ATOM 5854 O O . ARG B 1 122 ? -22.672 14.555 14.219 1 92.19 122 ARG B O 1
ATOM 5861 N N . PHE B 1 123 ? -23.453 14.43 16.328 1 94.25 123 PHE B N 1
ATOM 5862 C CA . PHE B 1 123 ? -22.516 13.367 16.688 1 94.25 123 PHE B CA 1
ATOM 5863 C C . PHE B 1 123 ? -22.75 12.133 15.828 1 94.25 123 PHE B C 1
ATOM 5865 O O . PHE B 1 123 ? -21.797 11.555 15.289 1 94.25 123 PHE B O 1
ATOM 5872 N N . ASN B 1 124 ? -23.984 11.781 15.727 1 95.56 124 ASN B N 1
ATOM 5873 C CA . ASN B 1 124 ? -24.312 10.609 14.93 1 95.56 124 ASN B CA 1
ATOM 5874 C C . ASN B 1 124 ? -23.859 10.773 13.477 1 95.56 124 ASN B C 1
ATOM 5876 O O . ASN B 1 124 ? -23.328 9.836 12.883 1 95.56 124 ASN B O 1
ATOM 5880 N N . ASN B 1 125 ? -24.141 11.891 12.961 1 95.38 125 ASN B N 1
ATOM 5881 C CA . ASN B 1 125 ? -23.75 12.172 11.586 1 95.38 125 ASN B CA 1
ATOM 5882 C C . ASN B 1 125 ? -22.25 12.102 11.398 1 95.38 125 ASN B C 1
ATOM 5884 O O . ASN B 1 125 ? -21.766 11.508 10.43 1 95.38 125 ASN B O 1
ATOM 5888 N N . LEU B 1 126 ? -21.531 12.68 12.266 1 96.12 126 LEU B N 1
ATOM 5889 C CA . LEU B 1 126 ? -20.078 12.695 12.172 1 96.12 126 LEU B CA 1
ATOM 5890 C C . LEU B 1 126 ? -19.516 11.281 12.305 1 96.12 126 LEU B C 1
ATOM 5892 O O . LEU B 1 126 ? -18.562 10.922 11.602 1 96.12 126 LEU B O 1
ATOM 5896 N N . ILE B 1 127 ? -20.031 10.539 13.227 1 97.88 127 ILE B N 1
ATOM 5897 C CA . ILE B 1 127 ? -19.625 9.156 13.422 1 97.88 127 ILE B CA 1
ATOM 5898 C C . ILE B 1 127 ? -19.828 8.367 12.141 1 97.88 127 ILE B C 1
ATOM 5900 O O . ILE B 1 127 ? -18.938 7.645 11.688 1 97.88 127 ILE B O 1
ATOM 5904 N N . LYS B 1 128 ? -20.938 8.586 11.578 1 97.88 128 LYS B N 1
ATOM 5905 C CA . LYS B 1 128 ? -21.25 7.902 10.328 1 97.88 128 LYS B CA 1
ATOM 5906 C C . LYS B 1 128 ? -20.281 8.281 9.227 1 97.88 128 LYS B C 1
ATOM 5908 O O . LYS B 1 128 ? -19.766 7.418 8.508 1 97.88 128 LYS B O 1
ATOM 5913 N N . ILE B 1 129 ? -20.047 9.523 9.055 1 98.25 129 ILE B N 1
ATOM 5914 C CA . ILE B 1 129 ? -19.172 10.039 8.008 1 98.25 129 ILE B CA 1
ATOM 5915 C C . ILE B 1 129 ? -17.766 9.508 8.203 1 98.25 129 ILE B C 1
ATOM 5917 O O . ILE B 1 129 ? -17.125 9.055 7.254 1 98.25 129 ILE B O 1
ATOM 5921 N N . LYS B 1 130 ? -17.234 9.531 9.414 1 98.56 130 LYS B N 1
ATOM 5922 C CA . LYS B 1 130 ? -15.875 9.086 9.688 1 98.56 130 LYS B CA 1
ATOM 5923 C C . LYS B 1 130 ? -15.742 7.578 9.5 1 98.56 130 LYS B C 1
ATOM 5925 O O . LYS B 1 130 ? -14.711 7.086 9.047 1 98.56 130 LYS B O 1
ATOM 5930 N N . GLU B 1 131 ? -16.812 6.863 9.852 1 98.38 131 GLU B N 1
ATOM 5931 C CA . GLU B 1 131 ? -16.812 5.426 9.594 1 98.38 131 GLU B CA 1
ATOM 5932 C C . GLU B 1 131 ? -16.781 5.133 8.102 1 98.38 131 GLU B C 1
ATOM 5934 O O . GLU B 1 131 ? -16.125 4.191 7.66 1 98.38 131 GLU B O 1
ATOM 5939 N N . GLU B 1 132 ? -17.516 5.914 7.395 1 98.5 132 GLU B N 1
ATOM 5940 C CA . GLU B 1 132 ? -17.5 5.777 5.941 1 98.5 132 GLU B CA 1
ATOM 5941 C C . GLU B 1 132 ? -16.109 6.035 5.383 1 98.5 132 GLU B C 1
ATOM 5943 O O . GLU B 1 132 ? -15.648 5.328 4.48 1 98.5 132 GLU B O 1
ATOM 5948 N N . ALA B 1 133 ? -15.477 7.047 5.871 1 98.69 133 ALA B N 1
ATOM 5949 C CA . ALA B 1 133 ? -14.125 7.383 5.43 1 98.69 133 ALA B CA 1
ATOM 5950 C C . ALA B 1 133 ? -13.148 6.25 5.742 1 98.69 133 ALA B C 1
ATOM 5952 O O . ALA B 1 133 ? -12.32 5.887 4.906 1 98.69 133 ALA B O 1
ATOM 5953 N N . LEU B 1 134 ? -13.25 5.734 6.934 1 98.44 134 LEU B N 1
ATOM 5954 C CA . LEU B 1 134 ? -12.406 4.621 7.352 1 98.44 134 LEU B CA 1
ATOM 5955 C C . LEU B 1 134 ? -12.609 3.41 6.449 1 98.44 134 LEU B C 1
ATOM 5957 O O . LEU B 1 134 ? -11.641 2.783 6.016 1 98.44 134 LEU B O 1
ATOM 5961 N N . ALA B 1 135 ? -13.82 3.113 6.184 1 98.19 135 ALA B N 1
ATOM 5962 C CA . ALA B 1 135 ? -14.156 1.991 5.312 1 98.19 135 ALA B CA 1
ATOM 5963 C C . ALA B 1 135 ? -13.602 2.207 3.904 1 98.19 135 ALA B C 1
ATOM 5965 O O . ALA B 1 135 ? -13.062 1.281 3.297 1 98.19 135 ALA B O 1
ATOM 5966 N N . LEU B 1 136 ? -13.781 3.377 3.424 1 98.31 136 LEU B N 1
ATOM 5967 C CA . LEU B 1 136 ? -13.281 3.697 2.09 1 98.31 136 LEU B CA 1
ATOM 5968 C C . LEU B 1 136 ? -11.766 3.547 2.023 1 98.31 136 LEU B C 1
ATOM 5970 O O . LEU B 1 136 ? -11.234 3.01 1.051 1 98.31 136 LEU B O 1
ATOM 5974 N N . ALA B 1 137 ? -11.102 4.102 3.021 1 98.62 137 ALA B N 1
ATOM 5975 C CA . ALA B 1 137 ? -9.641 4.008 3.059 1 98.62 137 ALA B CA 1
ATOM 5976 C C . ALA B 1 137 ? -9.188 2.555 3.01 1 98.62 137 ALA B C 1
ATOM 5978 O O . ALA B 1 137 ? -8.258 2.213 2.273 1 98.62 137 ALA B O 1
ATOM 5979 N N . ARG B 1 138 ? -9.812 1.714 3.803 1 98.06 138 ARG B N 1
ATOM 5980 C CA . ARG B 1 138 ? -9.492 0.292 3.838 1 98.06 138 ARG B CA 1
ATOM 5981 C C . ARG B 1 138 ? -9.797 -0.372 2.5 1 98.06 138 ARG B C 1
ATOM 5983 O O . ARG B 1 138 ? -9 -1.171 2.002 1 98.06 138 ARG B O 1
ATOM 5990 N N . HIS B 1 139 ? -10.898 -0.024 1.948 1 97.62 139 HIS B N 1
ATOM 5991 C CA . HIS B 1 139 ? -11.305 -0.608 0.676 1 97.62 139 HIS B CA 1
ATOM 5992 C C . HIS B 1 139 ? -10.336 -0.233 -0.44 1 97.62 139 HIS B C 1
ATOM 5994 O O . HIS B 1 139 ? -10.086 -1.034 -1.342 1 97.62 139 HIS B O 1
ATOM 6000 N N . LYS B 1 140 ? -9.773 0.924 -0.403 1 97.44 140 LYS B N 1
ATOM 6001 C CA . LYS B 1 140 ? -8.852 1.432 -1.416 1 97.44 140 LYS B CA 1
ATOM 6002 C C . LYS B 1 140 ? -7.426 0.95 -1.152 1 97.44 140 LYS B C 1
ATOM 6004 O O . LYS B 1 140 ? -6.531 1.162 -1.975 1 97.44 140 LYS B O 1
ATOM 6009 N N . TRP B 1 141 ? -7.23 0.333 -0.034 1 97.81 141 TRP B N 1
ATOM 6010 C CA . TRP B 1 141 ? -5.918 -0.124 0.414 1 97.81 141 TRP B CA 1
ATOM 6011 C C . TRP B 1 141 ? -4.973 1.055 0.614 1 97.81 141 TRP B C 1
ATOM 6013 O O . TRP B 1 141 ? -3.801 0.99 0.229 1 97.81 141 TRP B O 1
ATOM 6023 N N . ALA B 1 142 ? -5.543 2.189 1.127 1 98.69 142 ALA B N 1
ATOM 6024 C CA . ALA B 1 142 ? -4.676 3.299 1.513 1 98.69 142 ALA B CA 1
ATOM 6025 C C . ALA B 1 142 ? -3.686 2.871 2.594 1 98.69 142 ALA B C 1
ATOM 6027 O O . ALA B 1 142 ? -4.047 2.141 3.52 1 98.69 142 ALA B O 1
ATOM 6028 N N . ASP B 1 143 ? -2.447 3.326 2.477 1 98.62 143 ASP B N 1
ATOM 6029 C CA . ASP B 1 143 ? -1.466 3.041 3.518 1 98.62 143 ASP B CA 1
ATOM 6030 C C . ASP B 1 143 ? -1.817 3.762 4.816 1 98.62 143 ASP B C 1
ATOM 6032 O O . ASP B 1 143 ? -1.651 3.209 5.906 1 98.62 143 ASP B O 1
ATOM 6036 N N . TYR B 1 144 ? -2.305 4.988 4.641 1 98.81 144 TYR B N 1
ATOM 6037 C CA . TYR B 1 144 ? -2.629 5.828 5.789 1 98.81 144 TYR B CA 1
ATOM 6038 C C . TYR B 1 144 ? -3.961 6.539 5.582 1 98.81 144 TYR B C 1
ATOM 6040 O O . TYR B 1 144 ? -4.402 6.727 4.449 1 98.81 144 TYR B O 1
ATOM 6048 N N . ILE B 1 145 ? -4.574 6.844 6.676 1 98.88 145 ILE B N 1
ATOM 6049 C CA . ILE B 1 145 ? -5.699 7.773 6.668 1 98.88 145 ILE B CA 1
ATOM 6050 C C . ILE B 1 145 ? -5.398 8.953 7.586 1 98.88 145 ILE B C 1
ATOM 6052 O O . ILE B 1 145 ? -4.816 8.789 8.656 1 98.88 145 ILE B O 1
ATOM 6056 N N . TRP B 1 146 ? -5.68 10.125 7.074 1 98.88 146 TRP B N 1
ATOM 6057 C CA . TRP B 1 146 ? -5.371 11.367 7.773 1 98.88 146 TRP B CA 1
ATOM 6058 C C . TRP B 1 146 ? -6.637 12.18 8.023 1 98.88 146 TRP B C 1
ATOM 6060 O O . TRP B 1 146 ? -7.23 12.719 7.094 1 98.88 146 TRP B O 1
ATOM 6070 N N . PHE B 1 147 ? -7.066 12.211 9.281 1 98.81 147 PHE B N 1
ATOM 6071 C CA . PHE B 1 147 ? -8.188 13.055 9.672 1 98.81 147 PHE B CA 1
ATOM 6072 C C . PHE B 1 147 ? -7.711 14.469 9.992 1 98.81 147 PHE B C 1
ATOM 6074 O O . PHE B 1 147 ? -7.031 14.695 11 1 98.81 147 PHE B O 1
ATOM 6081 N N . LEU B 1 148 ? -8.078 15.391 9.148 1 98.69 148 LEU B N 1
ATOM 6082 C CA . LEU B 1 148 ? -7.57 16.75 9.242 1 98.69 148 LEU B CA 1
ATOM 6083 C C . LEU B 1 148 ? -8.711 17.766 9.273 1 98.69 148 LEU B C 1
ATOM 6085 O O . LEU B 1 148 ? -9.43 17.938 8.281 1 98.69 148 LEU B O 1
ATOM 6089 N N . ASP B 1 149 ? -8.875 18.438 10.43 1 98.06 149 ASP B N 1
ATOM 6090 C CA . ASP B 1 149 ? -9.898 19.469 10.555 1 98.06 149 ASP B CA 1
ATOM 6091 C C . ASP B 1 149 ? -9.562 20.688 9.695 1 98.06 149 ASP B C 1
ATOM 6093 O O . ASP B 1 149 ? -8.406 21.078 9.602 1 98.06 149 ASP B O 1
ATOM 6097 N N . MET B 1 150 ? -10.555 21.328 9.211 1 97.69 150 MET B N 1
ATOM 6098 C CA . MET B 1 150 ? -10.328 22.359 8.211 1 97.69 150 MET B CA 1
ATOM 6099 C C . MET B 1 150 ? -10.141 23.719 8.867 1 97.69 150 MET B C 1
ATOM 6101 O O . MET B 1 150 ? -10.398 24.75 8.242 1 97.69 150 MET B O 1
ATOM 6105 N N . ASP B 1 151 ? -9.844 23.719 10.086 1 97.19 151 ASP B N 1
ATOM 6106 C CA . ASP B 1 151 ? -9.406 24.922 10.773 1 97.19 151 ASP B CA 1
ATOM 6107 C C . ASP B 1 151 ? -8.008 24.75 11.359 1 97.19 151 ASP B C 1
ATOM 6109 O O . ASP B 1 151 ? -7.586 25.531 12.219 1 97.19 151 ASP B O 1
ATOM 6113 N N . VAL B 1 152 ? -7.352 23.656 10.945 1 98.38 152 VAL B N 1
ATOM 6114 C CA . VAL B 1 152 ? -5.938 23.469 11.242 1 98.38 152 VAL B CA 1
ATOM 6115 C C . VAL B 1 152 ? -5.086 24.203 10.203 1 98.38 152 VAL B C 1
ATOM 6117 O O . VAL B 1 152 ? -5.277 24.016 9 1 98.38 152 VAL B O 1
ATOM 6120 N N . PHE B 1 153 ? -4.145 25.031 10.672 1 98.44 153 PHE B N 1
ATOM 6121 C CA . PHE B 1 153 ? -3.248 25.75 9.773 1 98.44 153 PHE B CA 1
ATOM 6122 C C . PHE B 1 153 ? -1.838 25.172 9.836 1 98.44 153 PHE B C 1
ATOM 6124 O O . PHE B 1 153 ? -1.052 25.547 10.711 1 98.44 153 PHE B O 1
ATOM 6131 N N . LEU B 1 154 ? -1.557 24.375 8.875 1 97.44 154 LEU B N 1
ATOM 6132 C CA . LEU B 1 154 ? -0.259 23.703 8.836 1 97.44 154 LEU B CA 1
ATOM 6133 C C . LEU B 1 154 ? 0.806 24.625 8.25 1 97.44 154 LEU B C 1
ATOM 6135 O O . LEU B 1 154 ? 0.767 24.953 7.062 1 97.44 154 LEU B O 1
ATOM 6139 N N . THR B 1 155 ? 1.765 24.953 9.031 1 94.94 155 THR B N 1
ATOM 6140 C CA . THR B 1 155 ? 2.789 25.891 8.586 1 94.94 155 THR B CA 1
ATOM 6141 C C . THR B 1 155 ? 4.004 25.156 8.039 1 94.94 155 THR B C 1
ATOM 6143 O O . THR B 1 155 ? 4.879 25.75 7.418 1 94.94 155 THR B O 1
ATOM 6146 N N . ARG B 1 156 ? 4.02 23.891 8.18 1 93.56 156 ARG B N 1
ATOM 6147 C CA . ARG B 1 156 ? 5.09 23.078 7.625 1 93.56 156 ARG B CA 1
ATOM 6148 C C . ARG B 1 156 ? 4.574 22.188 6.492 1 93.56 156 ARG B C 1
ATOM 6150 O O . ARG B 1 156 ? 3.668 21.375 6.691 1 93.56 156 ARG B O 1
ATOM 6157 N N . GLY B 1 157 ? 5.312 22.297 5.383 1 94.69 157 GLY B N 1
ATOM 6158 C CA . GLY B 1 157 ? 4.852 21.562 4.219 1 94.69 157 GLY B CA 1
ATOM 6159 C C . GLY B 1 157 ? 5.25 20.094 4.238 1 94.69 157 GLY B C 1
ATOM 6160 O O . GLY B 1 157 ? 4.656 19.281 3.535 1 94.69 157 GLY B O 1
ATOM 6161 N N . ASP B 1 158 ? 6.25 19.703 4.996 1 96.44 158 ASP B N 1
ATOM 6162 C CA . ASP B 1 158 ? 6.777 18.344 4.984 1 96.44 158 ASP B CA 1
ATOM 6163 C C . ASP B 1 158 ? 6.176 17.516 6.113 1 96.44 158 ASP B C 1
ATOM 6165 O O . ASP B 1 158 ? 6.75 16.5 6.52 1 96.44 158 ASP B O 1
ATOM 6169 N N . ILE B 1 159 ? 5.09 17.969 6.605 1 96.94 159 ILE B N 1
ATOM 6170 C CA . ILE B 1 159 ? 4.496 17.359 7.793 1 96.94 159 ILE B CA 1
ATOM 6171 C C . ILE B 1 159 ? 4.195 15.891 7.531 1 96.94 159 ILE B C 1
ATOM 6173 O O . ILE B 1 159 ? 4.406 15.039 8.398 1 96.94 159 ILE B O 1
ATOM 6177 N N . LEU B 1 160 ? 3.691 15.484 6.387 1 97.44 160 LEU B N 1
ATOM 6178 C CA . LEU B 1 160 ? 3.336 14.102 6.09 1 97.44 160 LEU B CA 1
ATOM 6179 C C . LEU B 1 160 ? 4.566 13.203 6.137 1 97.44 160 LEU B C 1
ATOM 6181 O O . LEU B 1 160 ? 4.523 12.109 6.707 1 97.44 160 LEU B O 1
ATOM 6185 N N . GLU B 1 161 ? 5.609 13.68 5.598 1 96.81 161 GLU B N 1
ATOM 6186 C CA . GLU B 1 161 ? 6.848 12.914 5.637 1 96.81 161 GLU B CA 1
ATOM 6187 C C . GLU B 1 161 ? 7.324 12.703 7.07 1 96.81 161 GLU B C 1
ATOM 6189 O O . GLU B 1 161 ? 7.797 11.617 7.422 1 96.81 161 GLU B O 1
ATOM 6194 N N . THR B 1 162 ? 7.145 13.734 7.785 1 96 162 THR B N 1
ATOM 6195 C CA . THR B 1 162 ? 7.555 13.664 9.188 1 96 162 THR B CA 1
ATOM 6196 C C . THR B 1 162 ? 6.719 12.633 9.945 1 96 162 THR B C 1
ATOM 6198 O O . THR B 1 162 ? 7.254 11.828 10.703 1 96 162 THR B O 1
ATOM 6201 N N . LEU B 1 163 ? 5.477 12.695 9.758 1 97 163 LEU B N 1
ATOM 6202 C CA . LEU B 1 163 ? 4.582 11.781 10.469 1 97 163 LEU B CA 1
ATOM 6203 C C . LEU B 1 163 ? 4.832 10.336 10.047 1 97 163 LEU B C 1
ATOM 6205 O O . LEU B 1 163 ? 4.793 9.43 10.875 1 97 163 LEU B O 1
ATOM 6209 N N . ILE B 1 164 ? 5.062 10.102 8.766 1 97.5 164 ILE B N 1
ATOM 6210 C CA . ILE B 1 164 ? 5.363 8.766 8.25 1 97.5 164 ILE B CA 1
ATOM 6211 C C . ILE B 1 164 ? 6.672 8.266 8.859 1 97.5 164 ILE B C 1
ATOM 6213 O O . ILE B 1 164 ? 6.77 7.102 9.258 1 97.5 164 ILE B O 1
ATOM 6217 N N . TYR B 1 165 ? 7.617 9.117 9.008 1 95.88 165 TYR B N 1
ATOM 6218 C CA . TYR B 1 165 ? 8.938 8.789 9.523 1 95.88 165 TYR B CA 1
ATOM 6219 C C . TYR B 1 165 ? 8.859 8.352 10.977 1 95.88 165 TYR B C 1
ATOM 6221 O O . TYR B 1 165 ? 9.641 7.496 11.422 1 95.88 165 TYR B O 1
ATOM 6229 N N . GLU B 1 166 ? 7.938 8.898 11.711 1 95.31 166 GLU B N 1
ATOM 6230 C CA . GLU B 1 166 ? 7.812 8.562 13.125 1 95.31 166 GLU B CA 1
ATOM 6231 C C . GLU B 1 166 ? 7.438 7.094 13.305 1 95.31 166 GLU B C 1
ATOM 6233 O O . GLU B 1 166 ? 7.707 6.504 14.352 1 95.31 166 GLU B O 1
ATOM 6238 N N . GLY B 1 167 ? 6.715 6.531 12.344 1 95.38 167 GLY B N 1
ATOM 6239 C CA . GLY B 1 167 ? 6.449 5.102 12.336 1 95.38 167 GLY B CA 1
ATOM 6240 C C . GLY B 1 167 ? 5.496 4.664 13.43 1 95.38 167 GLY B C 1
ATOM 6241 O O . GLY B 1 167 ? 5.672 3.598 14.023 1 95.38 167 GLY B O 1
ATOM 6242 N N . LYS B 1 168 ? 4.535 5.527 13.781 1 96.69 168 LYS B N 1
ATOM 6243 C CA . LYS B 1 168 ? 3.57 5.211 14.828 1 96.69 168 LYS B CA 1
ATOM 6244 C C . LYS B 1 168 ? 2.234 4.773 14.234 1 96.69 168 LYS B C 1
ATOM 6246 O O . LYS B 1 168 ? 1.905 5.133 13.102 1 96.69 168 LYS B O 1
ATOM 6251 N N . GLY B 1 169 ? 1.463 3.936 14.977 1 97.5 169 GLY B N 1
ATOM 6252 C CA . GLY B 1 169 ? 0.139 3.523 14.539 1 97.5 169 GLY B CA 1
ATOM 6253 C C . GLY B 1 169 ? -0.84 4.676 14.43 1 97.5 169 GLY B C 1
ATOM 6254 O O . GLY B 1 169 ? -1.562 4.793 13.438 1 97.5 169 GLY B O 1
ATOM 6255 N N . ILE B 1 170 ? -0.85 5.441 15.477 1 98.38 170 ILE B N 1
ATOM 6256 C CA . ILE B 1 170 ? -1.625 6.676 15.523 1 98.38 170 ILE B CA 1
ATOM 6257 C C . ILE B 1 170 ? -0.75 7.816 16.031 1 98.38 170 ILE B C 1
ATOM 6259 O O . ILE B 1 170 ? -0.175 7.723 17.125 1 98.38 170 ILE B O 1
ATOM 6263 N N . VAL B 1 171 ? -0.675 8.867 15.219 1 98.44 171 VAL B N 1
ATOM 6264 C CA . VAL B 1 171 ? 0.193 9.969 15.617 1 98.44 171 VAL B CA 1
ATOM 6265 C C . VAL B 1 171 ? -0.411 11.297 15.164 1 98.44 171 VAL B C 1
ATOM 6267 O O . VAL B 1 171 ? -1.129 11.344 14.164 1 98.44 171 VAL B O 1
ATOM 6270 N N . ALA B 1 172 ? -0.207 12.336 15.922 1 98.56 172 ALA B N 1
ATOM 6271 C CA . ALA B 1 172 ? -0.591 13.703 15.586 1 98.56 172 ALA B CA 1
ATOM 6272 C C . ALA B 1 172 ? 0.553 14.68 15.859 1 98.56 172 ALA B C 1
ATOM 6274 O O . ALA B 1 172 ? 1.296 14.516 16.828 1 98.56 172 ALA B O 1
ATOM 6275 N N . PRO B 1 173 ? 0.701 15.633 14.977 1 98.38 173 PRO B N 1
ATOM 6276 C CA . PRO B 1 173 ? 1.576 16.734 15.352 1 98.38 173 PRO B CA 1
ATOM 6277 C C . PRO B 1 173 ? 0.954 17.641 16.406 1 98.38 173 PRO B C 1
ATOM 6279 O O . PRO B 1 173 ? -0.238 17.953 16.344 1 98.38 173 PRO B O 1
ATOM 6282 N N . MET B 1 174 ? 1.706 18.016 17.344 1 98.12 174 MET B N 1
ATOM 6283 C CA . MET B 1 174 ? 1.175 18.969 18.312 1 98.12 174 MET B CA 1
ATOM 6284 C C . MET B 1 174 ? 0.903 20.312 17.656 1 98.12 174 MET B C 1
ATOM 6286 O O . MET B 1 174 ? 1.782 20.875 17 1 98.12 174 MET B O 1
ATOM 6290 N N . LEU B 1 175 ? -0.237 20.766 17.828 1 98.19 175 LEU B N 1
ATOM 6291 C CA . LEU B 1 175 ? -0.641 22.031 17.25 1 98.19 175 LEU B CA 1
ATOM 6292 C C . LEU B 1 175 ? -0.633 23.141 18.312 1 98.19 175 LEU B C 1
ATOM 6294 O O . LEU B 1 175 ? -1.054 22.906 19.438 1 98.19 175 LEU B O 1
ATOM 6298 N N . ASN B 1 176 ? -0.076 24.234 17.906 1 96.5 176 ASN B N 1
ATOM 6299 C CA . ASN B 1 176 ? -0.151 25.406 18.781 1 96.5 176 ASN B CA 1
ATOM 6300 C C . ASN B 1 176 ? -1.533 26.062 18.734 1 96.5 176 ASN B C 1
ATOM 6302 O O . ASN B 1 176 ? -2.213 26 17.703 1 96.5 176 ASN B O 1
ATOM 6306 N N . SER B 1 177 ? -1.88 26.562 19.828 1 96.44 177 SER B N 1
ATOM 6307 C CA . SER B 1 177 ? -3.182 27.203 19.938 1 96.44 177 SER B CA 1
ATOM 6308 C C . SER B 1 177 ? -3.135 28.391 20.906 1 96.44 177 SER B C 1
ATOM 6310 O O . SER B 1 177 ? -2.123 29.078 20.984 1 96.44 177 SER B O 1
ATOM 6312 N N . LEU B 1 178 ? -4.344 28.703 21.422 1 92.62 178 LEU B N 1
ATOM 6313 C CA . LEU B 1 178 ? -4.445 29.781 22.406 1 92.62 178 LEU B CA 1
ATOM 6314 C C . LEU B 1 178 ? -4.461 29.219 23.828 1 92.62 178 LEU B C 1
ATOM 6316 O O . LEU B 1 178 ? -5.035 28.172 24.078 1 92.62 178 LEU B O 1
ATOM 6320 N N . ALA B 1 179 ? -3.738 29.891 24.672 1 88.25 179 ALA B N 1
ATOM 6321 C CA . ALA B 1 179 ? -3.656 29.484 26.078 1 88.25 179 ALA B CA 1
ATOM 6322 C C . ALA B 1 179 ? -3.062 28.094 26.219 1 88.25 179 ALA B C 1
ATOM 6324 O O . ALA B 1 179 ? -1.996 27.812 25.672 1 88.25 179 ALA B O 1
ATOM 6325 N N . THR B 1 180 ? -3.77 27.234 26.969 1 90.62 180 THR B N 1
ATOM 6326 C CA . THR B 1 180 ? -3.211 25.906 27.219 1 90.62 180 THR B CA 1
ATOM 6327 C C . THR B 1 180 ? -3.918 24.859 26.375 1 90.62 180 THR B C 1
ATOM 6329 O O . THR B 1 180 ? -3.832 23.656 26.656 1 90.62 180 THR B O 1
ATOM 6332 N N . TYR B 1 181 ? -4.594 25.328 25.344 1 93.75 181 TYR B N 1
ATOM 6333 C CA . TYR B 1 181 ? -5.297 24.391 24.484 1 93.75 181 TYR B CA 1
ATOM 6334 C C . TYR B 1 181 ? -4.359 23.797 23.438 1 93.75 181 TYR B C 1
ATOM 6336 O O . TYR B 1 181 ? -3.484 24.5 22.922 1 93.75 181 TYR B O 1
ATOM 6344 N N . SER B 1 182 ? -4.547 22.578 23.172 1 96.19 182 SER B N 1
ATOM 6345 C CA . SER B 1 182 ? -3.916 21.891 22.047 1 96.19 182 SER B CA 1
ATOM 6346 C C . SER B 1 182 ? -4.75 20.703 21.578 1 96.19 182 SER B C 1
ATOM 6348 O O . SER B 1 182 ? -5.887 20.531 22.031 1 96.19 182 SER B O 1
ATOM 6350 N N . ASN B 1 183 ? -4.25 19.938 20.641 1 97.56 183 ASN B N 1
ATOM 6351 C CA . ASN B 1 183 ? -5.02 18.875 20 1 97.56 183 ASN B CA 1
ATOM 6352 C C . ASN B 1 183 ? -4.773 17.516 20.672 1 97.56 183 ASN B C 1
ATOM 6354 O O . ASN B 1 183 ? -4.73 16.484 20 1 97.56 183 ASN B O 1
ATOM 6358 N N . TYR B 1 184 ? -4.516 17.516 21.938 1 95.38 184 TYR B N 1
ATOM 6359 C CA . TYR B 1 184 ? -4.352 16.266 22.672 1 95.38 184 TYR B CA 1
ATOM 6360 C C . TYR B 1 184 ? -4.82 16.406 24.109 1 95.38 184 TYR B C 1
ATOM 6362 O O . TYR B 1 184 ? -4.961 17.531 24.625 1 95.38 184 TYR B O 1
ATOM 6370 N N . TRP B 1 185 ? -5.105 15.25 24.688 1 88.19 185 TRP B N 1
ATOM 6371 C CA . TRP B 1 185 ? -5.41 15.172 26.109 1 88.19 185 TRP B CA 1
ATOM 6372 C C . TRP B 1 185 ? -4.25 14.555 26.891 1 88.19 185 TRP B C 1
ATOM 6374 O O . TRP B 1 185 ? -3.725 13.508 26.5 1 88.19 185 TRP B O 1
ATOM 6384 N N . GLY B 1 186 ? -3.889 15.211 27.922 1 87.25 186 GLY B N 1
ATOM 6385 C CA . GLY B 1 186 ? -2.826 14.664 28.75 1 87.25 186 GLY B CA 1
ATOM 6386 C C . GLY B 1 186 ? -3.23 13.406 29.484 1 87.25 186 GLY B C 1
ATOM 6387 O O . GLY B 1 186 ? -2.412 12.5 29.688 1 87.25 186 GLY B O 1
ATOM 6388 N N . ASP B 1 187 ? -4.41 13.359 29.938 1 85 187 ASP B N 1
ATOM 6389 C CA . ASP B 1 187 ? -4.957 12.195 30.625 1 85 187 ASP B CA 1
ATOM 6390 C C . ASP B 1 187 ? -6.48 12.156 30.516 1 85 187 ASP B C 1
ATOM 6392 O O . ASP B 1 187 ? -7.102 13.109 30.047 1 85 187 ASP B O 1
ATOM 6396 N N . MET B 1 188 ? -6.98 10.945 30.781 1 82.81 188 MET B N 1
ATOM 6397 C CA . MET B 1 188 ? -8.422 10.734 30.719 1 82.81 188 MET B CA 1
ATOM 6398 C C . MET B 1 188 ? -8.922 10 31.953 1 82.81 188 MET B C 1
ATOM 6400 O O . MET B 1 188 ? -8.312 9.016 32.375 1 82.81 188 MET B O 1
ATOM 6404 N N . THR B 1 189 ? -9.953 10.492 32.5 1 80 189 THR B N 1
ATOM 6405 C CA . THR B 1 189 ? -10.531 9.867 33.688 1 80 189 THR B CA 1
ATOM 6406 C C . THR B 1 189 ? -11.266 8.578 33.312 1 80 189 THR B C 1
ATOM 6408 O O . THR B 1 189 ? -11.43 8.273 32.125 1 80 189 THR B O 1
ATOM 6411 N N . GLU B 1 190 ? -11.656 7.945 34.312 1 75.69 190 GLU B N 1
ATOM 6412 C CA . GLU B 1 190 ? -12.398 6.703 34.125 1 75.69 190 GLU B CA 1
ATOM 6413 C C . GLU B 1 190 ? -13.734 6.969 33.438 1 75.69 190 GLU B C 1
ATOM 6415 O O . GLU B 1 190 ? -14.25 6.109 32.719 1 75.69 190 GLU B O 1
ATOM 6420 N N . ASP B 1 191 ? -14.242 8.18 33.625 1 75.31 191 ASP B N 1
ATOM 6421 C CA . ASP B 1 191 ? -15.5 8.562 33 1 75.31 191 ASP B CA 1
ATOM 6422 C C . ASP B 1 191 ? -15.266 9.281 31.688 1 75.31 191 ASP B C 1
ATOM 6424 O O . ASP B 1 191 ? -16.156 9.961 31.172 1 75.31 191 ASP B O 1
ATOM 6428 N N . TYR B 1 192 ? -14.109 9.227 31.281 1 78.06 192 TYR B N 1
ATOM 6429 C CA . TYR B 1 192 ? -13.727 9.602 29.922 1 78.06 192 TYR B CA 1
ATOM 6430 C C . TYR B 1 192 ? -13.703 11.117 29.766 1 78.06 192 TYR B C 1
ATOM 6432 O O . TYR B 1 192 ? -13.992 11.641 28.688 1 78.06 192 TYR B O 1
ATOM 6440 N N . TRP B 1 193 ? -13.453 11.844 30.859 1 74.19 193 TRP B N 1
ATOM 6441 C CA . TRP B 1 193 ? -13.273 13.289 30.797 1 74.19 193 TRP B CA 1
ATOM 6442 C C . TRP B 1 193 ? -11.797 13.656 30.812 1 74.19 193 TRP B C 1
ATOM 6444 O O . TRP B 1 193 ? -10.977 12.93 31.375 1 74.19 193 TRP B O 1
ATOM 6454 N N . TYR B 1 194 ? -11.586 14.727 30.219 1 80.25 194 TYR B N 1
ATOM 6455 C CA . TYR B 1 194 ? -10.219 15.242 30.156 1 80.25 194 TYR B CA 1
ATOM 6456 C C . TYR B 1 194 ? -9.703 15.57 31.562 1 80.25 194 TYR B C 1
ATOM 6458 O O . TYR B 1 194 ? -10.438 16.125 32.375 1 80.25 194 TYR B O 1
ATOM 6466 N N . THR B 1 195 ? -8.445 15.117 31.828 1 80.19 195 THR B N 1
ATOM 6467 C CA . THR B 1 195 ? -7.695 15.562 33 1 80.19 195 THR B CA 1
ATOM 6468 C C . THR B 1 195 ? -6.242 15.859 32.625 1 80.19 195 THR B C 1
ATOM 6470 O O . THR B 1 195 ? -5.656 15.164 31.797 1 80.19 195 THR B O 1
ATOM 6473 N N . ARG B 1 196 ? -5.766 16.938 33.281 1 81.69 196 ARG B N 1
ATOM 6474 C CA . ARG B 1 196 ? -4.41 17.359 32.938 1 81.69 196 ARG B CA 1
ATOM 6475 C C . ARG B 1 196 ? -3.379 16.469 33.656 1 81.69 196 ARG B C 1
ATOM 6477 O O . ARG B 1 196 ? -3.496 16.203 34.844 1 81.69 196 ARG B O 1
ATOM 6484 N N . SER B 1 197 ? -2.521 16.031 32.875 1 85.31 197 SER B N 1
ATOM 6485 C CA . SER B 1 197 ? -1.413 15.25 33.406 1 85.31 197 SER B CA 1
ATOM 6486 C C . SER B 1 197 ? -0.246 16.156 33.812 1 85.31 197 SER B C 1
ATOM 6488 O O . SER B 1 197 ? -0.2 17.328 33.438 1 85.31 197 SER B O 1
ATOM 6490 N N . GLU B 1 198 ? 0.629 15.617 34.5 1 86.44 198 GLU B N 1
ATOM 6491 C CA . GLU B 1 198 ? 1.79 16.375 34.969 1 86.44 198 GLU B CA 1
ATOM 6492 C C . GLU B 1 198 ? 2.678 16.797 33.812 1 86.44 198 GLU B C 1
ATOM 6494 O O . GLU B 1 198 ? 3.301 17.859 33.875 1 86.44 198 GLU B O 1
ATOM 6499 N N . ASP B 1 199 ? 2.59 16.031 32.812 1 91.44 199 ASP B N 1
ATOM 6500 C CA . ASP B 1 199 ? 3.498 16.297 31.703 1 91.44 199 ASP B CA 1
ATOM 6501 C C . ASP B 1 199 ? 2.818 17.156 30.641 1 91.44 199 ASP B C 1
ATOM 6503 O O . ASP B 1 199 ? 3.424 17.469 29.609 1 91.44 199 ASP B O 1
ATOM 6507 N N . TYR B 1 200 ? 1.661 17.562 30.859 1 93.25 200 TYR B N 1
ATOM 6508 C CA . TYR B 1 200 ? 0.931 18.297 29.828 1 93.25 200 TYR B CA 1
ATOM 6509 C C . TYR B 1 200 ? 1.641 19.594 29.484 1 93.25 200 TYR B C 1
ATOM 6511 O O . TYR B 1 200 ? 1.902 19.875 28.312 1 93.25 200 TYR B O 1
ATOM 6519 N N . ILE B 1 201 ? 1.958 20.391 30.5 1 92.12 201 ILE B N 1
ATOM 6520 C CA . ILE B 1 201 ? 2.535 21.719 30.266 1 92.12 201 ILE B CA 1
ATOM 6521 C C . ILE B 1 201 ? 3.957 21.562 29.734 1 92.12 201 ILE B C 1
ATOM 6523 O O . ILE B 1 201 ? 4.328 22.219 28.75 1 92.12 201 ILE B O 1
ATOM 6527 N N . PRO B 1 202 ? 4.758 20.656 30.25 1 93.12 202 PRO B N 1
ATOM 6528 C CA . PRO B 1 202 ? 6.098 20.453 29.688 1 93.12 202 PRO B CA 1
ATOM 6529 C C . PRO B 1 202 ? 6.066 20.062 28.219 1 93.12 202 PRO B C 1
ATOM 6531 O O . PRO B 1 202 ? 6.93 20.484 27.438 1 93.12 202 PRO B O 1
ATOM 6534 N N . ILE B 1 203 ? 5.121 19.312 27.844 1 95.25 203 ILE B N 1
ATOM 6535 C CA . ILE B 1 203 ? 4.984 18.891 26.453 1 95.25 203 ILE B CA 1
ATOM 6536 C C . ILE B 1 203 ? 4.496 20.062 25.609 1 95.25 203 ILE B C 1
ATOM 6538 O O . ILE B 1 203 ? 5.059 20.359 24.547 1 95.25 203 ILE B O 1
ATOM 6542 N N . LEU B 1 204 ? 3.551 20.75 26.141 1 95.31 204 LEU B N 1
ATOM 6543 C CA . LEU B 1 204 ? 2.932 21.859 25.438 1 95.31 204 LEU B CA 1
ATOM 6544 C C . LEU B 1 204 ? 3.949 22.969 25.172 1 95.31 204 LEU B C 1
ATOM 6546 O O . LEU B 1 204 ? 3.973 23.547 24.078 1 95.31 204 LEU B O 1
ATOM 6550 N N . GLU B 1 205 ? 4.828 23.234 26.172 1 91.25 205 GLU B N 1
ATOM 6551 C CA . GLU B 1 205 ? 5.797 24.312 26.078 1 91.25 205 GLU B CA 1
ATOM 6552 C C . GLU B 1 205 ? 7.109 23.844 25.469 1 91.25 205 GLU B C 1
ATOM 6554 O O . GLU B 1 205 ? 8.07 24.609 25.375 1 91.25 205 GLU B O 1
ATOM 6559 N N . ARG B 1 206 ? 7.18 22.531 25.109 1 93.56 206 ARG B N 1
ATOM 6560 C CA . ARG B 1 206 ? 8.336 21.922 24.453 1 93.56 206 ARG B CA 1
ATOM 6561 C C . ARG B 1 206 ? 9.562 21.969 25.344 1 93.56 206 ARG B C 1
ATOM 6563 O O . ARG B 1 206 ? 10.688 22.156 24.875 1 93.56 206 ARG B O 1
ATOM 6570 N N . ARG B 1 207 ? 9.289 21.969 26.578 1 92.56 207 ARG B N 1
ATOM 6571 C CA . ARG B 1 207 ? 10.383 21.688 27.5 1 92.56 207 ARG B CA 1
ATOM 6572 C C . ARG B 1 207 ? 10.812 20.219 27.406 1 92.56 207 ARG B C 1
ATOM 6574 O O . ARG B 1 207 ? 11.992 19.906 27.578 1 92.56 207 ARG B O 1
ATOM 6581 N N . GLN B 1 208 ? 9.82 19.453 27.062 1 93.94 208 GLN B N 1
ATOM 6582 C CA . GLN B 1 208 ? 10.031 18.062 26.672 1 93.94 208 GLN B CA 1
ATOM 6583 C C . GLN B 1 208 ? 9.695 17.859 25.203 1 93.94 208 GLN B C 1
ATOM 6585 O O . GLN B 1 208 ? 8.547 18.016 24.781 1 93.94 208 GLN B O 1
ATOM 6590 N N . LYS B 1 209 ? 10.766 17.406 24.5 1 95.94 209 LYS B N 1
ATOM 6591 C CA . LYS B 1 209 ? 10.555 17.234 23.062 1 95.94 209 LYS B CA 1
ATOM 6592 C C . LYS B 1 209 ? 10.57 15.758 22.672 1 95.94 209 LYS B C 1
ATOM 6594 O O . LYS B 1 209 ? 11.289 14.961 23.281 1 95.94 209 LYS B O 1
ATOM 6599 N N . GLY B 1 210 ? 9.773 15.438 21.688 1 96.44 210 GLY B N 1
ATOM 6600 C CA . GLY B 1 210 ? 9.68 14.07 21.188 1 96.44 210 GLY B CA 1
ATOM 6601 C C . GLY B 1 210 ? 8.266 13.672 20.828 1 96.44 210 GLY B C 1
ATOM 6602 O O . GLY B 1 210 ? 7.461 14.508 20.406 1 96.44 210 GLY B O 1
ATOM 6603 N N . CYS B 1 211 ? 8.062 12.445 20.797 1 97.06 211 CYS B N 1
ATOM 6604 C CA . CYS B 1 211 ? 6.738 11.867 20.609 1 97.06 211 CYS B CA 1
ATOM 6605 C C . CYS B 1 211 ? 6.27 11.172 21.875 1 97.06 211 CYS B C 1
ATOM 6607 O O . CYS B 1 211 ? 6.961 10.297 22.406 1 97.06 211 CYS B O 1
ATOM 6609 N N . PHE B 1 212 ? 5.113 11.5 22.328 1 97.06 212 PHE B N 1
ATOM 6610 C CA . PHE B 1 212 ? 4.629 11.062 23.641 1 97.06 212 PHE B CA 1
ATOM 6611 C C . PHE B 1 212 ? 3.332 10.273 23.5 1 97.06 212 PHE B C 1
ATOM 6613 O O . PHE B 1 212 ? 2.434 10.68 22.75 1 97.06 212 PHE B O 1
ATOM 6620 N N . ALA B 1 213 ? 3.248 9.164 24.172 1 95.38 213 ALA B N 1
ATOM 6621 C CA . ALA B 1 213 ? 2.016 8.383 24.203 1 95.38 213 ALA B CA 1
ATOM 6622 C C . ALA B 1 213 ? 0.978 9.031 25.109 1 95.38 213 ALA B C 1
ATOM 6624 O O . ALA B 1 213 ? 1.26 9.336 26.281 1 95.38 213 ALA B O 1
ATOM 6625 N N . LEU B 1 214 ? -0.17 9.273 24.562 1 94.62 214 LEU B N 1
ATOM 6626 C CA . LEU B 1 214 ? -1.244 9.953 25.266 1 94.62 214 LEU B CA 1
ATOM 6627 C C . LEU B 1 214 ? -2.57 9.227 25.078 1 94.62 214 LEU B C 1
ATOM 6629 O O . LEU B 1 214 ? -2.703 8.391 24.188 1 94.62 214 LEU B O 1
ATOM 6633 N N . PRO B 1 215 ? -3.531 9.523 25.922 1 92.44 215 PRO B N 1
ATOM 6634 C CA . PRO B 1 215 ? -4.82 8.836 25.812 1 92.44 215 PRO B CA 1
ATOM 6635 C C . PRO B 1 215 ? -5.598 9.234 24.562 1 92.44 215 PRO B C 1
ATOM 6637 O O . PRO B 1 215 ? -6.398 8.453 24.047 1 92.44 215 PRO B O 1
ATOM 6640 N N . MET B 1 216 ? -5.305 10.477 24.125 1 94.44 216 MET B N 1
ATOM 6641 C CA . MET B 1 216 ? -6.133 10.891 22.984 1 94.44 216 MET B CA 1
ATOM 6642 C C . MET B 1 216 ? -5.457 12.016 22.203 1 94.44 216 MET B C 1
ATOM 6644 O O . MET B 1 216 ? -4.867 12.922 22.797 1 94.44 216 MET B O 1
ATOM 6648 N N . VAL B 1 217 ? -5.52 11.922 20.953 1 97.25 217 VAL B N 1
ATOM 6649 C CA . VAL B 1 217 ? -5.184 13 20.031 1 97.25 217 VAL B CA 1
ATOM 6650 C C . VAL B 1 217 ? -6.359 13.258 19.094 1 97.25 217 VAL B C 1
ATOM 6652 O O . VAL B 1 217 ? -7.16 12.359 18.828 1 97.25 217 VAL B O 1
ATOM 6655 N N . HIS B 1 218 ? -6.445 14.484 18.609 1 96.81 218 HIS B N 1
ATOM 6656 C CA . HIS B 1 218 ? -7.578 14.828 17.75 1 96.81 218 HIS B CA 1
ATOM 6657 C C . HIS B 1 218 ? -7.219 15.945 16.781 1 96.81 218 HIS B C 1
ATOM 6659 O O . HIS B 1 218 ? -6.094 16.453 16.797 1 96.81 218 HIS B O 1
ATOM 6665 N N . SER B 1 219 ? -8.055 16.266 15.812 1 97.88 219 SER B N 1
ATOM 6666 C CA . SER B 1 219 ? -8.062 17.406 14.906 1 97.88 219 SER B CA 1
ATOM 6667 C C . SER B 1 219 ? -7.082 17.203 13.758 1 97.88 219 SER B C 1
ATOM 6669 O O . SER B 1 219 ? -7.227 17.812 12.695 1 97.88 219 SER B O 1
ATOM 6671 N N . CYS B 1 220 ? -6.062 16.516 13.953 1 98.5 220 CYS B N 1
ATOM 6672 C CA . CYS B 1 220 ? -5.039 16.188 12.977 1 98.5 220 CYS B CA 1
ATOM 6673 C C . CYS B 1 220 ? -4.449 14.805 13.234 1 98.5 220 CYS B C 1
ATOM 6675 O O . CYS B 1 220 ? -3.277 14.68 13.586 1 98.5 220 CYS B O 1
ATOM 6677 N N . VAL B 1 221 ? -5.223 13.789 12.945 1 98.75 221 VAL B N 1
ATOM 6678 C CA . VAL B 1 221 ? -4.898 12.43 13.359 1 98.75 221 VAL B CA 1
ATOM 6679 C C . VAL B 1 221 ? -4.461 11.617 12.141 1 98.75 221 VAL B C 1
ATOM 6681 O O . VAL B 1 221 ? -5.207 11.492 11.164 1 98.75 221 VAL B O 1
ATOM 6684 N N . PHE B 1 222 ? -3.25 11.094 12.234 1 98.69 222 PHE B N 1
ATOM 6685 C CA . PHE B 1 222 ? -2.635 10.289 11.188 1 98.69 222 PHE B CA 1
ATOM 6686 C C . PHE B 1 222 ? -2.564 8.82 11.609 1 98.69 222 PHE B C 1
ATOM 6688 O O . PHE B 1 222 ? -1.959 8.492 12.633 1 98.69 222 PHE B O 1
ATOM 6695 N N . VAL B 1 223 ? -3.203 7.945 10.836 1 98.81 223 VAL B N 1
ATOM 6696 C CA . VAL B 1 223 ? -3.342 6.547 11.219 1 98.81 223 VAL B CA 1
ATOM 6697 C C . VAL B 1 223 ? -2.668 5.652 10.18 1 98.81 223 VAL B C 1
ATOM 6699 O O . VAL B 1 223 ? -2.902 5.805 8.977 1 98.81 223 VAL B O 1
ATOM 6702 N N . ASP B 1 224 ? -1.8 4.762 10.602 1 98.5 224 ASP B N 1
ATOM 6703 C CA . ASP B 1 224 ? -1.164 3.762 9.75 1 98.5 224 ASP B CA 1
ATOM 6704 C C . ASP B 1 224 ? -2.08 2.557 9.539 1 98.5 224 ASP B C 1
ATOM 6706 O O . ASP B 1 224 ? -2.225 1.719 10.438 1 98.5 224 ASP B O 1
ATOM 6710 N N . LEU B 1 225 ? -2.695 2.41 8.414 1 98.31 225 LEU B N 1
ATOM 6711 C CA . LEU B 1 225 ? -3.674 1.365 8.141 1 98.31 225 LEU B CA 1
ATOM 6712 C C . LEU B 1 225 ? -2.984 0.067 7.734 1 98.31 225 LEU B C 1
ATOM 6714 O O . LEU B 1 225 ? -3.641 -0.962 7.562 1 98.31 225 LEU B O 1
ATOM 6718 N N . ARG B 1 226 ? -1.697 0.081 7.566 1 97.62 226 ARG B N 1
ATOM 6719 C CA . ARG B 1 226 ? -0.938 -1.104 7.184 1 97.62 226 ARG B CA 1
ATOM 6720 C C . ARG B 1 226 ? -0.808 -2.074 8.352 1 97.62 226 ARG B C 1
ATOM 6722 O O . ARG B 1 226 ? -0.446 -3.238 8.164 1 97.62 226 ARG B O 1
ATOM 6729 N N . ARG B 1 227 ? -1.087 -1.636 9.523 1 97.44 227 ARG B N 1
ATOM 6730 C CA . ARG B 1 227 ? -0.981 -2.461 10.719 1 97.44 227 ARG B CA 1
ATOM 6731 C C . ARG B 1 227 ? -2.219 -3.334 10.891 1 97.44 227 ARG B C 1
ATOM 6733 O O . ARG B 1 227 ? -3.344 -2.879 10.672 1 97.44 227 ARG B O 1
ATOM 6740 N N . VAL B 1 228 ? -1.993 -4.57 11.305 1 96.56 228 VAL B N 1
ATOM 6741 C CA . VAL B 1 228 ? -3.092 -5.508 11.5 1 96.56 228 VAL B CA 1
ATOM 6742 C C . VAL B 1 228 ? -4.051 -4.977 12.562 1 96.56 228 VAL B C 1
ATOM 6744 O O . VAL B 1 228 ? -5.27 -5.035 12.391 1 96.56 228 VAL B O 1
ATOM 6747 N N . ALA B 1 229 ? -3.529 -4.387 13.609 1 96.06 229 ALA B N 1
ATOM 6748 C CA . ALA B 1 229 ? -4.32 -3.883 14.727 1 96.06 229 ALA B CA 1
ATOM 6749 C C . ALA B 1 229 ? -5.254 -2.76 14.281 1 96.06 229 ALA B C 1
ATOM 6751 O O . ALA B 1 229 ? -6.281 -2.506 14.914 1 96.06 229 ALA B O 1
ATOM 6752 N N . SER B 1 230 ? -4.93 -2.092 13.203 1 97.19 230 SER B N 1
ATOM 6753 C CA . SER B 1 230 ? -5.715 -0.952 12.734 1 97.19 230 SER B CA 1
ATOM 6754 C C . SER B 1 230 ? -7.098 -1.388 12.258 1 97.19 230 SER B C 1
ATOM 6756 O O . SER B 1 230 ? -8 -0.563 12.133 1 97.19 230 SER B O 1
ATOM 6758 N N . ASP B 1 231 ? -7.277 -2.68 12 1 95.94 231 ASP B N 1
ATOM 6759 C CA . ASP B 1 231 ? -8.562 -3.189 11.523 1 95.94 231 ASP B CA 1
ATOM 6760 C C . ASP B 1 231 ? -9.633 -3.061 12.602 1 95.94 231 ASP B C 1
ATOM 6762 O O . ASP B 1 231 ? -10.828 -3.111 12.305 1 95.94 231 ASP B O 1
ATOM 6766 N N . ARG B 1 232 ? -9.234 -2.859 13.789 1 95.56 232 ARG B N 1
ATOM 6767 C CA . ARG B 1 232 ? -10.172 -2.814 14.906 1 95.56 232 ARG B CA 1
ATOM 6768 C C . ARG B 1 232 ? -10.531 -1.377 15.258 1 95.56 232 ARG B C 1
ATOM 6770 O O . ARG B 1 232 ? -11.359 -1.14 16.141 1 95.56 232 ARG B O 1
ATOM 6777 N N . LEU B 1 233 ? -9.93 -0.45 14.641 1 97.75 233 LEU B N 1
ATOM 6778 C CA . LEU B 1 233 ? -10.227 0.955 14.898 1 97.75 233 LEU B CA 1
ATOM 6779 C C . LEU B 1 233 ? -11.609 1.329 14.383 1 97.75 233 LEU B C 1
ATOM 6781 O O . LEU B 1 233 ? -12 0.903 13.297 1 97.75 233 LEU B O 1
ATOM 6785 N N . THR B 1 234 ? -12.352 2.078 15.109 1 98.19 234 THR B N 1
ATOM 6786 C CA . THR B 1 234 ? -13.703 2.482 14.734 1 98.19 234 THR B CA 1
ATOM 6787 C C . THR B 1 234 ? -14.102 3.766 15.461 1 98.19 234 THR B C 1
ATOM 6789 O O . THR B 1 234 ? -13.562 4.086 16.516 1 98.19 234 THR B O 1
ATOM 6792 N N . PHE B 1 235 ? -14.977 4.508 14.844 1 98.06 235 PHE B N 1
ATOM 6793 C CA . PHE B 1 235 ? -15.555 5.695 15.461 1 98.06 235 PHE B CA 1
ATOM 6794 C C . PHE B 1 235 ? -16.938 5.395 16.016 1 98.06 235 PHE B C 1
ATOM 6796 O O . PHE B 1 235 ? -17.547 6.242 16.672 1 98.06 235 PHE B O 1
ATOM 6803 N N . ALA B 1 236 ? -17.438 4.234 15.781 1 97.19 236 ALA B N 1
ATOM 6804 C CA . ALA B 1 236 ? -18.797 3.867 16.172 1 97.19 236 ALA B CA 1
ATOM 6805 C C . ALA B 1 236 ? -18.797 3.141 17.516 1 97.19 236 ALA B C 1
ATOM 6807 O O . ALA B 1 236 ? -18.25 2.045 17.641 1 97.19 236 ALA B O 1
ATOM 6808 N N . PRO B 1 237 ? -19.516 3.695 18.438 1 95.5 237 PRO B N 1
ATOM 6809 C CA . PRO B 1 237 ? -19.562 3.064 19.766 1 95.5 237 PRO B CA 1
ATOM 6810 C C . PRO B 1 237 ? -20.078 1.629 19.703 1 95.5 237 PRO B C 1
ATOM 6812 O O . PRO B 1 237 ? -19.609 0.771 20.453 1 95.5 237 PRO B O 1
ATOM 6815 N N . LEU B 1 238 ? -20.922 1.318 18.828 1 94.12 238 LEU B N 1
ATOM 6816 C CA . LEU B 1 238 ? -21.547 0.004 18.734 1 94.12 238 LEU B CA 1
ATOM 6817 C C . LEU B 1 238 ? -20.531 -1.049 18.297 1 94.12 238 LEU B C 1
ATOM 6819 O O . LEU B 1 238 ? -20.734 -2.244 18.531 1 94.12 238 LEU B O 1
ATOM 6823 N N . ASN B 1 239 ? -19.484 -0.631 17.719 1 94.5 239 ASN B N 1
ATOM 6824 C CA . ASN B 1 239 ? -18.469 -1.555 17.234 1 94.5 239 ASN B CA 1
ATOM 6825 C C . ASN B 1 239 ? -17.391 -1.807 18.266 1 94.5 239 ASN B C 1
ATOM 6827 O O . ASN B 1 239 ? -16.469 -2.598 18.031 1 94.5 239 ASN B O 1
ATOM 6831 N N . VAL B 1 240 ? -17.469 -1.15 19.344 1 93.12 240 VAL B N 1
ATOM 6832 C CA . VAL B 1 240 ? -16.484 -1.319 20.406 1 93.12 240 VAL B CA 1
ATOM 6833 C C . VAL B 1 240 ? -17.031 -2.236 21.484 1 93.12 240 VAL B C 1
ATOM 6835 O O . VAL B 1 240 ? -18.109 -1.974 22.047 1 93.12 240 VAL B O 1
ATOM 6838 N N . SER B 1 241 ? -16.281 -3.189 21.734 1 90.31 241 SER B N 1
ATOM 6839 C CA . SER B 1 241 ? -16.719 -4.145 22.75 1 90.31 241 SER B CA 1
ATOM 6840 C C . SER B 1 241 ? -16.75 -3.506 24.141 1 90.31 241 SER B C 1
ATOM 6842 O O . SER B 1 241 ? -15.797 -2.846 24.547 1 90.31 241 SER B O 1
ATOM 6844 N N . ASN B 1 242 ? -17.859 -3.658 24.859 1 88.25 242 ASN B N 1
ATOM 6845 C CA . ASN B 1 242 ? -18.031 -3.195 26.234 1 88.25 242 ASN B CA 1
ATOM 6846 C C . ASN B 1 242 ? -17.828 -1.687 26.344 1 88.25 242 ASN B C 1
ATOM 6848 O O . ASN B 1 242 ? -17.172 -1.214 27.266 1 88.25 242 ASN B O 1
ATOM 6852 N N . TYR B 1 243 ? -18.328 -1.03 25.375 1 90.81 243 TYR B N 1
ATOM 6853 C CA . TYR B 1 243 ? -18.188 0.42 25.391 1 90.81 243 TYR B CA 1
ATOM 6854 C C . TYR B 1 243 ? -19.172 1.058 26.359 1 90.81 243 TYR B C 1
ATOM 6856 O O . TYR B 1 243 ? -20.375 0.851 26.25 1 90.81 243 TYR B O 1
ATOM 6864 N N . ASN B 1 244 ? -18.672 1.841 27.297 1 88.5 244 ASN B N 1
ATOM 6865 C CA . ASN B 1 244 ? -19.516 2.547 28.266 1 88.5 244 ASN B CA 1
ATOM 6866 C C . ASN B 1 244 ? -19.25 4.051 28.234 1 88.5 244 ASN B C 1
ATOM 6868 O O . ASN B 1 244 ? -19.531 4.75 29.219 1 88.5 244 ASN B O 1
ATOM 6872 N N . GLY B 1 245 ? -18.719 4.52 27.266 1 89.44 245 GLY B N 1
ATOM 6873 C CA . GLY B 1 245 ? -18.422 5.941 27.141 1 89.44 245 GLY B CA 1
ATOM 6874 C C . GLY B 1 245 ? -19.531 6.715 26.438 1 89.44 245 GLY B C 1
ATOM 6875 O O . GLY B 1 245 ? -20.594 6.164 26.141 1 89.44 245 GLY B O 1
ATOM 6876 N N . PRO B 1 246 ? -19.312 7.973 26.281 1 91.75 246 PRO B N 1
ATOM 6877 C CA . PRO B 1 246 ? -20.312 8.812 25.609 1 91.75 246 PRO B CA 1
ATOM 6878 C C . PRO B 1 246 ? -20.375 8.562 24.109 1 91.75 246 PRO B C 1
ATOM 6880 O O . PRO B 1 246 ? -19.484 7.93 23.547 1 91.75 246 PRO B O 1
ATOM 6883 N N . ASN B 1 247 ? -21.5 9.016 23.516 1 93.19 247 ASN B N 1
ATOM 6884 C CA . ASN B 1 247 ? -21.625 9.008 22.062 1 93.19 247 ASN B CA 1
ATOM 6885 C C . ASN B 1 247 ? -20.781 10.117 21.422 1 93.19 247 ASN B C 1
ATOM 6887 O O . ASN B 1 247 ? -21.297 11.18 21.078 1 93.19 247 ASN B O 1
ATOM 6891 N N . ASP B 1 248 ? -19.562 9.836 21.281 1 92.81 248 ASP B N 1
ATOM 6892 C CA . ASP B 1 248 ? -18.547 10.773 20.812 1 92.81 248 ASP B CA 1
ATOM 6893 C C . ASP B 1 248 ? -17.531 10.07 19.922 1 92.81 248 ASP B C 1
ATOM 6895 O O . ASP B 1 248 ? -16.953 9.055 20.312 1 92.81 248 ASP B O 1
ATOM 6899 N N . ASP B 1 249 ? -17.328 10.633 18.781 1 95.19 249 ASP B N 1
ATOM 6900 C CA . ASP B 1 249 ? -16.469 9.977 17.812 1 95.19 249 ASP B CA 1
ATOM 6901 C C . ASP B 1 249 ? -15.023 9.898 18.328 1 95.19 249 ASP B C 1
ATOM 6903 O O . ASP B 1 249 ? -14.367 8.867 18.188 1 95.19 249 ASP B O 1
ATOM 6907 N N . ILE B 1 250 ? -14.484 10.977 18.906 1 94.69 250 ILE B N 1
ATOM 6908 C CA . ILE B 1 250 ? -13.078 11.062 19.297 1 94.69 250 ILE B CA 1
ATOM 6909 C C . ILE B 1 250 ? -12.805 10.125 20.469 1 94.69 250 ILE B C 1
ATOM 6911 O O . ILE B 1 250 ? -11.797 9.414 20.484 1 94.69 250 ILE B O 1
ATOM 6915 N N . ILE B 1 251 ? -13.695 10.078 21.453 1 94.06 251 ILE B N 1
ATOM 6916 C CA . ILE B 1 251 ? -13.539 9.227 22.625 1 94.06 251 ILE B CA 1
ATOM 6917 C C . ILE B 1 251 ? -13.688 7.758 22.203 1 94.06 251 ILE B C 1
ATOM 6919 O O . ILE B 1 251 ? -12.898 6.906 22.625 1 94.06 251 ILE B O 1
ATOM 6923 N N . THR B 1 252 ? -14.688 7.496 21.406 1 96 252 THR B N 1
ATOM 6924 C CA . THR B 1 252 ? -14.883 6.137 20.922 1 96 252 THR B CA 1
ATOM 6925 C C . THR B 1 252 ? -13.625 5.633 20.203 1 96 252 THR B C 1
ATOM 6927 O O . THR B 1 252 ? -13.188 4.504 20.438 1 96 252 THR B O 1
ATOM 6930 N N . PHE B 1 253 ? -13.102 6.465 19.359 1 97.75 253 PHE B N 1
ATOM 6931 C CA . PHE B 1 253 ? -11.898 6.102 18.609 1 97.75 253 PHE B CA 1
ATOM 6932 C C . PHE B 1 253 ? -10.742 5.82 19.562 1 97.75 253 PHE B C 1
ATOM 6934 O O . PHE B 1 253 ? -10.008 4.844 19.391 1 97.75 253 PHE B O 1
ATOM 6941 N N . ALA B 1 254 ? -10.578 6.648 20.547 1 95.81 254 ALA B N 1
ATOM 6942 C CA . ALA B 1 254 ? -9.508 6.465 21.531 1 95.81 254 ALA B CA 1
ATOM 6943 C C . ALA B 1 254 ? -9.664 5.148 22.281 1 95.81 254 ALA B C 1
ATOM 6945 O O . ALA B 1 254 ? -8.688 4.43 22.5 1 95.81 254 ALA B O 1
ATOM 6946 N N . VAL B 1 255 ? -10.867 4.855 22.641 1 94.69 255 VAL B N 1
ATOM 6947 C CA . VAL B 1 255 ? -11.133 3.617 23.359 1 94.69 255 VAL B CA 1
ATOM 6948 C C . VAL B 1 255 ? -10.891 2.418 22.453 1 94.69 255 VAL B C 1
ATOM 6950 O O . VAL B 1 255 ? -10.328 1.409 22.875 1 94.69 255 VAL B O 1
ATOM 6953 N N . SER B 1 256 ? -11.312 2.564 21.234 1 96.12 256 SER B N 1
ATOM 6954 C CA . SER B 1 256 ? -11.078 1.481 20.281 1 96.12 256 SER B CA 1
ATOM 6955 C C . SER B 1 256 ? -9.586 1.244 20.062 1 96.12 256 SER B C 1
ATOM 6957 O O . SER B 1 256 ? -9.148 0.1 19.938 1 96.12 256 SER B O 1
ATOM 6959 N N . ALA B 1 257 ? -8.828 2.299 19.969 1 96.19 257 ALA B N 1
ATOM 6960 C CA . ALA B 1 257 ? -7.375 2.193 19.828 1 96.19 257 ALA B CA 1
ATOM 6961 C C . ALA B 1 257 ? -6.758 1.487 21.031 1 96.19 257 ALA B C 1
ATOM 6963 O O . ALA B 1 257 ? -5.934 0.582 20.875 1 96.19 257 ALA B O 1
ATOM 6964 N N . LYS B 1 258 ? -7.18 1.875 22.172 1 92.94 258 LYS B N 1
ATOM 6965 C CA . LYS B 1 258 ? -6.691 1.244 23.391 1 92.94 258 LYS B CA 1
ATOM 6966 C C . LYS B 1 258 ? -7.008 -0.249 23.406 1 92.94 258 LYS B C 1
ATOM 6968 O O . LYS B 1 258 ? -6.145 -1.069 23.719 1 92.94 258 LYS B O 1
ATOM 6973 N N . ASN B 1 259 ? -8.195 -0.575 23.062 1 93.75 259 ASN B N 1
ATOM 6974 C CA . ASN B 1 259 ? -8.625 -1.971 23.016 1 93.75 259 ASN B CA 1
ATOM 6975 C C . ASN B 1 259 ? -7.82 -2.762 21.984 1 93.75 259 ASN B C 1
ATOM 6977 O O . ASN B 1 259 ? -7.578 -3.957 22.156 1 93.75 259 ASN B O 1
ATOM 6981 N N . ALA B 1 260 ? -7.453 -2.062 20.953 1 94 260 ALA B N 1
ATOM 6982 C CA . ALA B 1 260 ? -6.699 -2.707 19.875 1 94 260 ALA B CA 1
ATOM 6983 C C . ALA B 1 260 ? -5.215 -2.785 20.219 1 94 260 ALA B C 1
ATOM 6985 O O . ALA B 1 260 ? -4.43 -3.371 19.469 1 94 260 ALA B O 1
ATOM 6986 N N . GLY B 1 261 ? -4.824 -2.166 21.25 1 93.69 261 GLY B N 1
ATOM 6987 C CA . GLY B 1 261 ? -3.43 -2.154 21.656 1 93.69 261 GLY B CA 1
ATOM 6988 C C . GLY B 1 261 ? -2.588 -1.166 20.875 1 93.69 261 GLY B C 1
ATOM 6989 O O . GLY B 1 261 ? -1.393 -1.388 20.656 1 93.69 261 GLY B O 1
ATOM 6990 N N . ILE B 1 262 ? -3.219 -0.181 20.359 1 95.56 262 ILE B N 1
ATOM 6991 C CA . ILE B 1 262 ? -2.502 0.849 19.625 1 95.56 262 ILE B CA 1
ATOM 6992 C C . ILE B 1 262 ? -2.414 2.123 20.453 1 95.56 262 ILE B C 1
ATOM 6994 O O . ILE B 1 262 ? -3.439 2.703 20.828 1 95.56 262 ILE B O 1
ATOM 6998 N N . ASP B 1 263 ? -1.217 2.557 20.688 1 95.31 263 ASP B N 1
ATOM 6999 C CA . ASP B 1 263 ? -1.022 3.814 21.406 1 95.31 263 ASP B CA 1
ATOM 7000 C C . ASP B 1 263 ? -1.19 5.008 20.469 1 95.31 263 ASP B C 1
ATOM 7002 O O . ASP B 1 263 ? -0.888 4.918 19.266 1 95.31 263 ASP B O 1
ATOM 7006 N N . MET B 1 264 ? -1.682 6.07 21.047 1 97.31 264 MET B N 1
ATOM 7007 C CA . MET B 1 264 ? -1.741 7.336 20.312 1 97.31 264 MET B CA 1
ATOM 7008 C C . MET B 1 264 ? -0.6 8.258 20.734 1 97.31 264 MET B C 1
ATOM 7010 O O . MET B 1 264 ? -0.276 8.352 21.922 1 97.31 264 MET B O 1
ATOM 7014 N N . TYR B 1 265 ? -0.007 8.922 19.719 1 97.88 265 TYR B N 1
ATOM 7015 C CA . TYR B 1 265 ? 1.167 9.742 20.016 1 97.88 265 TYR B CA 1
ATOM 7016 C C . TYR B 1 265 ? 0.961 11.18 19.547 1 97.88 265 TYR B C 1
ATOM 7018 O O . TYR B 1 265 ? 0.29 11.422 18.547 1 97.88 265 TYR B O 1
ATOM 7026 N N . VAL B 1 266 ? 1.521 12.109 20.312 1 97.88 266 VAL B N 1
ATOM 7027 C CA . VAL B 1 266 ? 1.68 13.484 19.859 1 97.88 266 VAL B CA 1
ATOM 7028 C C . VAL B 1 266 ? 3.164 13.812 19.719 1 97.88 266 VAL B C 1
ATOM 7030 O O . VAL B 1 266 ? 3.967 13.461 20.578 1 97.88 266 VAL B O 1
ATOM 7033 N N . CYS B 1 267 ? 3.516 14.406 18.625 1 98 267 CYS B N 1
ATOM 7034 C CA . CYS B 1 267 ? 4.906 14.781 18.391 1 98 267 CYS B CA 1
ATOM 7035 C C . CYS B 1 267 ? 5.062 16.297 18.359 1 98 267 CYS B C 1
ATOM 7037 O O . CYS B 1 267 ? 4.297 17 17.688 1 98 267 CYS B O 1
ATOM 7039 N N . ASN B 1 268 ? 6.109 16.797 19.109 1 96.88 268 ASN B N 1
ATOM 7040 C CA . ASN B 1 268 ? 6.207 18.25 19.25 1 96.88 268 ASN B CA 1
ATOM 7041 C C . ASN B 1 268 ? 7.617 18.734 18.938 1 96.88 268 ASN B C 1
ATOM 7043 O O . ASN B 1 268 ? 8.023 19.797 19.422 1 96.88 268 ASN B O 1
ATOM 7047 N N . SER B 1 269 ? 8.336 17.953 18.141 1 94.81 269 SER B N 1
ATOM 7048 C CA . SER B 1 269 ? 9.727 18.312 17.859 1 94.81 269 SER B CA 1
ATOM 7049 C C . SER B 1 269 ? 9.828 19.641 17.141 1 94.81 269 SER B C 1
ATOM 7051 O O . SER B 1 269 ? 10.836 20.344 17.25 1 94.81 269 SER B O 1
ATOM 7053 N N . GLU B 1 270 ? 8.836 20 16.438 1 93.56 270 GLU B N 1
ATOM 7054 C CA . GLU B 1 270 ? 8.758 21.266 15.711 1 93.56 270 GLU B CA 1
ATOM 7055 C C . GLU B 1 270 ? 7.363 21.891 15.836 1 93.56 270 GLU B C 1
ATOM 7057 O O . GLU B 1 270 ? 6.441 21.25 16.359 1 93.56 270 GLU B O 1
ATOM 7062 N N . VAL B 1 271 ? 7.363 23.156 15.445 1 94.81 271 VAL B N 1
ATOM 7063 C CA . VAL B 1 271 ? 6.047 23.781 15.312 1 94.81 271 VAL B CA 1
ATOM 7064 C C . VAL B 1 271 ? 5.441 23.406 13.961 1 94.81 271 VAL B C 1
ATOM 7066 O O . VAL B 1 271 ? 5.879 23.922 12.922 1 94.81 271 VAL B O 1
ATOM 7069 N N . TYR B 1 272 ? 4.41 22.672 14.039 1 95.81 272 TYR B N 1
ATOM 7070 C CA . TYR B 1 272 ? 3.865 22.078 12.82 1 95.81 272 TYR B CA 1
ATOM 7071 C C . TYR B 1 272 ? 2.703 22.922 12.289 1 95.81 272 TYR B C 1
ATOM 7073 O O . TYR B 1 272 ? 2.393 22.875 11.102 1 95.81 272 TYR B O 1
ATOM 7081 N N . GLY B 1 273 ? 2.055 23.484 13.188 1 97.5 273 GLY B N 1
ATOM 7082 C CA . GLY B 1 273 ? 0.876 24.25 12.797 1 97.5 273 GLY B CA 1
ATOM 7083 C C . GLY B 1 273 ? 0.088 24.781 13.977 1 97.5 273 GLY B C 1
ATOM 7084 O O . GLY B 1 273 ? 0.549 24.719 15.117 1 97.5 273 GLY B O 1
ATOM 7085 N N . PHE B 1 274 ? -1.091 25.406 13.656 1 98.12 274 PHE B N 1
ATOM 7086 C CA . PHE B 1 274 ? -1.917 26.094 14.641 1 98.12 274 PHE B CA 1
ATOM 7087 C C . PHE B 1 274 ? -3.375 25.688 14.516 1 98.12 274 PHE B C 1
ATOM 7089 O O . PHE B 1 274 ? -3.816 25.266 13.438 1 98.12 274 PHE B O 1
ATOM 7096 N N . ILE B 1 275 ? -4.09 25.766 15.602 1 98 275 ILE B N 1
ATOM 7097 C CA . ILE B 1 275 ? -5.516 25.453 15.594 1 98 275 ILE B CA 1
ATOM 7098 C C . ILE B 1 275 ? -6.238 26.312 16.625 1 98 275 ILE B C 1
ATOM 7100 O O . ILE B 1 275 ? -5.727 26.547 17.719 1 98 275 ILE B O 1
ATOM 7104 N N . PRO B 1 276 ? -7.387 26.875 16.25 1 96.25 276 PRO B N 1
ATOM 7105 C CA . PRO B 1 276 ? -8.172 27.578 17.266 1 96.25 276 PRO B CA 1
ATOM 7106 C C . PRO B 1 276 ? -8.82 26.625 18.266 1 96.25 276 PRO B C 1
ATOM 7108 O O . PRO B 1 276 ? -9.109 25.469 17.938 1 96.25 276 PRO B O 1
ATOM 7111 N N . PRO B 1 277 ? -8.984 27.125 19.5 1 94 277 PRO B N 1
ATOM 7112 C CA . PRO B 1 277 ? -9.75 26.297 20.438 1 94 277 PRO B CA 1
ATOM 7113 C C . PRO B 1 277 ? -11.203 26.109 20.016 1 94 277 PRO B C 1
ATOM 7115 O O . PRO B 1 277 ? -11.75 26.938 19.281 1 94 277 PRO B O 1
ATOM 7118 N N . PRO B 1 278 ? -11.773 25.078 20.469 1 90.06 278 PRO B N 1
ATOM 7119 C CA . PRO B 1 278 ? -13.18 24.844 20.141 1 90.06 278 PRO B CA 1
ATOM 7120 C C . PRO B 1 278 ? -14.117 25.844 20.797 1 90.06 278 PRO B C 1
ATOM 7122 O O . PRO B 1 278 ? -13.766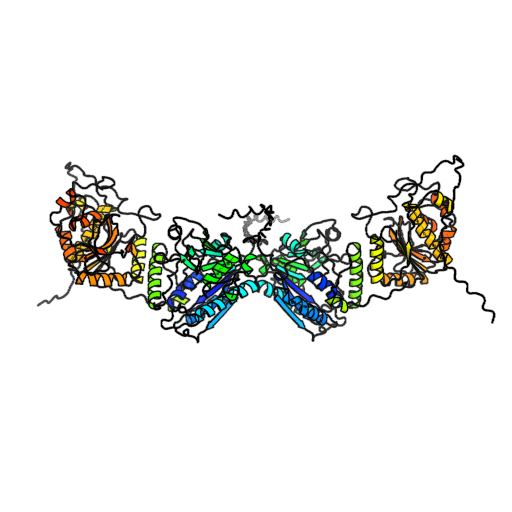 26.422 21.844 1 90.06 278 PRO B O 1
ATOM 7125 N N . LEU B 1 279 ? -15.242 25.969 20.172 1 87.75 279 LEU B N 1
ATOM 7126 C CA . LEU B 1 279 ? -16.266 26.844 20.734 1 87.75 279 LEU B CA 1
ATOM 7127 C C . LEU B 1 279 ? -17.062 26.125 21.812 1 87.75 279 LEU B C 1
ATOM 7129 O O . LEU B 1 279 ? -17.344 24.922 21.688 1 87.75 279 LEU B O 1
ATOM 7133 N N . ASP B 1 280 ? -17.359 26.906 22.766 1 80.81 280 ASP B N 1
ATOM 7134 C CA . ASP B 1 280 ? -18.297 26.391 23.766 1 80.81 280 ASP B CA 1
ATOM 7135 C C . ASP B 1 280 ? -19.734 26.422 23.234 1 80.81 280 ASP B C 1
ATOM 7137 O O . ASP B 1 280 ? -20.031 27.172 22.297 1 80.81 280 ASP B O 1
ATOM 7141 N N . ASP B 1 281 ? -20.578 25.656 23.844 1 74.94 281 ASP B N 1
ATOM 7142 C CA . ASP B 1 281 ? -21.953 25.484 23.375 1 74.94 281 ASP B CA 1
ATOM 7143 C C . ASP B 1 281 ? -22.703 26.828 23.375 1 74.94 281 ASP B C 1
ATOM 7145 O O . ASP B 1 281 ? -23.609 27.031 22.578 1 74.94 281 ASP B O 1
ATOM 7149 N N . ASP B 1 282 ? -22.266 27.688 24.125 1 77.94 282 ASP B N 1
ATOM 7150 C CA . ASP B 1 282 ? -23 28.922 24.266 1 77.94 282 ASP B CA 1
ATOM 7151 C C . ASP B 1 282 ? -22.359 30.047 23.453 1 77.94 282 ASP B C 1
ATOM 7153 O O . ASP B 1 282 ? -22.891 31.156 23.391 1 77.94 282 ASP B O 1
ATOM 7157 N N . GLN B 1 283 ? -21.391 29.656 22.656 1 83.06 283 GLN B N 1
ATOM 7158 C CA . GLN B 1 283 ? -20.672 30.688 21.922 1 83.06 283 GLN B CA 1
ATOM 7159 C C . GLN B 1 283 ? -21.094 30.703 20.453 1 83.06 283 GLN B C 1
ATOM 7161 O O . GLN B 1 283 ? -21.344 29.641 19.859 1 83.06 283 GLN B O 1
ATOM 7166 N N . HIS B 1 284 ? -21.156 31.891 19.938 1 83.38 284 HIS B N 1
ATOM 7167 C CA . HIS B 1 284 ? -21.531 32.094 18.531 1 83.38 284 HIS B CA 1
ATOM 7168 C C . HIS B 1 284 ? -20.297 32.094 17.641 1 83.38 284 HIS B C 1
ATOM 7170 O O . HIS B 1 284 ? -19.172 32.188 18.125 1 83.38 284 HIS B O 1
ATOM 7176 N N . ILE B 1 285 ? -20.531 32.094 16.375 1 85.62 285 ILE B N 1
ATOM 7177 C CA . ILE B 1 285 ? -19.5 31.984 15.344 1 85.62 285 ILE B CA 1
ATOM 7178 C C . ILE B 1 285 ? -18.609 33.219 15.398 1 85.62 285 ILE B C 1
ATOM 7180 O O . ILE B 1 285 ? -17.453 33.188 14.977 1 85.62 285 ILE B O 1
ATOM 7184 N N . ASP B 1 286 ? -19.109 34.281 15.969 1 87.12 286 ASP B N 1
ATOM 7185 C CA . ASP B 1 286 ? -18.328 35.5 16.094 1 87.12 286 ASP B CA 1
ATOM 7186 C C . ASP B 1 286 ? -17.094 35.281 16.953 1 87.12 286 ASP B C 1
ATOM 7188 O O . ASP B 1 286 ? -16.047 35.906 16.719 1 87.12 286 ASP B O 1
ATOM 7192 N N . VAL B 1 287 ? -17.219 34.438 17.844 1 89.56 287 VAL B N 1
ATOM 7193 C CA . VAL B 1 287 ? -16.094 34.125 18.703 1 89.56 287 VAL B CA 1
ATOM 7194 C C . VAL B 1 287 ? -15.016 33.406 17.891 1 89.56 287 VAL B C 1
ATOM 7196 O O . VAL B 1 287 ? -13.82 33.625 18.109 1 89.56 287 VAL B O 1
ATOM 7199 N N . ASP B 1 288 ? -15.469 32.656 17.016 1 90.75 288 ASP B N 1
ATOM 7200 C CA . ASP B 1 288 ? -14.539 31.906 16.172 1 90.75 288 ASP B CA 1
ATOM 7201 C C . ASP B 1 288 ? -13.719 32.844 15.297 1 90.75 288 ASP B C 1
ATOM 7203 O O . ASP B 1 288 ? -12.539 32.625 15.047 1 90.75 288 ASP B O 1
ATOM 7207 N N . LEU B 1 289 ? -14.352 33.875 14.867 1 92 289 LEU B N 1
ATOM 7208 C CA . LEU B 1 289 ? -13.664 34.906 14.078 1 92 289 LEU B CA 1
ATOM 7209 C C . LEU B 1 289 ? -12.578 35.594 14.906 1 92 289 LEU B C 1
ATOM 7211 O O . LEU B 1 289 ? -11.477 35.812 14.414 1 92 289 LEU B O 1
ATOM 7215 N N . LYS B 1 290 ? -12.898 35.844 16.094 1 92.19 290 LYS B N 1
ATOM 7216 C CA . LYS B 1 290 ? -11.945 36.469 17 1 92.19 290 LYS B CA 1
ATOM 7217 C C . LYS B 1 290 ? -10.789 35.531 17.328 1 92.19 290 LYS B C 1
ATOM 7219 O O . LYS B 1 290 ? -9.648 35.938 17.484 1 92.19 290 LYS B O 1
ATOM 7224 N N . GLN B 1 291 ? -11.141 34.312 17.438 1 93.88 291 GLN B N 1
ATOM 7225 C CA . GLN B 1 291 ? -10.102 33.344 17.688 1 93.88 291 GLN B CA 1
ATOM 7226 C C . GLN B 1 291 ? -9.148 33.219 16.5 1 93.88 291 GLN B C 1
ATOM 7228 O O . GLN B 1 291 ? -7.941 33.031 16.688 1 93.88 291 GLN B O 1
ATOM 7233 N N . LEU B 1 292 ? -9.75 33.219 15.344 1 95.75 292 LEU B N 1
ATOM 7234 C CA . LEU B 1 292 ? -8.906 33.219 14.164 1 95.75 292 LEU B CA 1
ATOM 7235 C C . LEU B 1 292 ? -7.945 34.375 14.156 1 95.75 292 LEU B C 1
ATOM 7237 O O . LEU B 1 292 ? -6.766 34.25 13.836 1 95.75 292 LEU B O 1
ATOM 7241 N N . LEU B 1 293 ? -8.477 35.531 14.484 1 95.44 293 LEU B N 1
ATOM 7242 C CA . LEU B 1 293 ? -7.625 36.719 14.586 1 95.44 293 LEU B CA 1
ATOM 7243 C C . LEU B 1 293 ? -6.488 36.5 15.57 1 95.44 293 LEU B C 1
ATOM 7245 O O . LEU B 1 293 ? -5.332 36.812 15.281 1 95.44 293 LEU B O 1
ATOM 7249 N N . SER B 1 294 ? -6.816 35.969 16.703 1 95.56 294 SER B N 1
ATOM 7250 C CA . SER B 1 294 ? -5.816 35.688 17.734 1 95.56 294 SER B CA 1
ATOM 7251 C C . SER B 1 294 ? -4.777 34.688 17.25 1 95.56 294 SER B C 1
ATOM 7253 O O . SER B 1 294 ? -3.592 34.812 17.562 1 95.56 294 SER B O 1
ATOM 7255 N N . ILE B 1 295 ? -5.227 33.719 16.531 1 96.69 295 ILE B N 1
ATOM 7256 C CA . ILE B 1 295 ? -4.32 32.719 15.984 1 96.69 295 ILE B CA 1
ATOM 7257 C C . ILE B 1 295 ? -3.377 33.375 14.977 1 96.69 295 ILE B C 1
ATOM 7259 O O . ILE B 1 295 ? -2.174 33.094 14.977 1 96.69 295 ILE B O 1
ATOM 7263 N N . LYS B 1 296 ? -3.918 34.188 14.133 1 96.88 296 LYS B N 1
ATOM 7264 C CA . LYS B 1 296 ? -3.094 34.906 13.148 1 96.88 296 LYS B CA 1
ATOM 7265 C C . LYS B 1 296 ? -2 35.719 13.836 1 96.88 296 LYS B C 1
ATOM 7267 O O . LYS B 1 296 ? -0.864 35.75 13.359 1 96.88 296 LYS B O 1
ATOM 7272 N N . LEU B 1 297 ? -2.365 36.344 14.906 1 96.31 297 LEU B N 1
ATOM 7273 C CA . LEU B 1 297 ? -1.387 37.125 15.664 1 96.31 297 LEU B CA 1
ATOM 7274 C C . LEU B 1 297 ? -0.318 36.219 16.25 1 96.31 297 LEU B C 1
ATOM 7276 O O . LEU B 1 297 ? 0.867 36.531 16.25 1 96.31 297 LEU B O 1
ATOM 7280 N N . GLU B 1 298 ? -0.773 35.094 16.734 1 94.62 298 GLU B N 1
ATOM 7281 C CA . GLU B 1 298 ? 0.164 34.125 17.281 1 94.62 298 GLU B CA 1
ATOM 7282 C C . GLU B 1 298 ? 1.12 33.594 16.219 1 94.62 298 GLU B C 1
ATOM 7284 O O . GLU B 1 298 ? 2.307 33.375 16.484 1 94.62 298 GLU B O 1
ATOM 7289 N N . VAL B 1 299 ? 0.63 33.344 15.078 1 95.88 299 VAL B N 1
ATOM 7290 C CA . VAL B 1 299 ? 1.431 32.875 13.961 1 95.88 299 VAL B CA 1
ATOM 7291 C C . VAL B 1 299 ? 2.539 33.875 13.648 1 95.88 299 VAL B C 1
ATOM 7293 O O . VAL B 1 299 ? 3.682 33.5 13.391 1 95.88 299 VAL B O 1
ATOM 7296 N N . LEU B 1 300 ? 2.25 35.188 13.727 1 94.75 300 LEU B N 1
ATOM 7297 C CA . LEU B 1 300 ? 3.164 36.25 13.344 1 94.75 300 LEU B CA 1
ATOM 7298 C C . LEU B 1 300 ? 4.348 36.312 14.297 1 94.75 300 LEU B C 1
ATOM 7300 O O . LEU B 1 300 ? 5.348 36.969 14 1 94.75 300 LEU B O 1
ATOM 7304 N N . VAL B 1 301 ? 4.246 35.688 15.414 1 91.44 301 VAL B N 1
ATOM 7305 C CA . VAL B 1 301 ? 5.324 35.75 16.391 1 91.44 301 VAL B CA 1
ATOM 7306 C C . VAL B 1 301 ? 6.59 35.125 15.805 1 91.44 301 VAL B C 1
ATOM 7308 O O . VAL B 1 301 ? 7.688 35.688 15.961 1 91.44 301 VAL B O 1
ATOM 7311 N N . GLU B 1 302 ? 6.387 34.062 15.086 1 88.94 302 GLU B N 1
ATOM 7312 C CA . GLU B 1 302 ? 7.582 33.375 14.594 1 88.94 302 GLU B CA 1
ATOM 7313 C C . GLU B 1 302 ? 7.426 32.969 13.133 1 88.94 302 GLU B C 1
ATOM 7315 O O . GLU B 1 302 ? 8.336 32.406 12.539 1 88.94 302 GLU B O 1
ATOM 7320 N N . HIS B 1 303 ? 6.324 33.312 12.586 1 91.88 303 HIS B N 1
ATOM 7321 C CA . HIS B 1 303 ? 6.059 32.875 11.219 1 91.88 303 HIS B CA 1
ATOM 7322 C C . HIS B 1 303 ? 5.52 34.031 10.383 1 91.88 303 HIS B C 1
ATOM 7324 O O . HIS B 1 303 ? 5.023 35.031 10.93 1 91.88 303 HIS B O 1
ATOM 7330 N N . PRO B 1 304 ? 5.766 33.906 9.055 1 94.06 304 PRO B N 1
ATOM 7331 C CA . PRO B 1 304 ? 5.07 34.875 8.188 1 94.06 304 PRO B CA 1
ATOM 7332 C C . PRO B 1 304 ? 3.553 34.75 8.266 1 94.06 304 PRO B C 1
ATOM 7334 O O . PRO B 1 304 ? 3.039 33.75 8.789 1 94.06 304 PRO B O 1
ATOM 7337 N N . PRO B 1 305 ? 2.922 35.75 7.809 1 95.94 305 PRO B N 1
ATOM 7338 C CA . PRO B 1 305 ? 1.46 35.688 7.816 1 95.94 305 PRO B CA 1
ATOM 7339 C C . PRO B 1 305 ? 0.936 34.469 7.055 1 95.94 305 PRO B C 1
ATOM 7341 O O . PRO B 1 305 ? 1.552 34.031 6.078 1 95.94 305 PRO B O 1
ATOM 7344 N N . LEU B 1 306 ? -0.22 33.906 7.48 1 96.88 306 LEU B N 1
ATOM 7345 C CA . LEU B 1 306 ? -0.845 32.812 6.766 1 96.88 306 LEU B CA 1
ATOM 7346 C C . LEU B 1 306 ? -1.102 33.188 5.309 1 96.88 306 LEU B C 1
ATOM 7348 O O . LEU B 1 306 ? -1.729 34.188 5.023 1 96.88 306 LEU B O 1
ATOM 7352 N N . PRO B 1 307 ? -0.631 32.375 4.445 1 97.06 307 PRO B N 1
ATOM 7353 C CA . PRO B 1 307 ? -0.817 32.688 3.027 1 97.06 307 PRO B CA 1
ATOM 7354 C C . PRO B 1 307 ? -2.232 32.375 2.539 1 97.06 307 PRO B C 1
ATOM 7356 O O . PRO B 1 307 ? -2.926 31.547 3.115 1 97.06 307 PRO B O 1
ATOM 7359 N N . VAL B 1 308 ? -2.662 33.094 1.534 1 97.75 308 VAL B N 1
ATOM 7360 C CA . VAL B 1 308 ? -3.92 32.812 0.841 1 97.75 308 VAL B CA 1
ATOM 7361 C C . VAL B 1 308 ? -3.699 32.906 -0.668 1 97.75 308 VAL B C 1
ATOM 7363 O O . VAL B 1 308 ? -3.102 33.844 -1.175 1 97.75 308 VAL B O 1
ATOM 7366 N N . SER B 1 309 ? -4.188 31.922 -1.366 1 97.25 309 SER B N 1
ATOM 7367 C CA . SER B 1 309 ? -4.035 31.875 -2.816 1 97.25 309 SER B CA 1
ATOM 7368 C C . SER B 1 309 ? -4.844 32.969 -3.494 1 97.25 309 SER B C 1
ATOM 7370 O O . SER B 1 309 ? -5.824 33.469 -2.93 1 97.25 309 SER B O 1
ATOM 7372 N N . LYS B 1 310 ? -4.402 33.25 -4.738 1 96.75 310 LYS B N 1
ATOM 7373 C CA . LYS B 1 310 ? -5.133 34.25 -5.516 1 96.75 310 LYS B CA 1
ATOM 7374 C C . LYS B 1 310 ? -6.578 33.812 -5.746 1 96.75 310 LYS B C 1
ATOM 7376 O O . LYS B 1 310 ? -7.496 34.625 -5.688 1 96.75 310 LYS B O 1
ATOM 7381 N N . LEU B 1 311 ? -6.762 32.562 -5.895 1 96.56 311 LEU B N 1
ATOM 7382 C CA . LEU B 1 311 ? -8.078 31.984 -6.145 1 96.56 311 LEU B CA 1
ATOM 7383 C C . LEU B 1 311 ? -9.016 32.25 -4.965 1 96.56 311 LEU B C 1
ATOM 7385 O O . LEU B 1 311 ? -10.195 32.531 -5.16 1 96.56 311 LEU B O 1
ATOM 7389 N N . LEU B 1 312 ? -8.461 32.188 -3.771 1 97.81 312 LEU B N 1
ATOM 7390 C CA . LEU B 1 312 ? -9.32 32.188 -2.592 1 97.81 312 LEU B CA 1
ATOM 7391 C C . LEU B 1 312 ? -9.305 33.531 -1.896 1 97.81 312 LEU B C 1
ATOM 7393 O O . LEU B 1 312 ? -10.062 33.75 -0.947 1 97.81 312 LEU B O 1
ATOM 7397 N N . SER B 1 313 ? -8.547 34.5 -2.395 1 96.94 313 SER B N 1
ATOM 7398 C CA . SER B 1 313 ? -8.406 35.812 -1.774 1 96.94 313 SER B CA 1
ATOM 7399 C C . SER B 1 313 ? -9.719 36.562 -1.794 1 96.94 313 SER B C 1
ATOM 7401 O O . SER B 1 313 ? -9.984 37.375 -0.911 1 96.94 313 SER B O 1
ATOM 7403 N N . LYS B 1 314 ? -10.57 36.281 -2.75 1 96.62 314 LYS B N 1
ATOM 7404 C CA . LYS B 1 314 ? -11.836 36.969 -2.906 1 96.62 314 LYS B CA 1
ATOM 7405 C C . LYS B 1 314 ? -12.797 36.656 -1.766 1 96.62 314 LYS B C 1
ATOM 7407 O O . LYS B 1 314 ? -13.773 37.375 -1.543 1 96.62 314 LYS B O 1
ATOM 7412 N N . TYR B 1 315 ? -12.516 35.594 -1.084 1 96.81 315 TYR B N 1
ATOM 7413 C CA . TYR B 1 315 ? -13.43 35.188 -0.028 1 96.81 315 TYR B CA 1
ATOM 7414 C C . TYR B 1 315 ? -12.992 35.719 1.323 1 96.81 315 TYR B C 1
ATOM 7416 O O . TYR B 1 315 ? -13.68 35.531 2.332 1 96.81 315 TYR B O 1
ATOM 7424 N N . LEU B 1 316 ? -11.867 36.438 1.419 1 94.88 316 LEU B N 1
ATOM 7425 C CA . LEU B 1 316 ? -11.398 37.031 2.66 1 94.88 316 LEU B CA 1
ATOM 7426 C C . LEU B 1 316 ? -12.203 38.312 2.98 1 94.88 316 LEU B C 1
ATOM 7428 O O . LEU B 1 316 ? -12.547 39.062 2.08 1 94.88 316 LEU B O 1
ATOM 7432 N N . PRO B 1 317 ? -12.469 38.438 4.234 1 88.88 317 PRO B N 1
ATOM 7433 C CA . PRO B 1 317 ? -13.078 39.719 4.59 1 88.88 317 PRO B CA 1
ATOM 7434 C C . PRO B 1 317 ? -12.125 40.906 4.422 1 88.88 317 PRO B C 1
ATOM 7436 O O . PRO B 1 317 ? -10.898 40.719 4.453 1 88.88 317 PRO B O 1
ATOM 7439 N N . PRO B 1 318 ? -12.711 42 4.191 1 89.44 318 PRO B N 1
ATOM 7440 C CA . PRO B 1 318 ? -11.836 43.188 4.137 1 89.44 318 PRO B CA 1
ATOM 7441 C C . PRO B 1 318 ? -11.094 43.438 5.449 1 89.44 318 PRO B C 1
ATOM 7443 O O . PRO B 1 318 ? -11.594 43.062 6.52 1 89.44 318 PRO B O 1
ATOM 7446 N N . MET B 1 319 ? -9.922 43.969 5.297 1 90.31 319 MET B N 1
ATOM 7447 C CA . MET B 1 319 ? -9.172 44.344 6.496 1 90.31 319 MET B CA 1
ATOM 7448 C C . MET B 1 319 ? -9.961 45.344 7.34 1 90.31 319 MET B C 1
ATOM 7450 O O . MET B 1 319 ? -10.672 46.188 6.805 1 90.31 319 MET B O 1
ATOM 7454 N N . PRO B 1 320 ? -9.742 45.219 8.602 1 92.19 320 PRO B N 1
ATOM 7455 C CA . PRO B 1 320 ? -10.469 46.156 9.453 1 92.19 320 PRO B CA 1
ATOM 7456 C C . PRO B 1 320 ? -9.984 47.594 9.289 1 92.19 320 PRO B C 1
ATOM 7458 O O . PRO B 1 320 ? -8.797 47.844 9.055 1 92.19 320 PRO B O 1
ATOM 7461 N N . LYS B 1 321 ? -10.961 48.406 9.445 1 94.44 321 LYS B N 1
ATOM 7462 C CA . LYS B 1 321 ? -10.586 49.844 9.445 1 94.44 321 LYS B CA 1
ATOM 7463 C C . LYS B 1 321 ? -9.742 50.188 10.672 1 94.44 321 LYS B C 1
ATOM 7465 O O . LYS B 1 321 ? -10.078 49.781 11.789 1 94.44 321 LYS B O 1
ATOM 7470 N N . LYS B 1 322 ? -8.742 50.875 10.398 1 96.62 322 LYS B N 1
ATOM 7471 C CA . LYS B 1 322 ? -7.832 51.219 11.492 1 96.62 322 LYS B CA 1
ATOM 7472 C C . LYS B 1 322 ? -8.352 52.406 12.289 1 96.62 322 LYS B C 1
ATOM 7474 O O . LYS B 1 322 ? -8.898 53.375 11.711 1 96.62 322 LYS B O 1
ATOM 7479 N N . ASP B 1 323 ? -8.242 52.25 13.531 1 97.06 323 ASP B N 1
ATOM 7480 C CA . ASP B 1 323 ? -8.578 53.344 14.438 1 97.06 323 ASP B CA 1
ATOM 7481 C C . ASP B 1 323 ? -7.672 53.344 15.672 1 97.06 323 ASP B C 1
ATOM 7483 O O . ASP B 1 323 ? -6.715 52.562 15.734 1 97.06 323 ASP B O 1
ATOM 7487 N N . LYS B 1 324 ? -7.82 54.312 16.547 1 96.56 324 LYS B N 1
ATOM 7488 C CA . LYS B 1 324 ? -6.918 54.469 17.688 1 96.56 324 LYS B CA 1
ATOM 7489 C C . LYS B 1 324 ? -7.523 53.844 18.938 1 96.56 324 LYS B C 1
ATOM 7491 O O . LYS B 1 324 ? -7.066 54.125 20.047 1 96.56 324 LYS B O 1
ATOM 7496 N N . ALA B 1 325 ? -8.492 53.062 18.828 1 94.75 325 ALA B N 1
ATOM 7497 C CA . ALA B 1 325 ? -9.102 52.25 19.875 1 94.75 325 ALA B CA 1
ATOM 7498 C C . ALA B 1 325 ? -9.453 53.094 21.094 1 94.75 325 ALA B C 1
ATOM 7500 O O . ALA B 1 325 ? -9.25 52.656 22.234 1 94.75 325 ALA B O 1
ATOM 7501 N N . GLY B 1 326 ? -9.852 54.312 20.906 1 92.81 326 GLY B N 1
ATOM 7502 C CA . GLY B 1 326 ? -10.289 55.156 22 1 92.81 326 GLY B CA 1
ATOM 7503 C C . GLY B 1 326 ? -9.195 56.062 22.547 1 92.81 326 GLY B C 1
ATOM 7504 O O . GLY B 1 326 ? -9.445 56.906 23.406 1 92.81 326 GLY B O 1
ATOM 7505 N N . PHE B 1 327 ? -8.023 56 22.047 1 97.62 327 PHE B N 1
ATOM 7506 C CA . PHE B 1 327 ? -6.918 56.844 22.453 1 97.62 327 PHE B CA 1
ATOM 7507 C C . PHE B 1 327 ? -6.77 58.031 21.5 1 97.62 327 PHE B C 1
ATOM 7509 O O . PHE B 1 327 ? -7.332 58.031 20.406 1 97.62 327 PHE B O 1
ATOM 7516 N N . ASP B 1 328 ? -6.055 59 22.016 1 97.94 328 ASP B N 1
ATOM 7517 C CA . ASP B 1 328 ? -5.738 60.125 21.156 1 97.94 328 ASP B CA 1
ATOM 7518 C C . ASP B 1 328 ? -4.621 59.75 20.172 1 97.94 328 ASP B C 1
ATOM 7520 O O . ASP B 1 328 ? -4.598 60.25 19.047 1 97.94 328 ASP B O 1
ATOM 7524 N N . GLU B 1 329 ? -3.768 58.969 20.688 1 98 329 GLU B N 1
ATOM 7525 C CA . GLU B 1 329 ? -2.652 58.5 19.859 1 98 329 GLU B CA 1
ATOM 7526 C C . GLU B 1 329 ? -2.121 57.156 20.375 1 98 329 GLU B C 1
ATOM 7528 O O . GLU B 1 329 ? -2.266 56.812 21.562 1 98 329 GLU B O 1
ATOM 7533 N N . ILE B 1 330 ? -1.609 56.344 19.438 1 98.38 330 ILE B N 1
ATOM 7534 C CA . ILE B 1 330 ? -0.921 55.094 19.75 1 98.38 330 ILE B CA 1
ATOM 7535 C C . ILE B 1 330 ? 0.477 55.125 19.125 1 98.38 330 ILE B C 1
ATOM 7537 O O . ILE B 1 330 ? 0.639 55.406 17.938 1 98.38 330 ILE B O 1
ATOM 7541 N N . TYR B 1 331 ? 1.471 54.844 19.969 1 98.25 331 TYR B N 1
ATOM 7542 C CA . TYR B 1 331 ? 2.85 54.875 19.5 1 98.25 331 TYR B CA 1
ATOM 7543 C C . TYR B 1 331 ? 3.455 53.469 19.484 1 98.25 331 TYR B C 1
ATOM 7545 O O . TYR B 1 331 ? 3.158 52.656 20.359 1 98.25 331 TYR B O 1
ATOM 7553 N N . LEU B 1 332 ? 4.277 53.219 18.484 1 98 332 LEU B N 1
ATOM 7554 C CA . LEU B 1 332 ? 5.195 52.094 18.469 1 98 332 LEU B CA 1
ATOM 7555 C C . LEU B 1 332 ? 6.645 52.562 18.484 1 98 332 LEU B C 1
ATOM 7557 O O . LEU B 1 332 ? 7.066 53.312 17.609 1 98 332 LEU B O 1
ATOM 7561 N N . ILE B 1 333 ? 7.328 52.188 19.484 1 96.44 333 ILE B N 1
ATOM 7562 C CA . ILE B 1 333 ? 8.758 52.469 19.562 1 96.44 333 ILE B CA 1
ATOM 7563 C C . ILE B 1 333 ? 9.547 51.344 18.891 1 96.44 333 ILE B C 1
ATOM 7565 O O . ILE B 1 333 ? 9.508 50.219 19.344 1 96.44 333 ILE B O 1
ATOM 7569 N N . SER B 1 334 ? 10.258 51.656 17.859 1 94.81 334 SER B N 1
ATOM 7570 C CA . SER B 1 334 ? 11.023 50.625 17.156 1 94.81 334 SER B CA 1
ATOM 7571 C C . SER B 1 334 ? 12.281 51.219 16.516 1 94.81 334 SER B C 1
ATOM 7573 O O . SER B 1 334 ? 12.25 52.344 16 1 94.81 334 SER B O 1
ATOM 7575 N N . LEU B 1 335 ? 13.297 50.406 16.562 1 92.81 335 LEU B N 1
ATOM 7576 C CA . LEU B 1 335 ? 14.555 50.844 15.945 1 92.81 335 LEU B CA 1
ATOM 7577 C C . LEU B 1 335 ? 14.477 50.75 14.43 1 92.81 335 LEU B C 1
ATOM 7579 O O . LEU B 1 335 ? 14.086 49.719 13.891 1 92.81 335 LEU B O 1
ATOM 7583 N N . PRO B 1 336 ? 14.945 51.719 13.758 1 90.94 336 PRO B N 1
ATOM 7584 C CA . PRO B 1 336 ? 14.938 51.656 12.289 1 90.94 336 PRO B CA 1
ATOM 7585 C C . PRO B 1 336 ? 15.805 50.531 11.742 1 90.94 336 PRO B C 1
ATOM 7587 O O . PRO B 1 336 ? 15.5 49.969 10.68 1 90.94 336 PRO B O 1
ATOM 7590 N N . ARG B 1 337 ? 16.766 50.125 12.422 1 90.88 337 ARG B N 1
ATOM 7591 C CA . ARG B 1 337 ? 17.688 49.125 11.906 1 90.88 337 ARG B CA 1
ATOM 7592 C C . ARG B 1 337 ? 17.125 47.719 12.141 1 90.88 337 ARG B C 1
ATOM 7594 O O . ARG B 1 337 ? 17.734 46.719 11.758 1 90.88 337 ARG B O 1
ATOM 7601 N N . ARG B 1 338 ? 16.031 47.625 12.711 1 90.81 338 ARG B N 1
ATOM 7602 C CA . ARG B 1 338 ? 15.344 46.344 12.898 1 90.81 338 ARG B CA 1
ATOM 7603 C C . ARG B 1 338 ? 14.055 46.312 12.086 1 90.81 338 ARG B C 1
ATOM 7605 O O . ARG B 1 338 ? 12.961 46.188 12.648 1 90.81 338 ARG B O 1
ATOM 7612 N N . PRO B 1 339 ? 14.219 46.219 10.867 1 91.88 339 PRO B N 1
ATOM 7613 C CA . PRO B 1 339 ? 13.031 46.281 10.016 1 91.88 339 PRO B CA 1
ATOM 7614 C C . PRO B 1 339 ? 12.117 45.094 10.195 1 91.88 339 PRO B C 1
ATOM 7616 O O . PRO B 1 339 ? 10.898 45.188 10.039 1 91.88 339 PRO B O 1
ATOM 7619 N N . GLU B 1 340 ? 12.586 43.938 10.531 1 91.38 340 GLU B N 1
ATOM 7620 C CA . GLU B 1 340 ? 11.773 42.719 10.703 1 91.38 340 GLU B CA 1
ATOM 7621 C C . GLU B 1 340 ? 10.766 42.906 11.836 1 91.38 340 GLU B C 1
ATOM 7623 O O . GLU B 1 340 ? 9.617 42.469 11.719 1 91.38 340 GLU B O 1
ATOM 7628 N N . ARG B 1 341 ? 11.219 43.531 12.93 1 92.06 341 ARG B N 1
ATOM 7629 C CA . ARG B 1 341 ? 10.328 43.75 14.062 1 92.06 341 ARG B CA 1
ATOM 7630 C C . ARG B 1 341 ? 9.234 44.75 13.695 1 92.06 341 ARG B C 1
ATOM 7632 O O . ARG B 1 341 ? 8.07 44.594 14.078 1 92.06 341 ARG B O 1
ATOM 7639 N N . ARG B 1 342 ? 9.625 45.75 12.977 1 93.69 342 ARG B N 1
ATOM 7640 C CA . ARG B 1 342 ? 8.68 46.781 12.539 1 93.69 342 ARG B CA 1
ATOM 7641 C C . ARG B 1 342 ? 7.609 46.156 11.625 1 93.69 342 ARG B C 1
ATOM 7643 O O . ARG B 1 342 ? 6.422 46.438 11.789 1 93.69 342 ARG B O 1
ATOM 7650 N N . GLU B 1 343 ? 8.102 45.438 10.742 1 95.25 343 GLU B N 1
ATOM 7651 C CA . GLU B 1 343 ? 7.188 44.812 9.789 1 95.25 343 GLU B CA 1
ATOM 7652 C C . GLU B 1 343 ? 6.203 43.875 10.492 1 95.25 343 GLU B C 1
ATOM 7654 O O . GLU B 1 343 ? 5.004 43.906 10.203 1 95.25 343 GLU B O 1
ATOM 7659 N N . ARG B 1 344 ? 6.672 43.062 11.398 1 95.56 344 ARG B N 1
ATOM 7660 C CA . ARG B 1 344 ? 5.816 42.125 12.148 1 95.56 344 ARG B CA 1
ATOM 7661 C C . ARG B 1 344 ? 4.742 42.906 12.914 1 95.56 344 ARG B C 1
ATOM 7663 O O . ARG B 1 344 ? 3.568 42.531 12.883 1 95.56 344 ARG B O 1
ATOM 7670 N N . MET B 1 345 ? 5.133 43.969 13.539 1 96.56 345 MET B N 1
ATOM 7671 C CA . MET B 1 345 ? 4.199 44.75 14.344 1 96.56 345 MET B CA 1
ATOM 7672 C C . MET B 1 345 ? 3.148 45.406 13.461 1 96.56 345 MET B C 1
ATOM 7674 O O . MET B 1 345 ? 1.974 45.469 13.82 1 96.56 345 MET B O 1
ATOM 7678 N N . ASN B 1 346 ? 3.629 45.875 12.391 1 96.38 346 ASN B N 1
ATOM 7679 C CA . ASN B 1 346 ? 2.682 46.469 11.469 1 96.38 346 ASN B CA 1
ATOM 7680 C C . ASN B 1 346 ? 1.631 45.469 10.992 1 96.38 346 ASN B C 1
ATOM 7682 O O . ASN B 1 346 ? 0.456 45.812 10.859 1 96.38 346 ASN B O 1
ATOM 7686 N N . LEU B 1 347 ? 2.059 44.312 10.711 1 96.31 347 LEU B N 1
ATOM 7687 C CA . LEU B 1 347 ? 1.128 43.25 10.328 1 96.31 347 LEU B CA 1
ATOM 7688 C C . LEU B 1 347 ? 0.135 42.969 11.453 1 96.31 347 LEU B C 1
ATOM 7690 O O . LEU B 1 347 ? -1.055 42.75 11.195 1 96.31 347 LEU B O 1
ATOM 7694 N N . CYS B 1 348 ? 0.634 42.969 12.672 1 97.12 348 CYS B N 1
ATOM 7695 C CA . CYS B 1 348 ? -0.241 42.781 13.828 1 97.12 348 CYS B CA 1
ATOM 7696 C C . CYS B 1 348 ? -1.271 43.906 13.914 1 97.12 348 CYS B C 1
ATOM 7698 O O . CYS B 1 348 ? -2.453 43.625 14.156 1 97.12 348 CYS B O 1
ATOM 7700 N N . PHE B 1 349 ? -0.845 45.094 13.68 1 97.62 349 PHE B N 1
ATOM 7701 C CA . PHE B 1 349 ? -1.727 46.25 13.773 1 97.62 349 PHE B CA 1
ATOM 7702 C C . PHE B 1 349 ? -2.766 46.25 12.664 1 97.62 349 PHE B C 1
ATOM 7704 O O . PHE B 1 349 ? -3.898 46.688 12.859 1 97.62 349 PHE B O 1
ATOM 7711 N N . ASP B 1 350 ? -2.336 45.781 11.531 1 96.31 350 ASP B N 1
ATOM 7712 C CA . ASP B 1 350 ? -3.287 45.625 10.438 1 96.31 350 ASP B CA 1
ATOM 7713 C C . ASP B 1 350 ? -4.41 44.656 10.828 1 96.31 350 ASP B C 1
ATOM 7715 O O . ASP B 1 350 ? -5.586 44.938 10.594 1 96.31 350 ASP B O 1
ATOM 7719 N N . GLU B 1 351 ? -4.055 43.531 11.406 1 95.62 351 GLU B N 1
ATOM 7720 C CA . GLU B 1 351 ? -5.031 42.531 11.828 1 95.62 351 GLU B CA 1
ATOM 7721 C C . GLU B 1 351 ? -5.926 43.094 12.938 1 95.62 351 GLU B C 1
ATOM 7723 O O . GLU B 1 351 ? -7.121 42.781 12.984 1 95.62 351 GLU B O 1
ATOM 7728 N N . LEU B 1 352 ? -5.328 43.906 13.789 1 96.44 352 LEU B N 1
ATOM 7729 C CA . LEU B 1 352 ? -6.035 44.406 14.953 1 96.44 352 LEU B CA 1
ATOM 7730 C C . LEU B 1 352 ? -6.836 45.656 14.602 1 96.44 352 LEU B C 1
ATOM 7732 O O . LEU B 1 352 ? -7.695 46.094 15.383 1 96.44 352 LEU B O 1
ATOM 7736 N N . GLY B 1 353 ? -6.566 46.281 13.484 1 96.5 353 GLY B N 1
ATOM 7737 C CA . GLY B 1 353 ? -7.207 47.531 13.117 1 96.5 353 GLY B CA 1
ATOM 7738 C C . GLY B 1 353 ? -6.77 48.688 13.977 1 96.5 353 GLY B C 1
ATOM 7739 O O . GLY B 1 353 ? -7.598 49.5 14.398 1 96.5 353 GLY B O 1
ATOM 7740 N N . LEU B 1 354 ? -5.512 48.781 14.211 1 97.56 354 LEU B N 1
ATOM 7741 C CA . LEU B 1 354 ? -4.98 49.875 15.039 1 97.56 354 LEU B CA 1
ATOM 7742 C C . LEU B 1 354 ? -4.18 50.844 14.203 1 97.56 354 LEU B C 1
ATOM 7744 O O . LEU B 1 354 ? -3.309 50.438 13.43 1 97.56 354 LEU B O 1
ATOM 7748 N N . ASP B 1 355 ? -4.598 52.031 14.328 1 97.94 355 ASP B N 1
ATOM 7749 C CA . ASP B 1 355 ? -3.812 53.094 13.742 1 97.94 355 ASP B CA 1
ATOM 7750 C C . ASP B 1 355 ? -2.676 53.531 14.672 1 97.94 355 ASP B C 1
ATOM 7752 O O . ASP B 1 355 ? -2.887 54.281 15.617 1 97.94 355 ASP B O 1
ATOM 7756 N N . VAL B 1 356 ? -1.447 53.156 14.328 1 97.94 356 VAL B N 1
ATOM 7757 C CA . VAL B 1 356 ? -0.313 53.312 15.227 1 97.94 356 VAL B CA 1
ATOM 7758 C C . VAL B 1 356 ? 0.729 54.25 14.586 1 97.94 356 VAL B C 1
ATOM 7760 O O . VAL B 1 356 ? 1.084 54.062 13.422 1 97.94 356 VAL B O 1
ATOM 7763 N N . LYS B 1 357 ? 1.146 55.156 15.344 1 97.62 357 LYS B N 1
ATOM 7764 C CA . LYS B 1 357 ? 2.221 56.031 14.914 1 97.62 357 LYS B CA 1
ATOM 7765 C C . LYS B 1 357 ? 3.59 55.469 15.242 1 97.62 357 LYS B C 1
ATOM 7767 O O . LYS B 1 357 ? 3.889 55.188 16.406 1 97.62 357 LYS B O 1
ATOM 7772 N N . LEU B 1 358 ? 4.371 55.344 14.188 1 96.62 358 LEU B N 1
ATOM 7773 C CA . LEU B 1 358 ? 5.723 54.812 14.375 1 96.62 358 LEU B CA 1
ATOM 7774 C C . LEU B 1 358 ? 6.645 55.906 14.93 1 96.62 358 LEU B C 1
ATOM 7776 O O . LEU B 1 358 ? 6.676 57.031 14.422 1 96.62 358 LEU B O 1
ATOM 7780 N N . PHE B 1 359 ? 7.293 55.625 16.016 1 96.56 359 PHE B N 1
ATOM 7781 C CA . PHE B 1 359 ? 8.328 56.469 16.594 1 96.56 359 PHE B CA 1
ATOM 7782 C C . PHE B 1 359 ? 9.703 55.812 16.438 1 96.56 359 PHE B C 1
ATOM 7784 O O . PHE B 1 359 ? 9.961 54.75 16.984 1 96.56 359 PHE B O 1
ATOM 7791 N N . ASP B 1 360 ? 10.547 56.469 15.68 1 94.88 360 ASP B N 1
ATOM 7792 C CA . ASP B 1 360 ? 11.914 55.969 15.547 1 94.88 360 ASP B CA 1
ATOM 7793 C C . ASP B 1 360 ? 12.656 56.031 16.875 1 94.88 360 ASP B C 1
ATOM 7795 O O . ASP B 1 360 ? 12.984 57.125 17.359 1 94.88 360 ASP B O 1
ATOM 7799 N N . ALA B 1 361 ? 12.906 54.938 17.375 1 92.56 361 ALA B N 1
ATOM 7800 C CA . ALA B 1 361 ? 13.617 54.875 18.656 1 92.56 361 ALA B CA 1
ATOM 7801 C C . ALA B 1 361 ? 15 55.531 18.531 1 92.56 361 ALA B C 1
ATOM 7803 O O . ALA B 1 361 ? 15.641 55.469 17.484 1 92.56 361 ALA B O 1
ATOM 7804 N N . VAL B 1 362 ? 15.391 56.094 19.641 1 91.56 362 VAL B N 1
ATOM 7805 C CA . VAL B 1 362 ? 16.75 56.625 19.719 1 91.56 362 VAL B CA 1
ATOM 7806 C C . VAL B 1 362 ? 17.75 55.469 19.781 1 91.56 362 VAL B C 1
ATOM 7808 O O . VAL B 1 362 ? 17.688 54.625 20.672 1 91.56 362 VAL B O 1
ATOM 7811 N N . ASP B 1 363 ? 18.656 55.5 18.828 1 88.38 363 ASP B N 1
ATOM 7812 C CA . ASP B 1 363 ? 19.641 54.406 18.719 1 88.38 363 ASP B CA 1
ATOM 7813 C C . ASP B 1 363 ? 20.844 54.688 19.641 1 88.38 363 ASP B C 1
ATOM 7815 O O . ASP B 1 363 ? 21.625 55.594 19.391 1 88.38 363 ASP B O 1
ATOM 7819 N N . GLY B 1 364 ? 20.938 53.875 20.578 1 84.62 364 GLY B N 1
ATOM 7820 C CA . GLY B 1 364 ? 22.078 54 21.484 1 84.62 364 GLY B CA 1
ATOM 7821 C C . GLY B 1 364 ? 23.406 53.938 20.781 1 84.62 364 GLY B C 1
ATOM 7822 O O . GLY B 1 364 ? 24.375 54.562 21.219 1 84.62 364 GLY B O 1
ATOM 7823 N N . LYS B 1 365 ? 23.438 53.312 19.703 1 81.75 365 LYS B N 1
ATOM 7824 C CA . LYS B 1 365 ? 24.688 53.188 18.938 1 81.75 365 LYS B CA 1
ATOM 7825 C C . LYS B 1 365 ? 25.078 54.469 18.266 1 81.75 365 LYS B C 1
ATOM 7827 O O . LYS B 1 365 ? 26.234 54.688 17.891 1 81.75 365 LYS B O 1
ATOM 7832 N N . LYS B 1 366 ? 24.125 55.312 18.125 1 82.31 366 LYS B N 1
ATOM 7833 C CA . LYS B 1 366 ? 24.391 56.562 17.438 1 82.31 366 LYS B CA 1
ATOM 7834 C C . LYS B 1 366 ? 24.578 57.719 18.438 1 82.31 366 LYS B C 1
ATOM 7836 O O . LYS B 1 366 ? 24.812 58.844 18.031 1 82.31 366 LYS B O 1
ATOM 7841 N N . LEU B 1 367 ? 24.484 57.281 19.656 1 84.38 367 LEU B N 1
ATOM 7842 C CA . LEU B 1 367 ? 24.625 58.312 20.672 1 84.38 367 LEU B CA 1
ATOM 7843 C C . LEU B 1 367 ? 26.094 58.594 20.969 1 84.38 367 LEU B C 1
ATOM 7845 O O . LEU B 1 367 ? 26.922 57.656 20.922 1 84.38 367 LEU B O 1
ATOM 7849 N N . ASN B 1 368 ? 26.406 59.812 21.141 1 82.69 368 ASN B N 1
ATOM 7850 C CA . ASN B 1 368 ? 27.75 60.188 21.578 1 82.69 368 ASN B CA 1
ATOM 7851 C C . ASN B 1 368 ? 27.688 61.156 22.766 1 82.69 368 ASN B C 1
ATOM 7853 O O . ASN B 1 368 ? 26.625 61.688 23.078 1 82.69 368 ASN B O 1
ATOM 7857 N N . GLU B 1 369 ? 28.766 61.375 23.344 1 80.88 369 GLU B N 1
ATOM 7858 C CA . GLU B 1 369 ? 28.844 62.125 24.578 1 80.88 369 GLU B CA 1
ATOM 7859 C C . GLU B 1 369 ? 28.469 63.594 24.344 1 80.88 369 GLU B C 1
ATOM 7861 O O . GLU B 1 369 ? 27.859 64.25 25.203 1 80.88 369 GLU B O 1
ATOM 7866 N N . SER B 1 370 ? 28.875 64.062 23.234 1 81.56 370 SER B N 1
ATOM 7867 C CA . SER B 1 370 ? 28.594 65.438 22.938 1 81.56 370 SER B CA 1
ATOM 7868 C C . SER B 1 370 ? 27.078 65.688 22.828 1 81.56 370 SER B C 1
ATOM 7870 O O . SER B 1 370 ? 26.578 66.688 23.344 1 81.56 370 SER B O 1
ATOM 7872 N N . TYR B 1 371 ? 26.469 64.75 22.219 1 83.38 371 TYR B N 1
ATOM 7873 C CA . TYR B 1 371 ? 25.016 64.875 22.062 1 83.38 371 TYR B CA 1
ATOM 7874 C C . TYR B 1 371 ? 24.312 64.812 23.422 1 83.38 371 TYR B C 1
ATOM 7876 O O . TYR B 1 371 ? 23.391 65.562 23.703 1 83.38 371 TYR B O 1
ATOM 7884 N N . LEU B 1 372 ? 24.75 64 24.234 1 85.88 372 LEU B N 1
ATOM 7885 C CA . LEU B 1 372 ? 24.172 63.781 25.562 1 85.88 372 LEU B CA 1
ATOM 7886 C C . LEU B 1 372 ? 24.359 65 26.422 1 85.88 372 LEU B C 1
ATOM 7888 O O . LEU B 1 372 ? 23.453 65.438 27.172 1 85.88 372 LEU B O 1
ATOM 7892 N N . ARG B 1 373 ? 25.438 65.625 26.234 1 82.62 373 ARG B N 1
ATOM 7893 C CA . ARG B 1 373 ? 25.703 66.812 26.984 1 82.62 373 ARG B CA 1
ATOM 7894 C C . ARG B 1 373 ? 24.797 67.938 26.531 1 82.62 373 ARG B C 1
ATOM 7896 O O . ARG B 1 373 ? 24.328 68.75 27.359 1 82.62 373 ARG B O 1
ATOM 7903 N N . GLU B 1 374 ? 24.656 68 25.359 1 83.69 374 GLU B N 1
ATOM 7904 C CA . GLU B 1 374 ? 23.781 69.062 24.812 1 83.69 374 GLU B CA 1
ATOM 7905 C C . GLU B 1 374 ? 22.359 68.875 25.312 1 83.69 374 GLU B C 1
ATOM 7907 O O . GLU B 1 374 ? 21.656 69.875 25.547 1 83.69 374 GLU B O 1
ATOM 7912 N N . LEU B 1 375 ? 22.016 67.688 25.5 1 85.5 375 LEU B N 1
ATOM 7913 C CA . LEU B 1 375 ? 20.672 67.375 25.953 1 85.5 375 LEU B CA 1
ATOM 7914 C C . LEU B 1 375 ? 20.578 67.5 27.484 1 85.5 375 LEU B C 1
ATOM 7916 O O . LEU B 1 375 ? 19.469 67.5 28.047 1 85.5 375 LEU B O 1
ATOM 7920 N N . GLY B 1 376 ? 21.766 67.625 28.109 1 84.81 376 GLY B N 1
ATOM 7921 C CA . GLY B 1 376 ? 21.812 67.688 29.562 1 84.81 376 GLY B CA 1
ATOM 7922 C C . GLY B 1 376 ? 21.656 66.312 30.234 1 84.81 376 GLY B C 1
ATOM 7923 O O . GLY B 1 376 ? 21.172 66.25 31.359 1 84.81 376 GLY B O 1
ATOM 7924 N N . VAL B 1 377 ? 22.016 65.375 29.516 1 86.88 377 VAL B N 1
ATOM 7925 C CA . VAL B 1 377 ? 21.859 64 30.031 1 86.88 377 VAL B CA 1
ATOM 7926 C C . VAL B 1 377 ? 23.031 63.625 30.922 1 86.88 377 VAL B C 1
ATOM 7928 O O . VAL B 1 377 ? 24.188 63.719 30.5 1 86.88 377 VAL B O 1
ATOM 7931 N N . LYS B 1 378 ? 22.75 63.281 32.094 1 87.81 378 LYS B N 1
ATOM 7932 C CA . LYS B 1 378 ? 23.75 62.812 33.062 1 87.81 378 LYS B CA 1
ATOM 7933 C C . LYS B 1 378 ? 23.219 61.625 33.875 1 87.81 378 LYS B C 1
ATOM 7935 O O . LYS B 1 378 ? 22.109 61.656 34.406 1 87.81 378 LYS B O 1
ATOM 7940 N N . GLN B 1 379 ? 24.016 60.656 33.875 1 89.19 379 GLN B N 1
ATOM 7941 C CA . GLN B 1 379 ? 23.641 59.5 34.688 1 89.19 379 GLN B CA 1
ATOM 7942 C C . GLN B 1 379 ? 23.594 59.875 36.188 1 89.19 379 GLN B C 1
ATOM 7944 O O . GLN B 1 379 ? 24.438 60.625 36.656 1 89.19 379 GLN B O 1
ATOM 7949 N N . MET B 1 380 ? 22.688 59.312 36.812 1 88.19 380 MET B N 1
ATOM 7950 C CA . MET B 1 380 ? 22.641 59.469 38.25 1 88.19 380 MET B CA 1
ATOM 7951 C C . MET B 1 380 ? 23.922 58.938 38.875 1 88.19 380 MET B C 1
ATOM 7953 O O . MET B 1 380 ? 24.359 57.812 38.594 1 88.19 380 MET B O 1
ATOM 7957 N N . ASN B 1 381 ? 24.469 59.625 39.75 1 82.88 381 ASN B N 1
ATOM 7958 C CA . ASN B 1 381 ? 25.766 59.312 40.312 1 82.88 381 ASN B CA 1
ATOM 7959 C C . ASN B 1 381 ? 25.734 58.031 41.125 1 82.88 381 ASN B C 1
ATOM 7961 O O . ASN B 1 381 ? 26.703 57.25 41.094 1 82.88 381 ASN B O 1
ATOM 7965 N N . VAL B 1 382 ? 24.625 57.781 41.656 1 82 382 VAL B N 1
ATOM 7966 C CA . VAL B 1 382 ? 24.578 56.656 42.594 1 82 382 VAL B CA 1
ATOM 7967 C C . VAL B 1 382 ? 24.031 55.438 41.844 1 82 382 VAL B C 1
ATOM 7969 O O . VAL B 1 382 ? 24 54.312 42.406 1 82 382 VAL B O 1
ATOM 7972 N N . TYR B 1 383 ? 23.812 55.562 40.688 1 87.69 383 TYR B N 1
ATOM 7973 C CA . TYR B 1 383 ? 23.203 54.438 39.969 1 87.69 383 TYR B CA 1
ATOM 7974 C C . TYR B 1 383 ? 24.25 53.438 39.531 1 87.69 383 TYR B C 1
ATOM 7976 O O . TYR B 1 383 ? 25.281 53.844 38.969 1 87.69 383 TYR B O 1
ATOM 7984 N N . LYS B 1 384 ? 23.969 52.188 39.781 1 79.69 384 LYS B N 1
ATOM 7985 C CA . LYS B 1 384 ? 24.656 51.031 39.219 1 79.69 384 LYS B CA 1
ATOM 7986 C C . LYS B 1 384 ? 23.672 49.906 38.875 1 79.69 384 LYS B C 1
ATOM 7988 O O . LYS B 1 384 ? 22.719 49.656 39.625 1 79.69 384 LYS B O 1
ATOM 7993 N N . ASP B 1 385 ? 23.938 49.406 37.75 1 78.31 385 ASP B N 1
ATOM 7994 C CA . ASP B 1 385 ? 23.078 48.312 37.375 1 78.31 385 ASP B CA 1
ATOM 7995 C C . ASP B 1 385 ? 23 47.25 38.469 1 78.31 385 ASP B C 1
ATOM 7997 O O . ASP B 1 385 ? 24.016 46.844 39.031 1 78.31 385 ASP B O 1
ATOM 8001 N N . PRO B 1 386 ? 21.844 46.906 38.781 1 70.81 386 PRO B N 1
ATOM 8002 C CA . PRO B 1 386 ? 21.688 46 39.938 1 70.81 386 PRO B CA 1
ATOM 8003 C C . PRO B 1 386 ? 22.359 44.656 39.719 1 70.81 386 PRO B C 1
ATOM 8005 O O . PRO B 1 386 ? 22.781 44 40.688 1 70.81 386 PRO B O 1
ATOM 8008 N N . TRP B 1 387 ? 22.438 44.281 38.594 1 68.31 387 TRP B N 1
ATOM 8009 C CA . TRP B 1 387 ? 22.969 42.969 38.344 1 68.31 387 TRP B CA 1
ATOM 8010 C C . TRP B 1 387 ? 24.453 43 38.031 1 68.31 387 TRP B C 1
ATOM 8012 O O . TRP B 1 387 ? 25.25 42.281 38.625 1 68.31 387 TRP B O 1
ATOM 8022 N N . SER B 1 388 ? 24.859 43.906 37.125 1 70.19 388 SER B N 1
ATOM 8023 C CA . SER B 1 388 ? 26.234 43.906 36.656 1 70.19 388 SER B CA 1
ATOM 8024 C C . SER B 1 388 ? 27.062 45 37.344 1 70.19 388 SER B C 1
ATOM 8026 O O . SER B 1 388 ? 28.281 45.062 37.188 1 70.19 388 SER B O 1
ATOM 8028 N N . LYS B 1 389 ? 26.391 45.844 38.125 1 73.5 389 LYS B N 1
ATOM 8029 C CA . LYS B 1 389 ? 27.031 46.938 38.875 1 73.5 389 LYS B CA 1
ATOM 8030 C C . LYS B 1 389 ? 27.781 47.875 37.938 1 73.5 389 LYS B C 1
ATOM 8032 O O . LYS B 1 389 ? 28.844 48.375 38.281 1 73.5 389 LYS B O 1
ATOM 8037 N N . ARG B 1 390 ? 27.234 47.969 36.719 1 76.88 390 ARG B N 1
ATOM 8038 C CA . ARG B 1 390 ? 27.828 48.844 35.719 1 76.88 390 ARG B CA 1
ATOM 8039 C C . ARG B 1 390 ? 27.031 50.125 35.531 1 76.88 390 ARG B C 1
ATOM 8041 O O . ARG B 1 390 ? 25.906 50.219 36.062 1 76.88 390 ARG B O 1
ATOM 8048 N N . ASP B 1 391 ? 27.719 51.031 34.844 1 83.88 391 ASP B N 1
ATOM 8049 C CA . ASP B 1 391 ? 27 52.25 34.438 1 83.88 391 ASP B CA 1
ATOM 8050 C C . ASP B 1 391 ? 26.031 51.938 33.281 1 83.88 391 ASP B C 1
ATOM 8052 O O . ASP B 1 391 ? 26.016 50.844 32.75 1 83.88 391 ASP B O 1
ATOM 8056 N N . MET B 1 392 ? 25.219 52.844 33 1 86.75 392 MET B N 1
ATOM 8057 C CA . MET B 1 392 ? 24.203 52.656 31.969 1 86.75 392 MET B CA 1
ATOM 8058 C C . MET B 1 392 ? 24.844 52.469 30.594 1 86.75 392 MET B C 1
ATOM 8060 O O . MET B 1 392 ? 25.875 53.062 30.312 1 86.75 392 MET B O 1
ATOM 8064 N N . THR B 1 393 ? 24.281 51.688 29.797 1 85.06 393 THR B N 1
ATOM 8065 C CA . THR B 1 393 ? 24.719 51.5 28.406 1 85.06 393 THR B CA 1
ATOM 8066 C C . THR B 1 393 ? 24.062 52.562 27.5 1 85.06 393 THR B C 1
ATOM 8068 O O . THR B 1 393 ? 23.047 53.156 27.859 1 85.06 393 THR B O 1
ATOM 8071 N N . PHE B 1 394 ? 24.656 52.75 26.375 1 85.12 394 PHE B N 1
ATOM 8072 C CA . PHE B 1 394 ? 24.078 53.688 25.391 1 85.12 394 PHE B CA 1
ATOM 8073 C C . PHE B 1 394 ? 22.719 53.188 24.922 1 85.12 394 PHE B C 1
ATOM 8075 O O . PHE B 1 394 ? 21.828 54 24.594 1 85.12 394 PHE B O 1
ATOM 8082 N N . GLY B 1 395 ? 22.609 51.906 24.953 1 86.56 395 GLY B N 1
ATOM 8083 C CA . GLY B 1 395 ? 21.312 51.312 24.609 1 86.56 395 GLY B CA 1
ATOM 8084 C C . GLY B 1 395 ? 20.219 51.688 25.594 1 86.56 395 GLY B C 1
ATOM 8085 O O . GLY B 1 395 ? 19.094 51.969 25.188 1 86.56 395 GLY B O 1
ATOM 8086 N N . GLU B 1 396 ? 20.578 51.625 26.812 1 88.81 396 GLU B N 1
ATOM 8087 C CA . GLU B 1 396 ? 19.625 52 27.859 1 88.81 396 GLU B CA 1
ATOM 8088 C C . GLU B 1 396 ? 19.266 53.5 27.781 1 88.81 396 GLU B C 1
ATOM 8090 O O . GLU B 1 396 ? 18.125 53.875 28.016 1 88.81 396 GLU B O 1
ATOM 8095 N N . ILE B 1 397 ? 20.234 54.219 27.484 1 90.5 397 ILE B N 1
ATOM 8096 C CA . ILE B 1 397 ? 20 55.656 27.344 1 90.5 397 ILE B CA 1
ATOM 8097 C C . ILE B 1 397 ? 19.078 55.906 26.156 1 90.5 397 ILE B C 1
ATOM 8099 O O . ILE B 1 397 ? 18.156 56.688 26.234 1 90.5 397 ILE B O 1
ATOM 8103 N N . GLY B 1 398 ? 19.391 55.25 25.109 1 91.44 398 GLY B N 1
ATOM 8104 C CA . GLY B 1 398 ? 18.531 55.375 23.938 1 91.44 398 GLY B CA 1
ATOM 8105 C C . GLY B 1 398 ? 17.094 55.031 24.219 1 91.44 398 GLY B C 1
ATOM 8106 O O . GLY B 1 398 ? 16.172 55.719 23.75 1 91.44 398 GLY B O 1
ATOM 8107 N N . CYS B 1 399 ? 16.891 53.969 24.906 1 92.81 399 CYS B N 1
ATOM 8108 C CA . CYS B 1 399 ? 15.555 53.531 25.281 1 92.81 399 CYS B CA 1
ATOM 8109 C C . CYS B 1 399 ? 14.852 54.594 26.125 1 92.81 399 CYS B C 1
ATOM 8111 O O . CYS B 1 399 ? 13.688 54.906 25.875 1 92.81 399 CYS B O 1
ATOM 8113 N N . PHE B 1 400 ? 15.539 55.125 27.062 1 94.31 400 PHE B N 1
ATOM 8114 C CA . PHE B 1 400 ? 14.961 56.156 27.906 1 94.31 400 PHE B CA 1
ATOM 8115 C C . PHE B 1 400 ? 14.57 57.375 27.078 1 94.31 400 PHE B C 1
ATOM 8117 O O . PHE B 1 400 ? 13.469 57.906 27.234 1 94.31 400 PHE B O 1
ATOM 8124 N N . LEU B 1 401 ? 15.484 57.75 26.297 1 94.69 401 LEU B N 1
ATOM 8125 C CA . LEU B 1 401 ? 15.25 58.938 25.484 1 94.69 401 LEU B CA 1
ATOM 8126 C C . LEU B 1 401 ? 14.062 58.75 24.547 1 94.69 401 LEU B C 1
ATOM 8128 O O . LEU B 1 401 ? 13.328 59.688 24.266 1 94.69 401 LEU B O 1
ATOM 8132 N N . SER B 1 402 ? 13.906 57.594 24.062 1 95.94 402 SER B N 1
ATOM 8133 C CA . SER B 1 402 ? 12.758 57.312 23.203 1 95.94 402 SER B CA 1
ATOM 8134 C C . SER B 1 402 ? 11.445 57.562 23.938 1 95.94 402 SER B C 1
ATOM 8136 O O . SER B 1 402 ? 10.539 58.219 23.422 1 95.94 402 SER B O 1
ATOM 8138 N N . HIS B 1 403 ? 11.344 57.031 25.125 1 96.94 403 HIS B N 1
ATOM 8139 C CA . HIS B 1 403 ? 10.156 57.281 25.922 1 96.94 403 HIS B CA 1
ATOM 8140 C C . HIS B 1 403 ? 10.008 58.75 26.281 1 96.94 403 HIS B C 1
ATOM 8142 O O . HIS B 1 403 ? 8.914 59.312 26.188 1 96.94 403 HIS B O 1
ATOM 8148 N N . TYR B 1 404 ? 11.102 59.344 26.625 1 97 404 TYR B N 1
ATOM 8149 C CA . TYR B 1 404 ? 11.125 60.75 27.016 1 97 404 TYR B CA 1
ATOM 8150 C C . TYR B 1 404 ? 10.578 61.656 25.906 1 97 404 TYR B C 1
ATOM 8152 O O . TYR B 1 404 ? 9.742 62.531 26.156 1 97 404 TYR B O 1
ATOM 8160 N N . PHE B 1 405 ? 11.07 61.438 24.75 1 96.5 405 PHE B N 1
ATOM 8161 C CA . PHE B 1 405 ? 10.648 62.25 23.625 1 96.5 405 PHE B CA 1
ATOM 8162 C C . PHE B 1 405 ? 9.18 62.031 23.297 1 96.5 405 PHE B C 1
ATOM 8164 O O . PHE B 1 405 ? 8.492 62.938 22.828 1 96.5 405 PHE B O 1
ATOM 8171 N N . ILE B 1 406 ? 8.688 60.875 23.562 1 97.62 406 ILE B N 1
ATOM 8172 C CA . ILE B 1 406 ? 7.27 60.594 23.375 1 97.62 406 ILE B CA 1
ATOM 8173 C C . ILE B 1 406 ? 6.457 61.375 24.422 1 97.62 406 ILE B C 1
ATOM 8175 O O . ILE B 1 406 ? 5.406 61.938 24.125 1 97.62 406 ILE B O 1
ATOM 8179 N N . TRP B 1 407 ? 6.941 61.375 25.719 1 98.31 407 TRP B N 1
ATOM 8180 C CA . TRP B 1 407 ? 6.27 62.188 26.734 1 98.31 407 TRP B CA 1
ATOM 8181 C C . TRP B 1 407 ? 6.191 63.656 26.328 1 98.31 407 TRP B C 1
ATOM 8183 O O . TRP B 1 407 ? 5.156 64.312 26.5 1 98.31 407 TRP B O 1
ATOM 8193 N N . GLU B 1 408 ? 7.312 64.125 25.781 1 97.75 408 GLU B N 1
ATOM 8194 C CA . GLU B 1 408 ? 7.336 65.5 25.312 1 97.75 408 GLU B CA 1
ATOM 8195 C C . GLU B 1 408 ? 6.305 65.688 24.203 1 97.75 408 GLU B C 1
ATOM 8197 O O . GLU B 1 408 ? 5.602 66.688 24.203 1 97.75 408 GLU B O 1
ATOM 8202 N N . ASP B 1 409 ? 6.25 64.812 23.359 1 97.62 409 ASP B N 1
ATOM 8203 C CA . ASP B 1 409 ? 5.305 64.875 22.25 1 97.62 409 ASP B CA 1
ATOM 8204 C C . ASP B 1 409 ? 3.865 64.875 22.75 1 97.62 409 ASP B C 1
ATOM 8206 O O . ASP B 1 409 ? 3.016 65.625 22.234 1 97.62 409 ASP B O 1
ATOM 8210 N N . ILE B 1 410 ? 3.576 64.062 23.672 1 98.12 410 ILE B N 1
ATOM 8211 C CA . ILE B 1 410 ? 2.248 64 24.266 1 98.12 410 ILE B CA 1
ATOM 8212 C C . ILE B 1 410 ? 1.857 65.375 24.828 1 98.12 410 ILE B C 1
ATOM 8214 O O . ILE B 1 410 ? 0.759 65.875 24.578 1 98.12 410 ILE B O 1
ATOM 8218 N N . VAL B 1 411 ? 2.738 66 25.578 1 98.12 411 VAL B N 1
ATOM 8219 C CA . VAL B 1 411 ? 2.475 67.25 26.25 1 98.12 411 VAL B CA 1
ATOM 8220 C C . VAL B 1 411 ? 2.357 68.375 25.203 1 98.12 411 VAL B C 1
ATOM 8222 O O . VAL B 1 411 ? 1.465 69.25 25.281 1 98.12 411 VAL B O 1
ATOM 8225 N N . ASN B 1 412 ? 3.254 68.312 24.25 1 97.94 412 ASN B N 1
ATOM 8226 C CA . ASN B 1 412 ? 3.262 69.375 23.219 1 97.94 412 ASN B CA 1
ATOM 8227 C C . ASN B 1 412 ? 1.977 69.312 22.391 1 97.94 412 ASN B C 1
ATOM 8229 O O . ASN B 1 412 ? 1.49 70.375 21.969 1 97.94 412 ASN B O 1
ATOM 8233 N N . ASN B 1 413 ? 1.384 68.188 22.188 1 97.62 413 ASN B N 1
ATOM 8234 C CA . ASN B 1 413 ? 0.184 68.062 21.375 1 97.62 413 ASN B CA 1
ATOM 8235 C C . ASN B 1 413 ? -1.077 68 22.234 1 97.62 413 ASN B C 1
ATOM 8237 O O . ASN B 1 413 ? -2.191 68.062 21.703 1 97.62 413 ASN B O 1
ATOM 8241 N N . GLY B 1 414 ? -0.908 67.875 23.453 1 97.81 414 GLY B N 1
ATOM 8242 C CA . GLY B 1 414 ? -2.031 67.812 24.391 1 97.81 414 GLY B CA 1
ATOM 8243 C C . GLY B 1 414 ? -2.852 66.562 24.297 1 97.81 414 GLY B C 1
ATOM 8244 O O . GLY B 1 414 ? -4.078 66.625 24.422 1 97.81 414 GLY B O 1
ATOM 8245 N N . TYR B 1 415 ? -2.232 65.438 23.984 1 98.06 415 TYR B N 1
ATOM 8246 C CA . TYR B 1 415 ? -2.941 64.188 23.953 1 98.06 415 TYR B CA 1
ATOM 8247 C C . TYR B 1 415 ? -3.385 63.781 25.344 1 98.06 415 TYR B C 1
ATOM 8249 O O . TYR B 1 415 ? -2.561 63.656 26.25 1 98.06 415 TYR B O 1
ATOM 8257 N N . LYS B 1 416 ? -4.605 63.5 25.547 1 98 416 LYS B N 1
ATOM 8258 C CA . LYS B 1 416 ? -5.148 63.188 26.875 1 98 416 LYS B CA 1
ATOM 8259 C C . LYS B 1 416 ? -4.809 61.75 27.281 1 98 416 LYS B C 1
ATOM 8261 O O . LYS B 1 416 ? -4.484 61.5 28.453 1 98 416 LYS B O 1
ATOM 8266 N N . LYS B 1 417 ? -5.008 60.781 26.391 1 98 417 LYS B N 1
ATOM 8267 C CA . LYS B 1 417 ? -4.688 59.375 26.609 1 98 417 LYS B CA 1
ATOM 8268 C C . LYS B 1 417 ? -3.867 58.812 25.453 1 98 417 LYS B C 1
ATOM 8270 O O . LYS B 1 417 ? -4.23 58.969 24.297 1 98 417 LYS B O 1
ATOM 8275 N N . VAL B 1 418 ? -2.818 58.156 25.812 1 98.31 418 VAL B N 1
ATOM 8276 C CA . VAL B 1 418 ? -1.918 57.594 24.797 1 98.31 418 VAL B CA 1
ATOM 8277 C C . VAL B 1 418 ? -1.56 56.156 25.156 1 98.31 418 VAL B C 1
ATOM 8279 O O . VAL B 1 418 ? -1.416 55.812 26.328 1 98.31 418 VAL B O 1
ATOM 8282 N N . LEU B 1 419 ? -1.535 55.312 24.125 1 98.25 419 LEU B N 1
ATOM 8283 C CA . LEU B 1 419 ? -1.05 53.938 24.25 1 98.25 419 LEU B CA 1
ATOM 8284 C C . LEU B 1 419 ? 0.323 53.781 23.594 1 98.25 419 LEU B C 1
ATOM 8286 O O . LEU B 1 419 ? 0.55 54.281 22.5 1 98.25 419 LEU B O 1
ATOM 8290 N N . LEU B 1 420 ? 1.253 53.156 24.312 1 97.94 420 LEU B N 1
ATOM 8291 C CA . LEU B 1 420 ? 2.619 53 23.812 1 97.94 420 LEU B CA 1
ATOM 8292 C C . LEU B 1 420 ? 3.029 51.531 23.75 1 97.94 420 LEU B C 1
ATOM 8294 O O . LEU B 1 420 ? 2.885 50.812 24.734 1 97.94 420 LEU B O 1
ATOM 8298 N N . PHE B 1 421 ? 3.58 51.125 22.531 1 96.94 421 PHE B N 1
ATOM 8299 C CA . PHE B 1 421 ? 4.07 49.75 22.328 1 96.94 421 PHE B CA 1
ATOM 8300 C C . PHE B 1 421 ? 5.578 49.75 22.109 1 96.94 421 PHE B C 1
ATOM 8302 O O . PHE B 1 421 ? 6.105 50.625 21.391 1 96.94 421 PHE B O 1
ATOM 8309 N N . GLU B 1 422 ? 6.27 48.781 22.734 1 94.5 422 GLU B N 1
ATOM 8310 C CA . GLU B 1 422 ? 7.57 48.375 22.203 1 94.5 422 GLU B CA 1
ATOM 8311 C C . GLU B 1 422 ? 7.418 47.344 21.094 1 94.5 422 GLU B C 1
ATOM 8313 O O . GLU B 1 422 ? 6.316 46.844 20.844 1 94.5 422 GLU B O 1
ATOM 8318 N N . ASP B 1 423 ? 8.508 46.906 20.359 1 92.56 423 ASP B N 1
ATOM 8319 C CA . ASP B 1 423 ? 8.336 46.188 19.094 1 92.56 423 ASP B CA 1
ATOM 8320 C C . ASP B 1 423 ? 8.586 44.719 19.281 1 92.56 423 ASP B C 1
ATOM 8322 O O . ASP B 1 423 ? 8.586 43.938 18.312 1 92.56 423 ASP B O 1
ATOM 8326 N N . ASP B 1 424 ? 8.859 44.25 20.453 1 90.69 424 ASP B N 1
ATOM 8327 C CA . ASP B 1 424 ? 9.102 42.812 20.688 1 90.69 424 ASP B CA 1
ATOM 8328 C C . ASP B 1 424 ? 8.031 42.219 21.578 1 90.69 424 ASP B C 1
ATOM 8330 O O . ASP B 1 424 ? 8.344 41.531 22.562 1 90.69 424 ASP B O 1
ATOM 8334 N N . ILE B 1 425 ? 6.77 42.406 21.156 1 93 425 ILE B N 1
ATOM 8335 C CA . ILE B 1 425 ? 5.684 41.969 22.031 1 93 425 ILE B CA 1
ATOM 8336 C C . ILE B 1 425 ? 4.797 40.969 21.312 1 93 425 ILE B C 1
ATOM 8338 O O . ILE B 1 425 ? 4.816 40.906 20.078 1 93 425 ILE B O 1
ATOM 8342 N N . ARG B 1 426 ? 4.066 40.219 22.078 1 93.06 426 ARG B N 1
ATOM 8343 C CA . ARG B 1 426 ? 2.984 39.344 21.625 1 93.06 426 ARG B CA 1
ATOM 8344 C C . ARG B 1 426 ? 1.661 39.75 22.266 1 93.06 426 ARG B C 1
ATOM 8346 O O . ARG B 1 426 ? 1.62 40.094 23.453 1 93.06 426 ARG B O 1
ATOM 8353 N N . PHE B 1 427 ? 0.605 39.625 21.5 1 95.31 427 PHE B N 1
ATOM 8354 C CA . PHE B 1 427 ? -0.703 40.062 21.969 1 95.31 427 PHE B CA 1
ATOM 8355 C C . PHE B 1 427 ? -1.481 38.906 22.562 1 95.31 427 PHE B C 1
ATOM 8357 O O . PHE B 1 427 ? -1.449 37.781 22.016 1 95.31 427 PHE B O 1
ATOM 8364 N N . GLU B 1 428 ? -2.092 39.156 23.656 1 93.94 428 GLU B N 1
ATOM 8365 C CA . GLU B 1 428 ? -3.057 38.188 24.172 1 93.94 428 GLU B CA 1
ATOM 8366 C C . GLU B 1 428 ? -4.359 38.219 23.391 1 93.94 428 GLU B C 1
ATOM 8368 O O . GLU B 1 428 ? -4.707 39.25 22.797 1 93.94 428 GLU B O 1
ATOM 8373 N N . PRO B 1 429 ? -5.059 37.125 23.484 1 92.25 429 PRO B N 1
ATOM 8374 C CA . PRO B 1 429 ? -6.336 37.094 22.766 1 92.25 429 PRO B CA 1
ATOM 8375 C C . PRO B 1 429 ? -7.285 38.219 23.188 1 92.25 429 PRO B C 1
ATOM 8377 O O . PRO B 1 429 ? -7.305 38.594 24.375 1 92.25 429 PRO B O 1
ATOM 8380 N N . TYR B 1 430 ? -8.039 38.719 22.234 1 91.81 430 TYR B N 1
ATOM 8381 C CA . TYR B 1 430 ? -9.07 39.719 22.469 1 91.81 430 TYR B CA 1
ATOM 8382 C C . TYR B 1 430 ? -8.469 41.031 22.969 1 91.81 430 TYR B C 1
ATOM 8384 O O . TYR B 1 430 ? -9.016 41.656 23.859 1 91.81 430 TYR B O 1
ATOM 8392 N N . PHE B 1 431 ? -7.367 41.375 22.453 1 94.44 431 PHE B N 1
ATOM 8393 C CA . PHE B 1 431 ? -6.621 42.531 22.906 1 94.44 431 PHE B CA 1
ATOM 8394 C C . PHE B 1 431 ? -7.488 43.781 22.844 1 94.44 431 PHE B C 1
ATOM 8396 O O . PHE B 1 431 ? -7.57 44.562 23.812 1 94.44 431 PHE B O 1
ATOM 8403 N N . ARG B 1 432 ? -8.156 44.062 21.734 1 93.25 432 ARG B N 1
ATOM 8404 C CA . ARG B 1 432 ? -8.945 45.281 21.547 1 93.25 432 ARG B 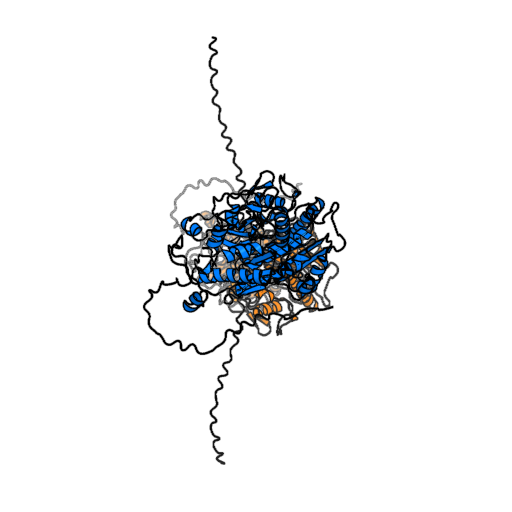CA 1
ATOM 8405 C C . ARG B 1 432 ? -10.078 45.375 22.562 1 93.25 432 ARG B C 1
ATOM 8407 O O . ARG B 1 432 ? -10.305 46.438 23.156 1 93.25 432 ARG B O 1
ATOM 8414 N N . GLU B 1 433 ? -10.742 44.281 22.656 1 91.94 433 GLU B N 1
ATOM 8415 C CA . GLU B 1 433 ? -11.852 44.25 23.594 1 91.94 433 GLU B CA 1
ATOM 8416 C C . GLU B 1 433 ? -11.367 44.469 25.031 1 91.94 433 GLU B C 1
ATOM 8418 O O . GLU B 1 433 ? -12.016 45.188 25.797 1 91.94 433 GLU B O 1
ATOM 8423 N N . LYS B 1 434 ? -10.305 43.906 25.312 1 95.25 434 LYS B N 1
ATOM 8424 C CA . LYS B 1 434 ? -9.734 44.031 26.656 1 95.25 434 LYS B CA 1
ATOM 8425 C C . LYS B 1 434 ? -9.312 45.469 26.938 1 95.25 434 LYS B C 1
ATOM 8427 O O . LYS B 1 434 ? -9.547 45.969 28.031 1 95.25 434 LYS B O 1
ATOM 8432 N N . VAL B 1 435 ? -8.734 46.062 26 1 96.25 435 VAL B N 1
ATOM 8433 C CA . VAL B 1 435 ? -8.266 47.438 26.141 1 96.25 435 VAL B CA 1
ATOM 8434 C C . VAL B 1 435 ? -9.461 48.375 26.359 1 96.25 435 VAL B C 1
ATOM 8436 O O . VAL B 1 435 ? -9.422 49.25 27.234 1 96.25 435 VAL B O 1
ATOM 8439 N N . LYS B 1 436 ? -10.477 48.188 25.578 1 94.19 436 LYS B N 1
ATOM 8440 C CA . LYS B 1 436 ? -11.68 49 25.719 1 94.19 436 LYS B CA 1
ATOM 8441 C C . LYS B 1 436 ? -12.289 48.844 27.109 1 94.19 436 LYS B C 1
ATOM 8443 O O . LYS B 1 436 ? -12.688 49.844 27.734 1 94.19 436 LYS B O 1
ATOM 8448 N N . HIS B 1 437 ? -12.328 47.656 27.5 1 95.44 437 HIS B N 1
ATOM 8449 C CA . HIS B 1 437 ? -12.875 47.344 28.812 1 95.44 437 HIS B CA 1
ATOM 8450 C C . HIS B 1 437 ? -12.031 47.969 29.922 1 95.44 437 HIS B C 1
ATOM 8452 O O . HIS B 1 437 ? -12.57 48.562 30.859 1 95.44 437 HIS B O 1
ATOM 8458 N N . MET B 1 438 ? -10.797 47.875 29.781 1 95.69 438 MET B N 1
ATOM 8459 C CA . MET B 1 438 ? -9.867 48.406 30.766 1 95.69 438 MET B CA 1
ATOM 8460 C C . MET B 1 438 ? -9.992 49.938 30.859 1 95.69 438 MET B C 1
ATOM 8462 O O . MET B 1 438 ? -10.055 50.469 31.969 1 95.69 438 MET B O 1
ATOM 8466 N N . ILE B 1 439 ? -10.047 50.625 29.781 1 95.19 439 ILE B N 1
ATOM 8467 C CA . ILE B 1 439 ? -10.125 52.094 29.766 1 95.19 439 ILE B CA 1
ATOM 8468 C C . ILE B 1 439 ? -11.422 52.531 30.422 1 95.19 439 ILE B C 1
ATOM 8470 O O . ILE B 1 439 ? -11.43 53.5 31.188 1 95.19 439 ILE B O 1
ATOM 8474 N N . ARG B 1 440 ? -12.461 51.844 30.141 1 94.94 440 ARG B N 1
ATOM 8475 C CA . ARG B 1 440 ? -13.742 52.188 30.75 1 94.94 440 ARG B CA 1
ATOM 8476 C C . ARG B 1 440 ? -13.688 52.094 32.25 1 94.94 440 ARG B C 1
ATOM 8478 O O . ARG B 1 440 ? -14.164 52.969 32.969 1 94.94 440 ARG B O 1
ATOM 8485 N N . GLN B 1 441 ? -13.133 51.094 32.719 1 96.19 441 GLN B N 1
ATOM 8486 C CA . GLN B 1 441 ? -13.031 50.875 34.156 1 96.19 441 GLN B CA 1
ATOM 8487 C C . GLN B 1 441 ? -12.086 51.906 34.781 1 96.19 441 GLN B C 1
ATOM 8489 O O . GLN B 1 441 ? -12.375 52.438 35.844 1 96.19 441 GLN B O 1
ATOM 8494 N N . ALA B 1 442 ? -11.016 52.125 34.125 1 96.5 442 ALA B N 1
ATOM 8495 C CA . ALA B 1 442 ? -10.008 53.031 34.656 1 96.5 442 ALA B CA 1
ATOM 8496 C C . ALA B 1 442 ? -10.562 54.438 34.75 1 96.5 442 ALA B C 1
ATOM 8498 O O . ALA B 1 442 ? -10.359 55.125 35.781 1 96.5 442 ALA B O 1
ATOM 8499 N N . ASP B 1 443 ? -11.273 54.875 33.812 1 94.69 443 ASP B N 1
ATOM 8500 C CA . ASP B 1 443 ? -11.82 56.25 33.781 1 94.69 443 ASP B CA 1
ATOM 8501 C C . ASP B 1 443 ? -12.906 56.406 34.844 1 94.69 443 ASP B C 1
ATOM 8503 O O . ASP B 1 443 ? -13.102 57.5 35.375 1 94.69 443 ASP B O 1
ATOM 8507 N N . ARG B 1 444 ? -13.516 55.344 35.094 1 95.38 444 ARG B N 1
ATOM 8508 C CA . ARG B 1 444 ? -14.625 55.406 36.062 1 95.38 444 ARG B CA 1
ATOM 8509 C C . ARG B 1 444 ? -14.133 55.312 37.5 1 95.38 444 ARG B C 1
ATOM 8511 O O . ARG B 1 444 ? -14.641 56 38.375 1 95.38 444 ARG B O 1
ATOM 8518 N N . LEU B 1 445 ? -13.117 54.594 37.688 1 94.56 445 LEU B N 1
ATOM 8519 C CA . LEU B 1 445 ? -12.789 54.188 39.031 1 94.56 445 LEU B CA 1
ATOM 8520 C C . LEU B 1 445 ? -11.555 54.906 39.562 1 94.56 445 LEU B C 1
ATOM 8522 O O . LEU B 1 445 ? -11.344 55.031 40.75 1 94.56 445 LEU B O 1
ATOM 8526 N N . LEU B 1 446 ? -10.805 55.469 38.594 1 94.88 446 LEU B N 1
ATOM 8527 C CA . LEU B 1 446 ? -9.484 55.906 39.062 1 94.88 446 LEU B CA 1
ATOM 8528 C C . LEU B 1 446 ? -9.117 57.25 38.469 1 94.88 446 LEU B C 1
ATOM 8530 O O . LEU B 1 446 ? -9.641 57.625 37.406 1 94.88 446 LEU B O 1
ATOM 8534 N N . LYS B 1 447 ? -8.312 57.969 39.25 1 95.75 447 LYS B N 1
ATOM 8535 C CA . LYS B 1 447 ? -7.465 59 38.656 1 95.75 447 LYS B CA 1
ATOM 8536 C C . LYS B 1 447 ? -6.094 58.438 38.312 1 95.75 447 LYS B C 1
ATOM 8538 O O . LYS B 1 447 ? -5.125 58.625 39.031 1 95.75 447 LYS B O 1
ATOM 8543 N N . TRP B 1 448 ? -6.055 57.875 37.156 1 97.38 448 TRP B N 1
ATOM 8544 C CA . TRP B 1 448 ? -4.844 57.156 36.781 1 97.38 448 TRP B CA 1
ATOM 8545 C C . TRP B 1 448 ? -3.953 58.031 35.906 1 97.38 448 TRP B C 1
ATOM 8547 O O . TRP B 1 448 ? -4.441 58.938 35.188 1 97.38 448 TRP B O 1
ATOM 8557 N N . ASP B 1 449 ? -2.611 57.781 36 1 98.25 449 ASP B N 1
ATOM 8558 C CA . ASP B 1 449 ? -1.606 58.406 35.156 1 98.25 449 ASP B CA 1
ATOM 8559 C C . ASP B 1 449 ? -0.978 57.406 34.188 1 98.25 449 ASP B C 1
ATOM 8561 O O . ASP B 1 449 ? -0.645 57.781 33.062 1 98.25 449 ASP B O 1
ATOM 8565 N N . LEU B 1 450 ? -0.81 56.219 34.656 1 98.12 450 LEU B N 1
ATOM 8566 C CA . LEU B 1 450 ? -0.133 55.188 33.875 1 98.12 450 LEU B CA 1
ATOM 8567 C C . LEU B 1 450 ? -0.715 53.812 34.188 1 98.12 450 LEU B C 1
ATOM 8569 O O . LEU B 1 450 ? -0.977 53.469 35.344 1 98.12 450 LEU B O 1
ATOM 8573 N N . ILE B 1 451 ? -0.95 53 33.156 1 98.12 451 ILE B N 1
ATOM 8574 C CA . ILE B 1 451 ? -1.417 51.656 33.312 1 98.12 451 ILE B CA 1
ATOM 8575 C C . ILE B 1 451 ? -0.555 50.688 32.5 1 98.12 451 ILE B C 1
ATOM 8577 O O . ILE B 1 451 ? -0.526 50.812 31.266 1 98.12 451 ILE B O 1
ATOM 8581 N N . TYR B 1 452 ? 0.07 49.781 33.188 1 97.5 452 TYR B N 1
ATOM 8582 C CA . TYR B 1 452 ? 0.85 48.75 32.5 1 97.5 452 TYR B CA 1
ATOM 8583 C C . TYR B 1 452 ? -0.061 47.75 31.812 1 97.5 452 TYR B C 1
ATOM 8585 O O . TYR B 1 452 ? -0.991 47.219 32.438 1 97.5 452 TYR B O 1
ATOM 8593 N N . LEU B 1 453 ? 0.198 47.438 30.562 1 97.25 453 LEU B N 1
ATOM 8594 C CA . LEU B 1 453 ? -0.466 46.344 29.844 1 97.25 453 LEU B CA 1
ATOM 8595 C C . LEU B 1 453 ? 0.486 45.156 29.641 1 97.25 453 LEU B C 1
ATOM 8597 O O . LEU B 1 453 ? 0.047 44.031 29.391 1 97.25 453 LEU B O 1
ATOM 8601 N N . GLY B 1 454 ? 1.741 45.438 29.578 1 95.31 454 GLY B N 1
ATOM 8602 C CA . GLY B 1 454 ? 2.811 44.438 29.516 1 95.31 454 GLY B CA 1
ATOM 8603 C C . GLY B 1 454 ? 4.035 44.844 30.312 1 95.31 454 GLY B C 1
ATOM 8604 O O . GLY B 1 454 ? 4.57 45.938 30.141 1 95.31 454 GLY B O 1
ATOM 8605 N N . ARG B 1 455 ? 4.445 43.938 31.141 1 92.94 455 ARG B N 1
ATOM 8606 C CA . ARG B 1 455 ? 5.555 44.219 32.031 1 92.94 455 ARG B CA 1
ATOM 8607 C C . ARG B 1 455 ? 6.102 42.906 32.625 1 92.94 455 ARG B C 1
ATOM 8609 O O . ARG B 1 455 ? 5.582 41.844 32.375 1 92.94 455 ARG B O 1
ATOM 8616 N N . LYS B 1 456 ? 7.207 43.062 33.344 1 89.06 456 LYS B N 1
ATOM 8617 C CA . LYS B 1 456 ? 7.68 42 34.219 1 89.06 456 LYS B CA 1
ATOM 8618 C C . LYS B 1 456 ? 7.77 42.469 35.656 1 89.06 456 LYS B C 1
ATOM 8620 O O . LYS B 1 456 ? 8.305 43.562 35.938 1 89.06 456 LYS B O 1
ATOM 8625 N N . LYS B 1 457 ? 7.195 41.75 36.438 1 84.31 457 LYS B N 1
ATOM 8626 C CA . LYS B 1 457 ? 7.23 42.062 37.875 1 84.31 457 LYS B CA 1
ATOM 8627 C C . LYS B 1 457 ? 7.973 41 38.656 1 84.31 457 LYS B C 1
ATOM 8629 O O . LYS B 1 457 ? 8.312 39.938 38.125 1 84.31 457 LYS B O 1
ATOM 8634 N N . LEU B 1 458 ? 8.227 41.375 39.906 1 76.06 458 LEU B N 1
ATOM 8635 C CA . LEU B 1 458 ? 8.859 40.375 40.75 1 76.06 458 LEU B CA 1
ATOM 8636 C C . LEU B 1 458 ? 7.855 39.312 41.219 1 76.06 458 LEU B C 1
ATOM 8638 O O . LEU B 1 458 ? 6.672 39.625 41.375 1 76.06 458 LEU B O 1
ATOM 8642 N N . LYS B 1 459 ? 8.266 38.094 41.375 1 72.81 459 LYS B N 1
ATOM 8643 C CA . LYS B 1 459 ? 7.43 36.938 41.719 1 72.81 459 LYS B CA 1
ATOM 8644 C C . LYS B 1 459 ? 6.637 37.219 43 1 72.81 459 LYS B C 1
ATOM 8646 O O . LYS B 1 459 ? 5.461 36.844 43.094 1 72.81 459 LYS B O 1
ATOM 8651 N N . ASN B 1 460 ? 7.141 37.906 43.969 1 71.81 460 ASN B N 1
ATOM 8652 C CA . ASN B 1 460 ? 6.5 38.031 45.25 1 71.81 460 ASN B CA 1
ATOM 8653 C C . ASN B 1 460 ? 5.887 39.438 45.438 1 71.81 460 ASN B C 1
ATOM 8655 O O . ASN B 1 460 ? 5.625 39.844 46.562 1 71.81 460 ASN B O 1
ATOM 8659 N N . SER B 1 461 ? 5.406 39.938 44.344 1 76.12 461 SER B N 1
ATOM 8660 C CA . SER B 1 461 ? 4.863 41.281 44.469 1 76.12 461 SER B CA 1
ATOM 8661 C C . SER B 1 461 ? 3.42 41.25 44.969 1 76.12 461 SER B C 1
ATOM 8663 O O . SER B 1 461 ? 2.639 40.375 44.562 1 76.12 461 SER B O 1
ATOM 8665 N N . ASP B 1 462 ? 3.178 42.031 45.875 1 80.75 462 ASP B N 1
ATOM 8666 C CA . ASP B 1 462 ? 1.821 42.219 46.375 1 80.75 462 ASP B CA 1
ATOM 8667 C C . ASP B 1 462 ? 1.085 43.312 45.625 1 80.75 462 ASP B C 1
ATOM 8669 O O . ASP B 1 462 ? 1.414 44.5 45.75 1 80.75 462 ASP B O 1
ATOM 8673 N N . GLU B 1 463 ? 0.151 42.969 44.781 1 92.38 463 GLU B N 1
ATOM 8674 C CA . GLU B 1 463 ? -0.615 43.906 43.969 1 92.38 463 GLU B CA 1
ATOM 8675 C C . GLU B 1 463 ? -2.115 43.719 44.188 1 92.38 463 GLU B C 1
ATOM 8677 O O . GLU B 1 463 ? -2.766 43 43.438 1 92.38 463 GLU B O 1
ATOM 8682 N N . PRO B 1 464 ? -2.602 44.438 45.156 1 93.38 464 PRO B N 1
ATOM 8683 C CA . PRO B 1 464 ? -4.031 44.281 45.438 1 93.38 464 PRO B CA 1
ATOM 8684 C C . PRO B 1 464 ? -4.914 44.781 44.312 1 93.38 464 PRO B C 1
ATOM 8686 O O . PRO B 1 464 ? -4.551 45.75 43.625 1 93.38 464 PRO B O 1
ATOM 8689 N N . TRP B 1 465 ? -6.078 44.312 44.219 1 95.12 465 TRP B N 1
ATOM 8690 C CA . TRP B 1 465 ? -7.055 44.719 43.219 1 95.12 465 TRP B CA 1
ATOM 8691 C C . TRP B 1 465 ? -7.602 46.094 43.469 1 95.12 465 TRP B C 1
ATOM 8693 O O . TRP B 1 465 ? -7.781 46.5 44.625 1 95.12 465 TRP B O 1
ATOM 8703 N N . VAL B 1 466 ? -7.852 46.812 42.406 1 95.56 466 VAL B N 1
ATOM 8704 C CA . VAL B 1 466 ? -8.625 48.062 42.531 1 95.56 466 VAL B CA 1
ATOM 8705 C C . VAL B 1 466 ? -10.07 47.719 42.906 1 95.56 466 VAL B C 1
ATOM 8707 O O . VAL B 1 466 ? -10.68 46.844 42.312 1 95.56 466 VAL B O 1
ATOM 8710 N N . GLU B 1 467 ? -10.516 48.469 43.812 1 94.25 467 GLU B N 1
ATOM 8711 C CA . GLU B 1 467 ? -11.891 48.219 44.25 1 94.25 467 GLU B CA 1
ATOM 8712 C C . GLU B 1 467 ? -12.867 48.312 43.094 1 94.25 467 GLU B C 1
ATOM 8714 O O . GLU B 1 467 ? -12.82 49.281 42.312 1 94.25 467 GLU B O 1
ATOM 8719 N N . ASP B 1 468 ? -13.672 47.281 42.906 1 94.12 468 ASP B N 1
ATOM 8720 C CA . ASP B 1 468 ? -14.758 47.25 41.906 1 94.12 468 ASP B CA 1
ATOM 8721 C C . ASP B 1 468 ? -14.211 47 40.5 1 94.12 468 ASP B C 1
ATOM 8723 O O . ASP B 1 468 ? -14.922 47.219 39.531 1 94.12 468 ASP B O 1
ATOM 8727 N N . SER B 1 469 ? -12.961 46.656 40.469 1 94.88 469 SER B N 1
ATOM 8728 C CA . SER B 1 469 ? -12.398 46.344 39.156 1 94.88 469 SER B CA 1
ATOM 8729 C C . SER B 1 469 ? -12.141 44.844 39 1 94.88 469 SER B C 1
ATOM 8731 O O . SER B 1 469 ? -11.836 44.156 39.969 1 94.88 469 SER B O 1
ATOM 8733 N N . ASP B 1 470 ? -12.266 44.375 37.781 1 95 470 ASP B N 1
ATOM 8734 C CA . ASP B 1 470 ? -11.969 43 37.5 1 95 470 ASP B CA 1
ATOM 8735 C C . ASP B 1 470 ? -10.727 42.875 36.594 1 95 470 ASP B C 1
ATOM 8737 O O . ASP B 1 470 ? -10.414 41.781 36.125 1 95 470 ASP B O 1
ATOM 8741 N N . THR B 1 471 ? -10.016 43.969 36.344 1 95.31 471 THR B N 1
ATOM 8742 C CA . THR B 1 471 ? -8.883 43.875 35.438 1 95.31 471 THR B CA 1
ATOM 8743 C C . THR B 1 471 ? -7.703 44.719 35.938 1 95.31 471 THR B C 1
ATOM 8745 O O . THR B 1 471 ? -6.566 44.5 35.531 1 95.31 471 THR B O 1
ATOM 8748 N N . LEU B 1 472 ? -7.941 45.594 36.938 1 96.94 472 LEU B N 1
ATOM 8749 C CA . LEU B 1 472 ? -6.91 46.531 37.312 1 96.94 472 LEU B CA 1
ATOM 8750 C C . LEU B 1 472 ? -6.387 46.219 38.719 1 96.94 472 LEU B C 1
ATOM 8752 O O . LEU B 1 472 ? -7.16 45.844 39.594 1 96.94 472 LEU B O 1
ATOM 8756 N N . VAL B 1 473 ? -5.109 46.438 38.875 1 96.44 473 VAL B N 1
ATOM 8757 C CA . VAL B 1 473 ? -4.465 46.25 40.156 1 96.44 473 VAL B CA 1
ATOM 8758 C C . VAL B 1 473 ? -3.564 47.469 40.469 1 96.44 473 VAL B C 1
ATOM 8760 O O . VAL B 1 473 ? -3.172 48.188 39.562 1 96.44 473 VAL B O 1
ATOM 8763 N N . HIS B 1 474 ? -3.293 47.656 41.75 1 95.38 474 HIS B N 1
ATOM 8764 C CA . HIS B 1 474 ? -2.268 48.594 42.156 1 95.38 474 HIS B CA 1
ATOM 8765 C C . HIS B 1 474 ? -0.869 48.062 41.906 1 95.38 474 HIS B C 1
ATOM 8767 O O . HIS B 1 474 ? -0.548 46.938 42.344 1 95.38 474 HIS B O 1
ATOM 8773 N N . VAL B 1 475 ? -0.115 48.812 41.219 1 94.5 475 VAL B N 1
ATOM 8774 C CA . VAL B 1 475 ? 1.158 48.281 40.719 1 94.5 475 VAL B CA 1
ATOM 8775 C C . VAL B 1 475 ? 2.18 48.25 41.844 1 94.5 475 VAL B C 1
ATOM 8777 O O . VAL B 1 475 ? 2.104 49.062 42.781 1 94.5 475 VAL B O 1
ATOM 8780 N N . ASP B 1 476 ? 3.021 47.281 41.781 1 93.31 476 ASP B N 1
ATOM 8781 C CA . ASP B 1 476 ? 4.262 47.25 42.531 1 93.31 476 ASP B CA 1
ATOM 8782 C C . ASP B 1 476 ? 5.477 47.406 41.625 1 93.31 476 ASP B C 1
ATOM 8784 O O . ASP B 1 476 ? 5.344 47.844 40.469 1 93.31 476 ASP B O 1
ATOM 8788 N N . TYR B 1 477 ? 6.605 47.094 42.094 1 92.38 477 TYR B N 1
ATOM 8789 C CA . TYR B 1 477 ? 7.848 47.281 41.344 1 92.38 477 TYR B CA 1
ATOM 8790 C C . TYR B 1 477 ? 7.844 46.469 40.062 1 92.38 477 TYR B C 1
ATOM 8792 O O . TYR B 1 477 ? 7.434 45.312 40.062 1 92.38 477 TYR B O 1
ATOM 8800 N N . SER B 1 478 ? 8.141 47.094 38.969 1 90.94 478 SER B N 1
ATOM 8801 C CA . SER B 1 478 ? 8.297 46.5 37.625 1 90.94 478 SER B CA 1
ATOM 8802 C C . SER B 1 478 ? 9.703 46.719 37.094 1 90.94 478 SER B C 1
ATOM 8804 O O . SER B 1 478 ? 10.227 47.812 37.125 1 90.94 478 SER B O 1
ATOM 8806 N N . TYR B 1 479 ? 10.328 45.656 36.531 1 86.25 479 TYR B N 1
ATOM 8807 C CA . TYR B 1 479 ? 11.711 45.812 36.062 1 86.25 479 TYR B CA 1
ATOM 8808 C C . TYR B 1 479 ? 11.797 45.719 34.562 1 86.25 479 TYR B C 1
ATOM 8810 O O . TYR B 1 479 ? 12.891 45.781 33.969 1 86.25 479 TYR B O 1
ATOM 8818 N N . TRP B 1 480 ? 10.734 45.438 33.844 1 87.44 480 TRP B N 1
ATOM 8819 C CA . TRP B 1 480 ? 10.672 45.375 32.375 1 87.44 480 TRP B CA 1
ATOM 8820 C C . TRP B 1 480 ? 9.359 45.969 31.875 1 87.44 480 TRP B C 1
ATOM 8822 O O . TRP B 1 480 ? 8.281 45.562 32.312 1 87.44 480 TRP B O 1
ATOM 8832 N N . THR B 1 481 ? 9.445 46.906 30.953 1 90.88 481 THR B N 1
ATOM 8833 C CA . THR B 1 481 ? 8.258 47.562 30.406 1 90.88 481 THR B CA 1
ATOM 8834 C C . THR B 1 481 ? 8.109 47.219 28.922 1 90.88 481 THR B C 1
ATOM 8836 O O . THR B 1 481 ? 9.055 47.375 28.141 1 90.88 481 THR B O 1
ATOM 8839 N N . LEU B 1 482 ? 6.938 46.812 28.547 1 93.75 482 LEU B N 1
ATOM 8840 C CA . LEU B 1 482 ? 6.648 46.406 27.172 1 93.75 482 LEU B CA 1
ATOM 8841 C C . LEU B 1 482 ? 5.598 47.312 26.547 1 93.75 482 LEU B C 1
ATOM 8843 O O . LEU B 1 482 ? 5.707 47.688 25.375 1 93.75 482 LEU B O 1
ATOM 8847 N N . CYS B 1 483 ? 4.648 47.625 27.328 1 96.69 483 CYS B N 1
ATOM 8848 C CA . CYS B 1 483 ? 3.486 48.375 26.844 1 96.69 483 CYS B CA 1
ATOM 8849 C C . CYS B 1 483 ? 2.752 49.031 28 1 96.69 483 CYS B C 1
ATOM 8851 O O . CYS B 1 483 ? 2.543 48.406 29.047 1 96.69 483 CYS B O 1
ATOM 8853 N N . TYR B 1 484 ? 2.402 50.312 27.812 1 98 484 TYR B N 1
ATOM 8854 C CA . TYR B 1 484 ? 1.615 50.969 28.844 1 98 484 TYR B CA 1
ATOM 8855 C C . TYR B 1 484 ? 0.771 52.094 28.234 1 98 484 TYR B C 1
ATOM 8857 O O . TYR B 1 484 ? 1.083 52.594 27.156 1 98 484 TYR B O 1
ATOM 8865 N N . ALA B 1 485 ? -0.315 52.375 28.906 1 98.19 485 ALA B N 1
ATOM 8866 C CA . ALA B 1 485 ? -1.126 53.562 28.641 1 98.19 485 ALA B CA 1
ATOM 8867 C C . ALA B 1 485 ? -0.731 54.719 29.562 1 98.19 485 ALA B C 1
ATOM 8869 O O . ALA B 1 485 ? -0.392 54.5 30.734 1 98.19 485 ALA B O 1
ATOM 8870 N N . ILE B 1 486 ? -0.812 55.938 29.047 1 98.5 486 ILE B N 1
ATOM 8871 C CA . ILE B 1 486 ? -0.396 57.094 29.844 1 98.5 486 ILE B CA 1
ATOM 8872 C C . ILE B 1 486 ? -1.309 58.281 29.547 1 98.5 486 ILE B C 1
ATOM 8874 O O . ILE B 1 486 ? -1.786 58.438 28.406 1 98.5 486 ILE B O 1
ATOM 8878 N N . THR B 1 487 ? -1.558 59.094 30.531 1 98.38 487 THR B N 1
ATOM 8879 C CA . THR B 1 487 ? -2.363 60.312 30.359 1 98.38 487 THR B CA 1
ATOM 8880 C C . THR B 1 487 ? -1.473 61.531 30.172 1 98.38 487 THR B C 1
ATOM 8882 O O . THR B 1 487 ? -0.264 61.469 30.406 1 98.38 487 THR B O 1
ATOM 8885 N N . LEU B 1 488 ? -2.109 62.594 29.75 1 98.38 488 LEU B N 1
ATOM 8886 C CA . LEU B 1 488 ? -1.406 63.844 29.656 1 98.38 488 LEU B CA 1
ATOM 8887 C C . LEU B 1 488 ? -0.785 64.25 31 1 98.38 488 LEU B C 1
ATOM 8889 O O . LEU B 1 488 ? 0.381 64.625 31.047 1 98.38 488 LEU B O 1
ATOM 8893 N N . GLU B 1 489 ? -1.529 64.125 32.062 1 98.31 489 GLU B N 1
ATOM 8894 C CA . GLU B 1 489 ? -1.039 64.438 33.375 1 98.31 489 GLU B CA 1
ATOM 8895 C C . GLU B 1 489 ? 0.129 63.562 33.781 1 98.31 489 GLU B C 1
ATOM 8897 O O . GLU B 1 489 ? 1.094 64 34.406 1 98.31 489 GLU B O 1
ATOM 8902 N N . GLY B 1 490 ? -0.01 62.312 33.438 1 98.44 490 GLY B N 1
ATOM 8903 C CA . GLY B 1 490 ? 1.085 61.406 33.719 1 98.44 490 GLY B CA 1
ATOM 8904 C C . GLY B 1 490 ? 2.373 61.781 33 1 98.44 490 GLY B C 1
ATOM 8905 O O . GLY B 1 490 ? 3.449 61.75 33.594 1 98.44 490 GLY B O 1
ATOM 8906 N N . ALA B 1 491 ? 2.289 62.125 31.75 1 98.5 491 ALA B N 1
ATOM 8907 C CA . ALA B 1 491 ? 3.453 62.562 30.984 1 98.5 491 ALA B CA 1
ATOM 8908 C C . ALA B 1 491 ? 4.078 63.812 31.594 1 98.5 491 ALA B C 1
ATOM 8910 O O . ALA B 1 491 ? 5.301 63.938 31.688 1 98.5 491 ALA B O 1
ATOM 8911 N N . LYS B 1 492 ? 3.275 64.688 32.031 1 98.31 492 LYS B N 1
ATOM 8912 C CA . LYS B 1 492 ? 3.762 65.938 32.656 1 98.31 492 LYS B CA 1
ATOM 8913 C C . LYS B 1 492 ? 4.52 65.625 33.969 1 98.31 492 LYS B C 1
ATOM 8915 O O . LYS B 1 492 ? 5.602 66.125 34.188 1 98.31 492 LYS B O 1
ATOM 8920 N N . LYS B 1 493 ? 3.941 64.75 34.719 1 98.31 493 LYS B N 1
ATOM 8921 C CA . LYS B 1 493 ? 4.566 64.375 36 1 98.31 493 LYS B CA 1
ATOM 8922 C C . LYS B 1 493 ? 5.93 63.75 35.75 1 98.31 493 LYS B C 1
ATOM 8924 O O . LYS B 1 493 ? 6.871 63.969 36.5 1 98.31 493 LYS B O 1
ATOM 8929 N N . LEU B 1 494 ? 6.004 62.969 34.75 1 98.06 494 LEU B N 1
ATOM 8930 C CA . LEU B 1 494 ? 7.266 62.312 34.438 1 98.06 494 LEU B CA 1
ATOM 8931 C C . LEU B 1 494 ? 8.305 63.312 33.969 1 98.06 494 LEU B C 1
ATOM 8933 O O . LEU B 1 494 ? 9.484 63.219 34.312 1 98.06 494 LEU B O 1
ATOM 8937 N N . LEU B 1 495 ? 7.891 64.25 33.156 1 97.06 495 LEU B N 1
ATOM 8938 C CA . LEU B 1 495 ? 8.797 65.312 32.688 1 97.06 495 LEU B CA 1
ATOM 8939 C C . LEU B 1 495 ? 9.203 66.25 33.812 1 97.06 495 LEU B C 1
ATOM 8941 O O . LEU B 1 495 ? 10.344 66.688 33.875 1 97.06 495 LEU B O 1
ATOM 8945 N N . ASP B 1 496 ? 8.289 66.5 34.656 1 96.75 496 ASP B N 1
ATOM 8946 C CA . ASP B 1 496 ? 8.523 67.438 35.781 1 96.75 496 ASP B CA 1
ATOM 8947 C C . ASP B 1 496 ? 9.594 66.875 36.719 1 96.75 496 ASP B C 1
ATOM 8949 O O . ASP B 1 496 ? 10.219 67.625 37.469 1 96.75 496 ASP B O 1
ATOM 8953 N N . GLY B 1 497 ? 9.773 65.625 36.656 1 95.06 497 GLY B N 1
ATOM 8954 C CA . GLY B 1 497 ? 10.828 65 37.469 1 95.06 497 GLY B CA 1
ATOM 8955 C C . GLY B 1 497 ? 12.219 65.375 37 1 95.06 497 GLY B C 1
ATOM 8956 O O . GLY B 1 497 ? 13.203 65.125 37.719 1 95.06 497 GLY B O 1
ATOM 8957 N N . GLN B 1 498 ? 12.398 65.875 35.875 1 93.75 498 GLN B N 1
ATOM 8958 C CA . GLN B 1 498 ? 13.656 66.312 35.25 1 93.75 498 GLN B CA 1
ATOM 8959 C C . GLN B 1 498 ? 14.656 65.125 35.25 1 93.75 498 GLN B C 1
ATOM 8961 O O . GLN B 1 498 ? 15.773 65.312 35.75 1 93.75 498 GLN B O 1
ATOM 8966 N N . PRO B 1 499 ? 14.227 64.125 34.594 1 94.25 499 PRO B N 1
ATOM 8967 C CA . PRO B 1 499 ? 15.016 62.906 34.688 1 94.25 499 PRO B CA 1
ATOM 8968 C C . PRO B 1 499 ? 16.328 62.969 33.906 1 94.25 499 PRO B C 1
ATOM 8970 O O . PRO B 1 499 ? 17.234 62.188 34.188 1 94.25 499 PRO B O 1
ATOM 8973 N N . LEU B 1 500 ? 16.547 63.812 33 1 93.56 500 LEU B N 1
ATOM 8974 C CA . LEU B 1 500 ? 17.719 63.844 32.156 1 93.56 500 LEU B CA 1
ATOM 8975 C C . LEU B 1 500 ? 18.984 64.125 32.938 1 93.56 500 LEU B C 1
ATOM 8977 O O . LEU B 1 500 ? 20.062 63.625 32.625 1 93.56 500 LEU B O 1
ATOM 8981 N N . GLY B 1 501 ? 18.828 64.875 34 1 91.38 501 GLY B N 1
ATOM 8982 C CA . GLY B 1 501 ? 19.984 65.25 34.812 1 91.38 501 GLY B CA 1
ATOM 8983 C C . GLY B 1 501 ? 20.328 64.188 35.844 1 91.38 501 GLY B C 1
ATOM 8984 O O . GLY B 1 501 ? 21.375 64.25 36.5 1 91.38 501 GLY B O 1
ATOM 8985 N N . GLN B 1 502 ? 19.469 63.25 36 1 91.62 502 GLN B N 1
ATOM 8986 C CA . GLN B 1 502 ? 19.625 62.094 36.906 1 91.62 502 GLN B CA 1
ATOM 8987 C C . GLN B 1 502 ? 19.109 60.812 36.25 1 91.62 502 GLN B C 1
ATOM 8989 O O . GLN B 1 502 ? 18.219 60.156 36.812 1 91.62 502 GLN B O 1
ATOM 8994 N N . LEU B 1 503 ? 19.812 60.5 35.281 1 92.62 503 LEU B N 1
ATOM 8995 C CA . LEU B 1 503 ? 19.25 59.5 34.375 1 92.62 503 LEU B CA 1
ATOM 8996 C C . LEU B 1 503 ? 19.406 58.094 34.938 1 92.62 503 LEU B C 1
ATOM 8998 O O . LEU B 1 503 ? 20.5 57.719 35.406 1 92.62 503 LEU B O 1
ATOM 9002 N N . VAL B 1 504 ? 18.391 57.312 34.906 1 92.62 504 VAL B N 1
ATOM 9003 C CA . VAL B 1 504 ? 18.344 55.875 35.156 1 92.62 504 VAL B CA 1
ATOM 9004 C C . VAL B 1 504 ? 17.531 55.188 34.062 1 92.62 504 VAL B C 1
ATOM 9006 O O . VAL B 1 504 ? 16.812 55.844 33.312 1 92.62 504 VAL B O 1
ATOM 9009 N N . PRO B 1 505 ? 17.703 53.938 33.906 1 92.12 505 PRO B N 1
ATOM 9010 C CA . PRO B 1 505 ? 16.875 53.281 32.906 1 92.12 505 PRO B CA 1
ATOM 9011 C C . PRO B 1 505 ? 15.383 53.5 33.125 1 92.12 505 PRO B C 1
ATOM 9013 O O . PRO B 1 505 ? 14.93 53.656 34.25 1 92.12 505 PRO B O 1
ATOM 9016 N N . VAL B 1 506 ? 14.656 53.531 32 1 94.06 506 VAL B N 1
ATOM 9017 C CA . VAL B 1 506 ? 13.234 53.875 32.062 1 94.06 506 VAL B CA 1
ATOM 9018 C C . VAL B 1 506 ? 12.5 52.906 32.969 1 94.06 506 VAL B C 1
ATOM 9020 O O . VAL B 1 506 ? 11.562 53.281 33.688 1 94.06 506 VAL B O 1
ATOM 9023 N N . ASP B 1 507 ? 12.875 51.625 33 1 92.19 507 ASP B N 1
ATOM 9024 C CA . ASP B 1 507 ? 12.242 50.594 33.812 1 92.19 507 ASP B CA 1
ATOM 9025 C C . ASP B 1 507 ? 12.469 50.844 35.312 1 92.19 507 ASP B C 1
ATOM 9027 O O . ASP B 1 507 ? 11.742 50.312 36.156 1 92.19 507 ASP B O 1
ATOM 9031 N N . GLU B 1 508 ? 13.414 51.625 35.562 1 92.19 508 GLU B N 1
ATOM 9032 C CA . GLU B 1 508 ? 13.688 52.031 36.938 1 92.19 508 GLU B CA 1
ATOM 9033 C C . GLU B 1 508 ? 13.031 53.344 37.281 1 92.19 508 GLU B C 1
ATOM 9035 O O . GLU B 1 508 ? 12.586 53.562 38.406 1 92.19 508 GLU B O 1
ATOM 9040 N N . TYR B 1 509 ? 13.039 54.219 36.344 1 95.62 509 TYR B N 1
ATOM 9041 C CA . TYR B 1 509 ? 12.5 55.562 36.531 1 95.62 509 TYR B CA 1
ATOM 9042 C C . TYR B 1 509 ? 11.008 55.5 36.844 1 95.62 509 TYR B C 1
ATOM 9044 O O . TYR B 1 509 ? 10.539 56.188 37.781 1 95.62 509 TYR B O 1
ATOM 9052 N N . LEU B 1 510 ? 10.273 54.656 36.156 1 96.38 510 LEU B N 1
ATOM 9053 C CA . LEU B 1 510 ? 8.82 54.594 36.312 1 96.38 510 LEU B CA 1
ATOM 9054 C C . LEU B 1 510 ? 8.453 54.156 37.719 1 96.38 510 LEU B C 1
ATOM 9056 O O . LEU B 1 510 ? 7.676 54.812 38.406 1 96.38 510 LEU B O 1
ATOM 9060 N N . PRO B 1 511 ? 9.016 53.125 38.188 1 95.75 511 PRO B N 1
ATOM 9061 C CA . PRO B 1 511 ? 8.688 52.688 39.531 1 95.75 511 PRO B CA 1
ATOM 9062 C C . PRO B 1 511 ? 9.078 53.719 40.594 1 95.75 511 PRO B C 1
ATOM 9064 O O . PRO B 1 511 ? 8.422 53.844 41.625 1 95.75 511 PRO B O 1
ATOM 9067 N N . ILE B 1 512 ? 10.117 54.5 40.375 1 95.69 512 ILE B N 1
ATOM 9068 C CA . ILE B 1 512 ? 10.5 55.594 41.281 1 95.69 512 ILE B CA 1
ATOM 9069 C C . ILE B 1 512 ? 9.391 56.625 41.344 1 95.69 512 ILE B C 1
ATOM 9071 O O . ILE B 1 512 ? 8.992 57.031 42.438 1 95.69 512 ILE B O 1
ATOM 9075 N N . MET B 1 513 ? 8.898 56.938 40.219 1 96.75 513 MET B N 1
ATOM 9076 C CA . MET B 1 513 ? 7.938 58.031 40.094 1 96.75 513 MET B CA 1
ATOM 9077 C C . MET B 1 513 ? 6.59 57.625 40.688 1 96.75 513 MET B C 1
ATOM 9079 O O . MET B 1 513 ? 5.816 58.5 41.125 1 96.75 513 MET B O 1
ATOM 9083 N N . PHE B 1 514 ? 6.285 56.312 40.75 1 95.62 514 PHE B N 1
ATOM 9084 C CA . PHE B 1 514 ? 5.043 55.938 41.406 1 95.62 514 PHE B CA 1
ATOM 9085 C C . PHE B 1 514 ? 5.324 55.375 42.812 1 95.62 514 PHE B C 1
ATOM 9087 O O . PHE B 1 514 ? 4.477 54.656 43.375 1 95.62 514 PHE B O 1
ATOM 9094 N N . ASN B 1 515 ? 6.516 55.562 43.312 1 95.31 515 ASN B N 1
ATOM 9095 C CA . ASN B 1 515 ? 6.922 55.406 44.688 1 95.31 515 ASN B CA 1
ATOM 9096 C C . ASN B 1 515 ? 6.906 53.938 45.125 1 95.31 515 ASN B C 1
ATOM 9098 O O . ASN B 1 515 ? 6.461 53.625 46.219 1 95.31 515 ASN B O 1
ATOM 9102 N N . LYS B 1 516 ? 7.305 53.094 44.281 1 93.5 516 LYS B N 1
ATOM 9103 C CA . LYS B 1 516 ? 7.332 51.688 44.625 1 93.5 516 LYS B CA 1
ATOM 9104 C C . LYS B 1 516 ? 8.703 51.062 44.344 1 93.5 516 LYS B C 1
ATOM 9106 O O . LYS B 1 516 ? 8.836 49.844 44.25 1 93.5 516 LYS B O 1
ATOM 9111 N N . HIS B 1 517 ? 9.727 51.781 44.281 1 92.12 517 HIS B N 1
ATOM 9112 C CA . HIS B 1 517 ? 11.055 51.281 43.969 1 92.12 517 HIS B CA 1
ATOM 9113 C C . HIS B 1 517 ? 11.758 50.781 45.25 1 92.12 517 HIS B C 1
ATOM 9115 O O . HIS B 1 517 ? 11.641 51.406 46.281 1 92.12 517 HIS B O 1
ATOM 9121 N N . PRO B 1 518 ? 12.539 49.781 45.156 1 88.69 518 PRO B N 1
ATOM 9122 C CA . PRO B 1 518 ? 13.188 49.25 46.344 1 88.69 518 PRO B CA 1
ATOM 9123 C C . PRO B 1 518 ? 14.414 50.062 46.781 1 88.69 518 PRO B C 1
ATOM 9125 O O . PRO B 1 518 ? 14.781 50.031 47.938 1 88.69 518 PRO B O 1
ATOM 9128 N N . GLU B 1 519 ? 15.047 50.75 45.875 1 90 519 GLU B N 1
ATOM 9129 C CA . GLU B 1 519 ? 16.25 51.531 46.188 1 90 519 GLU B CA 1
ATOM 9130 C C . GLU B 1 519 ? 15.891 52.906 46.688 1 90 519 GLU B C 1
ATOM 9132 O O . GLU B 1 519 ? 15.773 53.844 45.906 1 90 519 GLU B O 1
ATOM 9137 N N . THR B 1 520 ? 16.062 53.094 47.906 1 90.88 520 THR B N 1
ATOM 9138 C CA . THR B 1 520 ? 15.648 54.344 48.531 1 90.88 520 THR B CA 1
ATOM 9139 C C . THR B 1 520 ? 16.578 55.5 48.094 1 90.88 520 THR B C 1
ATOM 9141 O O . THR B 1 520 ? 16.141 56.625 47.969 1 90.88 520 THR B O 1
ATOM 9144 N N . GLU B 1 521 ? 17.766 55.156 47.906 1 91.19 521 GLU B N 1
ATOM 9145 C CA . GLU B 1 521 ? 18.734 56.188 47.5 1 91.19 521 GLU B CA 1
ATOM 9146 C C . GLU B 1 521 ? 18.391 56.781 46.156 1 91.19 521 GLU B C 1
ATOM 9148 O O . GLU B 1 521 ? 18.562 58 45.938 1 91.19 521 GLU B O 1
ATOM 9153 N N . TRP B 1 522 ? 17.969 55.969 45.281 1 92.44 522 TRP B N 1
ATOM 9154 C CA . TRP B 1 522 ? 17.578 56.438 43.969 1 92.44 522 TRP B CA 1
ATOM 9155 C C . TRP B 1 522 ? 16.312 57.281 44.062 1 92.44 522 TRP B C 1
ATOM 9157 O O . TRP B 1 522 ? 16.188 58.312 43.375 1 92.44 522 TRP B O 1
ATOM 9167 N N . MET B 1 523 ? 15.43 56.906 44.906 1 93.75 523 MET B N 1
ATOM 9168 C CA . MET B 1 523 ? 14.156 57.594 45.094 1 93.75 523 MET B CA 1
ATOM 9169 C C . MET B 1 523 ? 14.367 59 45.625 1 93.75 523 MET B C 1
ATOM 9171 O O . MET B 1 523 ? 13.641 59.938 45.219 1 93.75 523 MET B O 1
ATOM 9175 N N . GLU B 1 524 ? 15.32 59.125 46.438 1 92.88 524 GLU B N 1
ATOM 9176 C CA . GLU B 1 524 ? 15.594 60.438 47.062 1 92.88 524 GLU B CA 1
ATOM 9177 C C . GLU B 1 524 ? 15.984 61.469 46.031 1 92.88 524 GLU B C 1
ATOM 9179 O O . GLU B 1 524 ? 15.828 62.688 46.25 1 92.88 524 GLU B O 1
ATOM 9184 N N . MET B 1 525 ? 16.438 61.031 44.938 1 92.81 525 MET B N 1
ATOM 9185 C CA . MET B 1 525 ? 16.859 61.938 43.875 1 92.81 525 MET B CA 1
ATOM 9186 C C . MET B 1 525 ? 15.664 62.531 43.188 1 92.81 525 MET B C 1
ATOM 9188 O O . MET B 1 525 ? 15.789 63.531 42.469 1 92.81 525 MET B O 1
ATOM 9192 N N . PHE B 1 526 ? 14.539 61.906 43.344 1 95.56 526 PHE B N 1
ATOM 9193 C CA . PHE B 1 526 ? 13.281 62.406 42.812 1 95.56 526 PHE B CA 1
ATOM 9194 C C . PHE B 1 526 ? 12.273 62.688 43.938 1 95.56 526 PHE B C 1
ATOM 9196 O O . PHE B 1 526 ? 11.422 61.844 44.219 1 95.56 526 PHE B O 1
ATOM 9203 N N . PRO B 1 527 ? 12.203 63.812 44.438 1 93.5 527 PRO B N 1
ATOM 9204 C CA . PRO B 1 527 ? 11.43 64.125 45.656 1 93.5 527 PRO B CA 1
ATOM 9205 C C . PRO B 1 527 ? 9.922 64.062 45.406 1 93.5 527 PRO B C 1
ATOM 9207 O O . PRO B 1 527 ? 9.156 63.719 46.312 1 93.5 527 PRO B O 1
ATOM 9210 N N . VAL B 1 528 ? 9.539 64.438 44.219 1 95.94 528 VAL B N 1
ATOM 9211 C CA . VAL B 1 528 ? 8.117 64.438 43.906 1 95.94 528 VAL B CA 1
ATOM 9212 C C . VAL B 1 528 ? 7.777 63.125 43.156 1 95.94 528 VAL B C 1
ATOM 9214 O O . VAL B 1 528 ? 8.109 62.969 41.969 1 95.94 528 VAL B O 1
ATOM 9217 N N . ARG B 1 529 ? 7.141 62.25 43.844 1 96.44 529 ARG B N 1
ATOM 9218 C CA . ARG B 1 529 ? 6.773 60.938 43.281 1 96.44 529 ARG B CA 1
ATOM 9219 C C . ARG B 1 529 ? 5.262 60.75 43.344 1 96.44 529 ARG B C 1
ATOM 9221 O O . ARG B 1 529 ? 4.766 60 44.219 1 96.44 529 ARG B O 1
ATOM 9228 N N . ASN B 1 530 ? 4.625 61.281 42.375 1 95.81 530 ASN B N 1
ATOM 9229 C CA . ASN B 1 530 ? 3.172 61.375 42.469 1 95.81 530 ASN B CA 1
ATOM 9230 C C . ASN B 1 530 ? 2.5 60.719 41.281 1 95.81 530 ASN B C 1
ATOM 9232 O O . ASN B 1 530 ? 1.373 61.062 40.906 1 95.81 530 ASN B O 1
ATOM 9236 N N . LEU B 1 531 ? 3.207 59.844 40.625 1 97.5 531 LEU B N 1
ATOM 9237 C CA . LEU B 1 531 ? 2.617 59.156 39.5 1 97.5 531 LEU B CA 1
ATOM 9238 C C . LEU B 1 531 ? 1.62 58.094 39.969 1 97.5 531 LEU B C 1
ATOM 9240 O O . LEU B 1 531 ? 1.991 57.156 40.656 1 97.5 531 LEU B O 1
ATOM 9244 N N . ASN B 1 532 ? 0.345 58.25 39.594 1 97.69 532 ASN B N 1
ATOM 9245 C CA . ASN B 1 532 ? -0.654 57.219 39.875 1 97.69 532 ASN B CA 1
ATOM 9246 C C . ASN B 1 532 ? -0.609 56.094 38.844 1 97.69 532 ASN B C 1
ATOM 9248 O O . ASN B 1 532 ? -1.245 56.188 37.812 1 97.69 532 ASN B O 1
ATOM 9252 N N . ALA B 1 533 ? -0.009 55 39.281 1 97.25 533 ALA B N 1
ATOM 9253 C CA . ALA B 1 533 ? 0.229 53.938 38.312 1 97.25 533 ALA B CA 1
ATOM 9254 C C . ALA B 1 533 ? -0.557 52.688 38.688 1 97.25 533 ALA B C 1
ATOM 9256 O O . ALA B 1 533 ? -0.751 52.375 39.875 1 97.25 533 ALA B O 1
ATOM 9257 N N . PHE B 1 534 ? -0.982 51.938 37.719 1 97.75 534 PHE B N 1
ATOM 9258 C CA . PHE B 1 534 ? -1.741 50.688 37.844 1 97.75 534 PHE B CA 1
ATOM 9259 C C . PHE B 1 534 ? -1.299 49.656 36.781 1 97.75 534 PHE B C 1
ATOM 9261 O O . PHE B 1 534 ? -0.418 49.969 35.969 1 97.75 534 PHE B O 1
ATOM 9268 N N . SER B 1 535 ? -1.815 48.469 36.906 1 97 535 SER B N 1
ATOM 9269 C CA . SER B 1 535 ? -1.537 47.406 35.938 1 97 535 SER B CA 1
ATOM 9270 C C . SER B 1 535 ? -2.773 46.562 35.688 1 97 535 SER B C 1
ATOM 9272 O O . SER B 1 535 ? -3.639 46.438 36.562 1 97 535 SER B O 1
ATOM 9274 N N . VAL B 1 536 ? -2.766 46.062 34.5 1 96.56 536 VAL B N 1
ATOM 9275 C CA . VAL B 1 536 ? -3.791 45.031 34.219 1 96.56 536 VAL B CA 1
ATOM 9276 C C . VAL B 1 536 ? -3.32 43.688 34.719 1 96.56 536 VAL B C 1
ATOM 9278 O O . VAL B 1 536 ? -2.119 43.406 34.75 1 96.56 536 VAL B O 1
ATOM 9281 N N . ALA B 1 537 ? -4.289 42.875 35.188 1 92.94 537 ALA B N 1
ATOM 9282 C CA . ALA B 1 537 ? -4.039 41.5 35.594 1 92.94 537 ALA B CA 1
ATOM 9283 C C . ALA B 1 537 ? -5.184 40.562 35.156 1 92.94 537 ALA B C 1
ATOM 9285 O O . ALA B 1 537 ? -6.32 40.75 35.594 1 92.94 537 ALA B O 1
ATOM 9286 N N . PRO B 1 538 ? -4.977 39.625 34.25 1 91.94 538 PRO B N 1
ATOM 9287 C CA . PRO B 1 538 ? -3.707 39.281 33.594 1 91.94 538 PRO B CA 1
ATOM 9288 C C . PRO B 1 538 ? -3.264 40.312 32.562 1 91.94 538 PRO B C 1
ATOM 9290 O O . PRO B 1 538 ? -4.051 41.188 32.188 1 91.94 538 PRO B O 1
ATOM 9293 N N . LEU B 1 539 ? -2.01 40.219 32.188 1 95.12 539 LEU B N 1
ATOM 9294 C CA . LEU B 1 539 ? -1.467 41.156 31.234 1 95.12 539 LEU B CA 1
ATOM 9295 C C . LEU B 1 539 ? -2.072 40.938 29.859 1 95.12 539 LEU B C 1
ATOM 9297 O O . LEU B 1 539 ? -2.629 39.875 29.578 1 95.12 539 LEU B O 1
ATOM 9301 N N . TYR B 1 540 ? -1.971 42.031 29.031 1 96.19 540 TYR B N 1
ATOM 9302 C CA . TYR B 1 540 ? -2.564 42 27.703 1 96.19 540 TYR B CA 1
ATOM 9303 C C . TYR B 1 540 ? -1.501 41.719 26.641 1 96.19 540 TYR B C 1
ATOM 9305 O O . TYR B 1 540 ? -1.823 41.375 25.5 1 96.19 540 TYR B O 1
ATOM 9313 N N . VAL B 1 541 ? -0.26 42 26.984 1 95.12 541 VAL B N 1
ATOM 9314 C CA . VAL B 1 541 ? 0.854 41.75 26.078 1 95.12 541 VAL B CA 1
ATOM 9315 C C . VAL B 1 541 ? 2.004 41.094 26.828 1 95.12 541 VAL B C 1
ATOM 9317 O O . VAL B 1 541 ? 2.193 41.312 28.016 1 95.12 541 VAL B O 1
ATOM 9320 N N . TYR B 1 542 ? 2.727 40.281 26.125 1 91.69 542 TYR B N 1
ATOM 9321 C CA . TYR B 1 542 ? 3.908 39.594 26.625 1 91.69 542 TYR B CA 1
ATOM 9322 C C . TYR B 1 542 ? 5.07 39.688 25.656 1 91.69 542 TYR B C 1
ATOM 9324 O O . TYR B 1 542 ? 4.871 40.031 24.484 1 91.69 542 TYR B O 1
ATOM 9332 N N . PRO B 1 543 ? 6.23 39.469 26.141 1 89.44 543 PRO B N 1
ATOM 9333 C CA . PRO B 1 543 ? 7.348 39.5 25.203 1 89.44 543 PRO B CA 1
ATOM 9334 C C . PRO B 1 543 ? 7.336 38.281 24.234 1 89.44 543 PRO B C 1
ATOM 9336 O O . PRO B 1 543 ? 6.867 37.219 24.609 1 89.44 543 PRO B O 1
ATOM 9339 N N . THR B 1 544 ? 7.887 38.5 23.062 1 86.06 544 THR B N 1
ATOM 9340 C CA . THR B 1 544 ? 8.008 37.375 22.125 1 86.06 544 THR B CA 1
ATOM 9341 C C . THR B 1 544 ? 9.008 36.344 22.625 1 86.06 544 THR B C 1
ATOM 9343 O O . THR B 1 544 ? 8.805 35.156 22.453 1 86.06 544 THR B O 1
ATOM 9346 N N . HIS B 1 545 ? 10.062 36.844 23.188 1 79.81 545 HIS B N 1
ATOM 9347 C CA . HIS B 1 545 ? 11.102 36 23.75 1 79.81 545 HIS B CA 1
ATOM 9348 C C . HIS B 1 545 ? 11.555 36.531 25.109 1 79.81 545 HIS B C 1
ATOM 9350 O O . HIS B 1 545 ? 11.648 37.75 25.312 1 79.81 545 HIS B O 1
ATOM 9356 N N . TYR B 1 546 ? 11.625 35.594 25.922 1 67.88 546 TYR B N 1
ATOM 9357 C CA . TYR B 1 546 ? 12.227 35.969 27.188 1 67.88 546 TYR B CA 1
ATOM 9358 C C . TYR B 1 546 ? 13.742 35.875 27.125 1 67.88 546 TYR B C 1
ATOM 9360 O O . TYR B 1 546 ? 14.297 35.188 26.25 1 67.88 546 TYR B O 1
ATOM 9368 N N . THR B 1 547 ? 14.32 36.531 28.078 1 66.31 547 THR B N 1
ATOM 9369 C CA . THR B 1 547 ? 15.781 36.5 28.141 1 66.31 547 THR B CA 1
ATOM 9370 C C . THR B 1 547 ? 16.281 35.062 28.25 1 66.31 547 THR B C 1
ATOM 9372 O O . THR B 1 547 ? 15.75 34.281 29.031 1 66.31 547 THR B O 1
ATOM 9375 N N . GLY B 1 548 ? 17.188 34.656 27.375 1 59.88 548 GLY B N 1
ATOM 9376 C CA . GLY B 1 548 ? 17.766 33.312 27.406 1 59.88 548 GLY B CA 1
ATOM 9377 C C . GLY B 1 548 ? 17.141 32.375 26.406 1 59.88 548 GLY B C 1
ATOM 9378 O O . GLY B 1 548 ? 17.703 31.328 26.094 1 59.88 548 GLY B O 1
ATOM 9379 N N . GLU B 1 549 ? 16.062 32.812 25.953 1 66.94 549 GLU B N 1
ATOM 9380 C CA . GLU B 1 549 ? 15.391 31.984 24.969 1 66.94 549 GLU B CA 1
ATOM 9381 C C . GLU B 1 549 ? 16.031 32.125 23.594 1 66.94 549 GLU B C 1
ATOM 9383 O O . GLU B 1 549 ? 16.641 33.156 23.281 1 66.94 549 GLU B O 1
ATOM 9388 N N . LEU B 1 550 ? 15.984 31.016 22.906 1 64.94 550 LEU B N 1
ATOM 9389 C CA . LEU B 1 550 ? 16.516 31.047 21.547 1 64.94 550 LEU B CA 1
ATOM 9390 C C . LEU B 1 550 ? 15.805 32.094 20.703 1 64.94 550 LEU B C 1
ATOM 9392 O O . LEU B 1 550 ? 14.578 32.188 20.703 1 64.94 550 LEU B O 1
ATOM 9396 N N . GLY B 1 551 ? 16.547 33 20.188 1 63.25 551 GLY B N 1
ATOM 9397 C CA . GLY B 1 551 ? 15.992 34.062 19.344 1 63.25 551 GLY B CA 1
ATOM 9398 C C . GLY B 1 551 ? 15.898 35.406 20.031 1 63.25 551 GLY B C 1
ATOM 9399 O O . GLY B 1 551 ? 15.594 36.406 19.391 1 63.25 551 GLY B O 1
ATOM 9400 N N . TYR B 1 552 ? 16.188 35.406 21.297 1 62.41 552 TYR B N 1
ATOM 9401 C CA . TYR B 1 552 ? 16.109 36.656 22.031 1 62.41 552 TYR B CA 1
ATOM 9402 C C . TYR B 1 552 ? 17.25 37.594 21.609 1 62.41 552 TYR B C 1
ATOM 9404 O O . TYR B 1 552 ? 18.422 37.219 21.625 1 62.41 552 TYR B O 1
ATOM 9412 N N . ILE B 1 553 ? 16.938 38.812 21.156 1 62.66 553 ILE B N 1
ATOM 9413 C CA . ILE B 1 553 ? 17.891 39.844 20.797 1 62.66 553 ILE B CA 1
ATOM 9414 C C . ILE B 1 553 ? 17.594 41.125 21.562 1 62.66 553 ILE B C 1
ATOM 9416 O O . ILE B 1 553 ? 16.469 41.625 21.516 1 62.66 553 ILE B O 1
ATOM 9420 N N . SER B 1 554 ? 18.547 41.469 22.438 1 68.38 554 SER B N 1
ATOM 9421 C CA . SER B 1 554 ? 18.359 42.719 23.156 1 68.38 554 SER B CA 1
ATOM 9422 C C . SER B 1 554 ? 19.297 43.812 22.641 1 68.38 554 SER B C 1
ATOM 9424 O O . SER B 1 554 ? 20.516 43.656 22.703 1 68.38 554 SER B O 1
ATOM 9426 N N . ASP B 1 555 ? 18.75 44.875 22.188 1 66.88 555 ASP B N 1
ATOM 9427 C CA . ASP B 1 555 ? 19.547 46 21.656 1 66.88 555 ASP B CA 1
ATOM 9428 C C . ASP B 1 555 ? 20 46.938 22.797 1 66.88 555 ASP B C 1
ATOM 9430 O O . ASP B 1 555 ? 20.859 47.781 22.594 1 66.88 555 ASP B O 1
ATOM 9434 N N . THR B 1 556 ? 19.453 46.812 23.953 1 69.5 556 THR B N 1
ATOM 9435 C CA . THR B 1 556 ? 19.812 47.656 25.094 1 69.5 556 THR B CA 1
ATOM 9436 C C . THR B 1 556 ? 21.016 47.094 25.828 1 69.5 556 THR B C 1
ATOM 9438 O O . THR B 1 556 ? 21.906 47.844 26.234 1 69.5 556 THR B O 1
ATOM 9441 N N . GLU B 1 557 ? 21.094 45.875 25.875 1 58.34 557 GLU B N 1
ATOM 9442 C CA . GLU B 1 557 ? 22.109 45.219 26.703 1 58.34 557 GLU B CA 1
ATOM 9443 C C . GLU B 1 557 ? 23.422 45.062 25.922 1 58.34 557 GLU B C 1
ATOM 9445 O O . GLU B 1 557 ? 24.5 45.094 26.5 1 58.34 557 GLU B O 1
ATOM 9450 N N . GLU B 1 558 ? 23.344 44.938 24.672 1 60.38 558 GLU B N 1
ATOM 9451 C CA . GLU B 1 558 ? 24.547 44.688 23.891 1 60.38 558 GLU B CA 1
ATOM 9452 C C . GLU B 1 558 ? 25.188 45.969 23.406 1 60.38 558 GLU B C 1
ATOM 9454 O O . GLU B 1 558 ? 25.922 45.969 22.406 1 60.38 558 GLU B O 1
ATOM 9459 N N . SER B 1 559 ? 25.078 47.062 24.188 1 66.56 559 SER B N 1
ATOM 9460 C CA . SER B 1 559 ? 25.641 48.344 23.766 1 66.56 559 SER B CA 1
ATOM 9461 C C . SER B 1 559 ? 26.766 48.781 24.703 1 66.56 559 SER B C 1
ATOM 9463 O O . SER B 1 559 ? 26.844 48.312 25.844 1 66.56 559 SER B O 1
ATOM 9465 N N . PRO B 1 560 ? 27.75 49.625 24.203 1 67.38 560 PRO B N 1
ATOM 9466 C CA . PRO B 1 560 ? 28.875 50.094 25.016 1 67.38 560 PRO B CA 1
ATOM 9467 C C . PRO B 1 560 ? 28.406 50.906 26.234 1 67.38 560 PRO B C 1
ATOM 9469 O O . PRO B 1 560 ? 27.281 51.406 26.25 1 67.38 560 PRO B O 1
ATOM 9472 N N . ILE B 1 561 ? 29.312 50.969 27.344 1 71.69 561 ILE B N 1
ATOM 9473 C CA . ILE B 1 561 ? 29.031 51.656 28.609 1 71.69 561 ILE B CA 1
ATOM 9474 C C . ILE B 1 561 ? 29.531 53.094 28.547 1 71.69 561 ILE B C 1
ATOM 9476 O O . ILE B 1 561 ? 30.578 53.375 27.953 1 71.69 561 ILE B O 1
ATOM 9480 N N . ILE B 1 562 ? 28.906 54.031 29.078 1 69.12 562 ILE B N 1
ATOM 9481 C CA . ILE B 1 562 ? 29.312 55.438 29.141 1 69.12 562 ILE B CA 1
ATOM 9482 C C . ILE B 1 562 ? 30.531 55.562 30.047 1 69.12 562 ILE B C 1
ATOM 9484 O O . ILE B 1 562 ? 30.578 54.969 31.125 1 69.12 562 ILE B O 1
ATOM 9488 N N . GLN B 1 563 ? 31.812 56.031 29.516 1 59.5 563 GLN B N 1
ATOM 9489 C CA . GLN B 1 563 ? 33.031 56.25 30.297 1 59.5 563 GLN B CA 1
ATOM 9490 C C . GLN B 1 563 ? 33.031 57.625 30.922 1 59.5 563 GLN B C 1
ATOM 9492 O O . GLN B 1 563 ? 32.656 58.625 30.281 1 59.5 563 GLN B O 1
ATOM 9497 N N . GLU B 1 564 ? 33.062 57.781 32.125 1 48.38 564 GLU B N 1
ATOM 9498 C CA . GLU B 1 564 ? 33.25 59.062 32.781 1 48.38 564 GLU B CA 1
ATOM 9499 C C . GLU B 1 564 ? 34.531 59.719 32.344 1 48.38 564 GLU B C 1
ATOM 9501 O O . GLU B 1 564 ? 35.625 59.188 32.594 1 48.38 564 GLU B O 1
ATOM 9506 N N . THR B 1 565 ? 34.781 60.406 31.203 1 39.94 565 THR B N 1
ATOM 9507 C CA . THR B 1 565 ? 36.031 61.156 30.969 1 39.94 565 THR B CA 1
ATOM 9508 C C . THR B 1 565 ? 36.219 62.188 32.062 1 39.94 565 THR B C 1
ATOM 9510 O O . THR B 1 565 ? 35.312 62.969 32.375 1 39.94 565 THR B O 1
ATOM 9513 N N . ASP B 1 566 ? 37.281 62.156 32.875 1 33.66 566 ASP B N 1
ATOM 9514 C CA . ASP B 1 566 ? 37.844 63.281 33.625 1 33.66 566 ASP B CA 1
ATOM 9515 C C . ASP B 1 566 ? 38.062 64.5 32.719 1 33.66 566 ASP B C 1
ATOM 9517 O O . ASP B 1 566 ? 38.375 64.375 31.531 1 33.66 566 ASP B O 1
ATOM 9521 N N . GLU B 1 567 ? 37.812 65.812 33.094 1 33.53 567 GLU B N 1
ATOM 9522 C CA . GLU B 1 567 ? 37.938 67.188 32.531 1 33.53 567 GLU B CA 1
ATOM 9523 C C . GLU B 1 567 ? 39.312 67.375 31.953 1 33.53 567 GLU B C 1
ATOM 9525 O O . GLU B 1 567 ? 39.875 68.5 32.094 1 33.53 567 GLU B O 1
ATOM 9530 N N . THR B 1 568 ? 40.312 66.688 31.594 1 30.42 568 THR B N 1
ATOM 9531 C CA . THR B 1 568 ? 41.375 67.5 31.078 1 30.42 568 THR B CA 1
ATOM 9532 C C . THR B 1 568 ? 40.938 68.25 29.812 1 30.42 568 THR B C 1
ATOM 9534 O O . THR B 1 568 ? 40.375 67.688 28.906 1 30.42 568 THR B O 1
ATOM 9537 N N . ALA B 1 569 ? 41.125 69.75 29.828 1 30.73 569 ALA B N 1
ATOM 9538 C CA . ALA B 1 569 ? 40.812 70.875 28.953 1 30.73 569 ALA B CA 1
ATOM 9539 C C . ALA B 1 569 ? 41.438 70.688 27.578 1 30.73 569 ALA B C 1
ATOM 9541 O O . ALA B 1 569 ? 42.625 71.062 27.375 1 30.73 569 ALA B O 1
ATOM 9542 N N . ALA B 1 570 ? 41.594 69.688 26.922 1 28.53 570 ALA B N 1
ATOM 9543 C CA . ALA B 1 570 ? 42.25 69.812 25.625 1 28.53 570 ALA B CA 1
ATOM 9544 C C . ALA B 1 570 ? 41.469 70.812 24.734 1 28.53 570 ALA B C 1
ATOM 9546 O O . ALA B 1 570 ? 40.219 70.688 24.625 1 28.53 570 ALA B O 1
ATOM 9547 N N . ALA B 1 571 ? 41.969 72 24.359 1 25.75 571 ALA B N 1
ATOM 9548 C CA . ALA B 1 571 ? 41.688 73.125 23.469 1 25.75 571 ALA B CA 1
ATOM 9549 C C . ALA B 1 571 ? 41.375 72.625 22.062 1 25.75 571 ALA B C 1
ATOM 9551 O O . ALA B 1 571 ? 42.281 72.438 21.25 1 25.75 571 ALA B O 1
ATOM 9552 N N . MET B 1 572 ? 40.844 71.438 21.797 1 23.16 572 MET B N 1
ATOM 9553 C CA . MET B 1 572 ? 40.75 71.125 20.375 1 23.16 572 MET B CA 1
ATOM 9554 C C . MET B 1 572 ? 39.906 72.125 19.625 1 23.16 572 MET B C 1
ATOM 9556 O O . MET B 1 572 ? 38.906 72.625 20.156 1 23.16 572 MET B O 1
ATOM 9560 N N . GLU B 1 573 ? 40.469 72.75 18.516 1 23.36 573 GLU B N 1
ATOM 9561 C CA . GLU B 1 573 ? 40.031 73.625 17.453 1 23.36 573 GLU B CA 1
ATOM 9562 C C . GLU B 1 573 ? 38.75 73.125 16.812 1 23.36 573 GLU B C 1
ATOM 9564 O O . GLU B 1 573 ? 38.688 72 16.375 1 23.36 573 GLU B O 1
ATOM 9569 N N . SER B 1 574 ? 37.562 73.688 17.234 1 21.53 574 SER B N 1
ATOM 9570 C CA . SER B 1 574 ? 36.156 73.438 16.859 1 21.53 574 SER B CA 1
ATOM 9571 C C . SER B 1 574 ? 35.938 73.688 15.367 1 21.53 574 SER B C 1
ATOM 9573 O O . SER B 1 574 ? 35.812 74.875 14.945 1 21.53 574 SER B O 1
ATOM 9575 N N . ASN B 1 575 ? 36.812 73.25 14.422 1 22.2 575 ASN B N 1
ATOM 9576 C CA . ASN B 1 575 ? 36.375 73.562 13.07 1 22.2 575 ASN B CA 1
ATOM 9577 C C . ASN B 1 575 ? 35.031 72.938 12.742 1 22.2 575 ASN B C 1
ATOM 9579 O O . ASN B 1 575 ? 34.938 71.875 12.203 1 22.2 575 ASN B O 1
ATOM 9583 N N . LEU B 1 576 ? 34.094 73.125 13.641 1 20.3 576 LEU B N 1
ATOM 9584 C CA . LEU B 1 576 ? 32.719 72.688 13.391 1 20.3 576 LEU B CA 1
ATOM 9585 C C . LEU B 1 576 ? 32.094 73.438 12.227 1 20.3 576 LEU B C 1
ATOM 9587 O O . LEU B 1 576 ? 31.719 74.562 12.367 1 20.3 576 LEU B O 1
ATOM 9591 N N . GLU B 1 577 ? 32.625 73.438 11.023 1 20.31 577 GLU B N 1
ATOM 9592 C CA . GLU B 1 577 ? 31.812 74 9.938 1 20.31 577 GLU B CA 1
ATOM 9593 C C . GLU B 1 577 ? 30.375 73.438 10.023 1 20.31 577 GLU B C 1
ATOM 9595 O O . GLU B 1 577 ? 30.125 72.375 10.586 1 20.31 577 GLU B O 1
ATOM 9600 N N . GLY B 1 578 ? 29.312 74.375 9.586 1 18.95 578 GLY B N 1
ATOM 9601 C CA . GLY B 1 578 ? 27.906 74.75 9.703 1 18.95 578 GLY B CA 1
ATOM 9602 C C . GLY B 1 578 ? 26.969 73.688 9.164 1 18.95 578 GLY B C 1
ATOM 9603 O O . GLY B 1 578 ? 25.766 73.938 8.984 1 18.95 578 GLY B O 1
ATOM 9604 N N . LYS B 1 579 ? 27.344 72.562 8.578 1 24.73 579 LYS B N 1
ATOM 9605 C CA . LYS B 1 579 ? 26.234 72 7.781 1 24.73 579 LYS B CA 1
ATOM 9606 C C . LYS B 1 579 ? 25 71.75 8.641 1 24.73 579 LYS B C 1
ATOM 9608 O O . LYS B 1 579 ? 25.016 70.938 9.531 1 24.73 579 LYS B O 1
ATOM 9613 N N . GLY B 1 580 ? 24.125 73 8.906 1 17.59 580 GLY B N 1
ATOM 9614 C CA . GLY B 1 580 ? 22.859 73.312 9.539 1 17.59 580 GLY B CA 1
ATOM 9615 C C . GLY B 1 580 ? 21.781 72.25 9.219 1 17.59 580 GLY B C 1
ATOM 9616 O O . GLY B 1 580 ? 21.547 71.938 8.055 1 17.59 580 GLY B O 1
ATOM 9617 N N . LEU B 1 581 ? 21.656 71.188 9.922 1 19.52 581 LEU B N 1
ATOM 9618 C CA . LEU B 1 581 ? 20.516 70.312 9.82 1 19.52 581 LEU B CA 1
ATOM 9619 C C . LEU B 1 581 ? 19.203 71.062 9.961 1 19.52 581 LEU B C 1
ATOM 9621 O O . LEU B 1 581 ? 18.906 71.625 11.031 1 19.52 581 LEU B O 1
ATOM 9625 N N . GLU B 1 582 ? 18.781 71.938 8.945 1 18.92 582 GLU B N 1
ATOM 9626 C CA . GLU B 1 582 ? 17.5 72.625 8.859 1 18.92 582 GLU B CA 1
ATOM 9627 C C . GLU B 1 582 ? 16.344 71.688 9.203 1 18.92 582 GLU B C 1
ATOM 9629 O O . GLU B 1 582 ? 16.141 70.688 8.516 1 18.92 582 GLU B O 1
ATOM 9634 N N . LEU B 1 583 ? 16.109 71.375 10.383 1 18.45 583 LEU B N 1
ATOM 9635 C CA . LEU B 1 583 ? 14.844 70.812 10.828 1 18.45 583 LEU B CA 1
ATOM 9636 C C . LEU B 1 583 ? 13.672 71.688 10.391 1 18.45 583 LEU B C 1
ATOM 9638 O O . LEU B 1 583 ? 13.484 72.812 10.898 1 18.45 583 LEU B O 1
ATOM 9642 N N . GLU B 1 584 ? 13.43 71.938 9.062 1 19.36 584 GLU B N 1
ATOM 9643 C CA . GLU B 1 584 ? 12.234 72.625 8.586 1 19.36 584 GLU B CA 1
ATOM 9644 C C . GLU B 1 584 ? 10.969 72.062 9.219 1 19.36 584 GLU B C 1
ATOM 9646 O O . GLU B 1 584 ? 10.57 70.938 8.906 1 19.36 584 GLU B O 1
ATOM 9651 N N . VAL B 1 585 ? 10.727 72.188 10.477 1 19.08 585 VAL B N 1
ATOM 9652 C CA . VAL B 1 585 ? 9.375 72 10.992 1 19.08 585 VAL B CA 1
ATOM 9653 C C . VAL B 1 585 ? 8.422 73 10.328 1 19.08 585 VAL B C 1
ATOM 9655 O O . VAL B 1 585 ? 8.578 74.25 10.469 1 19.08 585 VAL B O 1
ATOM 9658 N N . GLY B 1 586 ? 7.988 72.938 9.023 1 17.75 586 GLY B N 1
ATOM 9659 C CA . GLY B 1 586 ? 7.059 73.75 8.211 1 17.75 586 GLY B CA 1
ATOM 9660 C C . GLY B 1 586 ? 5.77 74.062 8.938 1 17.75 586 GLY B C 1
ATOM 9661 O O . GLY B 1 586 ? 4.992 73.188 9.281 1 17.75 586 GLY B O 1
ATOM 9662 N N . PHE B 1 587 ? 5.676 75.188 9.867 1 18.14 587 PHE B N 1
ATOM 9663 C CA . PHE B 1 587 ? 4.438 75.875 10.211 1 18.14 587 PHE B CA 1
ATOM 9664 C C . PHE B 1 587 ? 3.83 76.562 8.984 1 18.14 587 PHE B C 1
ATOM 9666 O O . PHE B 1 587 ? 4.184 77.688 8.648 1 18.14 587 PHE B O 1
ATOM 9673 N N . ASN B 1 588 ? 3.67 76.188 7.785 1 16.38 588 ASN B N 1
ATOM 9674 C CA . ASN B 1 588 ? 3.098 76.75 6.57 1 16.38 588 ASN B CA 1
ATOM 9675 C C . ASN B 1 588 ? 1.726 77.375 6.832 1 16.38 588 ASN B C 1
ATOM 9677 O O . ASN B 1 588 ? 1.091 77.062 7.848 1 16.38 588 ASN B O 1
ATOM 9681 N N . GLY B 1 589 ? 0.602 77.75 5.969 1 17.72 589 GLY B N 1
ATOM 9682 C CA . GLY B 1 589 ? 0.293 78.938 5.223 1 17.72 589 GLY B CA 1
ATOM 9683 C C . GLY B 1 589 ? -0.479 79.938 6.039 1 17.72 589 GLY B C 1
ATOM 9684 O O . GLY B 1 589 ? -0.111 81.125 6.078 1 17.72 589 GLY B O 1
ATOM 9685 N N . LEU B 1 590 ? -1.85 79.938 6.605 1 18.34 590 LEU B N 1
ATOM 9686 C CA . LEU B 1 590 ? -2.793 80.25 5.539 1 18.34 590 LEU B CA 1
ATOM 9687 C C . LEU B 1 590 ? -2.748 81.75 5.184 1 18.34 590 LEU B C 1
ATOM 9689 O O . LEU B 1 590 ? -2.646 82.125 4.008 1 18.34 590 LEU B O 1
ATOM 9693 N N . VAL B 1 591 ? -3.082 82.812 5.996 1 16.94 591 VAL B N 1
ATOM 9694 C CA . VAL B 1 591 ? -3.938 83.875 5.383 1 16.94 591 VAL B CA 1
ATOM 9695 C C . VAL B 1 591 ? -3.088 85 4.898 1 16.94 591 VAL B C 1
ATOM 9697 O O . VAL B 1 591 ? -2.309 85.562 5.664 1 16.94 591 VAL B O 1
ATOM 9700 N N . LYS B 1 592 ? -2.328 85.062 3.977 1 17.42 592 LYS B N 1
ATOM 9701 C CA . LYS B 1 592 ? -1.855 86.438 3.686 1 17.42 592 LYS B CA 1
ATOM 9702 C C . LYS B 1 592 ? -3.021 87.375 3.533 1 17.42 592 LYS B C 1
ATOM 9704 O O . LYS B 1 592 ? -3.748 87.312 2.539 1 17.42 592 LYS B O 1
ATOM 9709 N N . ASP B 1 593 ? -3.912 87.438 4.723 1 16.58 593 ASP B N 1
ATOM 9710 C CA . ASP B 1 593 ? -4.715 88.625 4.555 1 16.58 593 ASP B CA 1
ATOM 9711 C C . ASP B 1 593 ? -3.828 89.875 4.406 1 16.58 593 ASP B C 1
ATOM 9713 O O . ASP B 1 593 ? -3.02 90.188 5.285 1 16.58 593 ASP B O 1
ATOM 9717 N N . GLU B 1 594 ? -3.215 90.062 3.324 1 16.91 594 GLU B N 1
ATOM 9718 C CA . GLU B 1 594 ? -2.828 91.438 2.957 1 16.91 594 GLU B CA 1
ATOM 9719 C C . GLU B 1 594 ? -3.824 92.5 3.492 1 16.91 594 GLU B C 1
ATOM 9721 O O . GLU B 1 594 ? -4.949 92.125 3.857 1 16.91 594 GLU B O 1
ATOM 9726 N N . PHE B 1 595 ? -3.682 93.812 2.965 1 17.97 595 PHE B N 1
ATOM 9727 C CA . PHE B 1 595 ? -4.289 95.125 2.732 1 17.97 595 PHE B CA 1
ATOM 9728 C C . PHE B 1 595 ? -5.641 94.938 2.041 1 17.97 595 PHE B C 1
ATOM 9730 O O . PHE B 1 595 ? -5.82 94.062 1.207 1 17.97 595 PHE B O 1
#